Protein AF-A0A938I7B1-F1 (afdb_monomer)

pLDDT: mean 82.96, std 14.51, range [25.95, 97.56]

Secondary structure (DSSP, 8-state):
-------TTGGGTT-B-HHHHHHHHHHHHHHHHHHHHHHHHHHHHSTT--TTHHHHHHHHHHGGGGTHHHHHHHHHHHH-HHHHHHHHHHHHHHHHHHHHH---GGGHHHHHHHHHHHHHHHHHHHHHHHH-S-GGGHHHHHHHHHHHHHHHHHHHHHHHHHHHTHHHHHHIIIII-HHHHHHHHTTSS--SSPPPHHHHHHHHHHHHHHHHHHHHHHHHHSB-SSPPTT----TTHHHHHHHHHHT-HHHHHHHIIIIITTHHHHHHHHHHHHHHHHHTTSEETTEESSHHHHHHHHHHHHHHHHHHHHHHTTS---HHHHHHHHHHHHHHHHHHHH--SHHHHHHHHHHHHHHHHHHHHIIIIIHHHTS-GGGHHHHHHHHHHHHHHHHHHHHHHHHHHS-TTSTT--TTHHHHHHHHHHHHHHHHHHIIIIIS-S-STT-HHHHHHHHHTTS----PPPPPPPPEEEEEEESTTTEEEEEEETTS-EESSSSEEE--B-TTS-BEEEEEEE--TT--GGG-SEEEEEEEEEEEEEEE-TT-PPEEEEEBSS---TT--SS-SSSSS-PPB-TT--B-GGGGB--TT-EEE---SSEEEEEE-HHHHHHHHHS------EEEEESS--SS-GGG--BEEEEE-TTSSSS--EEEEEEE-S---HHHHHHT-SEE-GGGGSS-----SEEEEES---HHHHHH-SS--EE-STT--TTTGGGT-EEPEEE----GGGS-SHHHHHHHHHHHHTT-SEEEEPP----TT-SHHHHHHHHHHHHHHH-TTSEEEEEESS-HHHHHHHHTTSSSEEEEEE-SS-BTTS-GGGT----HHHHHHHHHHHHHTT-GGGEEEEEEEE--GGGBPTT----HHHHHHHHHHHHHH-TTS-EEEEEESS-HHHHHHHHHHHIIIIITTSPEEEEEESPTT-EE-TTT-SEEEEEEEEE--TT--EEEEEEEETTEEEEEESSSEEEEEGGGSPSEEEEEEEEEEETT--EEEEEEEEEE-

Solvent-accessible surface area (backbone atoms only — not comparable to full-atom values): 51446 Å² total; per-residue (Å²): 130,90,78,74,70,82,54,76,64,70,85,43,24,25,20,43,32,59,73,50,44,35,52,38,43,18,53,51,28,18,46,53,31,21,47,65,59,43,49,63,33,50,52,52,68,42,86,91,56,62,74,39,48,60,43,48,31,45,34,30,24,37,48,31,26,44,51,27,31,48,49,23,55,55,44,23,75,74,66,35,24,47,49,40,24,15,52,16,27,45,54,43,19,48,40,36,47,45,54,58,77,50,80,47,72,77,48,43,45,63,41,18,32,49,40,16,34,22,49,30,22,26,51,48,13,47,61,53,35,47,58,39,45,61,80,94,44,36,66,57,38,52,51,46,50,54,50,20,40,31,53,15,29,41,48,10,42,44,52,38,52,47,50,36,41,40,68,61,45,51,46,30,51,74,75,69,34,65,67,59,34,50,36,41,59,70,56,79,42,68,70,94,62,67,59,51,69,68,30,53,43,51,47,25,53,50,45,24,51,51,26,41,51,36,13,51,47,34,52,73,50,22,46,40,72,69,70,40,90,87,74,84,78,69,93,72,56,65,62,57,44,47,52,55,51,75,68,33,68,68,53,51,59,49,32,47,27,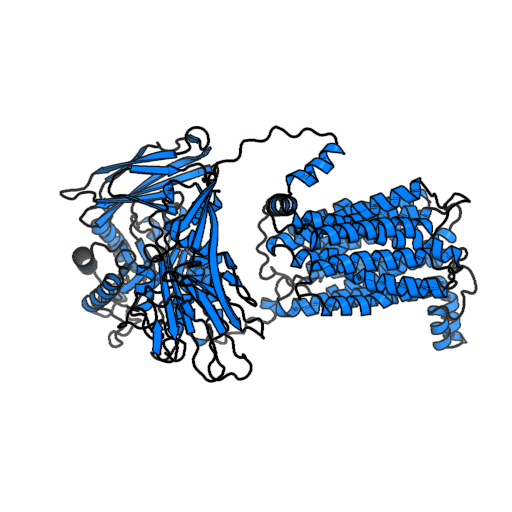61,17,28,25,33,16,20,43,56,32,31,54,70,40,39,42,63,51,45,34,38,76,59,57,20,38,55,73,36,37,61,65,47,44,63,54,54,51,41,43,41,28,55,25,38,48,62,19,46,52,53,44,61,75,46,61,93,51,90,70,56,64,66,52,57,23,50,46,35,32,52,39,14,53,26,35,29,38,50,35,66,36,89,44,62,70,50,34,51,56,28,44,36,51,26,33,23,44,45,36,49,52,58,36,41,45,40,56,56,52,38,74,76,45,62,81,90,40,32,72,62,50,29,24,53,26,46,13,36,16,21,43,22,17,32,57,49,43,50,50,49,48,75,76,49,40,64,72,44,97,81,53,61,62,34,55,53,24,44,54,20,16,52,41,10,39,50,16,15,51,52,41,43,40,39,57,72,75,53,55,84,84,56,101,74,66,68,60,64,61,52,49,61,50,38,73,74,55,82,63,93,77,83,83,87,79,84,84,70,67,69,49,77,48,76,46,51,38,58,92,38,30,53,44,26,20,22,19,73,78,70,51,60,44,62,82,44,49,51,26,45,40,32,32,40,57,73,53,53,42,31,29,30,42,39,35,71,66,60,84,90,58,64,56,91,82,40,36,35,79,72,43,28,35,41,33,40,25,30,73,42,54,41,36,89,77,64,51,42,35,35,42,18,47,30,78,51,72,64,53,91,53,36,44,37,52,14,33,57,66,78,54,70,34,50,56,51,86,80,68,52,51,26,52,75,65,29,45,36,83,69,65,46,22,75,47,65,64,67,61,58,43,84,44,76,38,63,33,32,65,49,54,43,34,42,65,43,33,67,39,80,83,43,25,39,35,38,44,56,56,76,90,66,76,70,42,84,83,73,54,60,35,38,36,28,30,30,19,33,67,24,96,65,60,32,39,34,43,37,41,33,32,27,60,50,61,25,50,44,72,49,48,60,59,38,22,60,44,48,41,55,44,55,53,20,58,67,45,53,56,77,43,53,26,34,39,34,70,80,84,52,69,74,59,53,72,67,44,85,54,63,30,33,33,52,57,72,79,73,62,78,72,44,42,68,61,17,28,39,64,17,34,58,37,87,51,73,65,65,83,83,48,79,42,55,70,45,38,34,52,50,50,38,55,51,43,75,75,35,62,17,33,30,38,46,59,70,90,75,62,97,87,61,57,56,68,62,29,47,54,50,20,43,44,48,28,40,73,75,35,58,68,32,34,39,31,33,41,32,86,58,58,62,71,61,24,44,34,29,31,73,64,52,36,63,33,36,41,26,74,26,33,62,30,58,42,63,92,54,63,81,89,73,65,72,56,39,52,70,70,62,51,51,53,34,50,50,51,22,44,76,32,61,12,33,66,33,32,28,49,27,49,20,52,34,43,46,68,86,45,25,45,91,95,48,55,83,47,72,69,58,52,50,51,52,52,54,49,45,51,70,76,47,36,61,32,38,43,35,30,34,36,48,59,78,13,62,71,60,48,53,48,50,36,54,47,49,31,62,73,46,47,69,58,16,33,50,50,42,61,72,28,68,51,74,65,35,78,43,38,31,84,85,48,36,65,43,66,38,32,47,50,72,48,52,49,88,91,50,45,69,56,38,31,41,34,28,53,58,13,27,30,68,48,77,34,74,50,60,59,49,79,45,68,40,50,18,54,64,74,40,80,40,32,44,30,39,36,44,27,28,76,70,51,27,37,18,26,22,69,37,48,29,31,40,83

Foldseek 3Di:
DDPDDPPPQVQQAFAFPLVLLLVLLLLVLLLVLLCLLQVVLLQLVDPPAFPQLLLLLLLLLLLLLLCLLVVLLVCCLVPNLLLLLLVLLLQLLVLLVQCLPPVDSVSSNVSSNSNNNSVSSNVNSSVVSLCLGPPVCSLVSVVSSLVSNLNSQLVNQLVSQCLQPVVVLCCCVPPNHPVVSVCVSQQVDWDPDFGDSVSSSVSSVVSSVSSNVSSCSSNPRRTHHHHGPPSPDDPPCLVVLVVVLVLDVVLCLLLCLLALLLLLLVLLCSNLVVVLCVLQPCDDRSIGNCSSVLSNLLSNLSVVLVVVVVVCFPPLDALLVSLVLLLQLLVLLLQCLVDPHPVSNSVSSNSNSSSVSVSVCSLARNSCSVDPVVSRSVSSSNSSSSNSNSSSVSSPPCCVVAPPSDPPHRSSVSSNVSSVSSNVSSVSSCCCRPVPPPPDPPPPPVVVVVVCVVVVDDDDDDDDFFDKDKDKFAFPVFKFKWKAKPVFDIDRQDQKHKQWDDAPDMGMKMFMFGHPVVDDLVQFQDFPFKKKKWFWPDWDDPPLWKKKKFAFQDAADRCDYQARRDVPDGADADLQRHTGSVVRGDPPQMWIDRDHDGGMDMTTSSVVVCCCNFQQAPGRGIMIHTHDDRDNDPPRHIIITMIGDSNNPPRHIMMMIMTGRAHHALVSLQSRFNAFAQLLLQPPFWAQFAAEEEPDADPVLVVLQPHHAEYADPPHDPVSSNVSHFYAYEQDDDDCVQQVDLVSLLVRLLVRLVVGQEHEYEDDDDDPNGPVLVSNLVSLLSSCVVRRRYAYEYADQQDLSVLLCLQSVSHQAYEYEAACFDFPVDDPVPPSHDHPVSVLNSCVSSVVSNNQLRYEYEHHEQEPQVRGDPPRGDDLVNLLVSLVVCLVSRVSHRFYYYYYDPNSVSSSSNSVSSCVRAPPQAWDKEWPPDDFAAEAECVPPQKGKTFMDTGGPDPWDFQKKFKDKSRRGNDIDRHRIDIDGLSNHDFAKIKIKMWTAIPSRHITMYIGIYGYD

Mean predicted aligned error: 18.94 Å

Radius of gyration: 36.15 Å; Cα contacts (8 Å, |Δi|>4): 1972; chains: 1; bounding box: 85×105×75 Å

Structure (mmCIF, N/CA/C/O backbone):
data_AF-A0A938I7B1-F1
#
_entry.id   AF-A0A938I7B1-F1
#
loop_
_atom_site.group_PDB
_atom_site.id
_atom_site.type_symbol
_atom_site.label_atom_id
_atom_site.label_alt_id
_atom_site.label_comp_id
_atom_site.label_asym_id
_atom_site.label_entity_id
_atom_site.label_seq_id
_atom_site.pdbx_PDB_ins_code
_atom_site.Cartn_x
_atom_site.Cartn_y
_atom_site.Cartn_z
_atom_site.occupancy
_atom_site.B_iso_or_equiv
_atom_site.auth_seq_id
_atom_site.auth_comp_id
_atom_site.auth_asym_id
_atom_site.auth_atom_id
_atom_site.pdbx_PDB_model_num
ATOM 1 N N . MET A 1 1 ? 22.614 -26.967 -27.459 1.00 34.53 1 MET A N 1
ATOM 2 C CA . MET A 1 1 ? 22.685 -25.624 -28.077 1.00 34.53 1 MET A CA 1
ATOM 3 C C . MET A 1 1 ? 23.082 -24.637 -26.994 1.00 34.53 1 MET A C 1
ATOM 5 O O . MET A 1 1 ? 22.537 -24.717 -25.905 1.00 34.53 1 MET A O 1
ATOM 9 N N . THR A 1 2 ? 24.084 -23.797 -27.244 1.00 25.95 2 THR A N 1
ATOM 10 C CA . THR A 1 2 ? 24.644 -22.834 -26.284 1.00 25.95 2 THR A CA 1
ATOM 11 C C . THR A 1 2 ? 23.577 -21.835 -25.831 1.00 25.95 2 THR A C 1
ATOM 13 O O . THR A 1 2 ? 23.278 -20.883 -26.550 1.00 25.95 2 THR A O 1
ATOM 16 N N . GLY A 1 3 ? 22.985 -22.072 -24.658 1.00 27.88 3 GLY A N 1
ATOM 17 C CA . GLY A 1 3 ? 22.063 -21.147 -24.009 1.00 27.88 3 GLY A CA 1
ATOM 18 C C . GLY A 1 3 ? 22.823 -19.906 -23.566 1.00 27.88 3 GLY A C 1
ATOM 19 O O . GLY A 1 3 ? 23.479 -19.902 -22.528 1.00 27.88 3 GLY A O 1
ATOM 20 N N . VAL A 1 4 ? 22.782 -18.867 -24.394 1.00 26.59 4 VAL A N 1
ATOM 21 C CA . VAL A 1 4 ? 23.234 -17.525 -24.039 1.00 26.59 4 VAL A CA 1
ATOM 22 C C . VAL A 1 4 ? 22.414 -17.094 -22.821 1.00 26.59 4 VAL A C 1
ATOM 24 O O . VAL A 1 4 ? 21.195 -16.964 -22.920 1.00 26.59 4 VAL A O 1
ATOM 27 N N . LEU A 1 5 ? 23.074 -16.923 -21.669 1.00 26.70 5 LEU A N 1
ATOM 28 C CA . LEU A 1 5 ? 22.507 -16.251 -20.495 1.00 26.70 5 LEU A CA 1
ATOM 29 C C . LEU A 1 5 ? 21.743 -15.006 -20.970 1.00 26.70 5 LEU A C 1
ATOM 31 O O . LEU A 1 5 ? 22.312 -14.254 -21.770 1.00 26.70 5 LEU A O 1
ATOM 35 N N . PRO A 1 6 ? 20.510 -14.736 -20.499 1.00 35.19 6 PRO A N 1
ATOM 36 C CA . PRO A 1 6 ? 19.874 -13.461 -20.780 1.00 35.19 6 PRO A CA 1
ATOM 37 C C . PRO A 1 6 ? 20.849 -12.382 -20.320 1.00 35.19 6 PRO A C 1
ATOM 39 O O . PRO A 1 6 ? 21.226 -12.343 -19.146 1.00 35.19 6 PRO A O 1
ATOM 42 N N . SER A 1 7 ? 21.331 -11.565 -21.259 1.00 36.75 7 SER A N 1
ATOM 43 C CA . SER A 1 7 ? 22.260 -10.477 -20.962 1.00 36.75 7 SER A CA 1
ATOM 44 C C . SER A 1 7 ? 21.732 -9.706 -19.754 1.00 36.75 7 SER A C 1
ATOM 46 O O . SER A 1 7 ? 20.527 -9.439 -19.702 1.00 36.75 7 SER A O 1
ATOM 48 N N . GLN A 1 8 ? 22.599 -9.327 -18.806 1.00 45.12 8 GLN A N 1
ATOM 49 C CA . GLN A 1 8 ? 22.230 -8.522 -17.628 1.00 45.12 8 GLN A CA 1
ATOM 50 C C . GLN A 1 8 ? 21.321 -7.322 -17.980 1.00 45.12 8 GLN A C 1
ATOM 52 O O . GLN A 1 8 ? 20.517 -6.895 -17.151 1.00 45.12 8 GLN A O 1
ATOM 57 N N . ASP A 1 9 ? 21.385 -6.836 -19.222 1.00 45.25 9 ASP A N 1
ATOM 58 C CA . ASP A 1 9 ? 20.532 -5.794 -19.791 1.00 45.25 9 ASP A CA 1
ATOM 59 C C . ASP A 1 9 ? 19.021 -6.108 -19.822 1.00 45.25 9 ASP A C 1
ATOM 61 O O . ASP A 1 9 ? 18.227 -5.191 -19.608 1.00 45.25 9 ASP A O 1
ATOM 65 N N . ALA A 1 10 ? 18.588 -7.365 -19.992 1.00 51.59 10 ALA A N 1
ATOM 66 C CA . ALA A 1 10 ? 17.161 -7.725 -20.019 1.00 51.59 10 ALA A CA 1
ATOM 67 C C . ALA A 1 10 ? 16.498 -7.575 -18.633 1.00 51.59 10 ALA A C 1
ATOM 69 O O . ALA A 1 10 ? 15.361 -7.122 -18.527 1.00 51.59 10 ALA A O 1
ATOM 70 N N . SER A 1 11 ? 17.248 -7.854 -17.557 1.00 56.38 11 SER A N 1
ATOM 71 C CA . SER A 1 11 ? 16.816 -7.685 -16.154 1.00 56.38 11 SER A CA 1
ATOM 72 C C . SER A 1 11 ? 16.684 -6.217 -15.713 1.00 56.38 11 SER A C 1
ATOM 74 O O . SER A 1 11 ? 16.142 -5.922 -14.646 1.00 56.38 11 SER A O 1
ATOM 76 N N . LEU A 1 12 ? 17.199 -5.288 -16.526 1.00 72.56 12 LEU A N 1
ATOM 77 C CA . LEU A 1 12 ? 17.246 -3.854 -16.252 1.00 72.56 12 LEU A CA 1
ATOM 78 C C . LEU A 1 12 ? 16.336 -3.050 -17.192 1.00 72.56 12 LEU A C 1
ATOM 80 O O . LEU A 1 12 ? 16.306 -1.820 -17.083 1.00 72.56 12 LEU A O 1
ATOM 84 N N . ALA A 1 13 ? 15.598 -3.699 -18.095 1.00 75.88 13 ALA A N 1
ATOM 85 C CA . ALA A 1 13 ? 14.666 -3.037 -19.001 1.00 75.88 13 ALA A CA 1
ATOM 86 C C . ALA A 1 13 ? 13.675 -2.147 -18.223 1.00 75.88 13 ALA A C 1
ATOM 88 O O . ALA A 1 13 ? 13.257 -2.476 -17.114 1.00 75.88 13 ALA A O 1
ATOM 89 N N . GLY A 1 14 ? 13.397 -0.952 -18.748 1.00 77.25 14 GLY A N 1
ATOM 90 C CA . GLY A 1 14 ? 12.526 0.039 -18.103 1.00 77.25 14 GLY A CA 1
ATOM 91 C C . GLY A 1 14 ? 13.032 0.657 -16.791 1.00 77.25 14 GLY A C 1
ATOM 92 O O . GLY A 1 14 ? 12.374 1.539 -16.253 1.00 77.25 14 GLY A O 1
ATOM 93 N N . THR A 1 15 ? 14.196 0.274 -16.256 1.00 86.88 15 THR A N 1
ATOM 94 C CA . THR A 1 15 ? 14.716 0.863 -15.004 1.00 86.88 15 THR A CA 1
ATOM 95 C C . THR A 1 15 ? 15.432 2.199 -15.229 1.00 86.88 15 THR A C 1
ATOM 97 O O . THR A 1 15 ? 15.963 2.478 -16.312 1.00 86.88 15 THR A O 1
ATOM 100 N N . ALA A 1 16 ? 15.489 3.032 -14.191 1.00 88.31 16 ALA A N 1
ATOM 101 C CA . ALA A 1 16 ? 16.197 4.304 -14.195 1.00 88.31 16 ALA A CA 1
ATOM 102 C C . ALA A 1 16 ? 17.708 4.118 -14.416 1.00 88.31 16 ALA A C 1
ATOM 104 O O . ALA A 1 16 ? 18.360 3.253 -13.816 1.00 88.31 16 ALA A O 1
ATOM 105 N N . ARG A 1 17 ? 18.303 4.974 -15.254 1.00 92.38 17 ARG A N 1
ATOM 106 C CA . ARG A 1 17 ? 19.761 5.038 -15.425 1.00 92.38 17 ARG A CA 1
ATOM 107 C C . ARG A 1 17 ? 20.351 5.918 -14.330 1.00 92.38 17 ARG A C 1
ATOM 109 O O . ARG A 1 17 ? 20.564 7.108 -14.537 1.00 92.38 17 ARG A O 1
ATOM 116 N N . LEU A 1 18 ? 20.624 5.320 -13.170 1.00 89.19 18 LEU A N 1
ATOM 117 C CA . LEU A 1 18 ? 21.085 6.042 -11.975 1.00 89.19 18 LEU A CA 1
ATOM 118 C C . LEU A 1 18 ? 22.207 7.068 -12.219 1.00 89.19 18 LEU A C 1
ATOM 120 O O . LEU A 1 18 ? 22.053 8.176 -11.720 1.00 89.19 18 LEU A O 1
ATOM 124 N N . PRO A 1 19 ? 23.270 6.802 -13.010 1.00 91.94 19 PRO A N 1
ATOM 125 C CA . PRO A 1 19 ? 24.291 7.821 -13.275 1.00 91.94 19 PRO A CA 1
ATOM 126 C C . PRO A 1 19 ? 23.730 9.086 -13.939 1.00 91.94 19 PRO A C 1
ATOM 128 O O . PRO A 1 19 ? 24.093 10.196 -13.569 1.00 91.94 19 PRO A O 1
ATOM 131 N N . VAL A 1 20 ? 22.796 8.923 -14.881 1.00 93.38 20 VAL A N 1
ATOM 132 C CA . VAL A 1 20 ? 22.131 10.037 -15.572 1.00 93.38 20 VAL A CA 1
ATOM 133 C C . VAL A 1 20 ? 21.235 10.797 -14.600 1.00 93.38 20 VAL A C 1
ATOM 135 O O . VAL A 1 20 ? 21.307 12.018 -14.514 1.00 93.38 20 VAL A O 1
ATOM 138 N N . VAL A 1 21 ? 20.422 10.064 -13.838 1.00 92.38 21 VAL A N 1
ATOM 139 C CA . VAL A 1 21 ? 19.507 10.634 -12.842 1.00 92.38 21 VAL A CA 1
ATOM 140 C C . VAL A 1 21 ? 20.261 11.440 -11.782 1.00 92.38 21 VAL A C 1
ATOM 142 O O . VAL A 1 21 ? 19.839 12.540 -11.447 1.00 92.38 21 VAL A O 1
ATOM 145 N N . VAL A 1 22 ? 21.396 10.930 -11.303 1.00 91.31 22 VAL A N 1
ATOM 146 C CA . VAL A 1 22 ? 22.277 11.598 -10.332 1.00 91.31 22 VAL A CA 1
ATOM 147 C C . VAL A 1 22 ? 22.846 12.897 -10.891 1.00 91.31 22 VAL A C 1
ATOM 149 O O . VAL A 1 22 ? 22.775 13.927 -10.226 1.00 91.31 22 VAL A O 1
ATOM 152 N N . ILE A 1 23 ? 23.361 12.876 -12.125 1.00 93.94 23 ILE A N 1
ATOM 153 C CA . ILE A 1 23 ? 23.894 14.082 -12.772 1.00 93.94 23 ILE A CA 1
ATOM 154 C C . ILE A 1 23 ? 22.794 15.137 -12.917 1.00 93.94 23 ILE A C 1
ATOM 156 O O . ILE A 1 23 ? 23.013 16.288 -12.552 1.00 93.94 23 ILE A O 1
ATOM 160 N N . VAL A 1 24 ? 21.606 14.750 -13.395 1.00 94.69 24 VAL A N 1
ATOM 161 C CA . VAL A 1 24 ? 20.485 15.687 -13.563 1.00 94.69 24 VAL A CA 1
ATOM 162 C C . VAL A 1 24 ? 19.978 16.209 -12.221 1.00 94.69 24 VAL A C 1
ATOM 164 O O . VAL A 1 24 ? 19.687 17.397 -12.106 1.00 94.69 24 VAL A O 1
ATOM 167 N N . ALA A 1 25 ? 19.898 15.370 -11.189 1.00 91.38 25 ALA A N 1
ATOM 168 C CA . ALA A 1 25 ? 19.536 15.817 -9.848 1.00 91.38 25 ALA A CA 1
ATOM 169 C C . ALA A 1 25 ? 20.537 16.857 -9.329 1.00 91.38 25 ALA A C 1
ATOM 171 O O . ALA A 1 25 ? 20.133 17.946 -8.923 1.00 91.38 25 ALA A O 1
ATOM 172 N N . LEU A 1 26 ? 21.839 16.565 -9.415 1.00 92.56 26 LEU A N 1
ATOM 173 C CA . LEU A 1 26 ? 22.903 17.473 -8.987 1.00 92.56 26 LEU A CA 1
ATOM 174 C C . LEU A 1 26 ? 22.812 18.821 -9.710 1.00 92.56 26 LEU A C 1
ATOM 176 O O . LEU A 1 26 ? 22.825 19.863 -9.054 1.00 92.56 26 LEU A O 1
ATOM 180 N N . THR A 1 27 ? 22.672 18.821 -11.039 1.00 93.06 27 THR A N 1
ATOM 181 C CA . THR A 1 27 ? 22.573 20.068 -11.813 1.00 93.06 27 THR A CA 1
ATOM 182 C C . THR A 1 27 ? 21.278 20.832 -11.539 1.00 93.06 27 THR A C 1
ATOM 184 O O . THR A 1 27 ? 21.300 22.060 -11.524 1.00 93.06 27 THR A O 1
ATOM 187 N N . SER A 1 28 ? 20.173 20.141 -11.248 1.00 92.19 28 SER A N 1
ATOM 188 C CA . SER A 1 28 ? 18.895 20.768 -10.878 1.00 92.19 28 SER A CA 1
ATOM 189 C C . SER A 1 28 ? 18.974 21.483 -9.525 1.00 92.19 28 SER A C 1
ATOM 191 O O . SER A 1 28 ? 18.482 22.603 -9.380 1.00 92.19 28 SER A O 1
ATOM 193 N N . PHE A 1 29 ? 19.622 20.876 -8.524 1.00 91.38 29 PHE A N 1
ATOM 194 C CA . PHE A 1 29 ? 19.803 21.517 -7.215 1.00 91.38 29 PHE A CA 1
ATOM 195 C C . PHE A 1 29 ? 20.852 22.626 -7.242 1.00 91.38 29 PHE A C 1
ATOM 197 O O . PHE A 1 29 ? 20.665 23.641 -6.567 1.00 91.38 29 PHE A O 1
ATOM 204 N N . LEU A 1 30 ? 21.893 22.478 -8.064 1.00 93.56 30 LEU A N 1
ATOM 205 C CA . LEU A 1 30 ? 22.830 23.555 -8.377 1.00 93.56 30 LEU A CA 1
ATOM 206 C C . LEU A 1 30 ? 22.085 24.747 -8.980 1.00 93.56 30 LEU A C 1
ATOM 208 O O . LEU A 1 30 ? 22.209 25.851 -8.457 1.00 93.56 30 LEU A O 1
ATOM 212 N N . PHE A 1 31 ? 21.256 24.516 -10.004 1.00 94.12 31 PHE A N 1
ATOM 213 C CA . PHE A 1 31 ? 20.418 25.546 -10.619 1.00 94.12 31 PHE A CA 1
ATOM 214 C C . PHE A 1 31 ? 19.571 26.283 -9.574 1.00 94.12 31 PHE A C 1
ATOM 216 O O . PHE A 1 31 ? 19.620 27.510 -9.489 1.00 94.12 31 PHE A O 1
ATOM 223 N N . ALA A 1 32 ? 18.833 25.538 -8.747 1.00 91.62 32 ALA A N 1
ATOM 224 C CA . ALA A 1 32 ? 17.907 26.123 -7.783 1.00 91.62 32 ALA A CA 1
ATOM 225 C C . ALA A 1 32 ? 18.626 26.976 -6.726 1.00 91.62 32 ALA A C 1
ATOM 227 O O . ALA A 1 32 ? 18.188 28.085 -6.437 1.00 91.62 32 ALA A O 1
ATOM 228 N N . ASN A 1 33 ? 19.747 26.491 -6.183 1.00 92.88 33 ASN A N 1
ATOM 229 C CA . ASN A 1 33 ? 20.459 27.178 -5.098 1.00 92.88 33 ASN A CA 1
ATOM 230 C C . ASN A 1 33 ? 21.349 28.317 -5.605 1.00 92.88 33 ASN A C 1
ATOM 232 O O . ASN A 1 33 ? 21.559 29.295 -4.892 1.00 92.88 33 ASN A O 1
ATOM 236 N N . MET A 1 34 ? 21.839 28.231 -6.844 1.00 94.31 34 MET A N 1
ATOM 237 C CA . MET A 1 34 ? 22.505 29.355 -7.502 1.00 94.31 34 MET A CA 1
ATOM 238 C C . MET A 1 34 ? 21.516 30.505 -7.738 1.00 94.31 34 MET A C 1
ATOM 240 O O . MET A 1 34 ? 21.846 31.660 -7.474 1.00 94.31 34 MET A O 1
ATOM 244 N N . LEU A 1 35 ? 20.285 30.187 -8.160 1.00 92.50 35 LEU A N 1
ATOM 245 C CA . LEU A 1 35 ? 19.221 31.173 -8.337 1.00 92.50 35 LEU A CA 1
ATOM 246 C C . LEU A 1 35 ? 18.755 31.761 -6.990 1.00 92.50 35 LEU A C 1
ATOM 248 O O . LEU A 1 35 ? 18.674 32.978 -6.861 1.00 92.50 35 LEU A O 1
ATOM 252 N N . GLU A 1 36 ? 18.525 30.932 -5.964 1.00 90.75 36 GLU A N 1
ATOM 253 C CA . GLU A 1 36 ? 18.133 31.378 -4.611 1.00 90.75 36 GLU A CA 1
ATOM 254 C C . GLU A 1 36 ? 19.187 32.292 -3.963 1.00 90.75 36 GLU A C 1
ATOM 256 O O . GLU A 1 36 ? 18.836 33.275 -3.310 1.00 90.75 36 GLU A O 1
ATOM 261 N N . TYR A 1 37 ? 20.479 32.014 -4.177 1.00 91.94 37 TYR A N 1
ATOM 262 C CA . TYR A 1 37 ? 21.568 32.879 -3.719 1.00 91.94 37 TYR A CA 1
ATOM 263 C C . TYR A 1 37 ? 21.550 34.248 -4.409 1.00 91.94 37 TYR A C 1
ATOM 265 O O . TYR A 1 37 ? 21.716 35.270 -3.742 1.00 91.94 37 TYR A O 1
ATOM 273 N N . ALA A 1 38 ? 21.359 34.266 -5.729 1.00 91.00 38 ALA A N 1
ATOM 274 C CA . ALA A 1 38 ? 21.581 35.457 -6.534 1.00 91.00 38 ALA A CA 1
ATOM 275 C C . ALA A 1 38 ? 20.354 36.371 -6.675 1.00 91.00 38 ALA A C 1
ATOM 277 O O . ALA A 1 38 ? 20.532 37.573 -6.850 1.00 91.00 38 ALA A O 1
ATOM 278 N N . LEU A 1 39 ? 19.127 35.849 -6.580 1.00 91.19 39 LEU A N 1
ATOM 279 C CA . LEU A 1 39 ? 17.896 36.639 -6.734 1.00 91.19 39 LEU A CA 1
ATOM 280 C C . LEU A 1 39 ? 17.786 37.841 -5.773 1.00 91.19 39 LEU A C 1
ATOM 282 O O . LEU A 1 39 ? 17.452 38.923 -6.253 1.00 91.19 39 LEU A O 1
ATOM 286 N N . PRO A 1 40 ? 18.097 37.730 -4.462 1.00 88.00 40 PRO A N 1
ATOM 287 C CA . PRO A 1 40 ? 18.077 38.889 -3.567 1.00 88.00 40 PRO A CA 1
ATOM 288 C C . PRO A 1 40 ? 19.049 39.992 -4.002 1.00 88.00 40 PRO A C 1
ATOM 290 O O . PRO A 1 40 ? 18.699 41.167 -3.985 1.00 88.00 40 PRO A O 1
ATOM 293 N N . LEU A 1 41 ? 20.257 39.608 -4.431 1.00 88.88 41 LEU A N 1
ATOM 294 C CA . LEU A 1 41 ? 21.276 40.547 -4.904 1.00 88.88 41 LEU A CA 1
ATOM 295 C C . LEU A 1 41 ? 20.862 41.178 -6.239 1.00 88.88 41 LEU A C 1
ATOM 297 O O . LEU A 1 41 ? 21.098 42.359 -6.460 1.00 88.88 41 LEU A O 1
ATOM 301 N N . TYR A 1 42 ? 20.212 40.395 -7.103 1.00 90.19 42 TYR A N 1
ATOM 302 C CA . TYR A 1 42 ? 19.720 40.836 -8.402 1.00 90.19 42 TYR A CA 1
ATOM 303 C C . TYR A 1 42 ? 18.612 41.883 -8.273 1.00 90.19 42 TYR A C 1
ATOM 305 O O . TYR A 1 42 ? 18.695 42.928 -8.908 1.00 90.19 42 TYR A O 1
ATOM 313 N N . PHE A 1 43 ? 17.609 41.646 -7.421 1.00 89.50 43 PHE A N 1
ATOM 314 C CA . PHE A 1 43 ? 16.542 42.624 -7.190 1.00 89.50 43 PHE A CA 1
ATOM 315 C C . PHE A 1 43 ? 17.059 43.902 -6.532 1.00 89.50 43 PHE A C 1
ATOM 317 O O . PHE A 1 43 ? 16.604 44.978 -6.891 1.00 89.50 43 PHE A O 1
ATOM 324 N N . ASN A 1 44 ? 18.045 43.799 -5.635 1.00 85.31 44 ASN A N 1
ATOM 325 C CA . ASN A 1 44 ? 18.684 44.973 -5.036 1.00 85.31 44 ASN A CA 1
ATOM 326 C C . ASN A 1 44 ? 19.581 45.742 -6.027 1.00 85.31 44 ASN A C 1
ATOM 328 O O . ASN A 1 44 ? 19.856 46.916 -5.800 1.00 85.31 44 ASN A O 1
ATOM 332 N N . ALA A 1 45 ? 20.053 45.095 -7.099 1.00 84.94 45 ALA A N 1
ATOM 333 C CA . ALA A 1 45 ? 20.825 45.730 -8.168 1.00 84.94 45 ALA A CA 1
ATOM 334 C C . ALA A 1 45 ? 19.942 46.389 -9.246 1.00 84.94 45 ALA A C 1
ATOM 336 O O . ALA A 1 45 ? 20.447 47.162 -10.059 1.00 84.94 45 ALA A O 1
ATOM 337 N N . LEU A 1 46 ? 18.645 46.071 -9.281 1.00 86.88 46 LEU A N 1
ATOM 338 C CA . LEU A 1 46 ? 17.676 46.652 -10.205 1.00 86.88 46 LEU A CA 1
ATOM 339 C C . LEU A 1 46 ? 16.939 47.821 -9.545 1.00 86.88 46 LEU A C 1
ATOM 341 O O . LEU A 1 46 ? 16.487 47.737 -8.406 1.00 86.88 46 LEU A O 1
ATOM 345 N N . GLU A 1 47 ? 16.767 48.913 -10.283 1.00 81.38 47 GLU A N 1
ATOM 346 C CA . GLU A 1 47 ? 16.005 50.065 -9.801 1.00 81.38 47 GLU A CA 1
ATOM 347 C C . GLU A 1 47 ? 14.488 49.796 -9.842 1.00 81.38 47 GLU A C 1
ATOM 349 O O . GLU A 1 47 ? 13.983 49.110 -10.730 1.00 81.38 47 GLU A O 1
ATOM 354 N N . GLY A 1 48 ? 13.740 50.359 -8.886 1.00 81.81 48 GLY A N 1
ATOM 355 C CA . GLY A 1 48 ? 12.268 50.357 -8.901 1.00 81.81 48 GLY A CA 1
ATOM 356 C C . GLY A 1 48 ? 11.580 49.099 -8.353 1.00 81.81 48 GLY A C 1
ATOM 357 O O . GLY A 1 48 ? 10.357 48.991 -8.448 1.00 81.81 48 GLY A O 1
ATOM 358 N N . PHE A 1 49 ? 12.323 48.159 -7.763 1.00 88.12 49 PHE A N 1
ATOM 359 C CA . PHE A 1 49 ? 11.752 46.980 -7.106 1.00 88.12 49 PHE A CA 1
ATOM 360 C C . PHE A 1 49 ? 11.323 47.273 -5.655 1.00 88.12 49 PHE A C 1
ATOM 362 O O . PHE A 1 49 ? 12.078 47.904 -4.914 1.00 88.12 49 PHE A O 1
ATOM 369 N N . PRO A 1 50 ? 10.134 46.813 -5.217 1.00 86.44 50 PRO A N 1
ATOM 370 C CA . PRO A 1 50 ? 9.670 47.012 -3.845 1.00 86.44 50 PRO A CA 1
ATOM 371 C C . PRO A 1 50 ? 10.385 46.069 -2.862 1.00 86.44 50 PRO A C 1
ATOM 373 O O . PRO A 1 50 ? 10.869 45.002 -3.247 1.00 86.44 50 PRO A O 1
ATOM 376 N N . GLN A 1 51 ? 10.433 46.424 -1.574 1.00 83.31 51 GLN A N 1
ATOM 377 C CA . GLN A 1 51 ? 11.135 45.634 -0.548 1.00 83.31 51 GLN A CA 1
ATOM 378 C C . GLN A 1 51 ? 10.453 44.281 -0.279 1.00 83.31 51 GLN A C 1
ATOM 380 O O . GLN A 1 51 ? 11.112 43.291 0.069 1.00 83.31 51 GLN A O 1
ATOM 385 N N . ASP A 1 52 ? 9.142 44.194 -0.504 1.00 88.19 52 ASP A N 1
ATOM 386 C CA . ASP A 1 52 ? 8.375 42.953 -0.400 1.00 88.19 52 ASP A CA 1
ATOM 387 C C . ASP A 1 52 ? 8.547 42.006 -1.603 1.00 88.19 52 ASP A C 1
ATOM 389 O O . ASP A 1 52 ? 8.037 40.885 -1.552 1.00 88.19 52 ASP A O 1
ATOM 393 N N . VAL A 1 53 ? 9.295 42.375 -2.659 1.00 90.50 53 VAL A N 1
ATOM 394 C CA . VAL A 1 53 ? 9.440 41.544 -3.876 1.00 90.50 53 VAL A CA 1
ATOM 395 C C . VAL A 1 53 ? 9.898 40.119 -3.565 1.00 90.50 53 VAL A C 1
ATOM 397 O O . VAL A 1 53 ? 9.405 39.161 -4.162 1.00 90.50 53 VAL A O 1
ATOM 400 N N . TRP A 1 54 ? 10.807 39.955 -2.601 1.00 90.31 54 TRP A N 1
ATOM 401 C CA . TRP A 1 54 ? 11.267 38.638 -2.169 1.00 90.31 54 TRP A CA 1
ATOM 402 C C . TRP A 1 54 ? 10.126 37.829 -1.548 1.00 90.31 54 TRP A C 1
ATOM 404 O O . TRP A 1 54 ? 9.904 36.677 -1.922 1.00 90.31 54 TRP A O 1
ATOM 414 N N . SER A 1 55 ? 9.359 38.450 -0.649 1.00 90.50 55 SER A N 1
ATOM 415 C CA . SER A 1 55 ? 8.187 37.823 -0.039 1.00 90.50 55 SER A CA 1
ATOM 416 C C . SER A 1 55 ? 7.148 37.414 -1.076 1.00 90.50 55 SER A C 1
ATOM 418 O O . SER A 1 55 ? 6.630 36.299 -1.019 1.00 90.50 55 SER A O 1
ATOM 420 N N . GLN A 1 56 ? 6.892 38.283 -2.056 1.00 90.06 56 GLN A N 1
ATOM 421 C CA . GLN A 1 56 ? 5.998 38.006 -3.176 1.00 90.06 56 GLN A CA 1
ATOM 422 C C . GLN A 1 56 ? 6.509 36.816 -3.993 1.00 90.06 56 GLN A C 1
ATOM 424 O O . GLN A 1 56 ? 5.760 35.867 -4.213 1.00 90.06 56 GLN A O 1
ATOM 429 N N . LEU A 1 57 ? 7.783 36.814 -4.400 1.00 92.25 57 LEU A N 1
ATOM 430 C CA . LEU A 1 57 ? 8.375 35.710 -5.156 1.00 92.25 57 LEU A CA 1
ATOM 431 C C . LEU A 1 57 ? 8.184 34.377 -4.428 1.00 92.25 57 LEU A C 1
ATOM 433 O O . LEU A 1 57 ? 7.680 33.423 -5.016 1.00 92.25 57 LEU A O 1
ATOM 437 N N . VAL A 1 58 ? 8.528 34.312 -3.141 1.00 92.50 58 VAL A N 1
ATOM 438 C CA . VAL A 1 58 ? 8.447 33.063 -2.372 1.00 92.50 58 VAL A CA 1
ATOM 439 C C . VAL A 1 58 ? 6.992 32.617 -2.169 1.00 92.50 58 VAL A C 1
ATOM 441 O O . VAL A 1 58 ? 6.698 31.425 -2.285 1.00 92.50 58 VAL A O 1
ATOM 444 N N . LEU A 1 59 ? 6.062 33.545 -1.918 1.00 92.44 59 LEU A N 1
ATOM 445 C CA . LEU A 1 59 ? 4.631 33.241 -1.798 1.00 92.44 59 LEU A CA 1
ATOM 446 C C . LEU A 1 59 ? 4.071 32.652 -3.101 1.00 92.44 59 LEU A C 1
ATOM 448 O O . LEU A 1 59 ? 3.470 31.574 -3.094 1.00 92.44 59 LEU A O 1
ATOM 452 N N . TRP A 1 60 ? 4.305 33.333 -4.224 1.00 92.44 60 TRP A N 1
ATOM 453 C CA . TRP A 1 60 ? 3.818 32.908 -5.536 1.00 92.44 60 TRP A CA 1
ATOM 454 C C . TRP A 1 60 ? 4.497 31.623 -6.023 1.00 92.44 60 TRP A C 1
ATOM 456 O O . TRP A 1 60 ? 3.867 30.841 -6.727 1.00 92.44 60 TRP A O 1
ATOM 466 N N . GLN A 1 61 ? 5.731 31.342 -5.596 1.00 93.12 61 GLN A N 1
ATOM 467 C CA . GLN A 1 61 ? 6.419 30.080 -5.881 1.00 93.12 61 GLN A CA 1
ATOM 468 C C . GLN A 1 61 ? 5.855 28.893 -5.086 1.00 93.12 61 GLN A C 1
ATOM 470 O O . GLN A 1 61 ? 5.863 27.762 -5.572 1.00 93.12 61 GLN A O 1
ATOM 475 N N . VAL A 1 62 ? 5.345 29.121 -3.876 1.00 92.19 62 VAL A N 1
ATOM 476 C CA . VAL A 1 62 ? 4.752 28.060 -3.047 1.00 92.19 62 VAL A CA 1
ATOM 477 C C . VAL A 1 62 ? 3.279 27.820 -3.372 1.00 92.19 62 VAL A C 1
ATOM 479 O O . VAL A 1 62 ? 2.823 26.688 -3.269 1.00 92.19 62 VAL A O 1
ATOM 482 N N . MET A 1 63 ? 2.530 28.819 -3.839 1.00 91.94 63 MET A N 1
ATOM 483 C CA . MET A 1 63 ? 1.102 28.674 -4.166 1.00 91.94 63 MET A CA 1
ATOM 484 C C . MET A 1 63 ? 0.757 27.480 -5.093 1.00 91.94 63 MET A C 1
ATOM 486 O O . MET A 1 63 ? -0.192 26.751 -4.791 1.00 91.94 63 MET A O 1
ATOM 490 N N . PRO A 1 64 ? 1.515 27.178 -6.168 1.00 93.50 64 PRO A N 1
ATOM 491 C CA . PRO A 1 64 ? 1.272 25.994 -6.991 1.00 93.50 64 PRO A CA 1
ATOM 492 C C . PRO A 1 64 ? 1.380 24.678 -6.222 1.00 93.50 64 PRO A C 1
ATOM 494 O O . PRO A 1 64 ? 0.771 23.693 -6.631 1.00 93.50 64 PRO A O 1
ATOM 497 N N . TRP A 1 65 ? 2.110 24.637 -5.103 1.00 91.44 65 TRP A N 1
ATOM 498 C CA . TRP A 1 65 ? 2.309 23.425 -4.309 1.00 91.44 65 TRP A CA 1
ATOM 499 C C . TRP A 1 65 ? 1.017 22.907 -3.676 1.00 91.44 65 TRP A C 1
ATOM 501 O O . TRP A 1 65 ? 0.970 21.742 -3.302 1.00 91.44 65 TRP A O 1
ATOM 511 N N . ILE A 1 66 ? -0.051 23.711 -3.632 1.00 91.81 66 ILE A N 1
ATOM 512 C CA . ILE A 1 66 ? -1.387 23.263 -3.216 1.00 91.81 66 ILE A CA 1
ATOM 513 C C . ILE A 1 66 ? -1.890 22.133 -4.135 1.00 91.81 66 ILE A C 1
ATOM 515 O O . ILE A 1 66 ? -2.467 21.158 -3.659 1.00 91.81 66 ILE A O 1
ATOM 519 N N . ILE A 1 67 ? -1.643 22.222 -5.448 1.00 87.38 67 ILE A N 1
ATOM 520 C CA . ILE A 1 67 ? -2.254 21.333 -6.459 1.00 87.38 67 ILE A CA 1
ATOM 521 C C . ILE A 1 67 ? -1.202 20.591 -7.300 1.00 87.38 67 ILE A C 1
ATOM 523 O O . ILE A 1 67 ? -1.399 19.437 -7.683 1.00 87.38 67 ILE A O 1
ATOM 527 N N . ALA A 1 68 ? -0.064 21.220 -7.589 1.00 87.06 68 ALA A N 1
ATOM 528 C CA . ALA A 1 68 ? 0.947 20.699 -8.502 1.00 87.06 68 ALA A CA 1
ATOM 529 C C . ALA A 1 68 ? 1.556 19.344 -8.086 1.00 87.06 68 ALA A C 1
ATOM 531 O O . ALA A 1 68 ? 1.723 18.514 -8.975 1.00 87.06 68 ALA A O 1
ATOM 532 N N . PRO A 1 69 ? 1.840 19.041 -6.801 1.00 85.06 69 PRO A N 1
ATOM 533 C CA . PRO A 1 69 ? 2.343 17.726 -6.395 1.00 85.06 69 PRO A CA 1
ATOM 534 C C . PRO A 1 69 ? 1.345 16.598 -6.685 1.00 85.06 69 PRO A C 1
ATOM 536 O O . PRO A 1 69 ? 1.728 15.530 -7.165 1.00 85.06 69 PRO A O 1
ATOM 539 N N . PHE A 1 70 ? 0.054 16.858 -6.460 1.00 81.00 70 PHE A N 1
ATOM 540 C CA . PHE A 1 70 ? -1.028 15.941 -6.810 1.00 81.00 70 PHE A CA 1
ATOM 541 C C . PHE A 1 70 ? -1.105 15.720 -8.330 1.00 81.00 70 PHE A C 1
ATOM 543 O O . PHE A 1 70 ? -1.110 14.576 -8.791 1.00 81.00 70 PHE A O 1
ATOM 550 N N . LEU A 1 71 ? -1.075 16.800 -9.121 1.00 83.69 71 LEU A N 1
ATOM 551 C CA . LEU A 1 71 ? -1.040 16.715 -10.586 1.00 83.69 71 LEU A CA 1
ATOM 552 C C . LEU A 1 71 ? 0.205 15.982 -11.095 1.00 83.69 71 LEU A C 1
ATOM 554 O O . LEU A 1 71 ? 0.098 15.177 -12.015 1.00 83.69 71 LEU A O 1
ATOM 558 N N . ALA A 1 72 ? 1.370 16.211 -10.491 1.00 81.62 72 ALA A N 1
ATOM 559 C CA . ALA A 1 72 ? 2.618 15.558 -10.867 1.00 81.62 72 ALA A CA 1
ATOM 560 C C . ALA A 1 72 ? 2.523 14.037 -10.728 1.00 81.62 72 ALA A C 1
ATOM 562 O O . ALA A 1 72 ? 2.942 13.315 -11.630 1.00 81.62 72 ALA A O 1
ATOM 563 N N . GLY A 1 73 ? 1.918 13.555 -9.636 1.00 73.69 73 GLY A N 1
ATOM 564 C CA . GLY A 1 73 ? 1.651 12.133 -9.438 1.00 73.69 73 GLY A CA 1
ATOM 565 C C . GLY A 1 73 ? 0.755 11.558 -10.537 1.00 73.69 73 GLY A C 1
ATOM 566 O O . GLY A 1 73 ? 1.060 10.507 -11.092 1.00 73.69 73 GLY A O 1
ATOM 567 N N . LEU A 1 74 ? -0.310 12.268 -10.922 1.00 77.12 74 LEU A N 1
ATOM 568 C CA . LEU A 1 74 ? -1.197 11.847 -12.016 1.00 77.12 74 LEU A CA 1
ATOM 569 C C . LEU A 1 74 ? -0.494 11.843 -13.381 1.00 77.12 74 LEU A C 1
ATOM 571 O O . LEU A 1 74 ? -0.644 10.899 -14.160 1.00 77.12 74 LEU A O 1
ATOM 575 N N . LEU A 1 75 ? 0.284 12.887 -13.673 1.00 81.50 75 LEU A N 1
ATOM 576 C CA . LEU A 1 75 ? 1.026 13.022 -14.924 1.00 81.50 75 LEU A CA 1
ATOM 577 C C . LEU A 1 75 ? 2.131 11.969 -15.038 1.00 81.50 75 LEU A C 1
ATOM 579 O O . LEU A 1 75 ? 2.335 11.440 -16.129 1.00 81.50 75 LEU A O 1
ATOM 583 N N . ALA A 1 76 ? 2.804 11.629 -13.935 1.00 78.19 76 ALA A N 1
ATOM 584 C CA . ALA A 1 76 ? 3.832 10.592 -13.910 1.00 78.19 76 ALA A CA 1
ATOM 585 C C . ALA A 1 76 ? 3.237 9.229 -14.278 1.00 78.19 76 ALA A C 1
ATOM 587 O O . ALA A 1 76 ? 3.771 8.553 -15.150 1.00 78.19 76 ALA A O 1
ATOM 588 N N . ARG A 1 77 ? 2.059 8.896 -13.731 1.00 72.56 77 ARG A N 1
ATOM 589 C CA . ARG A 1 77 ? 1.331 7.663 -14.075 1.00 72.56 77 ARG A CA 1
ATOM 590 C C . ARG A 1 77 ? 0.906 7.608 -15.543 1.00 72.56 77 ARG A C 1
ATOM 592 O O . ARG A 1 77 ? 0.907 6.540 -16.140 1.00 72.56 77 ARG A O 1
ATOM 599 N N . ARG A 1 78 ? 0.519 8.745 -16.135 1.00 75.81 78 ARG A N 1
ATOM 600 C CA . ARG A 1 78 ? 0.021 8.792 -17.523 1.00 75.81 78 ARG A CA 1
ATOM 601 C C . ARG A 1 78 ? 1.130 8.860 -18.572 1.00 75.81 78 ARG A C 1
ATOM 603 O O . ARG A 1 78 ? 0.998 8.271 -19.641 1.00 75.81 78 ARG A O 1
ATOM 610 N N . PHE A 1 79 ? 2.178 9.633 -18.313 1.00 80.25 79 PHE A N 1
ATOM 611 C CA . PHE A 1 79 ? 3.193 9.974 -19.313 1.00 80.25 79 PHE A CA 1
ATOM 612 C C . PHE A 1 79 ? 4.580 9.392 -19.005 1.00 80.25 79 PHE A C 1
ATOM 614 O O . PHE A 1 79 ? 5.444 9.421 -19.889 1.00 80.25 79 PHE A O 1
ATOM 621 N N . GLY A 1 80 ? 4.775 8.835 -17.808 1.00 81.31 80 GLY A N 1
ATOM 622 C CA . GLY A 1 80 ? 6.044 8.342 -17.277 1.00 81.31 80 GLY A CA 1
ATOM 623 C C . GLY A 1 80 ? 6.827 9.428 -16.535 1.00 81.31 80 GLY A C 1
ATOM 624 O O . GLY A 1 80 ? 6.895 10.582 -16.971 1.00 81.31 80 GLY A O 1
ATOM 625 N N . GLU A 1 81 ? 7.485 9.050 -15.439 1.00 86.31 81 GLU A N 1
ATOM 626 C CA . GLU A 1 81 ? 8.246 9.934 -14.546 1.00 86.31 81 GLU A CA 1
ATOM 627 C C . GLU A 1 81 ? 9.335 10.705 -15.300 1.00 86.31 81 GLU A C 1
ATOM 629 O O . GLU A 1 81 ? 9.511 11.910 -15.109 1.00 86.31 81 GLU A O 1
ATOM 634 N N . ARG A 1 82 ? 10.025 10.022 -16.226 1.00 91.19 82 ARG A N 1
ATOM 635 C CA . ARG A 1 82 ? 11.062 10.614 -17.084 1.00 91.19 82 ARG A CA 1
ATOM 636 C C . ARG A 1 82 ? 10.541 11.807 -17.885 1.00 91.19 82 ARG A C 1
ATOM 638 O O . ARG A 1 82 ? 11.224 12.826 -17.981 1.00 91.19 82 ARG A O 1
ATOM 645 N N . ARG A 1 83 ? 9.357 11.678 -18.494 1.00 90.94 83 ARG A N 1
ATOM 646 C CA . ARG A 1 83 ? 8.792 12.723 -19.362 1.00 90.94 83 ARG A CA 1
ATOM 647 C C . ARG A 1 83 ? 8.306 13.909 -18.545 1.00 90.94 83 ARG A C 1
ATOM 649 O O . ARG A 1 83 ? 8.540 15.042 -18.948 1.00 90.94 83 ARG A O 1
ATOM 656 N N . VAL A 1 84 ? 7.696 13.648 -17.389 1.00 90.38 84 VAL A N 1
ATOM 657 C CA . VAL A 1 84 ? 7.263 14.703 -16.464 1.00 90.38 84 VAL A CA 1
ATOM 658 C C . VAL A 1 84 ? 8.456 15.503 -15.957 1.00 90.38 84 VAL A C 1
ATOM 660 O O . VAL A 1 84 ? 8.425 16.728 -16.020 1.00 90.38 84 VAL A O 1
ATOM 663 N N . TRP A 1 85 ? 9.534 14.837 -15.533 1.00 93.56 85 TRP A N 1
ATOM 664 C CA . TRP A 1 85 ? 10.739 15.530 -15.076 1.00 93.56 85 TRP A CA 1
ATOM 665 C C . TRP A 1 85 ? 11.407 16.326 -16.209 1.00 93.56 85 TRP A C 1
ATOM 667 O O . TRP A 1 85 ? 11.759 17.489 -16.024 1.00 93.56 85 TRP A O 1
ATOM 677 N N . SER A 1 86 ? 11.515 15.746 -17.408 1.00 95.62 86 SER A N 1
ATOM 678 C CA . SER A 1 86 ? 12.055 16.439 -18.586 1.00 95.62 86 SER A CA 1
ATOM 679 C C . SER A 1 86 ? 11.249 17.697 -18.935 1.00 95.62 86 SER A C 1
ATOM 681 O O . SER A 1 86 ? 11.820 18.780 -19.058 1.00 95.62 86 SER A O 1
ATOM 683 N N . ALA A 1 87 ? 9.920 17.582 -19.018 1.00 95.00 87 ALA A N 1
ATOM 684 C CA . ALA A 1 87 ? 9.037 18.709 -19.310 1.00 95.00 87 ALA A CA 1
ATOM 685 C C . ALA A 1 87 ? 9.101 19.789 -18.220 1.00 95.00 87 ALA A C 1
ATOM 687 O O . ALA A 1 87 ? 9.114 20.978 -18.534 1.00 95.00 87 ALA A O 1
ATOM 688 N N . ALA A 1 88 ? 9.194 19.383 -16.951 1.00 94.94 88 ALA A N 1
ATOM 689 C CA . ALA A 1 88 ? 9.346 20.299 -15.830 1.00 94.94 88 ALA A CA 1
ATOM 690 C C . ALA A 1 88 ? 10.651 21.103 -15.918 1.00 94.94 88 ALA A C 1
ATOM 692 O O . ALA A 1 88 ? 10.611 22.319 -15.775 1.00 94.94 88 ALA A O 1
ATOM 693 N N . LEU A 1 89 ? 11.783 20.460 -16.229 1.00 95.62 89 LEU A N 1
ATOM 694 C CA . LEU A 1 89 ? 13.070 21.145 -16.415 1.00 95.62 89 LEU A CA 1
ATOM 695 C C . LEU A 1 89 ? 13.064 22.086 -17.622 1.00 95.62 89 LEU A C 1
ATOM 697 O O . LEU A 1 89 ? 13.600 23.192 -17.544 1.00 95.62 89 LEU A O 1
ATOM 701 N N . PHE A 1 90 ? 12.418 21.686 -18.720 1.00 95.69 90 PHE A N 1
ATOM 702 C CA . PHE A 1 90 ? 12.246 22.566 -19.873 1.00 95.69 90 PHE A CA 1
ATOM 703 C C . PHE A 1 90 ? 11.414 23.798 -19.501 1.00 95.69 90 PHE A C 1
ATOM 705 O O . PHE A 1 90 ? 11.821 24.923 -19.777 1.00 95.69 90 PHE A O 1
ATOM 712 N N . GLY A 1 91 ? 10.303 23.606 -18.787 1.00 95.12 91 GLY A N 1
ATOM 713 C CA . GLY A 1 91 ? 9.522 24.709 -18.234 1.00 95.12 91 GLY A CA 1
ATOM 714 C C . GLY A 1 91 ? 10.351 25.588 -17.295 1.00 95.12 91 GLY A C 1
ATOM 715 O O . GLY A 1 91 ? 10.305 26.810 -17.399 1.00 95.12 91 GLY A O 1
ATOM 716 N N . GLN A 1 92 ? 11.169 24.991 -16.432 1.00 94.12 92 GLN A N 1
ATOM 717 C CA . GLN A 1 92 ? 11.986 25.710 -15.458 1.00 94.12 92 GLN A CA 1
ATOM 718 C C . GLN A 1 92 ? 13.082 26.567 -16.109 1.00 94.12 92 GLN A C 1
ATOM 720 O O . GLN A 1 92 ? 13.470 27.584 -15.537 1.00 94.12 92 GLN A O 1
ATOM 725 N N . SER A 1 93 ? 13.513 26.236 -17.332 1.00 95.06 93 SER A N 1
ATOM 726 C CA . SER A 1 93 ? 14.416 27.086 -18.122 1.00 95.06 93 SER A CA 1
ATOM 727 C C . SER A 1 93 ? 13.807 28.445 -18.489 1.00 95.06 93 SER A C 1
ATOM 729 O O . SER A 1 93 ? 14.538 29.417 -18.648 1.00 95.06 93 SER A O 1
ATOM 731 N N . LEU A 1 94 ? 12.473 28.552 -18.551 1.00 94.56 94 LEU A N 1
ATOM 732 C CA . LEU A 1 94 ? 11.789 29.807 -18.874 1.00 94.56 94 LEU A CA 1
ATOM 733 C C . LEU A 1 94 ? 11.889 30.842 -17.746 1.00 94.56 94 LEU A C 1
ATOM 735 O O . LEU A 1 94 ? 11.758 32.033 -18.008 1.00 94.56 94 LEU A O 1
ATOM 739 N N . VAL A 1 95 ? 12.141 30.409 -16.507 1.00 94.44 95 VAL A N 1
ATOM 740 C CA . VAL A 1 95 ? 12.251 31.290 -15.334 1.00 94.44 95 VAL A CA 1
ATOM 741 C C . VAL A 1 95 ? 13.416 32.279 -15.485 1.00 94.44 95 VAL A C 1
ATOM 743 O O . VAL A 1 95 ? 13.165 33.485 -15.512 1.00 94.44 95 VAL A O 1
ATOM 746 N N . PRO A 1 96 ? 14.678 31.831 -15.636 1.00 93.44 96 PRO A N 1
ATOM 747 C CA . PRO A 1 96 ? 15.791 32.744 -15.870 1.00 93.44 96 PRO A CA 1
ATOM 748 C C . PRO A 1 96 ? 15.689 33.489 -17.209 1.00 93.44 96 PRO A C 1
ATOM 750 O O . PRO A 1 96 ? 16.124 34.633 -17.274 1.00 93.44 96 PRO A O 1
ATOM 753 N N . ILE A 1 97 ? 15.080 32.906 -18.253 1.00 92.88 97 ILE A N 1
ATOM 754 C CA . ILE A 1 97 ? 14.835 33.613 -19.527 1.00 92.88 97 ILE A CA 1
ATOM 755 C C . ILE A 1 97 ? 13.915 34.818 -19.310 1.00 92.88 97 ILE A C 1
ATOM 757 O O . ILE A 1 97 ? 14.215 35.911 -19.782 1.00 92.88 97 ILE A O 1
ATOM 761 N N . ALA A 1 98 ? 12.814 34.649 -18.577 1.00 92.50 98 ALA A N 1
ATOM 762 C CA . ALA A 1 98 ? 11.880 35.736 -18.305 1.00 92.50 98 ALA A CA 1
ATOM 763 C C . ALA A 1 98 ? 12.538 36.857 -17.486 1.00 92.50 98 ALA A C 1
ATOM 765 O O . ALA A 1 98 ? 12.399 38.029 -17.833 1.00 92.50 98 ALA A O 1
ATOM 766 N N . LEU A 1 99 ? 13.321 36.495 -16.462 1.00 90.25 99 LEU A N 1
ATOM 767 C CA . LEU A 1 99 ? 14.092 37.459 -15.669 1.00 90.25 99 LEU A CA 1
ATOM 768 C C . LEU A 1 99 ? 15.192 38.151 -16.485 1.00 90.25 99 LEU A C 1
ATOM 770 O O . LEU A 1 99 ? 15.524 39.294 -16.208 1.00 90.25 99 LEU A O 1
ATOM 774 N N . PHE A 1 100 ? 15.744 37.485 -17.499 1.00 89.88 100 PHE A N 1
ATOM 775 C CA . PHE A 1 100 ? 16.725 38.074 -18.407 1.00 89.88 100 PHE A CA 1
ATOM 776 C C . PHE A 1 100 ? 16.093 39.084 -19.378 1.00 89.88 100 PHE A C 1
ATOM 778 O O . PHE A 1 100 ? 16.662 40.150 -19.596 1.00 89.88 100 PHE A O 1
ATOM 785 N N . VAL A 1 101 ? 14.944 38.746 -19.976 1.00 89.38 101 VAL A N 1
ATOM 786 C CA . VAL A 1 101 ? 14.324 39.535 -21.058 1.00 89.38 101 VAL A CA 1
ATOM 787 C C . VAL A 1 101 ? 13.528 40.729 -20.532 1.00 89.38 101 VAL A C 1
ATOM 789 O O . VAL A 1 101 ? 13.536 41.783 -21.162 1.00 89.38 101 VAL A O 1
ATOM 792 N N . ALA A 1 102 ? 12.829 40.573 -19.409 1.00 85.06 102 ALA A N 1
ATOM 793 C CA . ALA A 1 102 ? 11.896 41.581 -18.914 1.00 85.06 102 ALA A CA 1
ATOM 794 C C . ALA A 1 102 ? 11.963 41.692 -17.381 1.00 85.06 102 ALA A C 1
ATOM 796 O O . ALA A 1 102 ? 11.043 41.243 -16.702 1.00 85.06 102 ALA A O 1
ATOM 797 N N . PRO A 1 103 ? 13.037 42.274 -16.813 1.00 82.88 103 PRO A N 1
ATOM 798 C CA . PRO A 1 103 ? 13.241 42.386 -15.368 1.00 82.88 103 PRO A CA 1
ATOM 799 C C . PRO A 1 103 ? 12.383 43.499 -14.743 1.00 82.88 103 PRO A C 1
ATOM 801 O O . PRO A 1 103 ? 12.896 44.415 -14.109 1.00 82.88 103 PRO A O 1
ATOM 804 N N . GLU A 1 104 ? 11.066 43.437 -14.928 1.00 88.06 104 GLU A N 1
ATOM 805 C CA . GLU A 1 104 ? 10.110 44.387 -14.355 1.00 88.06 104 GLU A CA 1
ATOM 806 C C . GLU A 1 104 ? 9.419 43.792 -13.114 1.00 88.06 104 GLU A C 1
ATOM 808 O O . GLU A 1 104 ? 9.129 42.592 -13.091 1.00 88.06 104 GLU A O 1
ATOM 813 N N . PRO A 1 105 ? 9.070 44.595 -12.089 1.00 87.06 105 PRO A N 1
ATOM 814 C CA . PRO A 1 105 ? 8.487 44.080 -10.845 1.00 87.06 105 PRO A CA 1
ATOM 815 C C . PRO A 1 105 ? 7.233 43.212 -11.032 1.00 87.06 105 PRO A C 1
ATOM 817 O O . PRO A 1 105 ? 7.041 42.229 -10.314 1.00 87.06 105 PRO A O 1
ATOM 820 N N . TRP A 1 106 ? 6.382 43.528 -12.015 1.00 87.88 106 TRP A N 1
ATOM 821 C CA . TRP A 1 106 ? 5.148 42.775 -12.252 1.00 87.88 106 TRP A CA 1
ATOM 822 C C . TRP A 1 106 ? 5.401 41.356 -12.783 1.00 87.88 106 TRP A C 1
ATOM 824 O O . TRP A 1 106 ? 4.567 40.481 -12.543 1.00 87.88 106 TRP A O 1
ATOM 834 N N . ILE A 1 107 ? 6.540 41.098 -13.449 1.00 90.25 107 ILE A N 1
ATOM 835 C CA . ILE A 1 107 ? 6.860 39.776 -14.013 1.00 90.25 107 ILE A CA 1
ATOM 836 C C . ILE A 1 107 ? 7.186 38.752 -12.926 1.00 90.25 107 ILE A C 1
ATOM 838 O O . ILE A 1 107 ? 7.045 37.546 -13.133 1.00 90.25 107 ILE A O 1
ATOM 842 N N . VAL A 1 108 ? 7.619 39.223 -11.754 1.00 89.88 108 VAL A N 1
ATOM 843 C CA . VAL A 1 108 ? 8.097 38.363 -10.671 1.00 89.88 108 VAL A CA 1
ATOM 844 C C . VAL A 1 108 ? 7.010 37.391 -10.227 1.00 89.88 108 VAL A C 1
ATOM 846 O O . VAL A 1 108 ? 7.293 36.214 -10.035 1.00 89.88 108 VAL A O 1
ATOM 849 N N . ARG A 1 109 ? 5.753 37.843 -10.126 1.00 92.50 109 ARG A N 1
ATOM 850 C CA . ARG A 1 109 ? 4.618 37.005 -9.704 1.00 92.50 109 ARG A CA 1
ATOM 851 C C . ARG A 1 109 ? 4.314 35.859 -10.685 1.00 92.50 109 ARG A C 1
ATOM 853 O O . ARG A 1 109 ? 4.326 34.709 -10.243 1.00 92.50 109 ARG A O 1
ATOM 860 N N . PRO A 1 110 ? 4.067 36.096 -11.992 1.00 94.00 110 PRO A N 1
ATOM 861 C CA . PRO A 1 110 ? 3.819 35.011 -12.940 1.00 94.00 110 PRO A CA 1
ATOM 862 C C . PRO A 1 110 ? 5.034 34.092 -13.114 1.00 94.00 110 PRO A C 1
ATOM 864 O O . PRO A 1 110 ? 4.862 32.877 -13.207 1.00 94.00 110 PRO A O 1
ATOM 867 N N . VAL A 1 111 ? 6.258 34.631 -13.091 1.00 93.88 111 VAL A N 1
ATOM 868 C CA . VAL A 1 111 ? 7.486 33.823 -13.163 1.00 93.88 111 VAL A CA 1
ATOM 869 C C . VAL A 1 111 ? 7.654 32.951 -11.922 1.00 93.88 111 VAL A C 1
ATOM 871 O O . VAL A 1 111 ? 8.010 31.780 -12.044 1.00 93.88 111 VAL A O 1
ATOM 874 N N . ALA A 1 112 ? 7.356 33.477 -10.734 1.00 93.44 112 ALA A N 1
ATOM 875 C CA . ALA A 1 112 ? 7.371 32.714 -9.493 1.00 93.44 112 ALA A CA 1
ATOM 876 C C . ALA A 1 112 ? 6.308 31.609 -9.494 1.00 93.44 112 ALA A C 1
ATOM 878 O O . ALA A 1 112 ? 6.633 30.466 -9.184 1.00 93.44 112 ALA A O 1
ATOM 879 N N . LEU A 1 113 ? 5.076 31.911 -9.922 1.00 95.25 113 LEU A N 1
ATOM 880 C CA . LEU A 1 113 ? 4.006 30.920 -10.077 1.00 95.25 113 LEU A CA 1
ATOM 881 C C . LEU A 1 113 ? 4.422 29.794 -11.035 1.00 95.25 113 LEU A C 1
ATOM 883 O O . LEU A 1 113 ? 4.243 28.613 -10.739 1.00 95.25 113 LEU A O 1
ATOM 887 N N . TRP A 1 114 ? 5.030 30.149 -12.166 1.00 95.44 114 TRP A N 1
ATOM 888 C CA . TRP A 1 114 ? 5.548 29.176 -13.121 1.00 95.44 114 TRP A CA 1
ATOM 889 C C . TRP A 1 114 ? 6.685 28.336 -12.526 1.00 95.44 114 TRP A C 1
ATOM 891 O O . TRP A 1 114 ? 6.632 27.109 -12.583 1.00 95.44 114 TRP A O 1
ATOM 901 N N . SER A 1 115 ? 7.656 28.983 -11.872 1.00 94.19 115 SER A N 1
ATOM 902 C CA . SER A 1 115 ? 8.769 28.334 -11.165 1.00 94.19 115 SER A CA 1
ATOM 903 C C . SER A 1 115 ? 8.277 27.342 -10.110 1.00 94.19 115 SER A C 1
ATOM 905 O O . SER A 1 115 ? 8.793 26.229 -10.002 1.00 94.19 115 SER A O 1
ATOM 907 N N . GLY A 1 116 ? 7.241 27.717 -9.358 1.00 93.38 116 GLY A N 1
ATOM 908 C CA . GLY A 1 116 ? 6.596 26.874 -8.361 1.00 93.38 116 GLY A CA 1
ATOM 909 C C . GLY A 1 116 ? 5.946 25.634 -8.961 1.00 93.38 116 GLY A C 1
ATOM 910 O O . GLY A 1 116 ? 6.169 24.523 -8.477 1.00 93.38 116 GLY A O 1
ATOM 911 N N . LEU A 1 117 ? 5.189 25.811 -10.049 1.00 94.62 117 LEU A N 1
ATOM 912 C CA . LEU A 1 117 ? 4.553 24.718 -10.782 1.00 94.62 117 LEU A CA 1
ATOM 913 C C . LEU A 1 117 ? 5.602 23.746 -11.332 1.00 94.62 117 LEU A C 1
ATOM 915 O O . LEU A 1 117 ? 5.539 22.547 -11.055 1.00 94.62 117 LEU A O 1
ATOM 919 N N . THR A 1 118 ? 6.591 24.251 -12.074 1.00 94.94 118 THR A N 1
ATOM 920 C CA . THR A 1 118 ? 7.641 23.415 -12.668 1.00 94.94 118 THR A CA 1
ATOM 921 C C . THR A 1 118 ? 8.505 22.754 -11.599 1.00 94.94 118 THR A C 1
ATOM 923 O O . THR A 1 118 ? 8.827 21.577 -11.723 1.00 94.94 118 THR A O 1
ATOM 926 N N . GLY A 1 119 ? 8.809 23.456 -10.504 1.00 91.50 119 GLY A N 1
ATOM 927 C CA . GLY A 1 119 ? 9.577 22.916 -9.384 1.00 91.50 119 GLY A CA 1
ATOM 928 C C . GLY A 1 119 ? 8.869 21.758 -8.675 1.00 91.50 119 GLY A C 1
ATOM 929 O O . GLY A 1 119 ? 9.498 20.739 -8.387 1.00 91.50 119 GLY A O 1
ATOM 930 N N . ALA A 1 120 ? 7.554 21.863 -8.454 1.00 90.06 120 ALA A N 1
ATOM 931 C CA . ALA A 1 120 ? 6.759 20.787 -7.863 1.00 90.06 120 ALA A CA 1
ATOM 932 C C . ALA A 1 120 ? 6.692 19.546 -8.775 1.00 90.06 120 ALA A C 1
ATOM 934 O O . ALA A 1 120 ? 6.884 18.421 -8.305 1.00 90.06 120 ALA A O 1
ATOM 935 N N . LEU A 1 121 ? 6.480 19.743 -10.085 1.00 90.50 121 LEU A N 1
ATOM 936 C CA . LEU A 1 121 ? 6.493 18.657 -11.075 1.00 90.50 121 LEU A CA 1
ATOM 937 C C . LEU A 1 121 ? 7.867 17.969 -11.145 1.00 90.50 121 LEU A C 1
ATOM 939 O O . LEU A 1 121 ? 7.944 16.739 -11.161 1.00 90.50 121 LEU A O 1
ATOM 943 N N . MET A 1 122 ? 8.946 18.761 -11.153 1.00 91.06 122 MET A N 1
ATOM 944 C CA . MET A 1 122 ? 10.330 18.283 -11.167 1.00 91.06 122 MET A CA 1
ATOM 945 C C . MET A 1 122 ? 10.619 17.403 -9.947 1.00 91.06 122 MET A C 1
ATOM 947 O O . MET A 1 122 ? 11.153 16.304 -10.096 1.00 91.06 122 MET A O 1
ATOM 951 N N . TRP A 1 123 ? 10.241 17.859 -8.749 1.00 85.06 123 TRP A N 1
ATOM 952 C CA . TRP A 1 123 ? 10.489 17.135 -7.503 1.00 85.06 123 TRP A CA 1
ATOM 953 C C . TRP A 1 123 ? 9.786 15.774 -7.475 1.00 85.06 123 TRP A C 1
ATOM 955 O O . TRP A 1 123 ? 10.427 14.747 -7.244 1.00 85.06 123 TRP A O 1
ATOM 965 N N . VAL A 1 124 ? 8.480 15.743 -7.761 1.00 82.88 124 VAL A N 1
ATOM 966 C CA . VAL A 1 124 ? 7.703 14.494 -7.742 1.00 82.88 124 VAL A CA 1
ATOM 967 C C . VAL A 1 124 ? 8.162 13.540 -8.846 1.00 82.88 124 VAL A C 1
ATOM 969 O O . VAL A 1 124 ? 8.338 12.351 -8.576 1.00 82.88 124 VAL A O 1
ATOM 972 N N . GLY A 1 125 ? 8.420 14.041 -10.060 1.00 83.75 125 GLY A N 1
ATOM 973 C CA . GLY A 1 125 ? 8.963 13.235 -11.156 1.00 83.75 125 GLY A CA 1
ATOM 974 C C . GLY A 1 125 ? 10.330 12.633 -10.817 1.00 83.75 125 GLY A C 1
ATOM 975 O O . GLY A 1 125 ? 10.558 11.447 -11.055 1.00 83.75 125 GLY A O 1
ATOM 976 N N . GLY A 1 126 ? 11.216 13.412 -10.191 1.00 84.06 126 GLY A N 1
ATOM 977 C CA . GLY A 1 126 ? 12.553 12.958 -9.813 1.00 84.06 126 GLY A CA 1
ATOM 978 C C . GLY A 1 126 ? 12.568 11.913 -8.706 1.00 84.06 126 GLY A C 1
ATOM 979 O O . GLY A 1 126 ? 13.193 10.861 -8.864 1.00 84.06 126 GLY A O 1
ATOM 980 N N . VAL A 1 127 ? 11.849 12.157 -7.607 1.00 79.00 127 VAL A N 1
ATOM 981 C CA . VAL A 1 127 ? 11.753 11.195 -6.496 1.00 79.00 127 VAL A CA 1
ATOM 982 C C . VAL A 1 127 ? 11.117 9.887 -6.962 1.00 79.00 127 VAL A C 1
ATOM 984 O O . VAL A 1 127 ? 11.584 8.818 -6.566 1.00 79.00 127 VAL A O 1
ATOM 987 N N . SER A 1 128 ? 10.106 9.966 -7.833 1.00 77.06 128 SER A N 1
ATOM 988 C CA . SER A 1 128 ? 9.425 8.791 -8.385 1.00 77.06 128 SER A CA 1
ATOM 989 C C . SER A 1 128 ? 10.340 7.991 -9.313 1.00 77.06 128 SER A C 1
ATOM 991 O O . SER A 1 128 ? 10.477 6.785 -9.122 1.00 77.06 128 SER A O 1
ATOM 993 N N . LEU A 1 129 ? 11.058 8.642 -10.240 1.00 83.00 129 LEU A N 1
ATOM 994 C CA . LEU A 1 129 ? 11.959 7.954 -11.175 1.00 83.00 129 LEU A CA 1
ATOM 995 C C . LEU A 1 129 ? 13.085 7.200 -10.450 1.00 83.00 129 LEU A C 1
ATOM 997 O O . LEU A 1 129 ? 13.442 6.092 -10.843 1.00 83.00 129 LEU A O 1
ATOM 1001 N N . VAL A 1 130 ? 13.620 7.762 -9.362 1.00 83.56 130 VAL A N 1
ATOM 1002 C CA . VAL A 1 130 ? 14.647 7.103 -8.532 1.00 83.56 130 VAL A CA 1
ATOM 1003 C C . VAL A 1 130 ? 14.134 5.818 -7.871 1.00 83.56 130 VAL A C 1
ATOM 1005 O O . VAL A 1 130 ? 14.934 4.927 -7.578 1.00 83.56 130 VAL A O 1
ATOM 1008 N N . GLN A 1 131 ? 12.816 5.664 -7.694 1.00 77.06 131 GLN A N 1
ATOM 1009 C CA . GLN A 1 131 ? 12.229 4.412 -7.205 1.00 77.06 131 GLN A CA 1
ATOM 1010 C C . GLN A 1 131 ? 12.120 3.325 -8.283 1.00 77.06 131 GLN A C 1
ATOM 1012 O O . GLN A 1 131 ? 11.932 2.157 -7.929 1.00 77.06 131 GLN A O 1
ATOM 1017 N N . VAL A 1 132 ? 12.257 3.668 -9.571 1.00 81.31 132 VAL A N 1
ATOM 1018 C CA . VAL A 1 132 ? 12.141 2.741 -10.712 1.00 81.31 132 VAL A CA 1
ATOM 1019 C C . VAL A 1 132 ? 13.463 1.989 -10.922 1.00 81.31 132 VAL A C 1
ATOM 1021 O O . VAL A 1 132 ? 14.122 2.073 -11.957 1.00 81.31 132 VAL A O 1
ATOM 1024 N N . VAL A 1 133 ? 13.897 1.260 -9.895 1.00 81.31 133 VAL A N 1
ATOM 1025 C CA . VAL A 1 133 ? 15.106 0.420 -9.882 1.00 81.31 133 VAL A CA 1
ATOM 1026 C C . VAL A 1 133 ? 14.810 -0.932 -9.214 1.00 81.31 133 VAL A C 1
ATOM 1028 O O . VAL A 1 133 ? 13.853 -1.029 -8.438 1.00 81.31 133 VAL A O 1
ATOM 1031 N N . PRO A 1 134 ? 15.622 -1.984 -9.448 1.00 74.94 134 PRO A N 1
ATOM 1032 C CA . PRO A 1 134 ? 15.450 -3.273 -8.772 1.00 74.94 134 PRO A CA 1
ATOM 1033 C C . PRO A 1 134 ? 15.430 -3.128 -7.241 1.00 74.94 134 PRO A C 1
ATOM 1035 O O . PRO A 1 134 ? 16.182 -2.320 -6.695 1.00 74.94 134 PRO A O 1
ATOM 1038 N N . GLN A 1 135 ? 14.618 -3.932 -6.537 1.00 62.31 135 GLN A N 1
ATOM 1039 C CA . GLN A 1 135 ? 14.403 -3.819 -5.077 1.00 62.31 135 GLN A CA 1
ATOM 1040 C C . GLN A 1 135 ? 15.712 -3.750 -4.264 1.00 62.31 135 GLN A C 1
ATOM 1042 O O . GLN A 1 135 ? 15.845 -2.888 -3.400 1.00 62.31 135 GLN A O 1
ATOM 1047 N N . HIS A 1 136 ? 16.724 -4.557 -4.607 1.00 64.19 136 HIS A N 1
ATOM 1048 C CA . HIS A 1 136 ? 18.030 -4.553 -3.929 1.00 64.19 136 HIS A CA 1
ATOM 1049 C C . HIS A 1 136 ? 18.844 -3.249 -4.106 1.00 64.19 136 HIS A C 1
ATOM 1051 O O . HIS A 1 136 ? 19.782 -3.014 -3.351 1.00 64.19 136 HIS A O 1
ATOM 1057 N N . ARG A 1 137 ? 18.509 -2.385 -5.082 1.00 71.56 137 ARG A N 1
ATOM 1058 C CA . ARG A 1 137 ? 19.187 -1.095 -5.346 1.00 71.56 137 ARG A CA 1
ATOM 1059 C C . ARG A 1 137 ? 18.403 0.129 -4.879 1.00 71.56 137 ARG A C 1
ATOM 1061 O O . ARG A 1 137 ? 18.932 1.235 -4.971 1.00 71.56 137 ARG A O 1
ATOM 1068 N N . LYS A 1 138 ? 17.176 -0.028 -4.368 1.00 68.12 138 LYS A N 1
ATOM 1069 C CA . LYS A 1 138 ? 16.333 1.110 -3.950 1.00 68.12 138 LYS A CA 1
ATOM 1070 C C . LYS A 1 138 ? 16.967 1.950 -2.840 1.00 68.12 138 LYS A C 1
ATOM 1072 O O . LYS A 1 138 ? 16.866 3.174 -2.876 1.00 68.12 138 LYS A O 1
ATOM 1077 N N . GLY A 1 139 ? 17.659 1.319 -1.889 1.00 61.50 139 GLY A N 1
ATOM 1078 C CA . GLY A 1 139 ? 18.401 2.034 -0.843 1.00 61.50 139 GLY A CA 1
ATOM 1079 C C . GLY A 1 139 ? 19.535 2.895 -1.414 1.00 61.50 139 GLY A C 1
ATOM 1080 O O . GLY A 1 139 ? 19.618 4.084 -1.119 1.00 61.50 139 GLY A O 1
ATOM 1081 N N . LEU A 1 140 ? 20.347 2.321 -2.311 1.00 73.38 140 LEU A N 1
ATOM 1082 C CA . LEU A 1 140 ? 21.432 3.028 -3.000 1.00 73.38 140 LEU A CA 1
ATOM 1083 C C . LEU A 1 140 ? 20.906 4.196 -3.851 1.00 73.38 140 LEU A C 1
ATOM 1085 O O . LEU A 1 140 ? 21.457 5.291 -3.800 1.00 73.38 140 LEU A O 1
ATOM 1089 N N . ALA A 1 141 ? 19.830 3.980 -4.609 1.00 78.25 141 ALA A N 1
ATOM 1090 C CA . ALA A 1 141 ? 19.224 4.992 -5.470 1.00 78.25 141 ALA A CA 1
ATOM 1091 C C . ALA A 1 141 ? 18.723 6.214 -4.675 1.00 78.25 141 ALA A C 1
ATOM 1093 O O . ALA A 1 141 ? 19.042 7.350 -5.025 1.00 78.25 141 ALA A O 1
ATOM 1094 N N . ASN A 1 142 ? 18.014 5.982 -3.565 1.00 72.12 142 ASN A N 1
ATOM 1095 C CA . ASN A 1 142 ? 17.575 7.046 -2.658 1.00 72.12 142 ASN A CA 1
ATOM 1096 C C . ASN A 1 142 ? 18.755 7.783 -2.005 1.00 72.12 142 ASN A C 1
ATOM 1098 O O . ASN A 1 142 ? 18.751 9.012 -1.944 1.00 72.12 142 ASN A O 1
ATOM 1102 N N . GLY A 1 143 ? 19.788 7.052 -1.569 1.00 67.75 143 GLY A N 1
ATOM 1103 C CA . GLY A 1 143 ? 21.002 7.650 -1.006 1.00 67.75 143 GLY A CA 1
ATOM 1104 C C . GLY A 1 143 ? 21.732 8.559 -2.000 1.00 67.75 143 GLY A C 1
ATOM 1105 O O . GLY A 1 143 ? 22.093 9.684 -1.659 1.00 67.75 143 GLY A O 1
ATOM 1106 N N . LEU A 1 144 ? 21.881 8.116 -3.252 1.00 79.75 144 LEU A N 1
ATOM 1107 C CA . LEU A 1 144 ? 22.506 8.902 -4.319 1.00 79.75 144 LEU A CA 1
ATOM 1108 C C . LEU A 1 144 ? 21.703 10.164 -4.672 1.00 79.75 144 LEU A C 1
ATOM 1110 O O . LEU A 1 144 ? 22.299 11.214 -4.909 1.00 79.75 144 LEU A O 1
ATOM 1114 N N . MET A 1 145 ? 20.368 10.094 -4.669 1.00 81.75 145 MET A N 1
ATOM 1115 C CA . MET A 1 145 ? 19.507 11.264 -4.883 1.00 81.75 145 MET A CA 1
ATOM 1116 C C . MET A 1 145 ? 19.705 12.322 -3.789 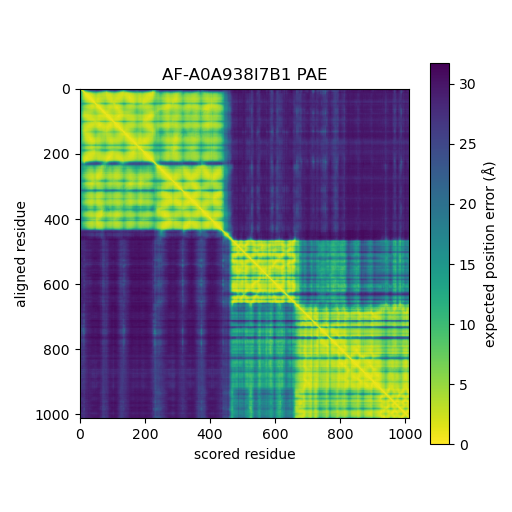1.00 81.75 145 MET A C 1
ATOM 1118 O O . MET A 1 145 ? 19.915 13.496 -4.093 1.00 81.75 145 MET A O 1
ATOM 1122 N N . MET A 1 146 ? 19.708 11.907 -2.519 1.00 75.94 146 MET A N 1
ATOM 1123 C CA . MET A 1 146 ? 19.907 12.817 -1.383 1.00 75.94 146 MET A CA 1
ATOM 1124 C C . MET A 1 146 ? 21.324 13.405 -1.349 1.00 75.94 146 MET A C 1
ATOM 1126 O O . MET A 1 146 ? 21.495 14.591 -1.072 1.00 75.94 146 MET A O 1
ATOM 1130 N N . MET A 1 147 ? 22.342 12.613 -1.700 1.00 81.06 147 MET A N 1
ATOM 1131 C CA . MET A 1 147 ? 23.708 13.117 -1.867 1.00 81.06 147 MET A CA 1
ATOM 1132 C C . MET A 1 147 ? 23.782 14.169 -2.982 1.00 81.06 147 MET A C 1
ATOM 1134 O O . MET A 1 147 ? 24.388 15.220 -2.790 1.00 81.06 147 MET A O 1
ATOM 1138 N N . SER A 1 148 ? 23.136 13.913 -4.124 1.00 85.56 148 SER A N 1
ATOM 1139 C CA . SER A 1 148 ? 23.095 14.850 -5.256 1.00 85.56 148 SER A CA 1
ATOM 1140 C C . SER A 1 148 ? 22.449 16.178 -4.868 1.00 85.56 148 SER A C 1
ATOM 1142 O O . SER A 1 148 ? 22.934 17.234 -5.269 1.00 85.56 148 SER A O 1
ATOM 1144 N N . MET A 1 149 ? 21.398 16.125 -4.042 1.00 84.25 149 MET A N 1
ATOM 1145 C CA . MET A 1 149 ? 20.757 17.302 -3.461 1.00 84.25 149 MET A CA 1
ATOM 1146 C C . MET A 1 149 ? 21.724 18.104 -2.590 1.00 84.25 149 MET A C 1
ATOM 1148 O O . MET A 1 149 ? 21.911 19.288 -2.845 1.00 84.25 149 MET A O 1
ATOM 1152 N N . GLY A 1 150 ? 22.392 17.473 -1.620 1.00 82.38 150 GLY A N 1
ATOM 1153 C CA . GLY A 1 150 ? 23.357 18.168 -0.759 1.00 82.38 150 GLY A CA 1
ATOM 1154 C C . GLY A 1 150 ? 24.514 18.793 -1.546 1.00 82.38 150 GLY A C 1
ATOM 1155 O O . GLY A 1 150 ? 24.785 19.984 -1.414 1.00 82.38 150 GLY A O 1
ATOM 1156 N N . VAL A 1 151 ? 25.155 18.012 -2.422 1.00 86.94 151 VAL A N 1
ATOM 1157 C CA . VAL A 1 151 ? 26.318 18.459 -3.205 1.00 86.94 151 VAL A CA 1
ATOM 1158 C C . VAL A 1 151 ? 25.947 19.587 -4.171 1.00 86.94 151 VAL A C 1
ATOM 1160 O O . VAL A 1 151 ? 26.619 20.618 -4.188 1.00 86.94 151 VAL A O 1
ATOM 1163 N N . GLY A 1 152 ? 24.868 19.429 -4.948 1.00 90.50 152 GLY A N 1
ATOM 1164 C CA . GLY A 1 152 ? 24.411 20.461 -5.882 1.00 90.50 152 GLY A CA 1
ATOM 1165 C C . GLY A 1 152 ? 24.056 21.765 -5.165 1.00 90.50 152 GLY A C 1
ATOM 1166 O O . GLY A 1 152 ? 24.470 22.842 -5.596 1.00 90.50 152 GLY A O 1
ATOM 1167 N N . SER A 1 153 ? 23.367 21.669 -4.027 1.00 90.31 153 SER A N 1
ATOM 1168 C CA . SER A 1 153 ? 22.966 22.827 -3.231 1.00 90.31 153 SER A CA 1
ATOM 1169 C C . SER A 1 153 ? 24.135 23.572 -2.583 1.00 90.31 153 SER A C 1
ATOM 1171 O O . SER A 1 153 ? 24.103 24.797 -2.545 1.00 90.31 153 SER A O 1
ATOM 1173 N N . THR A 1 154 ? 25.186 22.883 -2.131 1.00 90.06 154 THR A N 1
ATOM 1174 C CA . THR A 1 154 ? 26.387 23.541 -1.582 1.00 90.06 154 THR A CA 1
ATOM 1175 C C . THR A 1 154 ? 27.252 24.180 -2.674 1.00 90.06 154 THR A C 1
ATOM 1177 O O . THR A 1 154 ? 27.801 25.262 -2.472 1.00 90.06 154 THR A O 1
ATOM 1180 N N . ILE A 1 155 ? 27.358 23.551 -3.850 1.00 92.94 155 ILE A N 1
ATOM 1181 C CA . ILE A 1 155 ? 28.150 24.084 -4.972 1.00 92.94 155 ILE A CA 1
ATOM 1182 C C . ILE A 1 155 ? 27.472 25.306 -5.619 1.00 92.94 155 ILE A C 1
ATOM 1184 O O . ILE A 1 155 ? 28.166 26.227 -6.051 1.00 92.94 155 ILE A O 1
ATOM 1188 N N . GLY A 1 156 ? 26.135 25.343 -5.666 1.00 93.69 156 GLY A N 1
ATOM 1189 C CA . GLY A 1 156 ? 25.355 26.402 -6.322 1.00 93.69 156 GLY A CA 1
ATOM 1190 C C . GLY A 1 156 ? 25.763 27.834 -5.933 1.00 93.69 156 GLY A C 1
ATOM 1191 O O . GLY A 1 156 ? 26.152 28.592 -6.822 1.00 93.69 156 GLY A O 1
ATOM 1192 N N . PRO A 1 157 ? 25.744 28.219 -4.642 1.00 93.56 157 PRO A N 1
ATOM 1193 C CA . PRO A 1 157 ? 26.147 29.556 -4.198 1.00 93.56 157 PRO A CA 1
ATOM 1194 C C . PRO A 1 157 ? 27.610 29.904 -4.512 1.00 93.56 157 PRO A C 1
ATOM 1196 O O . PRO A 1 157 ? 27.899 31.038 -4.889 1.00 93.56 157 PRO A O 1
ATOM 1199 N N . LEU A 1 158 ? 28.533 28.935 -4.423 1.00 94.19 158 LEU A N 1
ATOM 1200 C CA . LEU A 1 158 ? 29.952 29.145 -4.752 1.00 94.19 158 LEU A CA 1
ATOM 1201 C C . LEU A 1 158 ? 30.136 29.470 -6.239 1.00 94.19 158 LEU A C 1
ATOM 1203 O O . LEU A 1 158 ? 30.865 30.400 -6.592 1.00 94.19 158 LEU A O 1
ATOM 1207 N N . LEU A 1 159 ? 29.452 28.736 -7.122 1.00 94.44 159 LEU A N 1
ATOM 1208 C CA . LEU A 1 159 ? 29.469 29.024 -8.556 1.00 94.44 159 LEU A CA 1
ATOM 1209 C C . LEU A 1 159 ? 28.730 30.324 -8.872 1.00 94.44 159 LEU A C 1
ATOM 1211 O O . LEU A 1 159 ? 29.223 31.112 -9.673 1.00 94.44 159 LEU A O 1
ATOM 1215 N N . GLY A 1 160 ? 27.606 30.592 -8.205 1.00 93.19 160 GLY A N 1
ATOM 1216 C CA . GLY A 1 160 ? 26.890 31.867 -8.284 1.00 93.19 160 GLY A CA 1
ATOM 1217 C C . GLY A 1 160 ? 27.817 33.046 -8.029 1.00 93.19 160 GLY A C 1
ATOM 1218 O O . GLY A 1 160 ? 27.987 33.904 -8.892 1.00 93.19 160 GLY A O 1
ATOM 1219 N N . ARG A 1 161 ? 28.511 33.032 -6.891 1.00 92.31 161 ARG A N 1
ATOM 1220 C CA . ARG A 1 161 ? 29.493 34.057 -6.529 1.00 92.31 161 ARG A CA 1
ATOM 1221 C C . ARG A 1 161 ? 30.652 34.135 -7.528 1.00 92.31 161 ARG A C 1
ATOM 1223 O O . ARG A 1 161 ? 31.051 35.230 -7.914 1.00 92.31 161 ARG A O 1
ATOM 1230 N N . THR A 1 162 ? 31.150 32.989 -7.999 1.00 94.19 162 THR A N 1
ATOM 1231 C CA . THR A 1 162 ? 32.191 32.935 -9.043 1.00 94.19 162 THR A CA 1
ATOM 1232 C C . THR A 1 162 ? 31.766 33.686 -10.304 1.00 94.19 162 THR A C 1
ATOM 1234 O O . THR A 1 162 ? 32.544 34.454 -10.860 1.00 94.19 162 THR A O 1
ATOM 1237 N N . VAL A 1 163 ? 30.528 33.474 -10.753 1.00 95.00 163 VAL A N 1
ATOM 1238 C CA . VAL A 1 163 ? 29.986 34.062 -11.981 1.00 95.00 163 VAL A CA 1
ATOM 1239 C C . VAL A 1 163 ? 29.701 35.555 -11.805 1.00 95.00 163 VAL A C 1
ATOM 1241 O O . VAL A 1 163 ? 30.064 36.348 -12.675 1.00 95.00 163 VAL A O 1
ATOM 1244 N N . LEU A 1 164 ? 29.108 35.951 -10.674 1.00 93.62 164 LEU A N 1
ATOM 1245 C CA . LEU A 1 164 ? 28.762 37.347 -10.381 1.00 93.62 164 LEU A CA 1
ATOM 1246 C C . LEU A 1 164 ? 29.993 38.264 -10.302 1.00 93.62 164 LEU A C 1
ATOM 1248 O O . LEU A 1 164 ? 29.943 39.389 -10.799 1.00 93.62 164 LEU A O 1
ATOM 1252 N N . TRP A 1 165 ? 31.114 37.769 -9.768 1.00 93.81 165 TRP A N 1
ATOM 1253 C CA . TRP A 1 165 ? 32.380 38.510 -9.655 1.00 93.81 165 TRP A CA 1
ATOM 1254 C C . TRP A 1 165 ? 33.511 37.908 -10.500 1.00 93.81 165 TRP A C 1
ATOM 1256 O O . TRP A 1 165 ? 34.681 37.972 -10.120 1.00 93.81 165 TRP A O 1
ATOM 1266 N N . ARG A 1 166 ? 33.185 37.339 -11.669 1.00 93.69 166 ARG A N 1
ATOM 1267 C CA . ARG A 1 166 ? 34.138 36.617 -12.537 1.00 93.69 166 ARG A CA 1
ATOM 1268 C C . ARG A 1 166 ? 35.436 37.373 -12.837 1.00 93.69 166 ARG A C 1
ATOM 1270 O O . ARG A 1 166 ? 36.490 36.755 -12.898 1.00 93.69 166 ARG A O 1
ATOM 1277 N N . GLU A 1 167 ? 35.369 38.691 -13.016 1.00 93.62 167 GLU A N 1
ATOM 1278 C CA . GLU A 1 167 ? 36.521 39.532 -13.360 1.00 93.62 167 GLU A CA 1
ATOM 1279 C C . GLU A 1 167 ? 37.480 39.626 -12.174 1.00 93.62 167 GLU A C 1
ATOM 1281 O O . GLU A 1 167 ? 38.682 39.436 -12.334 1.00 93.62 167 GLU A O 1
ATOM 1286 N N . HIS A 1 168 ? 36.938 39.810 -10.969 1.00 92.00 168 HIS A N 1
ATOM 1287 C CA . HIS A 1 168 ? 37.724 39.818 -9.742 1.00 92.00 168 HIS A CA 1
ATOM 1288 C C . HIS A 1 168 ? 38.295 38.431 -9.422 1.00 92.00 168 HIS A C 1
ATOM 1290 O O . HIS A 1 168 ? 39.460 38.314 -9.058 1.00 92.00 168 HIS A O 1
ATOM 1296 N N . VAL A 1 169 ? 37.516 37.361 -9.615 1.00 92.19 169 VAL A N 1
ATOM 1297 C CA . VAL A 1 169 ? 38.013 35.989 -9.426 1.00 92.19 169 VAL A CA 1
ATOM 1298 C C . VAL A 1 169 ? 39.131 35.667 -10.420 1.00 92.19 169 VAL A C 1
ATOM 1300 O O . VAL A 1 169 ? 40.153 35.115 -10.020 1.00 92.19 169 VAL A O 1
ATOM 1303 N N . ALA A 1 170 ? 38.980 36.038 -11.694 1.00 91.62 170 ALA A N 1
ATOM 1304 C CA . ALA A 1 170 ? 40.025 35.864 -12.702 1.00 91.62 170 ALA A CA 1
ATOM 1305 C C . ALA A 1 170 ? 41.301 36.641 -12.340 1.00 91.62 170 ALA A C 1
ATOM 1307 O O . ALA A 1 170 ? 42.406 36.128 -12.525 1.00 91.62 170 ALA A O 1
ATOM 1308 N N . ASP A 1 171 ? 41.161 37.841 -11.773 1.00 92.62 171 ASP A N 1
ATOM 1309 C CA . ASP A 1 171 ? 42.281 38.639 -11.273 1.00 92.62 171 ASP A CA 1
ATOM 1310 C C . ASP A 1 171 ? 43.004 37.945 -10.106 1.00 92.62 171 ASP A C 1
ATOM 1312 O O . ASP A 1 171 ? 44.214 37.734 -10.169 1.00 92.62 171 ASP A O 1
ATOM 1316 N N . LEU A 1 172 ? 42.262 37.473 -9.096 1.00 91.75 172 LEU A N 1
ATOM 1317 C CA . LEU A 1 172 ? 42.819 36.735 -7.952 1.00 91.75 172 LEU A CA 1
ATOM 1318 C C . LEU A 1 172 ? 43.531 35.440 -8.375 1.00 91.75 172 LEU A C 1
ATOM 1320 O O . LEU A 1 172 ? 44.578 35.101 -7.821 1.00 91.75 172 LEU A O 1
ATOM 1324 N N . VAL A 1 173 ? 42.980 34.711 -9.352 1.00 90.81 173 VAL A N 1
ATOM 1325 C CA . VAL A 1 173 ? 43.578 33.466 -9.863 1.00 90.81 173 VAL A CA 1
ATOM 1326 C C . VAL A 1 173 ? 44.829 33.744 -10.699 1.00 90.81 173 VAL A C 1
ATOM 1328 O O . VAL A 1 173 ? 45.800 33.000 -10.586 1.00 90.81 173 VAL A O 1
ATOM 1331 N N . SER A 1 174 ? 44.822 34.793 -11.526 1.00 89.31 174 SER A N 1
ATOM 1332 C CA . SER A 1 174 ? 45.931 35.093 -12.443 1.00 89.31 174 SER A CA 1
ATOM 1333 C C . SER A 1 174 ? 47.089 35.858 -11.800 1.00 89.31 174 SER A C 1
ATOM 1335 O O . SER A 1 174 ? 48.237 35.627 -12.177 1.00 89.31 174 SER A O 1
ATOM 1337 N N . LYS A 1 175 ? 46.812 36.755 -10.846 1.00 87.19 175 LYS A N 1
ATOM 1338 C CA . LYS A 1 175 ? 47.820 37.646 -10.245 1.00 87.19 175 LYS A CA 1
ATOM 1339 C C . LYS A 1 175 ? 48.231 37.264 -8.830 1.00 87.19 175 LYS A C 1
ATOM 1341 O O . LYS A 1 175 ? 49.298 37.685 -8.392 1.00 87.19 175 LYS A O 1
ATOM 1346 N N . GLU A 1 176 ? 47.410 36.501 -8.109 1.00 85.12 176 GLU A N 1
ATOM 1347 C CA . GLU A 1 176 ? 47.667 36.177 -6.706 1.00 85.12 176 GLU A CA 1
ATOM 1348 C C . GLU A 1 176 ? 47.816 34.668 -6.466 1.00 85.12 176 GLU A C 1
ATOM 1350 O O . GLU A 1 176 ? 48.905 34.120 -6.612 1.00 85.12 176 GLU A O 1
ATOM 1355 N N . SER A 1 177 ? 46.755 33.981 -6.031 1.00 89.44 177 SER A N 1
ATOM 1356 C CA . SER A 1 177 ? 46.798 32.549 -5.722 1.00 89.44 177 SER A CA 1
ATOM 1357 C C . SER A 1 177 ? 45.404 31.925 -5.665 1.00 89.44 177 SER A C 1
ATOM 1359 O O . SER A 1 177 ? 44.427 32.567 -5.272 1.00 89.44 177 SER A O 1
ATOM 1361 N N . LEU A 1 178 ? 45.333 30.617 -5.935 1.00 89.69 178 LEU A N 1
ATOM 1362 C CA . LEU A 1 178 ? 44.111 29.822 -5.759 1.00 89.69 178 LEU A CA 1
ATOM 1363 C C . LEU A 1 178 ? 43.575 29.866 -4.319 1.00 89.69 178 LEU A C 1
ATOM 1365 O O . LEU A 1 178 ? 42.365 29.822 -4.120 1.00 89.69 178 LEU A O 1
ATOM 1369 N N . ALA A 1 179 ? 44.450 29.996 -3.315 1.00 89.69 179 ALA A N 1
ATOM 1370 C CA . ALA A 1 179 ? 44.047 30.091 -1.913 1.00 89.69 179 ALA A CA 1
ATOM 1371 C C . ALA A 1 179 ? 43.260 31.379 -1.620 1.00 89.69 179 ALA A C 1
ATOM 1373 O O . ALA A 1 179 ? 42.256 31.337 -0.911 1.00 89.69 179 ALA A O 1
ATOM 1374 N N . ARG A 1 180 ? 43.671 32.516 -2.200 1.00 89.12 180 ARG A N 1
ATOM 1375 C CA . ARG A 1 180 ? 42.957 33.794 -2.047 1.00 89.12 180 ARG A CA 1
ATOM 1376 C C . ARG A 1 180 ? 41.658 33.836 -2.843 1.00 89.12 180 ARG A C 1
ATOM 1378 O O . ARG A 1 180 ? 40.656 34.316 -2.321 1.00 89.12 180 ARG A O 1
ATOM 1385 N N . ALA A 1 181 ? 41.643 33.261 -4.045 1.00 89.06 181 ALA A N 1
ATOM 1386 C CA . ALA A 1 181 ? 40.402 33.050 -4.786 1.00 89.06 181 ALA A CA 1
ATOM 1387 C C . ALA A 1 181 ? 39.421 32.176 -3.978 1.00 89.06 181 ALA A C 1
ATOM 1389 O O . ALA A 1 181 ? 38.263 32.545 -3.809 1.00 89.06 181 ALA A O 1
ATOM 1390 N N . GLY A 1 182 ? 39.897 31.073 -3.390 1.00 90.06 182 GLY A N 1
ATOM 1391 C CA . GLY A 1 182 ? 39.105 30.227 -2.496 1.00 90.06 182 GLY A CA 1
ATOM 1392 C C . GLY A 1 182 ? 38.563 30.989 -1.285 1.00 90.06 182 GLY A C 1
ATOM 1393 O O . GLY A 1 182 ? 37.367 30.920 -1.017 1.00 90.06 182 GLY A O 1
ATOM 1394 N N . ALA A 1 183 ? 39.407 31.776 -0.609 1.00 90.56 183 ALA A N 1
ATOM 1395 C CA . ALA A 1 183 ? 39.013 32.619 0.520 1.00 90.56 183 ALA A CA 1
ATOM 1396 C C . ALA A 1 183 ? 37.919 33.636 0.141 1.00 90.56 183 ALA A C 1
ATOM 1398 O O . ALA A 1 183 ? 36.961 33.816 0.892 1.00 90.56 183 ALA A O 1
ATOM 1399 N N . PHE A 1 184 ? 38.008 34.245 -1.043 1.00 91.81 184 PHE A N 1
ATOM 1400 C CA . PHE A 1 184 ? 36.972 35.133 -1.573 1.00 91.81 184 PHE A CA 1
ATOM 1401 C C . PHE A 1 184 ? 35.648 34.407 -1.848 1.00 91.81 184 PHE A C 1
ATOM 1403 O O . PHE A 1 184 ? 34.576 34.928 -1.526 1.00 91.81 184 PHE A O 1
ATOM 1410 N N . LEU A 1 185 ? 35.701 33.199 -2.421 1.00 90.50 185 LEU A N 1
ATOM 1411 C CA . LEU A 1 185 ? 34.506 32.413 -2.750 1.00 90.50 185 LEU A CA 1
ATOM 1412 C C . LEU A 1 185 ? 33.726 31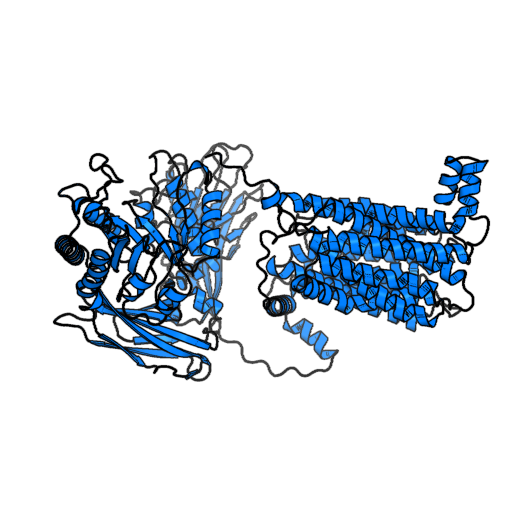.970 -1.513 1.00 90.50 185 LEU A C 1
ATOM 1414 O O . LEU A 1 185 ? 32.508 31.859 -1.581 1.00 90.50 185 LEU A O 1
ATOM 1418 N N . ILE A 1 186 ? 34.397 31.780 -0.378 1.00 90.12 186 ILE A N 1
ATOM 1419 C CA . ILE A 1 186 ? 33.742 31.546 0.916 1.00 90.12 186 ILE A CA 1
ATOM 1420 C C . ILE A 1 186 ? 33.584 32.835 1.733 1.00 90.12 186 ILE A C 1
ATOM 1422 O O . ILE A 1 186 ? 33.296 32.770 2.919 1.00 90.12 186 ILE A O 1
ATOM 1426 N N . ASN A 1 187 ? 33.763 34.011 1.123 1.00 88.94 187 ASN A N 1
ATOM 1427 C CA . ASN A 1 187 ? 33.568 35.329 1.734 1.00 88.94 187 ASN A CA 1
ATOM 1428 C C . ASN A 1 187 ? 34.392 35.571 3.020 1.00 88.94 187 ASN A C 1
ATOM 1430 O O . ASN A 1 187 ? 33.914 36.198 3.960 1.00 88.94 187 ASN A O 1
ATOM 1434 N N . LEU A 1 188 ? 35.639 35.086 3.063 1.00 88.38 188 LEU A N 1
ATOM 1435 C CA . LEU A 1 188 ? 36.656 35.559 4.019 1.00 88.38 188 LEU A CA 1
ATOM 1436 C C . LEU A 1 188 ? 37.212 36.936 3.621 1.00 88.38 188 LEU A C 1
ATOM 1438 O O . LEU A 1 188 ? 37.749 37.652 4.462 1.00 88.38 188 LEU A O 1
ATOM 1442 N N . SER A 1 189 ? 37.057 37.312 2.350 1.00 86.31 189 SER A N 1
ATOM 1443 C CA . SER A 1 189 ? 37.218 38.676 1.853 1.00 86.31 189 SER A CA 1
ATOM 1444 C C . SER A 1 189 ? 35.902 39.160 1.221 1.00 86.31 189 SER A C 1
ATOM 1446 O O . SER A 1 189 ? 35.287 38.416 0.445 1.00 86.31 189 SER A O 1
ATOM 1448 N N . PRO A 1 190 ? 35.433 40.376 1.561 1.00 80.69 190 PRO A N 1
ATOM 1449 C CA . PRO A 1 190 ? 34.190 40.911 1.020 1.00 80.69 190 PRO A CA 1
ATOM 1450 C C . PRO A 1 190 ? 34.333 41.280 -0.468 1.00 80.69 190 PRO A C 1
ATOM 1452 O O . PRO A 1 190 ? 35.449 41.519 -0.938 1.00 80.69 190 PRO A O 1
ATOM 1455 N N . PRO A 1 191 ? 33.217 41.361 -1.216 1.00 85.88 191 PRO A N 1
ATOM 1456 C CA . PRO A 1 191 ? 33.216 41.877 -2.579 1.00 85.88 191 PRO A CA 1
ATOM 1457 C C . PRO A 1 191 ? 33.776 43.303 -2.658 1.00 85.88 191 PRO A C 1
ATOM 1459 O O . PRO A 1 191 ? 33.427 44.130 -1.815 1.00 85.88 191 PRO A O 1
ATOM 1462 N N . PRO A 1 192 ? 34.608 43.617 -3.668 1.00 85.00 192 PRO A N 1
ATOM 1463 C CA . PRO A 1 192 ? 35.176 44.957 -3.821 1.00 85.00 192 PRO A CA 1
ATOM 1464 C C . PRO A 1 192 ? 34.139 45.998 -4.273 1.00 85.00 192 PRO A C 1
ATOM 1466 O O . PRO A 1 192 ? 34.320 47.186 -4.023 1.00 85.00 192 PRO A O 1
ATOM 1469 N N . ALA A 1 193 ? 33.072 45.559 -4.946 1.00 84.88 193 ALA A N 1
ATOM 1470 C CA . ALA A 1 193 ? 31.971 46.379 -5.440 1.00 84.88 193 ALA A CA 1
ATOM 1471 C C . ALA A 1 193 ? 30.728 45.508 -5.700 1.00 84.88 193 ALA A C 1
ATOM 1473 O O . ALA A 1 193 ? 30.796 44.271 -5.638 1.00 84.88 193 ALA A O 1
ATOM 1474 N N . ASP A 1 194 ? 29.612 46.159 -6.027 1.00 85.50 194 ASP A N 1
ATOM 1475 C CA . ASP A 1 194 ? 28.373 45.504 -6.449 1.00 85.50 194 ASP A CA 1
ATOM 1476 C C . ASP A 1 194 ? 28.605 44.661 -7.713 1.00 85.50 194 ASP A C 1
ATOM 1478 O O . ASP A 1 194 ? 29.440 44.986 -8.563 1.00 85.50 194 ASP A O 1
ATOM 1482 N N . ALA A 1 195 ? 27.884 43.546 -7.832 1.00 87.19 195 ALA A N 1
ATOM 1483 C CA . ALA A 1 195 ? 28.015 42.674 -8.992 1.00 87.19 195 ALA A CA 1
ATOM 1484 C C . ALA A 1 195 ? 27.458 43.368 -10.256 1.00 87.19 195 ALA A C 1
ATOM 1486 O O . ALA A 1 195 ? 26.320 43.843 -10.236 1.00 87.19 195 ALA A O 1
ATOM 1487 N N . PRO A 1 196 ? 28.207 43.402 -11.376 1.00 89.50 196 PRO A N 1
ATOM 1488 C CA . PRO A 1 196 ? 27.724 43.998 -12.617 1.00 89.50 196 PRO A CA 1
ATOM 1489 C C . PRO A 1 196 ? 26.440 43.329 -13.122 1.00 89.50 196 PRO A C 1
ATOM 1491 O O . PRO A 1 196 ? 26.355 42.099 -13.181 1.00 89.50 196 PRO A O 1
ATOM 1494 N N . LEU A 1 197 ? 25.471 44.126 -13.592 1.00 89.25 197 LEU A N 1
ATOM 1495 C CA . LEU A 1 197 ? 24.196 43.617 -14.120 1.00 89.25 197 LEU A CA 1
ATOM 1496 C C . LEU A 1 197 ? 24.389 42.597 -15.260 1.00 89.25 197 LEU A C 1
ATOM 1498 O O . LEU A 1 197 ? 23.693 41.582 -15.324 1.00 89.25 197 LEU A O 1
ATOM 1502 N N . GLY A 1 198 ? 25.395 42.812 -16.115 1.00 90.75 198 GLY A N 1
ATOM 1503 C CA . GLY A 1 198 ? 25.752 41.884 -17.194 1.00 90.75 198 GLY A CA 1
ATOM 1504 C C . GLY A 1 198 ? 26.175 40.490 -16.704 1.00 90.75 198 GLY A C 1
ATOM 1505 O O . GLY A 1 198 ? 25.950 39.497 -17.399 1.00 90.75 198 GLY A O 1
ATOM 1506 N N . ASN A 1 199 ? 26.721 40.374 -15.489 1.00 93.94 199 ASN A N 1
ATOM 1507 C CA . ASN A 1 199 ? 27.098 39.080 -14.914 1.00 93.94 199 ASN A CA 1
ATOM 1508 C C . ASN A 1 199 ? 25.872 38.312 -14.402 1.00 93.94 199 ASN A C 1
ATOM 1510 O O . ASN A 1 199 ? 25.809 37.093 -14.578 1.00 93.94 199 ASN A O 1
ATOM 1514 N N . PHE A 1 200 ? 24.863 39.006 -13.861 1.00 92.38 200 PHE A N 1
ATOM 1515 C CA . PHE A 1 200 ? 23.565 38.395 -13.553 1.00 92.38 200 PHE A CA 1
ATOM 1516 C C . PHE A 1 200 ? 22.886 37.870 -14.818 1.00 92.38 200 PHE A C 1
ATOM 1518 O O . PHE A 1 200 ? 22.418 36.735 -14.847 1.00 92.38 200 PHE A O 1
ATOM 1525 N N . GLN A 1 201 ? 22.887 38.656 -15.893 1.00 91.19 201 GLN A N 1
ATOM 1526 C CA . GLN A 1 201 ? 22.337 38.252 -17.187 1.00 91.19 201 GLN A CA 1
ATOM 1527 C C . GLN A 1 201 ? 23.039 37.011 -17.760 1.00 91.19 201 GLN A C 1
ATOM 1529 O O . GLN A 1 201 ? 22.378 36.057 -18.176 1.00 91.19 201 GLN A O 1
ATOM 1534 N N . MET A 1 202 ? 24.375 36.975 -17.720 1.00 93.38 202 MET A N 1
ATOM 1535 C CA . MET A 1 202 ? 25.148 35.799 -18.133 1.00 93.38 202 MET A CA 1
ATOM 1536 C C . MET A 1 202 ? 24.810 34.570 -17.279 1.00 93.38 202 MET A C 1
ATOM 1538 O O . MET A 1 202 ? 24.657 33.470 -17.811 1.00 93.38 202 MET A O 1
ATOM 1542 N N . MET A 1 203 ? 24.663 34.747 -15.965 1.00 95.00 203 MET A N 1
ATOM 1543 C CA . MET A 1 203 ? 24.234 33.678 -15.068 1.00 95.00 203 MET A CA 1
ATOM 1544 C C . MET A 1 203 ? 22.845 33.148 -15.445 1.00 95.00 203 MET A C 1
ATOM 1546 O O . MET A 1 203 ? 22.682 31.934 -15.549 1.00 95.00 203 MET A O 1
ATOM 1550 N N . MET A 1 204 ? 21.862 34.019 -15.701 1.00 94.50 204 MET A N 1
ATOM 1551 C CA . MET A 1 204 ? 20.517 33.601 -16.120 1.00 94.50 204 MET A CA 1
ATOM 1552 C C . MET A 1 204 ? 20.556 32.812 -17.438 1.00 94.50 204 MET A C 1
ATOM 1554 O O . MET A 1 204 ? 19.949 31.743 -17.545 1.00 94.50 204 MET A O 1
ATOM 1558 N N . ALA A 1 205 ? 21.334 33.266 -18.425 1.00 92.88 205 ALA A N 1
ATOM 1559 C CA . ALA A 1 205 ? 21.524 32.533 -19.676 1.00 92.88 205 ALA A CA 1
ATOM 1560 C C . ALA A 1 205 ? 22.154 31.144 -19.441 1.00 92.88 205 ALA A C 1
ATOM 1562 O O . ALA A 1 205 ? 21.660 30.137 -19.955 1.00 92.88 205 ALA A O 1
ATOM 1563 N N . GLY A 1 206 ? 23.196 31.066 -18.606 1.00 94.56 206 GLY A N 1
ATOM 1564 C CA . GLY A 1 206 ? 23.851 29.808 -18.240 1.00 94.56 206 GLY A CA 1
ATOM 1565 C C . GLY A 1 206 ? 22.920 28.831 -17.516 1.00 94.56 206 GLY A C 1
ATOM 1566 O O . GLY A 1 206 ? 22.879 27.649 -17.854 1.00 94.56 206 GLY A O 1
ATOM 1567 N N . LEU A 1 207 ? 22.115 29.326 -16.573 1.00 95.44 207 LEU A N 1
ATOM 1568 C CA . LEU A 1 207 ? 21.109 28.541 -15.853 1.00 95.44 207 LEU A CA 1
ATOM 1569 C C . LEU A 1 207 ? 20.015 28.008 -16.788 1.00 95.44 207 LEU A C 1
ATOM 1571 O O . LEU A 1 207 ? 19.612 26.851 -16.663 1.00 95.44 207 LEU A O 1
ATOM 1575 N N . SER A 1 208 ? 19.584 28.812 -17.764 1.00 95.50 208 SER A N 1
ATOM 1576 C CA . SER A 1 208 ? 18.637 28.386 -18.806 1.00 95.50 208 SER A CA 1
ATOM 1577 C C . SER A 1 208 ? 19.205 27.220 -19.619 1.00 95.50 208 SER A C 1
ATOM 1579 O O . SER A 1 208 ? 18.549 26.191 -19.785 1.00 95.50 208 SER A O 1
ATOM 1581 N N . GLY A 1 209 ? 20.460 27.349 -20.067 1.00 95.12 209 GLY A N 1
ATOM 1582 C CA . GLY A 1 209 ? 21.169 26.294 -20.790 1.00 95.12 209 GLY A CA 1
ATOM 1583 C C . GLY A 1 209 ? 21.341 25.020 -19.960 1.00 95.12 209 GLY A C 1
ATOM 1584 O O . GLY A 1 209 ? 21.112 23.923 -20.469 1.00 95.12 209 GLY A O 1
ATOM 1585 N N . LEU A 1 210 ? 21.667 25.152 -18.670 1.00 95.12 210 LEU A N 1
ATOM 1586 C CA . LEU A 1 210 ? 21.808 24.019 -17.753 1.00 95.12 210 LEU A CA 1
ATOM 1587 C C . LEU A 1 210 ? 20.484 23.263 -17.561 1.00 95.12 210 LEU A C 1
ATOM 1589 O O . LEU A 1 210 ? 20.476 22.031 -17.580 1.00 95.12 210 LEU A O 1
ATOM 1593 N N . ALA A 1 211 ? 19.368 23.985 -17.422 1.00 95.19 211 ALA A N 1
ATOM 1594 C CA . ALA A 1 211 ? 18.037 23.393 -17.299 1.00 95.19 211 ALA A CA 1
ATOM 1595 C C . ALA A 1 211 ? 17.613 22.660 -18.585 1.00 95.19 211 ALA A C 1
ATOM 1597 O O . ALA A 1 211 ? 17.150 21.520 -18.512 1.00 95.19 211 ALA A O 1
ATOM 1598 N N . ILE A 1 212 ? 17.842 23.255 -19.764 1.00 96.44 212 ILE A N 1
ATOM 1599 C CA . ILE A 1 212 ? 17.576 22.612 -21.065 1.00 96.44 212 ILE A CA 1
ATOM 1600 C C . ILE A 1 212 ? 18.446 21.363 -21.236 1.00 96.44 212 ILE A C 1
ATOM 1602 O O . ILE A 1 212 ? 17.944 20.307 -21.624 1.00 96.44 212 ILE A O 1
ATOM 1606 N N . PHE A 1 213 ? 19.735 21.451 -20.904 1.00 95.31 213 PHE A N 1
ATOM 1607 C CA . PHE A 1 213 ? 20.641 20.307 -20.944 1.00 95.31 213 PHE A CA 1
ATOM 1608 C C . PHE A 1 213 ? 20.151 19.174 -20.034 1.00 95.31 213 PHE A C 1
ATOM 1610 O O . PHE A 1 213 ? 20.058 18.031 -20.479 1.00 95.31 213 PHE A O 1
ATOM 1617 N N . GLY A 1 214 ? 19.760 19.486 -18.794 1.00 95.75 214 GLY A N 1
ATOM 1618 C CA . GLY A 1 214 ? 19.171 18.517 -17.869 1.00 95.75 214 GLY A CA 1
ATOM 1619 C C . GLY A 1 214 ? 17.880 17.893 -18.410 1.00 95.75 214 GLY A C 1
ATOM 1620 O O . GLY A 1 214 ? 17.719 16.673 -18.347 1.00 95.75 214 GLY A O 1
ATOM 1621 N N . ALA A 1 215 ? 16.999 18.703 -19.006 1.00 96.19 215 ALA A N 1
ATOM 1622 C CA . ALA A 1 215 ? 15.747 18.254 -19.614 1.00 96.19 215 ALA A CA 1
ATOM 1623 C C . ALA A 1 215 ? 15.983 17.262 -20.761 1.00 96.19 215 ALA A C 1
ATOM 1625 O O . ALA A 1 215 ? 15.329 16.216 -20.815 1.00 96.19 215 ALA A O 1
ATOM 1626 N N . VAL A 1 216 ? 16.932 17.561 -21.654 1.00 96.25 216 VAL A N 1
ATOM 1627 C CA . VAL A 1 216 ? 17.320 16.684 -22.769 1.00 96.25 216 VAL A CA 1
ATOM 1628 C C . VAL A 1 216 ? 17.979 15.411 -22.243 1.00 96.25 216 VAL A C 1
ATOM 1630 O O . VAL A 1 216 ? 17.616 14.311 -22.658 1.00 96.25 216 VAL A O 1
ATOM 1633 N N . LEU A 1 217 ? 18.904 15.538 -21.290 1.00 95.62 217 LEU A N 1
ATOM 1634 C CA . LEU A 1 217 ? 19.651 14.415 -20.733 1.00 95.62 217 LEU A CA 1
ATOM 1635 C C . LEU A 1 217 ? 18.722 13.414 -20.025 1.00 95.62 217 LEU A C 1
ATOM 1637 O O . LEU A 1 217 ? 18.783 12.216 -20.313 1.00 95.62 217 LEU A O 1
ATOM 1641 N N . ILE A 1 218 ? 17.811 13.885 -19.163 1.00 95.38 218 ILE A N 1
ATOM 1642 C CA . ILE A 1 218 ? 16.829 13.006 -18.514 1.00 95.38 218 ILE A CA 1
ATOM 1643 C C . ILE A 1 218 ? 15.801 12.491 -19.518 1.00 95.38 218 ILE A C 1
ATOM 1645 O O . ILE A 1 218 ? 15.485 11.303 -19.513 1.00 95.38 218 ILE A O 1
ATOM 1649 N N . GLY A 1 219 ? 15.328 13.349 -20.425 1.00 92.75 219 GLY A N 1
ATOM 1650 C CA . GLY A 1 219 ? 14.317 13.018 -21.421 1.00 92.75 219 GLY A CA 1
ATOM 1651 C C . GLY A 1 219 ? 14.772 11.917 -22.368 1.00 92.75 219 GLY A C 1
ATOM 1652 O O . GLY A 1 219 ? 14.005 10.996 -22.627 1.00 92.75 219 GLY A O 1
ATOM 1653 N N . LEU A 1 220 ? 16.024 11.943 -22.825 1.00 92.62 220 LEU A N 1
ATOM 1654 C CA . LEU A 1 220 ? 16.574 10.944 -23.744 1.00 92.62 220 LEU A CA 1
ATOM 1655 C C . LEU A 1 220 ? 17.140 9.719 -23.019 1.00 92.62 220 LEU A C 1
ATOM 1657 O O . LEU A 1 220 ? 16.926 8.596 -23.473 1.00 92.62 220 LEU A O 1
ATOM 1661 N N . PHE A 1 221 ? 17.814 9.913 -21.882 1.00 93.62 221 PHE A N 1
ATOM 1662 C CA . PHE A 1 221 ? 18.654 8.875 -21.275 1.00 93.62 221 PHE A CA 1
ATOM 1663 C C . PHE A 1 221 ? 18.291 8.515 -19.829 1.00 93.62 221 PHE A C 1
ATOM 1665 O O . PHE A 1 221 ? 18.937 7.646 -19.252 1.00 93.62 221 PHE A O 1
ATOM 1672 N N . GLY A 1 222 ? 17.270 9.127 -19.221 1.00 88.50 222 GLY A N 1
ATOM 1673 C CA . GLY A 1 222 ? 16.931 8.916 -17.806 1.00 88.50 222 GLY A CA 1
ATOM 1674 C C . GLY A 1 222 ? 16.453 7.502 -17.454 1.00 88.50 222 GLY A C 1
ATOM 1675 O O . GLY A 1 222 ? 16.582 7.072 -16.310 1.00 88.50 222 GLY A O 1
ATOM 1676 N N . GLN A 1 223 ? 15.954 6.748 -18.434 1.00 90.88 223 GLN A N 1
ATOM 1677 C CA . GLN A 1 223 ? 15.393 5.409 -18.249 1.00 90.88 223 GLN A CA 1
ATOM 1678 C C . GLN A 1 223 ? 15.830 4.495 -19.397 1.00 90.88 223 GLN A C 1
ATOM 1680 O O . GLN A 1 223 ? 15.996 4.944 -20.534 1.00 90.88 223 GLN A O 1
ATOM 1685 N N . ARG A 1 224 ? 16.064 3.214 -19.103 1.00 87.69 224 ARG A N 1
ATOM 1686 C CA . ARG A 1 224 ? 16.355 2.207 -20.132 1.00 87.69 224 ARG A CA 1
ATOM 1687 C C . ARG A 1 224 ? 15.088 1.909 -20.952 1.00 87.69 224 ARG A C 1
ATOM 1689 O O . ARG A 1 224 ? 13.999 1.965 -20.388 1.00 87.69 224 ARG A O 1
ATOM 1696 N N . PRO A 1 225 ? 15.207 1.580 -22.252 1.00 78.88 225 PRO A N 1
ATOM 1697 C CA . PRO A 1 225 ? 14.074 1.091 -23.040 1.00 78.88 225 PRO A CA 1
ATOM 1698 C C . PRO A 1 225 ? 13.424 -0.150 -22.399 1.00 78.88 225 PRO A C 1
ATOM 1700 O O . PRO A 1 225 ? 14.109 -0.924 -21.729 1.00 78.88 225 PRO A O 1
ATOM 1703 N N . GLY A 1 226 ? 12.119 -0.338 -22.610 1.00 70.25 226 GLY A N 1
ATOM 1704 C CA . GLY A 1 226 ? 11.330 -1.451 -22.058 1.00 70.25 226 GLY A CA 1
ATOM 1705 C C . GLY A 1 226 ? 10.421 -1.053 -20.888 1.00 70.25 226 GLY A C 1
ATOM 1706 O O . GLY A 1 226 ? 10.391 0.111 -20.490 1.00 70.25 226 GLY A O 1
ATOM 1707 N N . GLN A 1 227 ? 9.663 -2.016 -20.359 1.00 59.25 227 GLN A N 1
ATOM 1708 C CA . GLN A 1 227 ? 8.807 -1.842 -19.177 1.00 59.25 227 GLN A CA 1
ATOM 1709 C C . GLN A 1 227 ? 9.552 -2.263 -17.909 1.00 59.25 227 GLN A C 1
ATOM 1711 O O . GLN A 1 227 ? 10.284 -3.253 -17.918 1.00 59.25 227 GLN A O 1
ATOM 1716 N N . ALA A 1 228 ? 9.394 -1.489 -16.833 1.00 54.06 228 ALA A N 1
ATOM 1717 C CA . ALA A 1 228 ? 10.024 -1.794 -15.557 1.00 54.06 228 ALA A CA 1
ATOM 1718 C C . ALA A 1 228 ? 9.306 -2.981 -14.879 1.00 54.06 228 ALA A C 1
ATOM 1720 O O . ALA A 1 228 ? 8.077 -3.040 -14.909 1.00 54.06 228 ALA A O 1
ATOM 1721 N N . PRO A 1 229 ? 10.028 -3.909 -14.227 1.00 44.47 229 PRO A N 1
ATOM 1722 C CA . PRO A 1 229 ? 9.406 -5.016 -13.502 1.00 44.47 229 PRO A CA 1
ATOM 1723 C C . PRO A 1 229 ? 8.515 -4.519 -12.348 1.00 44.47 229 PRO A C 1
ATOM 1725 O O . PRO A 1 229 ? 9.004 -3.820 -11.457 1.00 44.47 229 PRO A O 1
ATOM 1728 N N . GLY A 1 230 ? 7.239 -4.923 -12.333 1.00 45.44 230 GLY A N 1
ATOM 1729 C CA . GLY A 1 230 ? 6.268 -4.566 -11.286 1.00 45.44 230 GLY A CA 1
ATOM 1730 C C . GLY A 1 230 ? 5.469 -3.280 -11.536 1.00 45.44 230 GLY A C 1
ATOM 1731 O O . GLY A 1 230 ? 4.904 -2.736 -10.588 1.00 45.44 230 GLY A O 1
ATOM 1732 N N . ASP A 1 231 ? 5.433 -2.783 -12.776 1.00 40.66 231 ASP A N 1
ATOM 1733 C CA . ASP A 1 231 ? 4.604 -1.640 -13.177 1.00 40.66 231 ASP A CA 1
ATOM 1734 C C . ASP A 1 231 ? 3.214 -2.098 -13.677 1.00 40.66 231 ASP A C 1
ATOM 1736 O O . ASP A 1 231 ? 2.854 -1.925 -14.838 1.00 40.66 231 ASP A O 1
ATOM 1740 N N . ASP A 1 232 ? 2.425 -2.710 -12.784 1.00 43.34 232 ASP A N 1
ATOM 1741 C CA . ASP A 1 232 ? 1.055 -3.201 -13.045 1.00 43.34 232 ASP A CA 1
ATOM 1742 C C . ASP A 1 232 ? -0.004 -2.116 -12.766 1.00 43.34 232 ASP A C 1
ATOM 1744 O O . ASP A 1 232 ? -0.956 -2.301 -12.002 1.00 43.34 232 ASP A O 1
ATOM 1748 N N . GLN A 1 233 ? 0.176 -0.913 -13.313 1.00 43.75 233 GLN A N 1
ATOM 1749 C CA . GLN A 1 233 ? -0.727 0.199 -13.009 1.00 43.75 233 GLN A CA 1
ATOM 1750 C C . GLN A 1 233 ? -1.899 0.286 -13.992 1.00 43.75 233 GLN A C 1
ATOM 1752 O O . GLN A 1 233 ? -1.812 0.925 -15.039 1.00 43.75 233 GLN A O 1
ATOM 1757 N N . LEU A 1 234 ? -3.043 -0.287 -13.607 1.00 45.25 234 LEU A N 1
ATOM 1758 C CA . LEU A 1 234 ? -4.319 -0.074 -14.296 1.00 45.25 234 LEU A CA 1
ATOM 1759 C C . LEU A 1 234 ? -4.824 1.374 -14.085 1.00 45.25 234 LEU A C 1
ATOM 1761 O O . LEU A 1 234 ? -4.969 1.822 -12.938 1.00 45.25 234 LEU A O 1
ATOM 1765 N N . PRO A 1 235 ? -5.140 2.126 -15.158 1.00 38.72 235 PRO A N 1
ATOM 1766 C CA . PRO A 1 235 ? -5.789 3.430 -15.050 1.00 38.72 235 PRO A CA 1
ATOM 1767 C C . PRO A 1 235 ? -7.190 3.266 -14.436 1.00 38.72 235 PRO A C 1
ATOM 1769 O O . PRO A 1 235 ? -8.057 2.647 -15.039 1.00 38.72 235 PRO A O 1
ATOM 1772 N N . GLY A 1 236 ? -7.425 3.807 -13.233 1.00 50.06 236 GLY A N 1
ATOM 1773 C CA . GLY A 1 236 ? -8.757 3.796 -12.597 1.00 50.06 236 GLY A CA 1
ATOM 1774 C C . GLY A 1 236 ? -8.764 3.638 -11.073 1.00 50.06 236 GLY A C 1
ATOM 1775 O O . GLY A 1 236 ? -9.655 4.158 -10.409 1.00 50.06 236 GLY A O 1
ATOM 1776 N N . GLN A 1 237 ? -7.730 3.031 -10.479 1.00 57.31 237 GLN A N 1
ATOM 1777 C CA . GLN A 1 237 ? -7.666 2.822 -9.020 1.00 57.31 237 GLN A CA 1
ATOM 1778 C C . GLN A 1 237 ? -7.336 4.094 -8.209 1.00 57.31 237 GLN A C 1
ATOM 1780 O O . GLN A 1 237 ? -7.493 4.111 -6.992 1.00 57.31 237 GLN A O 1
ATOM 1785 N N . THR A 1 238 ? -6.910 5.189 -8.853 1.00 59.59 238 THR A N 1
ATOM 1786 C CA . THR A 1 238 ? -6.488 6.428 -8.168 1.00 59.59 238 THR A CA 1
ATOM 1787 C C . THR A 1 238 ? -7.595 7.063 -7.328 1.00 59.59 238 THR A C 1
ATOM 1789 O O . THR A 1 238 ? -7.326 7.551 -6.234 1.00 59.59 238 THR A O 1
ATOM 1792 N N . VAL A 1 239 ? -8.833 7.056 -7.829 1.00 65.31 239 VAL A N 1
ATOM 1793 C CA . VAL A 1 239 ? -9.982 7.666 -7.141 1.00 65.31 239 VAL A CA 1
ATOM 1794 C C . VAL A 1 239 ? -10.406 6.815 -5.946 1.00 65.31 239 VAL A C 1
ATOM 1796 O O . VAL A 1 239 ? -10.703 7.361 -4.888 1.00 65.31 239 VAL A O 1
ATOM 1799 N N . ALA A 1 240 ? -10.351 5.487 -6.078 1.00 66.06 240 ALA A N 1
ATOM 1800 C CA . ALA A 1 240 ? -10.625 4.561 -4.983 1.00 66.06 240 ALA A CA 1
ATOM 1801 C C . ALA A 1 240 ? -9.581 4.689 -3.860 1.00 66.06 240 ALA A C 1
ATOM 1803 O O . ALA A 1 240 ? -9.957 4.879 -2.706 1.00 66.06 240 ALA A O 1
ATOM 1804 N N . SER A 1 241 ? -8.282 4.710 -4.192 1.00 64.94 241 SER A N 1
ATOM 1805 C CA . SER A 1 241 ? -7.212 4.962 -3.213 1.00 64.94 241 SER A CA 1
ATOM 1806 C C . SER A 1 241 ? -7.334 6.334 -2.549 1.00 64.94 241 SER A C 1
ATOM 1808 O O . SER A 1 241 ? -7.069 6.466 -1.359 1.00 64.94 241 SER A O 1
ATOM 1810 N N . LEU A 1 242 ? -7.729 7.369 -3.300 1.00 69.50 242 LEU A N 1
ATOM 1811 C CA . LEU A 1 242 ? -7.954 8.703 -2.743 1.00 69.50 242 LEU A CA 1
ATOM 1812 C C . LEU A 1 242 ? -9.148 8.703 -1.782 1.00 69.50 242 LEU A C 1
ATOM 1814 O O . LEU A 1 242 ? -9.047 9.258 -0.695 1.00 69.50 242 LEU A O 1
ATOM 1818 N N . ARG A 1 243 ? -10.254 8.044 -2.143 1.00 73.56 243 ARG A N 1
ATOM 1819 C CA . ARG A 1 243 ? -11.436 7.912 -1.282 1.00 73.56 243 ARG A CA 1
ATOM 1820 C C . ARG A 1 243 ? -11.110 7.153 0.007 1.00 73.56 243 ARG A C 1
ATOM 1822 O O . ARG A 1 243 ? -11.485 7.612 1.079 1.00 73.56 243 ARG A O 1
ATOM 1829 N N . GLU A 1 244 ? -10.364 6.055 -0.090 1.00 74.12 244 GLU A N 1
ATOM 1830 C CA . GLU A 1 244 ? -9.876 5.282 1.062 1.00 74.12 244 GLU A CA 1
ATOM 1831 C C . GLU A 1 244 ? -8.958 6.126 1.967 1.00 74.12 244 GLU A C 1
ATOM 1833 O O . GLU A 1 244 ? -9.118 6.157 3.189 1.00 74.12 244 GLU A O 1
ATOM 1838 N N . LEU A 1 245 ? -8.028 6.878 1.370 1.00 76.75 245 LEU A N 1
ATOM 1839 C CA . LEU A 1 245 ? -7.110 7.752 2.099 1.00 76.75 245 LEU A CA 1
ATOM 1840 C C . LEU A 1 245 ? -7.847 8.884 2.831 1.00 76.75 245 LEU A C 1
ATOM 1842 O O . LEU A 1 245 ? -7.601 9.111 4.015 1.00 76.75 245 LEU A O 1
ATOM 1846 N N . LEU A 1 246 ? -8.765 9.577 2.149 1.00 77.62 246 LEU A N 1
ATOM 1847 C CA . LEU A 1 246 ? -9.555 10.666 2.734 1.00 77.62 246 LEU A CA 1
ATOM 1848 C C . LEU A 1 246 ? -10.527 10.160 3.809 1.00 77.62 246 LEU A C 1
ATOM 1850 O O . LEU A 1 246 ? -10.865 10.919 4.714 1.00 77.62 246 LEU A O 1
ATOM 1854 N N . ALA A 1 247 ? -10.932 8.889 3.757 1.00 73.94 247 ALA A N 1
ATOM 1855 C CA . ALA A 1 247 ? -11.729 8.248 4.800 1.00 73.94 247 ALA A CA 1
ATOM 1856 C C . ALA A 1 247 ? -10.903 7.815 6.028 1.00 73.94 247 ALA A C 1
ATOM 1858 O O . ALA A 1 247 ? -11.482 7.424 7.037 1.00 73.94 247 ALA A O 1
ATOM 1859 N N . THR A 1 248 ? -9.565 7.892 5.983 1.00 74.06 248 THR A N 1
ATOM 1860 C CA . THR A 1 248 ? -8.681 7.422 7.061 1.00 74.06 248 THR A CA 1
ATOM 1861 C C . THR A 1 248 ? -8.454 8.519 8.122 1.00 74.06 248 THR A C 1
ATOM 1863 O O . THR A 1 248 ? -7.708 9.470 7.872 1.00 74.06 248 THR A O 1
ATOM 1866 N N . PRO A 1 249 ? -8.979 8.405 9.362 1.00 74.25 249 PRO A N 1
ATOM 1867 C CA . PRO A 1 249 ? -8.868 9.478 10.362 1.00 74.25 249 PRO A CA 1
ATOM 1868 C C . PRO A 1 249 ? -7.424 9.737 10.813 1.00 74.25 249 PRO A C 1
ATOM 1870 O O . PRO A 1 249 ? -7.031 10.873 11.078 1.00 74.25 249 PRO A O 1
ATOM 1873 N N . ARG A 1 250 ? -6.599 8.679 10.861 1.00 74.94 250 ARG A N 1
ATOM 1874 C CA . ARG A 1 250 ? -5.170 8.779 11.204 1.00 74.94 250 ARG A CA 1
ATOM 1875 C C . ARG A 1 250 ? -4.389 9.605 10.187 1.00 74.94 250 ARG A C 1
ATOM 1877 O O . ARG A 1 250 ? -3.488 10.339 10.582 1.00 74.94 250 ARG A O 1
ATOM 1884 N N . PHE A 1 251 ? -4.751 9.515 8.906 1.00 85.00 251 PHE A N 1
ATOM 1885 C CA . PHE A 1 251 ? -4.139 10.326 7.861 1.00 85.00 251 PHE A CA 1
ATOM 1886 C C . PHE A 1 251 ? -4.396 11.810 8.128 1.00 85.00 251 PHE A C 1
ATOM 1888 O O . PHE A 1 251 ? -3.445 12.583 8.172 1.00 85.00 251 PHE A O 1
ATOM 1895 N N . TRP A 1 252 ? -5.638 12.207 8.414 1.00 84.56 252 TRP A N 1
ATOM 1896 C CA . TRP A 1 252 ? -5.959 13.600 8.734 1.00 84.56 252 TRP A CA 1
ATOM 1897 C C . TRP A 1 252 ? -5.277 14.099 10.003 1.00 84.56 252 TRP A C 1
ATOM 1899 O O . TRP A 1 252 ? -4.693 15.178 9.982 1.00 84.56 252 TRP A O 1
ATOM 1909 N N . ALA A 1 253 ? -5.278 13.315 11.082 1.00 79.69 253 ALA A N 1
ATOM 1910 C CA . ALA A 1 253 ? -4.625 13.710 12.330 1.00 79.69 253 ALA A CA 1
ATOM 1911 C C . ALA A 1 253 ? -3.123 13.992 12.136 1.00 79.69 253 ALA A C 1
ATOM 1913 O O . ALA A 1 253 ? -2.618 15.026 12.574 1.00 79.69 253 ALA A O 1
ATOM 1914 N N . LEU A 1 254 ? -2.421 13.105 11.423 1.00 83.12 254 LEU A N 1
ATOM 1915 C CA . LEU A 1 254 ? -1.002 13.280 11.120 1.00 83.12 254 LEU A CA 1
ATOM 1916 C C . LEU A 1 254 ? -0.770 14.424 10.130 1.00 83.12 254 LEU A C 1
ATOM 1918 O O . LEU A 1 254 ? 0.119 15.242 10.340 1.00 83.12 254 LEU A O 1
ATOM 1922 N N . THR A 1 255 ? -1.569 14.518 9.069 1.00 86.94 255 THR A N 1
ATOM 1923 C CA . THR A 1 255 ? -1.327 15.476 7.983 1.00 86.94 255 THR A CA 1
ATOM 1924 C C . THR A 1 255 ? -1.704 16.903 8.376 1.00 86.94 255 THR A C 1
ATOM 1926 O O . THR A 1 255 ? -0.982 17.838 8.042 1.00 86.94 255 THR A O 1
ATOM 1929 N N . LEU A 1 256 ? -2.771 17.103 9.153 1.00 87.25 256 LEU A N 1
ATOM 1930 C CA . LEU A 1 256 ? -3.120 18.428 9.673 1.00 87.25 256 LEU A CA 1
ATOM 1931 C C . LEU A 1 256 ? -2.026 18.956 10.608 1.00 87.25 256 LEU A C 1
ATOM 1933 O O . LEU A 1 256 ? -1.606 20.103 10.488 1.00 87.25 256 LEU A O 1
ATOM 1937 N N . ALA A 1 257 ? -1.502 18.116 11.498 1.00 84.38 257 ALA A N 1
ATOM 1938 C CA . ALA A 1 257 ? -0.501 18.569 12.454 1.00 84.38 257 ALA A CA 1
ATOM 1939 C C . ALA A 1 257 ? 0.922 18.662 11.872 1.00 84.38 257 ALA A C 1
ATOM 1941 O O . ALA A 1 257 ? 1.606 19.659 12.093 1.00 84.38 257 ALA A O 1
ATOM 1942 N N . LEU A 1 258 ? 1.378 17.658 11.112 1.00 85.12 258 LEU A N 1
ATOM 1943 C CA . LEU A 1 258 ? 2.733 17.624 10.540 1.00 85.12 258 LEU A CA 1
ATOM 1944 C C . LEU A 1 258 ? 2.865 18.480 9.272 1.00 85.12 258 LEU A C 1
ATOM 1946 O O . LEU A 1 258 ? 3.930 19.046 9.017 1.00 85.12 258 LEU A O 1
ATOM 1950 N N . CYS A 1 259 ? 1.815 18.543 8.450 1.00 89.00 259 CYS A N 1
ATOM 1951 C CA . CYS A 1 259 ? 1.875 19.171 7.130 1.00 89.00 259 CYS A CA 1
ATOM 1952 C C . CYS A 1 259 ? 1.201 20.542 7.152 1.00 89.00 259 CYS A C 1
ATOM 1954 O O . CYS A 1 259 ? 1.892 21.536 6.958 1.00 89.00 259 CYS A O 1
ATOM 1956 N N . LEU A 1 260 ? -0.094 20.631 7.475 1.00 91.81 260 LEU A N 1
ATOM 1957 C CA . LEU A 1 260 ? -0.811 21.915 7.454 1.00 91.81 260 LEU A CA 1
ATOM 1958 C C . LEU A 1 260 ? -0.266 22.906 8.497 1.00 91.81 260 LEU A C 1
ATOM 1960 O O . LEU A 1 260 ? -0.005 24.054 8.157 1.00 91.81 260 LEU A O 1
ATOM 1964 N N . LEU A 1 261 ? -0.047 22.473 9.744 1.00 90.25 261 LEU A N 1
ATOM 1965 C CA . LEU A 1 261 ? 0.503 23.328 10.810 1.00 90.25 261 LEU A CA 1
ATOM 1966 C C . LEU A 1 261 ? 2.040 23.392 10.818 1.00 90.25 261 LEU A C 1
ATOM 1968 O O . LEU A 1 261 ? 2.612 24.362 11.312 1.00 90.25 261 LEU A O 1
ATOM 1972 N N . GLY A 1 262 ? 2.718 22.406 10.222 1.00 87.81 262 GLY A N 1
ATOM 1973 C CA . GLY A 1 262 ? 4.173 22.431 10.026 1.00 87.81 262 GLY A CA 1
ATOM 1974 C C . GLY A 1 262 ? 4.628 23.299 8.842 1.00 87.81 262 GLY A C 1
ATOM 1975 O O . GLY A 1 262 ? 5.705 23.894 8.890 1.00 87.81 262 GLY A O 1
ATOM 1976 N N . GLY A 1 263 ? 3.812 23.414 7.789 1.00 91.06 263 GLY A N 1
ATOM 1977 C CA . GLY A 1 263 ? 4.061 24.237 6.597 1.00 91.06 263 GLY A CA 1
ATOM 1978 C C . GLY A 1 263 ? 4.365 25.718 6.884 1.00 91.06 263 GLY A C 1
ATOM 1979 O O . GLY A 1 263 ? 5.318 26.249 6.304 1.00 91.06 263 GLY A O 1
ATOM 1980 N N . PRO A 1 264 ? 3.649 26.392 7.802 1.00 94.69 264 PRO A N 1
ATOM 1981 C CA . PRO A 1 264 ? 3.971 27.742 8.262 1.00 94.69 264 PRO A CA 1
ATOM 1982 C C . PRO A 1 264 ? 5.428 27.930 8.693 1.00 94.69 264 PRO A C 1
ATOM 1984 O O . PRO A 1 264 ? 6.061 28.914 8.324 1.00 94.69 264 PRO A O 1
ATOM 1987 N N . VAL A 1 265 ? 5.999 26.963 9.417 1.00 93.44 265 VAL A N 1
ATOM 1988 C CA . VAL A 1 265 ? 7.385 27.033 9.907 1.00 93.44 265 VAL A CA 1
ATOM 1989 C C . VAL A 1 265 ? 8.390 26.898 8.753 1.00 93.44 265 VAL A C 1
ATOM 1991 O O . VAL A 1 265 ? 9.408 27.589 8.730 1.00 93.44 265 VAL A O 1
ATOM 1994 N N . PHE A 1 266 ? 8.091 26.077 7.735 1.00 91.62 266 PHE A N 1
ATOM 1995 C CA . PHE A 1 266 ? 8.877 26.053 6.492 1.00 91.62 266 PHE A CA 1
ATOM 1996 C C . PHE A 1 266 ? 8.835 27.397 5.770 1.00 91.62 266 PHE A C 1
ATOM 1998 O O . PHE A 1 266 ? 9.873 27.878 5.305 1.00 91.62 266 PHE A O 1
ATOM 2005 N N . GLN A 1 267 ? 7.637 27.969 5.661 1.00 94.38 267 GLN A N 1
ATOM 2006 C CA . GLN A 1 267 ? 7.418 29.200 4.921 1.00 94.38 267 GLN A CA 1
ATOM 2007 C C . GLN A 1 267 ? 8.067 30.394 5.611 1.00 94.38 267 GLN A C 1
ATOM 2009 O O . GLN A 1 267 ? 8.659 31.220 4.925 1.00 94.38 267 GLN A O 1
ATOM 2014 N N . ALA A 1 268 ? 8.030 30.460 6.944 1.00 93.56 268 ALA A N 1
ATOM 2015 C CA . ALA A 1 268 ? 8.677 31.529 7.692 1.00 93.56 268 ALA A CA 1
ATOM 2016 C C . ALA A 1 268 ? 10.166 31.646 7.345 1.00 93.56 268 ALA A C 1
ATOM 2018 O O . ALA A 1 268 ? 10.641 32.728 7.006 1.00 93.56 268 ALA A O 1
ATOM 2019 N N . THR A 1 269 ? 10.881 30.520 7.314 1.00 92.19 269 THR A N 1
ATOM 2020 C CA . THR A 1 269 ? 12.295 30.507 6.925 1.00 92.19 269 THR A CA 1
ATOM 2021 C C . THR A 1 269 ? 12.502 30.802 5.443 1.00 92.19 269 THR A C 1
ATOM 2023 O O . THR A 1 269 ? 13.415 31.545 5.103 1.00 92.19 269 THR A O 1
ATOM 2026 N N . ASN A 1 270 ? 11.669 30.273 4.544 1.00 91.56 270 ASN A N 1
ATOM 2027 C CA . ASN A 1 270 ? 11.829 30.548 3.110 1.00 91.56 270 ASN A CA 1
ATOM 2028 C C . ASN A 1 270 ? 11.585 32.025 2.767 1.00 91.56 270 ASN A C 1
ATOM 2030 O O . ASN A 1 270 ? 12.307 32.610 1.966 1.00 91.56 270 ASN A O 1
ATOM 2034 N N . GLN A 1 271 ? 10.562 32.621 3.374 1.00 92.38 271 GLN A N 1
ATOM 2035 C CA . GLN A 1 271 ? 10.073 33.947 3.019 1.00 92.38 271 GLN A CA 1
ATOM 2036 C C . GLN A 1 271 ? 10.777 35.045 3.818 1.00 92.38 271 GLN A C 1
ATOM 2038 O O . GLN A 1 271 ? 11.203 36.038 3.238 1.00 92.38 271 GLN A O 1
ATOM 2043 N N . PHE A 1 272 ? 10.957 34.863 5.131 1.00 93.00 272 PHE A N 1
ATOM 2044 C CA . PHE A 1 272 ? 11.369 35.951 6.020 1.00 93.00 272 PHE A CA 1
ATOM 2045 C C . PHE A 1 272 ? 12.830 35.897 6.493 1.00 93.00 272 PHE A C 1
ATOM 2047 O O . PHE A 1 272 ? 13.326 36.878 7.049 1.00 93.00 272 PHE A O 1
ATOM 2054 N N . LEU A 1 273 ? 13.570 34.806 6.239 1.00 92.44 273 LEU A N 1
ATOM 2055 C CA . LEU A 1 273 ? 14.975 34.696 6.672 1.00 92.44 273 LEU A CA 1
ATOM 2056 C C . LEU A 1 273 ? 15.877 35.740 6.002 1.00 92.44 273 LEU A C 1
ATOM 2058 O O . LEU A 1 273 ? 16.824 36.216 6.624 1.00 92.44 273 LEU A O 1
ATOM 2062 N N . LYS A 1 274 ? 15.569 36.123 4.758 1.00 90.88 274 LYS A N 1
ATOM 2063 C CA . LYS A 1 274 ? 16.287 37.179 4.032 1.00 90.88 274 LYS A CA 1
ATOM 2064 C C . LYS A 1 274 ? 16.240 38.511 4.790 1.00 90.88 274 LYS A C 1
ATOM 2066 O O . LYS A 1 274 ? 17.287 39.111 4.994 1.00 90.88 274 LYS A O 1
ATOM 2071 N N . TYR A 1 275 ? 15.078 38.911 5.307 1.00 91.19 275 TYR A N 1
ATOM 2072 C CA . TYR A 1 275 ? 14.958 40.141 6.099 1.00 91.19 275 TYR A CA 1
ATOM 2073 C C . TYR A 1 275 ? 15.678 40.037 7.451 1.00 91.19 275 TYR A C 1
ATOM 2075 O O . TYR A 1 275 ? 16.327 40.987 7.870 1.00 91.19 275 TYR A O 1
ATOM 2083 N N . ARG A 1 276 ? 15.680 38.861 8.108 1.00 91.25 276 ARG A N 1
ATOM 2084 C CA . ARG A 1 276 ? 16.546 38.650 9.291 1.00 91.25 276 ARG A CA 1
ATOM 2085 C C . ARG A 1 276 ? 18.022 38.837 8.950 1.00 91.25 276 ARG A C 1
ATOM 2087 O O . ARG A 1 276 ? 18.756 39.391 9.760 1.00 91.25 276 ARG A O 1
ATOM 2094 N N . ALA A 1 277 ? 18.457 38.356 7.785 1.00 89.75 277 ALA A N 1
ATOM 2095 C CA . ALA A 1 277 ? 19.830 38.505 7.319 1.00 89.75 277 ALA A CA 1
ATOM 2096 C C . ALA A 1 277 ? 20.181 39.975 7.017 1.00 89.75 277 ALA A C 1
ATOM 2098 O O . ALA A 1 277 ? 21.300 40.390 7.311 1.00 89.75 277 ALA A O 1
ATOM 2099 N N . GLU A 1 278 ? 19.237 40.762 6.495 1.00 89.31 278 GLU A N 1
ATOM 2100 C CA . GLU A 1 278 ? 19.374 42.218 6.326 1.00 89.31 278 GLU A CA 1
ATOM 2101 C C . GLU A 1 278 ? 19.504 42.930 7.682 1.00 89.31 278 GLU A C 1
ATOM 2103 O O . GLU A 1 278 ? 20.459 43.677 7.884 1.00 89.31 278 GLU A O 1
ATOM 2108 N N . ASP A 1 279 ? 18.646 42.606 8.655 1.00 89.50 279 ASP A N 1
ATOM 2109 C CA . ASP A 1 279 ? 18.675 43.201 10.001 1.00 89.50 279 ASP A CA 1
ATOM 2110 C C . ASP A 1 279 ? 20.000 42.991 10.747 1.00 89.50 279 ASP A C 1
ATOM 2112 O O . ASP A 1 279 ? 20.418 43.844 11.531 1.00 89.50 279 ASP A O 1
ATOM 2116 N N . VAL A 1 280 ? 20.660 41.845 10.541 1.00 88.94 280 VAL A N 1
ATOM 2117 C CA . VAL A 1 280 ? 21.971 41.546 11.148 1.00 88.94 280 VAL A CA 1
ATOM 2118 C C . VAL A 1 280 ? 23.155 41.901 10.237 1.00 88.94 280 VAL A C 1
ATOM 2120 O O . VAL A 1 280 ? 24.293 41.544 10.547 1.00 88.94 280 VAL A O 1
ATOM 2123 N N . GLY A 1 281 ? 22.906 42.582 9.113 1.00 86.25 281 GLY A N 1
ATOM 2124 C CA . GLY A 1 281 ? 23.932 43.130 8.221 1.00 86.25 281 GLY A CA 1
ATOM 2125 C C . GLY A 1 281 ? 24.644 42.120 7.315 1.00 86.25 281 GLY A C 1
ATOM 2126 O O . GLY A 1 281 ? 25.729 42.416 6.813 1.00 86.25 281 GLY A O 1
ATOM 2127 N N . LEU A 1 282 ? 24.071 40.933 7.093 1.00 87.56 282 LEU A N 1
ATOM 2128 C CA . LEU A 1 282 ? 24.627 39.922 6.179 1.00 87.56 282 LEU A CA 1
ATOM 2129 C C . LEU A 1 282 ? 24.368 40.251 4.701 1.00 87.56 282 LEU A C 1
ATOM 2131 O O . LEU A 1 282 ? 25.127 39.814 3.832 1.00 87.56 282 LEU A O 1
ATOM 2135 N N . ILE A 1 283 ? 23.315 41.025 4.430 1.00 85.56 283 ILE A N 1
ATOM 2136 C CA . ILE A 1 283 ? 22.992 41.609 3.125 1.00 85.56 283 ILE A CA 1
ATOM 2137 C C . ILE A 1 283 ? 22.927 43.125 3.313 1.00 85.56 283 ILE A C 1
ATOM 2139 O O . ILE A 1 283 ? 22.234 43.605 4.207 1.00 85.56 283 ILE A O 1
ATOM 2143 N N . VAL A 1 284 ? 23.648 43.877 2.480 1.00 81.69 284 VAL A N 1
ATOM 2144 C CA . VAL A 1 284 ? 23.591 45.348 2.451 1.00 81.69 284 VAL A CA 1
ATOM 2145 C C . VAL A 1 284 ? 23.526 45.782 0.990 1.00 81.69 284 VAL A C 1
ATOM 2147 O O . VAL A 1 284 ? 24.513 45.660 0.267 1.00 81.69 284 VAL A O 1
ATOM 2150 N N . GLY A 1 285 ? 22.361 46.249 0.531 1.00 76.50 285 GLY A N 1
ATOM 2151 C CA . GLY A 1 285 ? 22.134 46.522 -0.894 1.00 76.50 285 GLY A CA 1
ATOM 2152 C C . GLY A 1 285 ? 22.370 45.272 -1.752 1.00 76.50 285 GLY A C 1
ATOM 2153 O O . GLY A 1 285 ? 21.947 44.176 -1.384 1.00 76.50 285 GLY A O 1
ATOM 2154 N N . ALA A 1 286 ? 23.077 45.409 -2.874 1.00 77.38 286 ALA A N 1
ATOM 2155 C CA . ALA A 1 286 ? 23.454 44.286 -3.740 1.00 77.38 286 ALA A CA 1
ATOM 2156 C C . ALA A 1 286 ? 24.728 43.537 -3.277 1.00 77.38 286 ALA A C 1
ATOM 2158 O O . ALA A 1 286 ? 25.246 42.687 -4.007 1.00 77.38 286 ALA A O 1
ATOM 2159 N N . GLN A 1 287 ? 25.253 43.831 -2.079 1.00 79.69 287 GLN A N 1
ATOM 2160 C CA . GLN A 1 287 ? 26.491 43.233 -1.568 1.00 79.69 287 GLN A CA 1
ATOM 2161 C C . GLN A 1 287 ? 26.230 42.043 -0.647 1.00 79.69 287 GLN A C 1
ATOM 2163 O O . GLN A 1 287 ? 25.469 42.113 0.320 1.00 79.69 287 GLN A O 1
ATOM 2168 N N . ASP A 1 288 ? 26.967 40.964 -0.901 1.00 84.81 288 ASP A N 1
ATOM 2169 C CA . ASP A 1 288 ? 27.054 39.806 -0.019 1.00 84.81 288 ASP A CA 1
ATOM 2170 C C . ASP A 1 288 ? 28.147 40.024 1.037 1.00 84.81 288 ASP A C 1
ATOM 2172 O O . ASP A 1 288 ? 29.338 39.917 0.736 1.00 84.81 288 ASP A O 1
ATOM 2176 N N . ARG A 1 289 ? 27.740 40.313 2.281 1.00 84.19 289 ARG A N 1
ATOM 2177 C CA . ARG A 1 289 ? 28.638 40.489 3.438 1.00 84.19 289 ARG A CA 1
ATOM 2178 C C . ARG A 1 289 ? 28.712 39.261 4.346 1.00 84.19 289 ARG A C 1
ATOM 2180 O O . ARG A 1 289 ? 29.326 39.311 5.407 1.00 84.19 289 ARG A O 1
ATOM 2187 N N . GLY A 1 290 ? 28.124 38.147 3.926 1.00 85.25 290 GLY A N 1
ATOM 2188 C CA . GLY A 1 290 ? 27.997 36.930 4.729 1.00 85.25 290 GLY A CA 1
ATOM 2189 C C . GLY A 1 290 ? 26.696 36.171 4.472 1.00 85.25 290 GLY A C 1
ATOM 2190 O O . GLY A 1 290 ? 26.435 35.159 5.121 1.00 85.25 290 GLY A O 1
ATOM 2191 N N . TRP A 1 291 ? 25.901 36.606 3.494 1.00 89.62 291 TRP A N 1
ATOM 2192 C CA . TRP A 1 291 ? 24.755 35.870 2.972 1.00 89.62 291 TRP A CA 1
ATOM 2193 C C . TRP A 1 291 ? 25.153 34.484 2.462 1.00 89.62 291 TRP A C 1
ATOM 2195 O O . TRP A 1 291 ? 24.470 33.499 2.753 1.00 89.62 291 TRP A O 1
ATOM 2205 N N . ILE A 1 292 ? 26.301 34.372 1.785 1.00 91.00 292 ILE A N 1
ATOM 2206 C CA . ILE A 1 292 ? 26.796 33.072 1.318 1.00 91.00 292 ILE A CA 1
ATOM 2207 C C . ILE A 1 292 ? 27.080 32.095 2.461 1.00 91.00 292 ILE A C 1
ATOM 2209 O O . ILE A 1 292 ? 26.818 30.907 2.309 1.00 91.00 292 ILE A O 1
ATOM 2213 N N . TRP A 1 293 ? 27.531 32.567 3.629 1.00 90.81 293 TRP A N 1
ATOM 2214 C CA . TRP A 1 293 ? 27.755 31.697 4.791 1.00 90.81 293 TRP A CA 1
ATOM 2215 C C . TRP A 1 293 ? 26.445 31.076 5.252 1.00 90.81 293 TRP A C 1
ATOM 2217 O O . TRP A 1 293 ? 26.402 29.889 5.562 1.00 90.81 293 TRP A O 1
ATOM 2227 N N . LEU A 1 294 ? 25.362 31.856 5.235 1.00 90.25 294 LEU A N 1
ATOM 2228 C CA . LEU A 1 294 ? 24.040 31.368 5.598 1.00 90.25 294 LEU A CA 1
ATOM 2229 C C . LEU A 1 294 ? 23.539 30.333 4.582 1.00 90.25 294 LEU A C 1
ATOM 2231 O O . LEU A 1 294 ? 23.023 29.294 4.982 1.00 90.25 294 LEU A O 1
ATOM 2235 N N . GLN A 1 295 ? 23.750 30.558 3.283 1.00 90.31 295 GLN A N 1
ATOM 2236 C CA . GLN A 1 295 ? 23.363 29.603 2.234 1.00 90.31 295 GLN A CA 1
ATOM 2237 C C . GLN A 1 295 ? 24.169 28.297 2.281 1.00 90.31 295 GLN A C 1
ATOM 2239 O O . GLN A 1 295 ? 23.604 27.202 2.202 1.00 90.31 295 GLN A O 1
ATOM 2244 N N . LEU A 1 296 ? 25.484 28.389 2.477 1.00 91.31 296 LEU A N 1
ATOM 2245 C CA . LEU A 1 296 ? 26.348 27.220 2.639 1.00 91.31 296 LEU A CA 1
ATOM 2246 C C . LEU A 1 296 ? 25.993 26.445 3.907 1.00 91.31 296 LEU A C 1
ATOM 2248 O O . LEU A 1 296 ? 25.885 25.225 3.860 1.00 91.31 296 LEU A O 1
ATOM 2252 N N . LEU A 1 297 ? 25.746 27.139 5.019 1.00 90.81 297 LEU A N 1
ATOM 2253 C CA . LEU A 1 297 ? 25.356 26.510 6.277 1.00 90.81 297 LEU A CA 1
ATOM 2254 C C . LEU A 1 297 ? 24.033 25.755 6.143 1.00 90.81 297 LEU A C 1
ATOM 2256 O O . LEU A 1 297 ? 23.949 24.601 6.565 1.00 90.81 297 LEU A O 1
ATOM 2260 N N . ARG A 1 298 ? 23.020 26.376 5.521 1.00 89.44 298 ARG A N 1
ATOM 2261 C CA . ARG A 1 298 ? 21.715 25.739 5.302 1.00 89.44 298 ARG A CA 1
ATOM 2262 C C . ARG A 1 298 ? 21.872 24.417 4.560 1.00 89.44 298 ARG A C 1
ATOM 2264 O O . ARG A 1 298 ? 21.394 23.388 5.025 1.00 89.44 298 ARG A O 1
ATOM 2271 N N . THR A 1 299 ? 22.587 24.443 3.442 1.00 86.94 299 THR A N 1
ATOM 2272 C CA . THR A 1 299 ? 22.753 23.276 2.567 1.00 86.94 299 THR A CA 1
ATOM 2273 C C . THR A 1 299 ? 23.686 22.223 3.169 1.00 86.94 299 THR A C 1
ATOM 2275 O O . THR A 1 299 ? 23.402 21.030 3.071 1.00 86.94 299 THR A O 1
ATOM 2278 N N . ALA A 1 300 ? 24.733 22.635 3.890 1.00 86.50 300 ALA A N 1
ATOM 2279 C CA . ALA A 1 300 ? 25.634 21.728 4.594 1.00 86.50 300 ALA A CA 1
ATOM 2280 C C . ALA A 1 300 ? 24.916 20.930 5.690 1.00 86.50 300 ALA A C 1
ATOM 2282 O O . ALA A 1 300 ? 25.179 19.738 5.839 1.00 86.50 300 ALA A O 1
ATOM 2283 N N . MET A 1 301 ? 23.979 21.543 6.425 1.00 89.69 301 MET A N 1
ATOM 2284 C CA . MET A 1 301 ? 23.213 20.862 7.480 1.00 89.69 301 MET A CA 1
ATOM 2285 C C . MET A 1 301 ? 22.216 19.823 6.953 1.00 89.69 301 MET A C 1
ATOM 2287 O O . MET A 1 301 ? 21.790 18.941 7.704 1.00 89.69 301 MET A O 1
ATOM 2291 N N . TRP A 1 302 ? 21.892 19.847 5.657 1.00 85.75 302 TRP A N 1
ATOM 2292 C CA . TRP A 1 302 ? 21.058 18.811 5.045 1.00 85.75 302 TRP A CA 1
ATOM 2293 C C . TRP A 1 302 ? 21.759 17.450 5.013 1.00 85.75 302 TRP A C 1
ATOM 2295 O O . TRP A 1 302 ? 21.087 16.427 5.114 1.00 85.75 302 TRP A O 1
ATOM 2305 N N . ILE A 1 303 ? 23.094 17.425 4.933 1.00 81.50 303 ILE A N 1
ATOM 2306 C CA . ILE A 1 303 ? 23.894 16.194 4.895 1.00 81.50 303 ILE A CA 1
ATOM 2307 C C . ILE A 1 303 ? 23.782 15.407 6.218 1.00 81.50 303 ILE A C 1
ATOM 2309 O O . ILE A 1 303 ? 23.298 14.272 6.186 1.00 81.50 303 ILE A O 1
ATOM 2313 N N . PRO A 1 304 ? 24.156 15.960 7.394 1.00 84.06 304 PRO A N 1
ATOM 2314 C CA . PRO A 1 304 ? 24.009 15.253 8.663 1.00 84.06 304 PRO A CA 1
ATOM 2315 C C . PRO A 1 304 ? 22.539 15.012 9.032 1.00 84.06 304 PRO A C 1
ATOM 2317 O O . PRO A 1 304 ? 22.230 13.958 9.584 1.00 84.06 304 PRO A O 1
ATOM 2320 N N . GLY A 1 305 ? 21.619 15.926 8.691 1.00 82.19 305 GLY A N 1
ATOM 2321 C CA . GLY A 1 305 ? 20.183 15.720 8.914 1.00 82.19 305 GLY A CA 1
ATOM 2322 C C . GLY A 1 305 ? 19.621 14.551 8.096 1.00 82.19 305 GLY A C 1
ATOM 2323 O O . GLY A 1 305 ? 18.889 13.717 8.622 1.00 82.19 305 GLY A O 1
ATOM 2324 N N . GLY A 1 306 ? 20.016 14.433 6.825 1.00 75.12 306 GLY A N 1
ATOM 2325 C CA . GLY A 1 306 ? 19.637 13.321 5.953 1.00 75.12 306 GLY A CA 1
ATOM 2326 C C . GLY A 1 306 ? 20.222 11.980 6.407 1.00 75.12 306 GLY A C 1
ATOM 2327 O O . GLY A 1 306 ? 19.514 10.974 6.402 1.00 75.12 306 GLY A O 1
ATOM 2328 N N . LEU A 1 307 ? 21.478 11.965 6.871 1.00 77.50 307 LEU A N 1
ATOM 2329 C CA . LEU A 1 307 ? 22.093 10.779 7.482 1.00 77.50 307 LEU A CA 1
ATOM 2330 C C . LEU A 1 307 ? 21.345 10.345 8.752 1.00 77.50 307 LEU A C 1
ATOM 2332 O O . LEU A 1 307 ? 21.048 9.162 8.909 1.00 77.50 307 LEU A O 1
ATOM 2336 N N . ALA A 1 308 ? 20.991 11.291 9.628 1.00 80.12 308 ALA A N 1
ATOM 2337 C CA . ALA A 1 308 ? 20.230 11.010 10.844 1.00 80.12 308 ALA A CA 1
ATOM 2338 C C . ALA A 1 308 ? 18.838 10.433 10.535 1.00 80.12 308 ALA A C 1
ATOM 2340 O O . ALA A 1 308 ? 18.432 9.447 11.150 1.00 80.12 308 ALA A O 1
ATOM 2341 N N . VAL A 1 309 ? 18.139 10.982 9.536 1.00 75.50 309 VAL A N 1
ATOM 2342 C CA . VAL A 1 309 ? 16.881 10.415 9.022 1.00 75.50 309 VAL A CA 1
ATOM 2343 C C . VAL A 1 309 ? 17.094 8.997 8.490 1.00 75.50 309 VAL A C 1
ATOM 2345 O O . VAL A 1 309 ? 16.313 8.107 8.814 1.00 75.50 309 VAL A O 1
ATOM 2348 N N . GLY A 1 310 ? 18.156 8.754 7.718 1.00 65.50 310 GLY A N 1
ATOM 2349 C CA . GLY A 1 310 ? 18.470 7.432 7.167 1.00 65.50 310 GLY A CA 1
ATOM 2350 C C . GLY A 1 310 ? 18.701 6.352 8.231 1.00 65.50 310 GLY A C 1
ATOM 2351 O O . GLY A 1 310 ? 18.350 5.198 8.008 1.00 65.50 310 GLY A O 1
ATOM 2352 N N . LEU A 1 311 ? 19.230 6.722 9.403 1.00 69.06 311 LEU A N 1
ATOM 2353 C CA . LEU A 1 311 ? 19.408 5.815 10.547 1.00 69.06 311 LEU A CA 1
ATOM 2354 C C . LEU A 1 311 ? 18.098 5.495 11.290 1.00 69.06 311 LEU A C 1
ATOM 2356 O O . LEU A 1 311 ? 18.026 4.495 12.010 1.00 69.06 311 LEU A O 1
ATOM 2360 N N . LEU A 1 312 ? 17.079 6.345 11.145 1.00 63.81 312 LEU A N 1
ATOM 2361 C CA . LEU A 1 312 ? 15.771 6.196 11.790 1.00 63.81 312 LEU A CA 1
ATOM 2362 C C . LEU A 1 312 ? 14.714 5.588 10.859 1.00 63.81 312 LEU A C 1
ATOM 2364 O O . LEU A 1 312 ? 13.818 4.894 11.338 1.00 63.81 312 LEU A O 1
ATOM 2368 N N . ALA A 1 313 ? 14.830 5.809 9.549 1.00 55.78 313 ALA A N 1
ATOM 2369 C CA . ALA A 1 313 ? 13.919 5.285 8.538 1.00 55.78 313 ALA A CA 1
ATOM 2370 C C . ALA A 1 313 ? 13.866 3.744 8.563 1.00 55.78 313 ALA A C 1
ATOM 2372 O O . ALA A 1 313 ? 14.896 3.071 8.631 1.00 55.78 313 ALA A O 1
ATOM 2373 N N . GLY A 1 314 ? 12.659 3.169 8.505 1.00 50.28 314 GLY A N 1
ATOM 2374 C CA . GLY A 1 314 ? 12.445 1.715 8.542 1.00 50.28 314 GLY A CA 1
ATOM 2375 C C . GLY A 1 314 ? 12.304 1.107 9.944 1.00 50.28 314 GLY A C 1
ATOM 2376 O O . GLY A 1 314 ? 11.937 -0.062 10.069 1.00 50.28 314 GLY A O 1
ATOM 2377 N N . ARG A 1 315 ? 12.519 1.885 11.011 1.00 56.94 315 ARG A N 1
ATOM 2378 C CA . ARG A 1 315 ? 12.119 1.525 12.379 1.00 56.94 315 ARG A CA 1
ATOM 2379 C C . ARG A 1 315 ? 10.799 2.237 12.643 1.00 56.94 315 ARG A C 1
ATOM 2381 O O . ARG A 1 315 ? 10.831 3.453 12.739 1.00 56.94 315 ARG A O 1
ATOM 2388 N N . ARG A 1 316 ? 9.666 1.517 12.743 1.00 57.16 316 ARG A N 1
ATOM 2389 C CA . ARG A 1 316 ? 8.323 2.099 12.998 1.00 57.16 316 ARG A CA 1
ATOM 2390 C C . ARG A 1 316 ? 8.391 3.127 14.136 1.00 57.16 316 ARG A C 1
ATOM 2392 O O . ARG A 1 316 ? 8.354 2.753 15.310 1.00 57.16 316 ARG A O 1
ATOM 2399 N N . ALA A 1 317 ? 8.550 4.402 13.788 1.00 63.00 317 ALA A N 1
ATOM 2400 C CA . ALA A 1 317 ? 8.855 5.436 14.759 1.00 63.00 317 ALA A CA 1
ATOM 2401 C C . ALA A 1 317 ? 7.570 5.783 15.528 1.00 63.00 317 ALA A C 1
ATOM 2403 O O . ALA A 1 317 ? 6.537 6.020 14.901 1.00 63.00 317 ALA A O 1
ATOM 2404 N N . PRO A 1 318 ? 7.592 5.795 16.872 1.00 73.06 318 PRO A N 1
ATOM 2405 C CA . PRO A 1 318 ? 6.384 5.982 17.674 1.00 73.06 318 PRO A CA 1
ATOM 2406 C C . PRO A 1 318 ? 5.750 7.362 17.434 1.00 73.06 318 PRO A C 1
ATOM 2408 O O . PRO A 1 318 ? 6.426 8.291 16.996 1.00 73.06 318 PRO A O 1
ATOM 2411 N N . GLY A 1 319 ? 4.467 7.535 17.770 1.00 72.81 319 GLY A N 1
ATOM 2412 C CA . GLY A 1 319 ? 3.750 8.812 17.606 1.00 72.81 319 GLY A CA 1
ATOM 2413 C C . GLY A 1 319 ? 4.411 9.993 18.331 1.00 72.81 319 GLY A C 1
ATOM 2414 O O . GLY A 1 319 ? 4.455 11.104 17.808 1.00 72.81 319 GLY A O 1
ATOM 2415 N N . ILE A 1 320 ? 5.066 9.744 19.470 1.00 80.56 320 ILE A N 1
ATOM 2416 C CA . ILE A 1 320 ? 5.872 10.754 20.177 1.00 80.56 320 ILE A CA 1
ATOM 2417 C C . ILE A 1 320 ? 7.035 11.308 19.334 1.00 80.56 320 ILE A C 1
ATOM 2419 O O . ILE A 1 320 ? 7.459 12.443 19.544 1.00 80.56 320 ILE A O 1
ATOM 2423 N N . ALA A 1 321 ? 7.531 10.552 18.349 1.00 81.12 321 ALA A N 1
ATOM 2424 C CA . ALA A 1 321 ? 8.531 11.053 17.415 1.00 81.12 321 ALA A CA 1
ATOM 2425 C C . ALA A 1 321 ? 7.954 12.181 16.546 1.00 81.12 321 ALA A C 1
ATOM 2427 O O . ALA A 1 321 ? 8.643 13.168 16.324 1.00 81.12 321 ALA A O 1
ATOM 2428 N N . ALA A 1 322 ? 6.683 12.104 16.125 1.00 82.94 322 ALA A N 1
ATOM 2429 C CA . ALA A 1 322 ? 6.018 13.188 15.394 1.00 82.94 322 ALA A CA 1
ATOM 2430 C C . ALA A 1 322 ? 5.907 14.472 16.225 1.00 82.94 322 ALA A C 1
ATOM 2432 O O . ALA A 1 322 ? 6.176 15.562 15.717 1.00 82.94 322 ALA A O 1
ATOM 2433 N N . VAL A 1 323 ? 5.585 14.335 17.516 1.00 87.06 323 VAL A N 1
ATOM 2434 C CA . VAL A 1 323 ? 5.557 15.455 18.471 1.00 87.06 323 VAL A CA 1
ATOM 2435 C C . VAL A 1 323 ? 6.942 16.086 18.596 1.00 87.06 323 VAL A C 1
ATOM 2437 O O . VAL A 1 323 ? 7.075 17.303 18.489 1.00 87.06 323 VAL A O 1
ATOM 2440 N N . ALA A 1 324 ? 7.981 15.266 18.779 1.00 87.38 324 ALA A N 1
ATOM 2441 C CA . ALA A 1 324 ? 9.355 15.742 18.882 1.00 87.38 324 ALA A CA 1
ATOM 2442 C C . ALA A 1 324 ? 9.829 16.418 17.587 1.00 87.38 324 ALA A C 1
ATOM 2444 O O . ALA A 1 324 ? 10.484 17.455 17.657 1.00 87.38 324 ALA A O 1
ATOM 2445 N N . MET A 1 325 ? 9.468 15.886 16.413 1.00 87.94 325 MET A N 1
ATOM 2446 C CA . MET A 1 325 ? 9.822 16.466 15.113 1.00 87.94 325 MET A CA 1
ATOM 2447 C C . MET A 1 325 ? 9.213 17.860 14.932 1.00 87.94 325 MET A C 1
ATOM 2449 O O . MET A 1 325 ? 9.954 18.815 14.719 1.00 87.94 325 MET A O 1
ATOM 2453 N N . VAL A 1 326 ? 7.893 18.011 15.077 1.00 88.81 326 VAL A N 1
ATOM 2454 C CA . VAL A 1 326 ? 7.237 19.323 14.903 1.00 88.81 326 VAL A CA 1
ATOM 2455 C C . VAL A 1 326 ? 7.610 20.286 16.026 1.00 88.81 326 VAL A C 1
ATOM 2457 O O . VAL A 1 326 ? 7.863 21.458 15.762 1.00 88.81 326 VAL A O 1
ATOM 2460 N N . GLY A 1 327 ? 7.693 19.801 17.267 1.00 92.12 327 GLY A N 1
ATOM 2461 C CA . GLY A 1 327 ? 8.064 20.616 18.421 1.00 92.12 327 GLY A CA 1
ATOM 2462 C C . GLY A 1 327 ? 9.482 21.170 18.303 1.00 92.12 327 GLY A C 1
ATOM 2463 O O . GLY A 1 327 ? 9.680 22.375 18.429 1.00 92.12 327 GLY A O 1
ATOM 2464 N N . SER A 1 328 ? 10.467 20.322 17.989 1.00 92.94 328 SER A N 1
ATOM 2465 C CA . SER A 1 328 ? 11.845 20.781 17.763 1.00 92.94 328 SER A CA 1
ATOM 2466 C C . SER A 1 328 ? 11.960 21.692 16.540 1.00 92.94 328 SER A C 1
ATOM 2468 O O . SER A 1 328 ? 12.711 22.663 16.587 1.00 92.94 328 SER A O 1
ATOM 2470 N N . PHE A 1 329 ? 11.181 21.446 15.481 1.00 93.69 329 PHE A N 1
ATOM 2471 C CA . PHE A 1 329 ? 11.156 22.304 14.297 1.00 93.69 329 PHE A CA 1
ATOM 2472 C C . PHE A 1 329 ? 10.606 23.699 14.609 1.00 93.69 329 PHE A C 1
ATOM 2474 O O . PHE A 1 329 ? 11.201 24.701 14.215 1.00 93.69 329 PHE A O 1
ATOM 2481 N N . ALA A 1 330 ? 9.519 23.770 15.378 1.00 94.50 330 ALA A N 1
ATOM 2482 C CA . ALA A 1 330 ? 8.924 25.022 15.826 1.00 94.50 330 ALA A CA 1
ATOM 2483 C C . ALA A 1 330 ? 9.852 25.794 16.777 1.00 94.50 330 ALA A C 1
ATOM 2485 O O . ALA A 1 330 ? 10.039 26.994 16.596 1.00 94.50 330 ALA A O 1
ATOM 2486 N N . LEU A 1 331 ? 10.487 25.110 17.738 1.00 94.50 331 LEU A N 1
ATOM 2487 C CA . LEU A 1 331 ? 11.440 25.722 18.674 1.00 94.50 331 LEU A CA 1
ATOM 2488 C C . LEU A 1 331 ? 12.707 26.231 17.973 1.00 94.50 331 LEU A C 1
ATOM 2490 O O . LEU A 1 331 ? 13.213 27.306 18.296 1.00 94.50 331 LEU A O 1
ATOM 2494 N N . ALA A 1 332 ? 13.219 25.487 16.990 1.00 93.88 332 ALA A N 1
ATOM 2495 C CA . ALA A 1 332 ? 14.329 25.957 16.168 1.00 93.88 332 ALA A CA 1
ATOM 2496 C C . ALA A 1 332 ? 13.915 27.184 15.334 1.00 93.88 332 ALA A C 1
ATOM 2498 O O . ALA A 1 332 ? 14.683 28.138 15.224 1.00 93.88 332 ALA A O 1
ATOM 2499 N N . GLY A 1 333 ? 12.682 27.190 14.810 1.00 93.62 333 GLY A N 1
ATOM 2500 C CA . GLY A 1 333 ? 12.097 28.322 14.089 1.00 93.62 333 GLY A CA 1
ATOM 2501 C C . GLY A 1 333 ? 11.955 29.575 14.957 1.00 93.62 333 GLY A C 1
ATOM 2502 O O . GLY A 1 333 ? 12.415 30.641 14.554 1.00 93.62 333 GLY A O 1
ATOM 2503 N N . SER A 1 334 ? 11.416 29.464 16.178 1.00 94.75 334 SER A N 1
ATOM 2504 C CA . SER A 1 334 ? 11.332 30.601 17.113 1.00 94.75 334 SER A CA 1
ATOM 2505 C C . SER A 1 334 ? 12.709 31.132 17.498 1.00 94.75 334 SER A C 1
ATOM 2507 O O . SER A 1 334 ? 12.881 32.338 17.677 1.00 94.75 334 SER A O 1
ATOM 2509 N N . GLY A 1 335 ? 13.699 30.239 17.568 1.00 94.12 335 GLY A N 1
ATOM 2510 C CA . GLY A 1 335 ? 15.098 30.580 17.773 1.00 94.12 335 GLY A CA 1
ATOM 2511 C C . GLY A 1 335 ? 15.636 31.593 16.757 1.00 94.12 335 GLY A C 1
ATOM 2512 O O . GLY A 1 335 ? 16.354 32.510 17.147 1.00 94.12 335 GLY A O 1
ATOM 2513 N N . ILE A 1 336 ? 15.226 31.505 15.486 1.00 94.69 336 ILE A N 1
ATOM 2514 C CA . ILE A 1 336 ? 15.598 32.477 14.441 1.00 94.69 336 ILE A CA 1
ATOM 2515 C C . ILE A 1 336 ? 15.045 33.878 14.761 1.00 94.69 336 ILE A C 1
ATOM 2517 O O . ILE A 1 336 ? 15.742 34.876 14.568 1.00 94.69 336 ILE A O 1
ATOM 2521 N N . GLY A 1 337 ? 13.825 33.964 15.299 1.00 93.12 337 GLY A N 1
ATOM 2522 C CA . GLY A 1 337 ? 13.234 35.228 15.753 1.00 93.12 337 GLY A CA 1
ATOM 2523 C C . GLY A 1 337 ? 13.925 35.812 16.994 1.00 93.12 337 GLY A C 1
ATOM 2524 O O . GLY A 1 337 ? 14.034 37.028 17.124 1.00 93.12 337 GLY A O 1
ATOM 2525 N N . TRP A 1 338 ? 14.437 34.962 17.893 1.00 93.56 338 TRP A N 1
ATOM 2526 C CA . TRP A 1 338 ? 15.181 35.389 19.091 1.00 93.56 338 TRP A CA 1
ATOM 2527 C C . TRP A 1 338 ? 16.657 35.709 18.845 1.00 93.56 338 TRP A C 1
ATOM 2529 O O . TRP A 1 338 ? 17.292 36.319 19.704 1.00 93.56 338 TRP A O 1
ATOM 2539 N N . ALA A 1 339 ? 17.221 35.315 17.704 1.00 93.69 339 ALA A N 1
ATOM 2540 C CA . ALA A 1 339 ? 18.608 35.605 17.375 1.00 93.69 339 ALA A CA 1
ATOM 2541 C C . ALA A 1 339 ? 18.833 37.119 17.251 1.00 93.69 339 ALA A C 1
ATOM 2543 O O . ALA A 1 339 ? 18.283 37.768 16.360 1.00 93.69 339 ALA A O 1
ATOM 2544 N N . THR A 1 340 ? 19.665 37.683 18.126 1.00 90.19 340 THR A N 1
ATOM 2545 C CA . THR A 1 340 ? 19.992 39.121 18.161 1.00 90.19 340 THR A CA 1
ATOM 2546 C C . THR A 1 340 ? 21.340 39.452 17.522 1.00 90.19 340 THR A C 1
ATOM 2548 O O . THR A 1 340 ? 21.662 40.622 17.346 1.00 90.19 340 THR A O 1
ATOM 2551 N N . SER A 1 341 ? 22.132 38.439 17.166 1.00 91.56 341 SER A N 1
ATOM 2552 C CA . SER A 1 341 ? 23.469 38.590 16.586 1.00 91.56 341 SER A CA 1
ATOM 2553 C C . SER A 1 341 ? 23.677 37.645 15.407 1.00 91.56 341 SER A C 1
ATOM 2555 O O . SER A 1 341 ? 23.049 36.590 15.330 1.00 91.56 341 SER A O 1
ATOM 2557 N N . THR A 1 342 ? 24.622 37.964 14.524 1.00 90.44 342 THR A N 1
ATOM 2558 C CA . THR A 1 342 ? 25.002 37.106 13.391 1.00 90.44 342 THR A CA 1
ATOM 2559 C C . THR A 1 342 ? 25.398 35.692 13.834 1.00 90.44 342 THR A C 1
ATOM 2561 O O . THR A 1 342 ? 24.950 34.707 13.251 1.00 90.44 342 THR A O 1
ATOM 2564 N N . GLY A 1 343 ? 26.191 35.573 14.906 1.00 90.06 343 GLY A N 1
ATOM 2565 C CA . GLY A 1 343 ? 26.627 34.276 15.435 1.00 90.06 343 GLY A CA 1
ATOM 2566 C C . GLY A 1 343 ? 25.478 33.443 16.005 1.00 90.06 343 GLY A C 1
ATOM 2567 O O . GLY A 1 343 ? 25.395 32.246 15.732 1.00 90.06 343 GLY A O 1
ATOM 2568 N N . SER A 1 344 ? 24.556 34.077 16.744 1.00 92.25 344 SER A N 1
ATOM 2569 C CA . SER A 1 344 ? 23.355 33.381 17.220 1.00 92.25 344 SER A CA 1
ATOM 2570 C C . SER A 1 344 ? 22.477 32.948 16.047 1.00 92.25 344 SER A C 1
ATOM 2572 O O . SER A 1 344 ? 22.092 31.785 16.015 1.00 92.25 344 SER A O 1
ATOM 2574 N N . LEU A 1 345 ? 22.269 33.804 15.038 1.00 93.69 345 LEU A N 1
ATOM 2575 C CA . LEU A 1 345 ? 21.486 33.479 13.841 1.00 93.69 345 LEU A CA 1
ATOM 2576 C C . LEU A 1 345 ? 22.040 32.249 13.109 1.00 93.69 345 LEU A C 1
ATOM 2578 O O . LEU A 1 345 ? 21.271 31.345 12.787 1.00 93.69 345 LEU A O 1
ATOM 2582 N N . PHE A 1 346 ? 23.359 32.165 12.907 1.00 94.12 346 PHE A N 1
ATOM 2583 C CA . PHE A 1 346 ? 23.980 30.979 12.311 1.00 94.12 346 PHE A CA 1
ATOM 2584 C C . PHE A 1 346 ? 23.717 29.713 13.129 1.00 94.12 346 PHE A C 1
ATOM 2586 O O . PHE A 1 346 ? 23.308 28.702 12.563 1.00 94.12 346 PHE A O 1
ATOM 2593 N N . ALA A 1 347 ? 23.897 29.758 14.451 1.00 93.50 347 ALA A N 1
ATOM 2594 C CA . ALA A 1 347 ? 23.690 28.588 15.301 1.00 93.50 347 ALA A CA 1
ATOM 2595 C C . ALA A 1 347 ? 22.248 28.056 15.216 1.00 93.50 347 ALA A C 1
ATOM 2597 O O . ALA A 1 347 ? 22.045 26.859 15.001 1.00 93.50 347 ALA A O 1
ATOM 2598 N N . VAL A 1 348 ? 21.239 28.929 15.320 1.00 94.69 348 VAL A N 1
ATOM 2599 C CA . VAL A 1 348 ? 19.832 28.493 15.242 1.00 94.69 348 VAL A CA 1
ATOM 2600 C C . VAL A 1 348 ? 19.414 28.088 13.836 1.00 94.69 348 VAL A C 1
ATOM 2602 O O . VAL A 1 348 ? 18.673 27.119 13.706 1.00 94.69 348 VAL A O 1
ATOM 2605 N N . VAL A 1 349 ? 19.919 28.735 12.781 1.00 94.50 349 VAL A N 1
ATOM 2606 C CA . VAL A 1 349 ? 19.658 28.298 11.399 1.00 94.50 349 VAL A CA 1
ATOM 2607 C C . VAL A 1 349 ? 20.294 26.936 11.119 1.00 94.50 349 VAL A C 1
ATOM 2609 O O . VAL A 1 349 ? 19.677 26.108 10.450 1.00 94.50 349 VAL A O 1
ATOM 2612 N N . ALA A 1 350 ? 21.475 26.653 11.676 1.00 93.88 350 ALA A N 1
ATOM 2613 C CA . ALA A 1 350 ? 22.096 25.338 11.549 1.00 93.88 350 ALA A CA 1
ATOM 2614 C C . ALA A 1 350 ? 21.222 24.240 12.174 1.00 93.88 350 ALA A C 1
ATOM 2616 O O . ALA A 1 350 ? 20.911 23.236 11.528 1.00 93.88 350 ALA A O 1
ATOM 2617 N N . VAL A 1 351 ? 20.770 24.463 13.414 1.00 94.38 351 VAL A N 1
ATOM 2618 C CA . VAL A 1 351 ? 19.850 23.553 14.113 1.00 94.38 351 VAL A CA 1
ATOM 2619 C C . VAL A 1 351 ? 18.536 23.419 13.343 1.00 94.38 351 VAL A C 1
ATOM 2621 O O . VAL A 1 351 ? 18.053 22.306 13.147 1.00 94.38 351 VAL A O 1
ATOM 2624 N N . PHE A 1 352 ? 17.982 24.531 12.857 1.00 94.88 352 PHE A N 1
ATOM 2625 C CA . PHE A 1 352 ? 16.748 24.540 12.082 1.00 94.88 352 PHE A CA 1
ATOM 2626 C C . PHE A 1 352 ? 16.858 23.672 10.832 1.00 94.88 352 PHE A C 1
ATOM 2628 O O . PHE A 1 352 ? 16.009 22.816 10.620 1.00 94.88 352 PHE A O 1
ATOM 2635 N N . GLU A 1 353 ? 17.899 23.843 10.018 1.00 92.44 353 GLU A N 1
ATOM 2636 C CA . GLU A 1 353 ? 18.055 23.118 8.750 1.00 92.44 353 GLU A CA 1
ATOM 2637 C C . GLU A 1 353 ? 18.407 21.638 8.938 1.00 92.44 353 GLU A C 1
ATOM 2639 O O . GLU A 1 353 ? 18.020 20.802 8.112 1.00 92.44 353 GLU A O 1
ATOM 2644 N N . PHE A 1 354 ? 19.062 21.298 10.052 1.00 91.19 354 PHE A N 1
ATOM 2645 C CA . PHE A 1 354 ? 19.224 19.916 10.495 1.00 91.19 354 PHE A CA 1
ATOM 2646 C C . PHE A 1 354 ? 17.864 19.286 10.838 1.00 91.19 354 PHE A C 1
ATOM 2648 O O . PHE A 1 354 ? 17.485 18.266 10.256 1.00 91.19 354 PHE A O 1
ATOM 2655 N N . VAL A 1 355 ? 17.083 19.925 11.720 1.00 91.94 355 VAL A N 1
ATOM 2656 C CA . VAL A 1 355 ? 15.750 19.444 12.136 1.00 91.94 355 VAL A CA 1
ATOM 2657 C C . VAL A 1 355 ? 14.762 19.433 10.961 1.00 91.94 355 VAL A C 1
ATOM 2659 O O . VAL A 1 355 ? 13.924 18.538 10.846 1.00 91.94 355 VAL A O 1
ATOM 2662 N N . ARG A 1 356 ? 14.902 20.367 10.018 1.00 90.19 356 ARG A N 1
ATOM 2663 C CA . ARG A 1 356 ? 14.094 20.465 8.796 1.00 90.19 356 ARG A CA 1
ATOM 2664 C C . ARG A 1 356 ? 14.104 19.179 7.974 1.00 90.19 356 ARG A C 1
ATOM 2666 O O . ARG A 1 356 ? 13.103 18.878 7.324 1.00 90.19 356 ARG A O 1
ATOM 2673 N N . GLN A 1 357 ? 15.186 18.395 8.013 1.00 87.31 357 GLN A N 1
ATOM 2674 C CA . GLN A 1 357 ? 15.237 17.116 7.295 1.00 87.31 357 GLN A CA 1
ATOM 2675 C C . GLN A 1 357 ? 14.263 16.087 7.876 1.00 87.31 357 GLN A C 1
ATOM 2677 O O . GLN A 1 357 ? 13.622 15.365 7.115 1.00 87.31 357 GLN A O 1
ATOM 2682 N N . PHE A 1 358 ? 14.065 16.077 9.196 1.00 85.50 358 PHE A N 1
ATOM 2683 C CA . PHE A 1 358 ? 13.066 15.226 9.844 1.00 85.50 358 PHE A CA 1
ATOM 2684 C C . PHE A 1 358 ? 11.651 15.611 9.422 1.00 85.50 358 PHE A C 1
ATOM 2686 O O . PHE A 1 358 ? 10.817 14.743 9.188 1.00 85.50 358 PHE A O 1
ATOM 2693 N N . MET A 1 359 ? 11.393 16.906 9.242 1.00 87.25 359 MET A N 1
ATOM 2694 C CA . MET A 1 359 ? 10.105 17.383 8.742 1.00 87.25 359 MET A CA 1
ATOM 2695 C C . MET A 1 359 ? 9.880 17.072 7.259 1.00 87.25 359 MET A C 1
ATOM 2697 O O . MET A 1 359 ? 8.778 16.697 6.878 1.00 87.25 359 MET A O 1
ATOM 2701 N N . ARG A 1 360 ? 10.914 17.138 6.412 1.00 83.62 360 ARG A N 1
ATOM 2702 C CA . ARG A 1 360 ? 10.814 16.659 5.018 1.00 83.62 360 ARG A CA 1
ATOM 2703 C C . ARG A 1 360 ? 10.546 15.155 4.962 1.00 83.62 360 ARG A C 1
ATOM 2705 O O . ARG A 1 360 ? 9.751 14.691 4.149 1.00 83.62 360 ARG A O 1
ATOM 2712 N N . TRP A 1 361 ? 11.189 14.394 5.845 1.00 82.50 361 TRP A N 1
ATOM 2713 C CA . TRP A 1 361 ? 10.918 12.970 6.000 1.00 82.50 361 TRP A CA 1
ATOM 2714 C C . TRP A 1 361 ? 9.513 12.705 6.539 1.00 82.50 361 TRP A C 1
ATOM 2716 O O . TRP A 1 361 ? 8.888 11.733 6.119 1.00 82.50 361 TRP A O 1
ATOM 2726 N N . SER A 1 362 ? 8.979 13.570 7.407 1.00 82.31 362 SER A N 1
ATOM 2727 C CA . SER A 1 362 ? 7.659 13.363 7.995 1.00 82.31 362 SER A CA 1
ATOM 2728 C C . SER A 1 362 ? 6.539 13.408 6.951 1.00 82.31 362 SER A C 1
ATOM 2730 O O . SER A 1 362 ? 5.633 12.576 6.989 1.00 82.31 362 SER A O 1
ATOM 2732 N N . HIS A 1 363 ? 6.662 14.303 5.963 1.00 80.56 363 HIS A N 1
ATOM 2733 C CA . HIS A 1 363 ? 5.720 14.458 4.843 1.00 80.56 363 HIS A CA 1
ATOM 2734 C C . HIS A 1 363 ? 5.724 13.272 3.872 1.00 80.56 363 HIS A C 1
ATOM 2736 O O . HIS A 1 363 ? 4.748 13.072 3.151 1.00 80.56 363 HIS A O 1
ATOM 2742 N N . ALA A 1 364 ? 6.803 12.484 3.851 1.00 73.25 364 ALA A N 1
ATOM 2743 C CA . ALA A 1 364 ? 6.954 11.353 2.943 1.00 73.25 364 ALA A CA 1
ATOM 2744 C C . ALA A 1 364 ? 7.098 10.012 3.679 1.00 73.25 364 ALA A C 1
ATOM 2746 O O . ALA A 1 364 ? 6.169 9.206 3.717 1.00 73.25 364 ALA A O 1
ATOM 2747 N N . GLY A 1 365 ? 8.270 9.770 4.266 1.00 69.50 365 GLY A N 1
ATOM 2748 C CA . GLY A 1 365 ? 8.645 8.499 4.876 1.00 69.50 365 GLY A CA 1
ATOM 2749 C C . GLY A 1 365 ? 7.820 8.158 6.114 1.00 69.50 365 GLY A C 1
ATOM 2750 O O . GLY A 1 365 ? 7.171 7.116 6.126 1.00 69.50 365 GLY A O 1
ATOM 2751 N N . TYR A 1 366 ? 7.761 9.045 7.109 1.00 75.50 366 TYR A N 1
ATOM 2752 C CA . TYR A 1 366 ? 7.032 8.775 8.358 1.00 75.50 366 TYR A CA 1
ATOM 2753 C C . TYR A 1 366 ? 5.540 8.511 8.116 1.00 75.50 366 TYR A C 1
ATOM 2755 O O . TYR A 1 366 ? 4.979 7.548 8.638 1.00 75.50 366 TYR A O 1
ATOM 2763 N N . LEU A 1 367 ? 4.895 9.337 7.285 1.00 75.12 367 LEU A N 1
ATOM 2764 C CA . LEU A 1 367 ? 3.485 9.177 6.940 1.00 75.12 367 LEU A CA 1
ATOM 2765 C C . LEU A 1 367 ? 3.239 7.863 6.180 1.00 75.12 367 LEU A C 1
ATOM 2767 O O . LEU A 1 367 ? 2.273 7.157 6.460 1.00 75.12 367 LEU A O 1
ATOM 2771 N N . SER A 1 368 ? 4.150 7.486 5.277 1.00 67.31 368 SER A N 1
ATOM 2772 C CA . SER A 1 368 ? 4.064 6.216 4.550 1.00 67.31 368 SER A CA 1
ATOM 2773 C C . SER A 1 368 ? 4.245 4.970 5.419 1.00 67.31 368 SER A C 1
ATOM 2775 O O . SER A 1 368 ? 3.719 3.917 5.071 1.00 67.31 368 SER A O 1
ATOM 2777 N N . GLU A 1 369 ? 4.968 5.072 6.536 1.00 69.00 369 GLU A N 1
ATOM 2778 C CA . GLU A 1 369 ? 5.151 3.972 7.493 1.00 69.00 369 GLU A CA 1
ATOM 2779 C C . GLU A 1 369 ? 3.885 3.705 8.326 1.00 69.00 369 GLU A C 1
ATOM 2781 O O . GLU A 1 369 ? 3.717 2.608 8.861 1.00 69.00 369 GLU A O 1
ATOM 2786 N N . HIS A 1 370 ? 2.980 4.687 8.407 1.00 71.69 370 HIS A N 1
ATOM 2787 C CA . HIS A 1 370 ? 1.733 4.625 9.176 1.00 71.69 370 HIS A CA 1
ATOM 2788 C C . HIS A 1 370 ? 0.491 4.339 8.315 1.00 71.69 370 HIS A C 1
ATOM 2790 O O . HIS A 1 370 ? -0.626 4.335 8.837 1.00 71.69 370 HIS A O 1
ATOM 2796 N N . LEU A 1 371 ? 0.669 4.087 7.014 1.00 71.81 371 LEU A N 1
ATOM 2797 C CA . LEU A 1 371 ? -0.409 3.842 6.054 1.00 71.81 371 LEU A CA 1
ATOM 2798 C C . LEU A 1 371 ? -0.173 2.546 5.255 1.00 71.81 371 LEU A C 1
ATOM 2800 O O . LEU A 1 371 ? 0.974 2.135 5.070 1.00 71.81 371 LEU A O 1
ATOM 2804 N N . PRO A 1 372 ? -1.235 1.897 4.739 1.00 61.69 372 PRO A N 1
ATOM 2805 C CA . PRO A 1 372 ? -1.107 0.745 3.849 1.00 61.69 372 PRO A CA 1
ATOM 2806 C C . PRO A 1 372 ? -0.233 1.045 2.624 1.00 61.69 372 PRO A C 1
ATOM 2808 O O . PRO A 1 372 ? -0.351 2.101 2.000 1.00 61.69 372 PRO A O 1
ATOM 2811 N N . ASN A 1 373 ? 0.599 0.080 2.217 1.00 53.50 373 ASN A N 1
ATOM 2812 C CA . ASN A 1 373 ? 1.563 0.251 1.119 1.00 53.50 373 ASN A CA 1
ATOM 2813 C C . ASN A 1 373 ? 0.921 0.707 -0.206 1.00 53.50 373 ASN A C 1
ATOM 2815 O O . ASN A 1 373 ? 1.548 1.462 -0.947 1.00 53.50 373 ASN A O 1
ATOM 2819 N N . ARG A 1 374 ? -0.332 0.313 -0.479 1.00 61.09 374 ARG A N 1
ATOM 2820 C CA . ARG A 1 374 ? -1.084 0.710 -1.685 1.00 61.09 374 ARG A CA 1
ATOM 2821 C C . ARG A 1 374 ? -1.468 2.196 -1.732 1.00 61.09 374 ARG A C 1
ATOM 2823 O O . ARG A 1 374 ? -1.677 2.730 -2.813 1.00 61.09 374 ARG A O 1
ATOM 2830 N N . LEU A 1 375 ? -1.536 2.875 -0.583 1.00 65.50 375 LEU A N 1
ATOM 2831 C CA . LEU A 1 375 ? -1.933 4.288 -0.482 1.00 65.50 375 LEU A CA 1
ATOM 2832 C C . LEU A 1 375 ? -0.739 5.249 -0.471 1.00 65.50 375 LEU A C 1
ATOM 2834 O O . LEU A 1 375 ? -0.924 6.464 -0.486 1.00 65.50 375 LEU A O 1
ATOM 2838 N N . ARG A 1 376 ? 0.489 4.718 -0.456 1.00 67.19 376 ARG A N 1
ATOM 2839 C CA . ARG A 1 376 ? 1.723 5.464 -0.189 1.00 67.19 376 ARG A CA 1
ATOM 2840 C C . ARG A 1 376 ? 1.917 6.674 -1.107 1.00 67.19 376 ARG A C 1
ATOM 2842 O O . ARG A 1 376 ? 2.060 7.784 -0.609 1.00 67.19 376 ARG A O 1
ATOM 2849 N N . SER A 1 377 ? 1.909 6.488 -2.425 1.00 65.25 377 SER A N 1
ATOM 2850 C CA . SER A 1 377 ? 2.196 7.577 -3.374 1.00 65.25 377 SER A CA 1
ATOM 2851 C C . SER A 1 377 ? 1.127 8.676 -3.350 1.00 65.25 377 SER A C 1
ATOM 2853 O O . SER A 1 377 ? 1.458 9.860 -3.385 1.00 65.25 377 SER A O 1
ATOM 2855 N N . THR A 1 378 ? -0.148 8.296 -3.221 1.00 72.00 378 THR A N 1
ATOM 2856 C CA . THR A 1 378 ? -1.268 9.243 -3.092 1.00 72.00 378 THR A CA 1
ATOM 2857 C C . THR A 1 378 ? -1.193 10.008 -1.770 1.00 72.00 378 THR A C 1
ATOM 2859 O O . THR A 1 378 ? -1.375 11.222 -1.755 1.00 72.00 378 THR A O 1
ATOM 2862 N N . ALA A 1 379 ? -0.843 9.329 -0.673 1.00 75.81 379 ALA A N 1
ATOM 2863 C CA . ALA A 1 379 ? -0.687 9.946 0.639 1.00 75.81 379 ALA A CA 1
ATOM 2864 C C . ALA A 1 379 ? 0.441 10.983 0.677 1.00 75.81 379 ALA A C 1
ATOM 2866 O O . ALA A 1 379 ? 0.241 12.067 1.217 1.00 75.81 379 ALA A O 1
ATOM 2867 N N . ILE A 1 380 ? 1.584 10.692 0.044 1.00 76.94 380 ILE A N 1
ATOM 2868 C CA . ILE A 1 380 ? 2.705 11.639 -0.080 1.00 76.94 380 ILE A CA 1
ATOM 2869 C C . ILE A 1 380 ? 2.272 12.881 -0.871 1.00 76.94 380 ILE A C 1
ATOM 2871 O O . ILE A 1 380 ? 2.510 14.004 -0.431 1.00 76.94 380 ILE A O 1
ATOM 2875 N N . GLY A 1 381 ? 1.596 12.694 -2.012 1.00 76.88 381 GLY A N 1
ATOM 2876 C CA . GLY A 1 381 ? 1.085 13.804 -2.821 1.00 76.88 381 GLY A CA 1
ATOM 2877 C C . GLY A 1 381 ? 0.118 14.702 -2.044 1.00 76.88 381 GLY A C 1
ATOM 2878 O O . GLY A 1 381 ? 0.306 15.915 -2.002 1.00 76.88 381 GLY A O 1
ATOM 2879 N N . CYS A 1 382 ? -0.869 14.110 -1.363 1.00 81.62 382 CYS A N 1
ATOM 2880 C CA . CYS A 1 382 ? -1.831 14.852 -0.544 1.00 81.62 382 CYS A CA 1
ATOM 2881 C C . CYS A 1 382 ? -1.180 15.542 0.667 1.00 81.62 382 CYS A C 1
ATOM 2883 O O . CYS A 1 382 ? -1.549 16.669 0.995 1.00 81.62 382 CYS A O 1
ATOM 2885 N N . ALA A 1 383 ? -0.201 14.905 1.314 1.00 85.25 383 ALA A N 1
ATOM 2886 C CA . ALA A 1 383 ? 0.513 15.482 2.449 1.00 85.25 383 ALA A CA 1
ATOM 2887 C C . ALA A 1 383 ? 1.335 16.716 2.053 1.00 85.25 383 ALA A C 1
ATOM 2889 O O . ALA A 1 383 ? 1.223 17.759 2.698 1.00 85.25 383 ALA A O 1
ATOM 2890 N N . ILE A 1 384 ? 2.093 16.635 0.953 1.00 86.31 384 ILE A N 1
ATOM 2891 C CA . ILE A 1 384 ? 2.856 17.777 0.426 1.00 86.31 384 ILE A CA 1
ATOM 2892 C C . ILE A 1 384 ? 1.908 18.900 -0.018 1.00 86.31 384 ILE A C 1
ATOM 2894 O O . ILE A 1 384 ? 2.181 20.063 0.265 1.00 86.31 384 ILE A O 1
ATOM 2898 N N . SER A 1 385 ? 0.768 18.571 -0.635 1.00 89.50 385 SER A N 1
ATOM 2899 C CA . SER A 1 385 ? -0.267 19.555 -0.979 1.00 89.50 385 SER A CA 1
ATOM 2900 C C . SER A 1 385 ? -0.829 20.287 0.245 1.00 89.50 385 SER A C 1
ATOM 2902 O O . SER A 1 385 ? -0.990 21.507 0.212 1.00 89.50 385 SER A O 1
ATOM 2904 N N . LEU A 1 386 ? -1.080 19.577 1.350 1.00 89.94 386 LEU A N 1
ATOM 2905 C CA . LEU A 1 386 ? -1.545 20.184 2.604 1.00 89.94 386 LEU A CA 1
ATOM 2906 C C . LEU A 1 386 ? -0.459 21.023 3.291 1.00 89.94 386 LEU A C 1
ATOM 2908 O O . LEU A 1 386 ? -0.774 22.071 3.854 1.00 89.94 386 LEU A O 1
ATOM 2912 N N . ALA A 1 387 ? 0.811 20.616 3.204 1.00 90.31 387 ALA A N 1
ATOM 2913 C CA . ALA A 1 387 ? 1.927 21.464 3.621 1.00 90.31 387 ALA A CA 1
ATOM 2914 C C . ALA A 1 387 ? 2.005 22.744 2.778 1.00 90.31 387 ALA A C 1
ATOM 2916 O O . ALA A 1 387 ? 2.126 23.828 3.342 1.00 90.31 387 ALA A O 1
ATOM 2917 N N . GLY A 1 388 ? 1.854 22.625 1.454 1.00 91.38 388 GLY A N 1
ATOM 2918 C CA . GLY A 1 388 ? 1.776 23.752 0.527 1.00 91.38 388 GLY A CA 1
ATOM 2919 C C . GLY A 1 388 ? 0.646 24.714 0.885 1.00 91.38 388 GLY A C 1
ATOM 2920 O O . GLY A 1 388 ? 0.886 25.910 0.988 1.00 91.38 388 GLY A O 1
ATOM 2921 N N . LEU A 1 389 ? -0.552 24.200 1.184 1.00 93.62 389 LEU A N 1
ATOM 2922 C CA . LEU A 1 389 ? -1.684 25.009 1.646 1.00 93.62 389 LEU A CA 1
ATOM 2923 C C . LEU A 1 389 ? -1.358 25.776 2.933 1.00 93.62 389 LEU A C 1
ATOM 2925 O O . LEU A 1 389 ? -1.574 26.984 2.994 1.00 93.62 389 LEU A O 1
ATOM 2929 N N . GLY A 1 390 ? -0.802 25.097 3.939 1.00 92.25 390 GLY A N 1
ATOM 2930 C CA . GLY A 1 390 ? -0.396 25.730 5.196 1.00 92.25 390 GLY A CA 1
ATOM 2931 C C . GLY A 1 390 ? 0.654 26.819 4.981 1.00 92.25 390 GLY A C 1
ATOM 2932 O O . GLY A 1 390 ? 0.526 27.921 5.512 1.00 92.25 390 GLY A O 1
ATOM 2933 N N . SER A 1 391 ? 1.657 26.539 4.147 1.00 94.31 391 SER A N 1
ATOM 2934 C CA . SER A 1 391 ? 2.687 27.501 3.756 1.00 94.31 391 SER A CA 1
ATOM 2935 C C . SER A 1 391 ? 2.118 28.685 2.971 1.00 94.31 391 SER A C 1
ATOM 2937 O O . SER A 1 391 ? 2.506 29.809 3.247 1.00 94.31 391 SER A O 1
ATOM 2939 N N . THR A 1 392 ? 1.184 28.493 2.036 1.00 93.75 392 THR A N 1
ATOM 2940 C CA . THR A 1 392 ? 0.575 29.600 1.277 1.00 93.75 392 THR A CA 1
ATOM 2941 C C . THR A 1 392 ? -0.298 30.482 2.162 1.00 93.75 392 THR A C 1
ATOM 2943 O O . THR A 1 392 ? -0.152 31.702 2.125 1.00 93.75 392 THR A O 1
ATOM 2946 N N . LEU A 1 393 ? -1.166 29.886 2.988 1.00 92.25 393 LEU A N 1
ATOM 2947 C CA . LEU A 1 393 ? -2.013 30.633 3.925 1.00 92.25 393 LEU A CA 1
ATOM 2948 C C . LEU A 1 393 ? -1.158 31.454 4.892 1.00 92.25 393 LEU A C 1
ATOM 2950 O O . LEU A 1 393 ? -1.399 32.645 5.088 1.00 92.25 393 LEU A O 1
ATOM 2954 N N . TYR A 1 394 ? -0.114 30.830 5.441 1.00 93.75 394 TYR A N 1
ATOM 2955 C CA . TYR A 1 394 ? 0.841 31.515 6.296 1.00 93.75 394 TYR A CA 1
ATOM 2956 C C . TYR A 1 394 ? 1.741 32.492 5.538 1.00 93.75 394 TYR A C 1
ATOM 2958 O O . TYR A 1 394 ? 2.232 33.421 6.142 1.00 93.75 394 TYR A O 1
ATOM 2966 N N . GLY A 1 395 ? 2.021 32.328 4.251 1.00 90.31 395 GLY A N 1
ATOM 2967 C CA . GLY A 1 395 ? 2.821 33.308 3.513 1.00 90.31 395 GLY A CA 1
ATOM 2968 C C . GLY A 1 395 ? 2.028 34.578 3.205 1.00 90.31 395 GLY A C 1
ATOM 2969 O O . GLY A 1 395 ? 2.577 35.678 3.250 1.00 90.31 395 GLY A O 1
ATOM 2970 N N . ALA A 1 396 ? 0.729 34.422 2.930 1.00 91.12 396 ALA A N 1
ATOM 2971 C CA . ALA A 1 396 ? -0.179 35.514 2.598 1.00 91.12 396 ALA A CA 1
ATOM 2972 C C . ALA A 1 396 ? -0.603 36.331 3.828 1.00 91.12 396 ALA A C 1
ATOM 2974 O O . ALA A 1 396 ? -0.652 37.556 3.757 1.00 91.12 396 ALA A O 1
ATOM 2975 N N . LEU A 1 397 ? -0.895 35.676 4.958 1.00 87.56 397 LEU A N 1
ATOM 2976 C CA . LEU A 1 397 ? -1.466 36.344 6.132 1.00 87.56 397 LEU A CA 1
ATOM 2977 C C . LEU A 1 397 ? -0.507 37.360 6.801 1.00 87.56 397 LEU A C 1
ATOM 2979 O O . LEU A 1 397 ? -0.903 38.510 6.951 1.00 87.56 397 LEU A O 1
ATOM 2983 N N . PRO A 1 398 ? 0.747 37.025 7.162 1.00 82.88 398 PRO A N 1
ATOM 2984 C CA . PRO A 1 398 ? 1.732 37.976 7.658 1.00 82.88 398 PRO A CA 1
ATOM 2985 C C . PRO A 1 398 ? 2.080 39.026 6.615 1.00 82.88 398 PRO A C 1
ATOM 2987 O O . PRO A 1 398 ? 2.255 40.165 6.993 1.00 82.88 398 PRO A O 1
ATOM 2990 N N . LEU A 1 399 ? 2.125 38.699 5.319 1.00 82.62 399 LEU A N 1
ATOM 2991 C CA . LEU A 1 399 ? 2.381 39.715 4.295 1.00 82.62 399 LEU A CA 1
ATOM 2992 C C . LEU A 1 399 ? 1.259 40.767 4.237 1.00 82.62 399 LEU A C 1
ATOM 2994 O O . LEU A 1 399 ? 1.533 41.937 4.016 1.00 82.62 399 LEU A O 1
ATOM 2998 N N . ALA A 1 400 ? 0.008 40.361 4.476 1.00 84.12 400 ALA A N 1
ATOM 2999 C CA . ALA A 1 400 ? -1.133 41.272 4.548 1.00 84.12 400 ALA A CA 1
ATOM 3000 C C . ALA A 1 400 ? -1.213 42.067 5.866 1.00 84.12 400 ALA A C 1
ATOM 3002 O O . ALA A 1 400 ? -1.857 43.111 5.903 1.00 84.12 400 ALA A O 1
ATOM 3003 N N . LEU A 1 401 ? -0.615 41.561 6.950 1.00 84.50 401 LEU A N 1
ATOM 3004 C CA . LEU A 1 401 ? -0.661 42.175 8.285 1.00 84.50 401 LEU A CA 1
ATOM 3005 C C . LEU A 1 401 ? 0.629 42.921 8.667 1.00 84.50 401 LEU A C 1
ATOM 3007 O O . LEU A 1 401 ? 0.622 43.699 9.615 1.00 84.50 401 LEU A O 1
ATOM 3011 N N . MET A 1 402 ? 1.739 42.609 8.003 1.00 82.31 402 MET A N 1
ATOM 3012 C CA . MET A 1 402 ? 3.112 43.022 8.303 1.00 82.31 402 MET A CA 1
ATOM 3013 C C . MET A 1 402 ? 3.859 43.162 6.974 1.00 82.31 402 MET A C 1
ATOM 3015 O O . MET A 1 402 ? 4.703 42.329 6.629 1.00 82.31 402 MET A O 1
ATOM 3019 N N . ASP A 1 403 ? 3.498 44.184 6.199 1.00 84.50 403 ASP A N 1
ATOM 3020 C CA . ASP A 1 403 ? 4.115 44.450 4.901 1.00 84.50 403 ASP A CA 1
ATOM 3021 C C . ASP A 1 403 ? 5.588 44.868 5.100 1.00 84.50 403 ASP A C 1
ATOM 3023 O O . ASP A 1 403 ? 5.849 45.860 5.785 1.00 84.50 403 ASP A O 1
ATOM 3027 N N . PRO A 1 404 ? 6.567 44.155 4.506 1.00 86.31 404 PRO A N 1
ATOM 3028 C CA . PRO A 1 404 ? 7.973 44.551 4.536 1.00 86.31 404 PRO A CA 1
ATOM 3029 C C . PRO A 1 404 ? 8.259 45.952 3.980 1.00 86.31 404 PRO A C 1
ATOM 3031 O O . PRO A 1 404 ? 9.336 46.477 4.235 1.00 86.31 404 PRO A O 1
ATOM 3034 N N . ASN A 1 405 ? 7.340 46.551 3.215 1.00 84.88 405 ASN A N 1
ATOM 3035 C CA . ASN A 1 405 ? 7.464 47.928 2.735 1.00 84.88 405 ASN A CA 1
ATOM 3036 C C . ASN A 1 405 ? 7.126 48.986 3.807 1.00 84.88 405 ASN A C 1
ATOM 3038 O O . ASN A 1 405 ? 7.420 50.167 3.609 1.00 84.88 405 ASN A O 1
ATOM 3042 N N . GLU A 1 406 ? 6.493 48.607 4.921 1.00 86.12 406 GLU A N 1
ATOM 3043 C CA . GLU A 1 406 ? 6.143 49.532 6.000 1.00 86.12 406 GLU A CA 1
ATOM 3044 C C . GLU A 1 406 ? 7.314 49.744 6.971 1.00 86.12 406 GLU A C 1
ATOM 3046 O O . GLU A 1 406 ? 8.009 48.812 7.374 1.00 86.12 406 GLU A O 1
ATOM 3051 N N . SER A 1 407 ? 7.502 50.982 7.439 1.00 77.69 407 SER A N 1
ATOM 3052 C CA . SER A 1 407 ? 8.606 51.353 8.343 1.00 77.69 407 SER A CA 1
ATOM 3053 C C . SER A 1 407 ? 8.552 50.692 9.730 1.00 77.69 407 SER A C 1
ATOM 3055 O O . SER A 1 407 ? 9.532 50.753 10.471 1.00 77.69 407 SER A O 1
ATOM 3057 N N . GLY A 1 408 ? 7.421 50.078 10.089 1.00 80.69 408 GLY A N 1
ATOM 3058 C CA . GLY A 1 408 ? 7.210 49.347 11.341 1.00 80.69 408 GLY A CA 1
ATOM 3059 C C . GLY A 1 408 ? 7.404 47.830 11.242 1.00 80.69 408 GLY A C 1
ATOM 3060 O O . GLY A 1 408 ? 7.093 47.132 12.207 1.00 80.69 408 GLY A O 1
ATOM 3061 N N . PHE A 1 409 ? 7.870 47.305 10.103 1.00 89.31 409 PHE A N 1
ATOM 3062 C CA . PHE A 1 409 ? 8.036 45.868 9.894 1.00 89.31 409 PHE A CA 1
ATOM 3063 C C . PHE A 1 409 ? 9.048 45.244 10.874 1.00 89.31 409 PHE A C 1
ATOM 3065 O O . PHE A 1 409 ? 10.222 45.612 10.903 1.00 89.31 409 PHE A O 1
ATOM 3072 N N . ASP A 1 410 ? 8.602 44.251 11.651 1.00 90.19 410 ASP A N 1
ATOM 3073 C CA . ASP A 1 410 ? 9.465 43.433 12.511 1.00 90.19 410 ASP A CA 1
ATOM 3074 C C . ASP A 1 410 ? 9.669 42.044 11.895 1.00 90.19 410 ASP A C 1
ATOM 3076 O O . ASP A 1 410 ? 8.799 41.169 11.939 1.00 90.19 410 ASP A O 1
ATOM 3080 N N . SER A 1 411 ? 10.871 41.816 11.373 1.00 91.25 411 SER A N 1
ATOM 3081 C CA . SER A 1 411 ? 11.273 40.559 10.738 1.00 91.25 411 SER A CA 1
ATOM 3082 C C . SER A 1 411 ? 11.290 39.346 11.688 1.00 91.25 411 SER A C 1
ATOM 3084 O O . SER A 1 411 ? 11.383 38.207 11.224 1.00 91.25 411 SER A O 1
ATOM 3086 N N . ARG A 1 412 ? 11.214 39.546 13.013 1.00 93.38 412 ARG A N 1
ATOM 3087 C CA . ARG A 1 412 ? 11.212 38.476 14.033 1.00 93.38 412 ARG A CA 1
ATOM 3088 C C . ARG A 1 412 ? 9.834 37.859 14.215 1.00 93.38 412 ARG A C 1
ATOM 3090 O O . ARG A 1 412 ? 9.717 36.652 14.436 1.00 93.38 412 ARG A O 1
ATOM 3097 N N . LEU A 1 413 ? 8.798 38.683 14.114 1.00 92.00 413 LEU A N 1
ATOM 3098 C CA . LEU A 1 413 ? 7.428 38.327 14.455 1.00 92.00 413 LEU A CA 1
ATOM 3099 C C . LEU A 1 413 ? 6.869 37.159 13.615 1.00 92.00 413 LEU A C 1
ATOM 3101 O O . LEU A 1 413 ? 6.277 36.251 14.209 1.00 92.00 413 LEU A O 1
ATOM 3105 N N . PRO A 1 414 ? 7.140 37.057 12.295 1.00 93.50 414 PRO A N 1
ATOM 3106 C CA . PRO A 1 414 ? 6.776 35.875 11.514 1.00 93.50 414 PRO A CA 1
ATOM 3107 C C . PRO A 1 414 ? 7.334 34.558 12.100 1.00 93.50 414 PRO A C 1
ATOM 3109 O O . PRO A 1 414 ? 6.649 33.535 12.190 1.00 93.50 414 PRO A O 1
ATOM 3112 N N . PHE A 1 415 ? 8.573 34.548 12.586 1.00 94.69 415 PHE A N 1
ATOM 3113 C CA . PHE A 1 415 ? 9.158 33.329 13.156 1.00 94.69 415 PHE A CA 1
ATOM 3114 C C . PHE A 1 415 ? 8.444 32.881 14.433 1.00 94.69 415 PHE A C 1
ATOM 3116 O O . PHE A 1 415 ? 8.242 31.686 14.638 1.00 94.69 415 PHE A O 1
ATOM 3123 N N . TRP A 1 416 ? 7.994 33.817 15.267 1.00 94.44 416 TRP A N 1
ATOM 3124 C CA . TRP A 1 416 ? 7.239 33.483 16.475 1.00 94.44 416 TRP A CA 1
ATOM 3125 C C . TRP A 1 416 ? 5.809 33.036 16.175 1.00 94.44 416 TRP A C 1
ATOM 3127 O O . TRP A 1 416 ? 5.342 32.075 16.785 1.00 94.44 416 TRP A O 1
ATOM 3137 N N . ILE A 1 417 ? 5.131 33.666 15.209 1.00 92.81 417 ILE A N 1
ATOM 3138 C CA . ILE A 1 417 ? 3.777 33.262 14.799 1.00 92.81 417 ILE A CA 1
ATOM 3139 C C . ILE A 1 417 ? 3.805 31.847 14.214 1.00 92.81 417 ILE A C 1
ATOM 3141 O O . ILE A 1 417 ? 3.034 30.983 14.636 1.00 92.81 417 ILE A O 1
ATOM 3145 N N . SER A 1 418 ? 4.720 31.581 13.278 1.00 94.44 418 SER A N 1
ATOM 3146 C CA . SER A 1 418 ? 4.868 30.242 12.697 1.00 94.44 418 SER A CA 1
ATOM 3147 C C . SER A 1 418 ? 5.257 29.195 13.743 1.00 94.44 418 SER A C 1
ATOM 3149 O O . SER A 1 418 ? 4.687 28.105 13.742 1.00 94.44 418 SER A O 1
ATOM 3151 N N . ALA A 1 419 ? 6.156 29.520 14.678 1.00 94.25 419 ALA A N 1
ATOM 3152 C CA . ALA A 1 419 ? 6.496 28.630 15.783 1.00 94.25 419 ALA A CA 1
ATOM 3153 C C . ALA A 1 419 ? 5.296 28.353 16.699 1.00 94.25 419 ALA A C 1
ATOM 3155 O O . ALA A 1 419 ? 5.107 27.213 17.111 1.00 94.25 419 ALA A O 1
ATOM 3156 N N . GLY A 1 420 ? 4.447 29.348 16.971 1.00 93.56 420 GLY A N 1
ATOM 3157 C CA . GLY A 1 420 ? 3.195 29.159 17.705 1.00 93.56 420 GLY A CA 1
ATOM 3158 C C . GLY A 1 420 ? 2.262 28.159 17.017 1.00 93.56 420 GLY A C 1
ATOM 3159 O O . GLY A 1 420 ? 1.758 27.243 17.666 1.00 93.56 420 GLY A O 1
ATOM 3160 N N . LEU A 1 421 ? 2.101 28.268 15.693 1.00 92.62 421 LEU A N 1
ATOM 3161 C CA . LEU A 1 421 ? 1.328 27.308 14.891 1.00 92.62 421 LEU A CA 1
ATOM 3162 C C . LEU A 1 421 ? 1.950 25.904 14.916 1.00 92.62 421 LEU A C 1
ATOM 3164 O O . LEU A 1 421 ? 1.240 24.915 15.105 1.00 92.62 421 LEU A O 1
ATOM 3168 N N . GLY A 1 422 ? 3.276 25.809 14.795 1.00 92.31 422 GLY A N 1
ATOM 3169 C CA . GLY A 1 422 ? 3.999 24.543 14.897 1.00 92.31 422 GLY A CA 1
ATOM 3170 C C . GLY A 1 422 ? 3.852 23.895 16.279 1.00 92.31 422 GLY A C 1
ATOM 3171 O O . GLY A 1 422 ? 3.528 22.714 16.377 1.00 92.31 422 GLY A O 1
ATOM 3172 N N . LEU A 1 423 ? 4.002 24.662 17.362 1.00 93.75 423 LEU A N 1
ATOM 3173 C CA . LEU A 1 423 ? 3.805 24.184 18.734 1.00 93.75 423 LEU A CA 1
ATOM 3174 C C . LEU A 1 423 ? 2.355 23.761 18.991 1.00 93.75 423 LEU A C 1
ATOM 3176 O O . LEU A 1 423 ? 2.137 22.755 19.664 1.00 93.75 423 LEU A O 1
ATOM 3180 N N . ALA A 1 424 ? 1.372 24.458 18.416 1.00 91.06 424 ALA A N 1
ATOM 3181 C CA . ALA A 1 424 ? -0.023 24.029 18.450 1.00 91.06 424 ALA A CA 1
ATOM 3182 C C . ALA A 1 424 ? -0.214 22.679 17.736 1.00 91.06 424 ALA A C 1
ATOM 3184 O O . ALA A 1 424 ? -0.892 21.796 18.263 1.00 91.06 424 ALA A O 1
ATOM 3185 N N . GLY A 1 425 ? 0.445 22.469 16.590 1.00 89.94 425 GLY A N 1
ATOM 3186 C CA . GLY A 1 425 ? 0.487 21.173 15.908 1.00 89.94 425 GLY A CA 1
ATOM 3187 C C . GLY A 1 425 ? 1.133 20.072 16.756 1.00 89.94 425 GLY A C 1
ATOM 3188 O O . GLY A 1 425 ? 0.583 18.976 16.870 1.00 89.94 425 GLY A O 1
ATOM 3189 N N . ALA A 1 426 ? 2.253 20.370 17.420 1.00 90.81 426 ALA A N 1
ATOM 3190 C CA . ALA A 1 426 ? 2.925 19.441 18.329 1.00 90.81 426 ALA A CA 1
ATOM 3191 C C . ALA A 1 426 ? 2.052 19.089 19.547 1.00 90.81 426 ALA A C 1
ATOM 3193 O O . ALA A 1 426 ? 1.953 17.918 19.914 1.00 90.81 426 ALA A O 1
ATOM 3194 N N . ALA A 1 427 ? 1.370 20.072 20.139 1.00 88.44 427 ALA A N 1
ATOM 3195 C CA . ALA A 1 427 ? 0.427 19.863 21.235 1.00 88.44 427 ALA A CA 1
ATOM 3196 C C . ALA A 1 427 ? -0.784 19.027 20.790 1.00 88.44 427 ALA A C 1
ATOM 3198 O O . ALA A 1 427 ? -1.177 18.096 21.494 1.00 88.44 427 ALA A O 1
ATOM 3199 N N . GLY A 1 428 ? -1.328 19.294 19.598 1.00 84.75 428 GLY A N 1
ATOM 3200 C CA . GLY A 1 428 ? -2.393 18.493 18.992 1.00 84.75 428 GLY A CA 1
ATOM 3201 C C . GLY A 1 428 ? -1.981 17.032 18.794 1.00 84.75 428 GLY A C 1
ATOM 3202 O O . GLY A 1 428 ? -2.730 16.127 19.163 1.00 84.75 428 GLY A O 1
ATOM 3203 N N . LEU A 1 429 ? -0.759 16.790 18.305 1.00 85.00 429 LEU A N 1
ATOM 3204 C CA . LEU A 1 429 ? -0.193 15.441 18.188 1.00 85.00 429 LEU A CA 1
ATOM 3205 C C . LEU A 1 429 ? 0.044 14.785 19.544 1.00 85.00 429 LEU A C 1
ATOM 3207 O O . LEU A 1 429 ? -0.199 13.593 19.682 1.00 85.00 429 LEU A O 1
ATOM 3211 N N . PHE A 1 430 ? 0.487 15.538 20.550 1.00 85.69 430 PHE A N 1
ATOM 3212 C CA . PHE A 1 430 ? 0.684 15.011 21.897 1.00 85.69 430 PHE A CA 1
ATOM 3213 C C . PHE A 1 430 ? -0.645 14.574 22.524 1.00 85.69 430 PHE A C 1
ATOM 3215 O O . PHE A 1 430 ? -0.735 13.491 23.101 1.00 85.69 430 PHE A O 1
ATOM 3222 N N . VAL A 1 431 ? -1.702 15.374 22.354 1.00 80.94 431 VAL A N 1
ATOM 3223 C CA . VAL A 1 431 ? -3.062 15.032 22.796 1.00 80.94 431 VAL A CA 1
ATOM 3224 C C . VAL A 1 431 ? -3.580 13.800 22.044 1.00 80.94 431 VAL A C 1
ATOM 3226 O O . VAL A 1 431 ? -4.113 12.888 22.679 1.00 80.94 431 VAL A O 1
ATOM 3229 N N . PHE A 1 432 ? -3.376 13.736 20.724 1.00 75.50 432 PHE A N 1
ATOM 3230 C CA . PHE A 1 432 ? -3.723 12.582 19.887 1.00 75.50 432 PHE A CA 1
ATOM 3231 C C . PHE A 1 432 ? -2.963 11.307 20.287 1.00 75.50 432 PHE A C 1
ATOM 3233 O O . PHE A 1 432 ? -3.562 10.240 20.346 1.00 75.50 432 PHE A O 1
ATOM 3240 N N . ASP A 1 433 ? -1.663 11.395 20.580 1.00 73.25 433 ASP A N 1
ATOM 3241 C CA . ASP A 1 433 ? -0.819 10.240 20.915 1.00 73.25 433 ASP A CA 1
ATOM 3242 C C . ASP A 1 433 ? -1.066 9.734 22.346 1.00 73.25 433 ASP A C 1
ATOM 3244 O O . ASP A 1 433 ? -1.119 8.525 22.572 1.00 73.25 433 ASP A O 1
ATOM 3248 N N . ARG A 1 434 ? -1.230 10.640 23.325 1.00 71.94 434 ARG A N 1
ATOM 3249 C CA . ARG A 1 434 ? -1.214 10.295 24.761 1.00 71.94 434 ARG A CA 1
ATOM 3250 C C . ARG A 1 434 ? -2.546 10.395 25.489 1.00 71.94 434 ARG A C 1
ATOM 3252 O O . ARG A 1 434 ? -2.761 9.615 26.411 1.00 71.94 434 ARG A O 1
ATOM 3259 N N . LEU A 1 435 ? -3.413 11.339 25.126 1.00 58.53 435 LEU A N 1
ATOM 3260 C CA . LEU A 1 435 ? -4.621 11.648 25.908 1.00 58.53 435 LEU A CA 1
ATOM 3261 C C . LEU A 1 435 ? -5.902 11.090 25.278 1.00 58.53 435 LEU A C 1
ATOM 3263 O O . LEU A 1 435 ? -6.816 10.697 25.998 1.00 58.53 435 LEU A O 1
ATOM 3267 N N . LYS A 1 436 ? -5.969 11.020 23.944 1.00 53.88 436 LYS A N 1
ATOM 3268 C CA . LYS A 1 436 ? -7.052 10.373 23.189 1.00 53.88 436 LYS A CA 1
ATOM 3269 C C . LYS A 1 436 ? -6.480 9.593 21.997 1.00 53.88 436 LYS A C 1
ATOM 3271 O O . LYS A 1 436 ? -6.670 10.022 20.857 1.00 53.88 436 LYS A O 1
ATOM 3276 N N . PRO A 1 437 ? -5.790 8.457 22.230 1.00 52.72 437 PRO A N 1
ATOM 3277 C CA . PRO A 1 437 ? -5.310 7.620 21.140 1.00 52.72 437 PRO A CA 1
ATOM 3278 C C . PRO A 1 437 ? -6.487 7.220 20.252 1.00 52.72 437 PRO A C 1
ATOM 3280 O O . PRO A 1 437 ? -7.416 6.552 20.708 1.00 52.72 437 PRO A O 1
ATOM 3283 N N . ILE A 1 438 ? -6.440 7.594 18.968 1.00 43.19 438 ILE A N 1
ATOM 3284 C CA . ILE A 1 438 ? -7.370 7.115 17.929 1.00 43.19 438 ILE A CA 1
ATOM 3285 C C . ILE A 1 438 ? -7.033 5.641 17.610 1.00 43.19 438 ILE A C 1
ATOM 3287 O O . ILE A 1 438 ? -6.566 5.257 16.533 1.00 43.19 438 ILE A O 1
ATOM 3291 N N . ARG A 1 439 ? -7.200 4.799 18.632 1.00 39.91 439 ARG A N 1
ATOM 3292 C CA . ARG A 1 439 ? -7.358 3.344 18.565 1.00 39.91 439 ARG A CA 1
ATOM 3293 C C . ARG A 1 439 ? -8.832 2.948 18.723 1.00 39.91 439 ARG A C 1
ATOM 3295 O O . ARG A 1 439 ? -9.121 1.772 18.867 1.00 39.91 439 ARG A O 1
ATOM 3302 N N . GLN A 1 440 ? -9.745 3.920 18.720 1.00 33.91 440 GLN A N 1
ATOM 3303 C CA . GLN A 1 440 ? -11.185 3.707 18.800 1.00 33.91 440 GLN A CA 1
ATOM 3304 C C . GLN A 1 440 ? -11.849 4.284 17.547 1.00 33.91 440 GLN A C 1
ATOM 3306 O O . GLN A 1 440 ? -11.712 5.477 17.267 1.00 33.91 440 GLN A O 1
ATOM 3311 N N . ASP A 1 441 ? -12.582 3.443 16.821 1.00 35.78 441 ASP A N 1
ATOM 3312 C CA . ASP A 1 441 ? -13.201 3.713 15.511 1.00 35.78 441 ASP A CA 1
ATOM 3313 C C . ASP A 1 441 ? -14.361 4.732 15.532 1.00 35.78 441 ASP A C 1
ATOM 3315 O O . ASP A 1 441 ? -15.200 4.753 14.638 1.00 35.78 441 ASP A O 1
ATOM 3319 N N . ARG A 1 442 ? -14.455 5.599 16.550 1.00 32.91 442 ARG A N 1
ATOM 3320 C CA . ARG A 1 442 ? -15.640 6.445 16.790 1.00 32.91 442 ARG A CA 1
ATOM 3321 C C . ARG A 1 442 ? -15.436 7.960 16.737 1.00 32.91 442 ARG A C 1
ATOM 3323 O O . ARG A 1 442 ? -16.370 8.689 17.046 1.00 32.91 442 ARG A O 1
ATOM 3330 N N . ILE A 1 443 ? -14.282 8.475 16.307 1.00 36.38 443 ILE A N 1
ATOM 3331 C CA . ILE A 1 443 ? -14.035 9.940 16.271 1.00 36.38 443 ILE A CA 1
ATOM 3332 C C . ILE A 1 443 ? -14.018 10.504 14.837 1.00 36.38 443 ILE A C 1
ATOM 3334 O O . ILE A 1 443 ? -13.340 11.485 14.553 1.00 36.38 443 ILE A O 1
ATOM 3338 N N . ALA A 1 444 ? -14.758 9.896 13.906 1.00 39.94 444 ALA A N 1
ATOM 3339 C CA . ALA A 1 444 ? -14.933 10.474 12.569 1.00 39.94 444 ALA A CA 1
ATOM 3340 C C . ALA A 1 444 ? -15.918 11.660 12.583 1.00 39.94 444 ALA A C 1
ATOM 3342 O O . ALA A 1 444 ? -15.701 12.653 11.894 1.00 39.94 444 ALA A O 1
ATOM 3343 N N . TYR A 1 445 ? -16.954 11.616 13.428 1.00 36.84 445 TYR A N 1
ATOM 3344 C CA . TYR A 1 445 ? -18.034 12.604 13.370 1.00 36.84 445 TYR A CA 1
ATOM 3345 C C . TYR A 1 445 ? -17.747 13.881 14.168 1.00 36.84 445 TYR A C 1
ATOM 3347 O O . TYR A 1 445 ? -18.079 14.967 13.708 1.00 36.84 445 TYR A O 1
ATOM 3355 N N . SER A 1 446 ? -17.058 13.822 15.310 1.00 36.00 446 SER A N 1
ATOM 3356 C CA . SER A 1 446 ? -16.905 15.003 16.181 1.00 36.00 446 SER A CA 1
ATOM 3357 C C . SER A 1 446 ? -15.910 16.052 15.661 1.00 36.00 446 SER A C 1
ATOM 3359 O O . SER A 1 446 ? -16.108 17.242 15.889 1.00 36.00 446 SER A O 1
ATOM 3361 N N . VAL A 1 447 ? -14.858 15.640 14.941 1.00 42.00 447 VAL A N 1
ATOM 3362 C CA . VAL A 1 447 ? -13.874 16.574 14.352 1.00 42.00 447 VAL A CA 1
ATOM 3363 C C . VAL A 1 447 ? -14.398 17.168 13.041 1.00 42.00 447 VAL A C 1
ATOM 3365 O O . VAL A 1 447 ? -14.197 18.354 12.788 1.00 42.00 447 VAL A O 1
ATOM 3368 N N . LEU A 1 448 ? -15.154 16.387 12.259 1.00 36.34 448 LEU A N 1
ATOM 3369 C CA . LEU A 1 448 ? -15.862 16.885 11.078 1.00 36.34 448 LEU A CA 1
ATOM 3370 C C . LEU A 1 448 ? -16.994 17.850 11.473 1.00 36.34 448 LEU A C 1
ATOM 3372 O O . LEU A 1 448 ? -17.150 18.886 10.841 1.00 36.34 448 LEU A O 1
ATOM 3376 N N . THR A 1 449 ? -17.710 17.585 12.574 1.00 34.62 449 THR A N 1
ATOM 3377 C CA . THR A 1 449 ? -18.748 18.489 13.114 1.00 34.62 449 THR A CA 1
ATOM 3378 C C . THR A 1 449 ? -18.150 19.815 13.594 1.00 34.62 449 THR A C 1
ATOM 3380 O O . THR A 1 449 ? -18.729 20.865 13.341 1.00 34.62 449 THR A O 1
ATOM 3383 N N . LEU A 1 450 ? -16.955 19.811 14.203 1.00 34.62 450 LEU A N 1
ATOM 3384 C CA . LEU A 1 450 ? -16.273 21.054 14.592 1.00 34.62 450 LEU A CA 1
ATOM 3385 C C . LEU A 1 450 ? -15.850 21.899 13.370 1.00 34.62 450 LEU A C 1
ATOM 3387 O O . LEU A 1 450 ? -15.855 23.123 13.443 1.00 34.62 450 LEU A O 1
ATOM 3391 N N . LEU A 1 451 ? -15.527 21.258 12.240 1.00 37.97 451 LEU A N 1
ATOM 3392 C CA . LEU A 1 451 ? -15.172 21.927 10.981 1.00 37.97 451 LEU A CA 1
ATOM 3393 C C . LEU A 1 451 ? -16.404 22.386 10.179 1.00 37.97 451 LEU A C 1
ATOM 3395 O O . LEU A 1 451 ? -16.376 23.480 9.621 1.00 37.97 451 LEU A O 1
ATOM 3399 N N . VAL A 1 452 ? -17.503 21.625 10.174 1.00 37.38 452 VAL A N 1
ATOM 3400 C CA . VAL A 1 452 ? -18.771 21.994 9.508 1.00 37.38 452 VAL A CA 1
ATOM 3401 C C . VAL A 1 452 ? -19.489 23.133 10.243 1.00 37.38 452 VAL A C 1
ATOM 3403 O O . VAL A 1 452 ? -20.082 23.995 9.602 1.00 37.38 452 VAL A O 1
ATOM 3406 N N . VAL A 1 453 ? -19.348 23.227 11.571 1.00 36.19 453 VAL A N 1
ATOM 3407 C CA . VAL A 1 453 ? -19.841 24.379 12.354 1.00 36.19 453 VAL A CA 1
ATOM 3408 C C . VAL A 1 453 ? -19.076 25.673 12.021 1.00 36.19 453 VAL A C 1
ATOM 3410 O O . VAL A 1 453 ? -19.640 26.758 12.136 1.00 36.19 453 VAL A O 1
ATOM 3413 N N . ILE A 1 454 ? -17.830 25.580 11.541 1.00 38.94 454 ILE A N 1
ATOM 3414 C CA . ILE A 1 454 ? -17.030 26.736 11.091 1.00 38.94 454 ILE A CA 1
ATOM 3415 C C . ILE A 1 454 ? -17.239 27.033 9.590 1.00 38.94 454 ILE A C 1
ATOM 3417 O O . ILE A 1 454 ? -17.019 28.158 9.150 1.00 38.94 454 ILE A O 1
ATOM 3421 N N . SER A 1 455 ? -17.710 26.067 8.795 1.00 34.34 455 SER A N 1
ATOM 3422 C CA . SER A 1 455 ? -17.839 26.175 7.331 1.00 34.34 455 SER A CA 1
ATOM 3423 C C . SER A 1 455 ? -19.256 25.881 6.831 1.00 34.34 455 SER A C 1
ATOM 3425 O O . SER A 1 455 ? -19.440 25.055 5.943 1.00 34.34 455 SER A O 1
ATOM 3427 N N . GLY A 1 456 ? -20.239 26.583 7.414 1.00 32.22 456 GLY A N 1
ATOM 3428 C CA . GLY A 1 456 ? -21.679 26.506 7.130 1.00 32.22 456 GLY A CA 1
ATOM 3429 C C . GLY A 1 456 ? -22.048 25.832 5.805 1.00 32.22 456 GLY A C 1
ATOM 3430 O O . GLY A 1 456 ? -22.043 26.461 4.749 1.00 32.22 456 GLY A O 1
ATOM 3431 N N . GLY A 1 457 ? -22.373 24.543 5.878 1.00 28.61 457 GLY A N 1
ATOM 3432 C CA . GLY A 1 457 ? -22.680 23.717 4.719 1.00 28.61 457 GLY A CA 1
ATOM 3433 C C . GLY A 1 457 ? -23.399 22.442 5.141 1.00 28.61 457 GLY A C 1
ATOM 3434 O O . GLY A 1 457 ? -22.867 21.641 5.901 1.00 28.61 457 GLY A O 1
ATOM 3435 N N . LEU A 1 458 ? -24.634 22.312 4.663 1.00 33.47 458 LEU A N 1
ATOM 3436 C CA . LEU A 1 458 ? -25.597 21.234 4.887 1.00 33.47 458 LEU A CA 1
ATOM 3437 C C . LEU A 1 458 ? -24.980 19.824 4.800 1.00 33.47 458 LEU A C 1
ATOM 3439 O O . LEU A 1 458 ? -24.375 19.481 3.787 1.00 33.47 458 LEU A O 1
ATOM 3443 N N . CYS A 1 459 ? -25.247 18.980 5.800 1.00 26.11 459 CYS A N 1
ATOM 3444 C CA . CYS A 1 459 ? -25.192 17.524 5.653 1.00 26.11 459 CYS A CA 1
ATOM 3445 C C . CYS A 1 459 ? -26.561 16.926 6.030 1.00 26.11 459 CYS A C 1
ATOM 3447 O O . CYS A 1 459 ? -27.193 17.430 6.964 1.00 26.11 459 CYS A O 1
ATOM 3449 N N . PRO A 1 460 ? -27.048 15.906 5.299 1.00 31.19 460 PRO A N 1
ATOM 3450 C CA . PRO A 1 460 ? -28.360 15.316 5.516 1.00 31.19 460 PRO A CA 1
ATOM 3451 C C . PRO A 1 460 ? -28.357 14.357 6.715 1.00 31.19 460 PRO A C 1
ATOM 3453 O O . PRO A 1 460 ? -27.308 13.917 7.180 1.00 31.19 460 PRO A O 1
ATOM 3456 N N . ALA A 1 461 ? -29.563 14.099 7.219 1.00 28.33 461 ALA A N 1
ATOM 3457 C CA . ALA A 1 461 ? -29.866 13.364 8.441 1.00 28.33 461 ALA A CA 1
ATOM 3458 C C . ALA A 1 461 ? -29.195 11.978 8.540 1.00 28.33 461 ALA A C 1
ATOM 3460 O O . ALA A 1 461 ? -29.111 11.247 7.556 1.00 28.33 461 ALA A O 1
ATOM 3461 N N . GLU A 1 462 ? -28.762 11.633 9.758 1.00 30.09 462 GLU A N 1
ATOM 3462 C CA . GLU A 1 462 ? -28.272 10.306 10.149 1.00 30.09 462 GLU A CA 1
ATOM 3463 C C . GLU A 1 462 ? -29.345 9.226 9.930 1.00 30.09 462 GLU A C 1
ATOM 3465 O O . GLU A 1 462 ? -30.480 9.362 10.392 1.00 30.09 462 GLU A O 1
ATOM 3470 N N . GLU A 1 463 ? -28.968 8.125 9.274 1.00 29.38 463 GLU A N 1
ATOM 3471 C CA . GLU A 1 463 ? -29.734 6.874 9.293 1.00 29.38 463 GLU A CA 1
ATOM 3472 C C . GLU A 1 463 ? -29.443 6.061 10.574 1.00 29.38 463 GLU A C 1
ATOM 3474 O O . GLU A 1 463 ? -28.348 6.158 11.138 1.00 29.38 463 GLU A O 1
ATOM 3479 N N . PRO A 1 464 ? -30.391 5.234 11.059 1.00 33.12 464 PRO A N 1
ATOM 3480 C CA . PRO A 1 464 ? -30.265 4.527 12.332 1.00 33.12 464 PRO A CA 1
ATOM 3481 C C . PRO A 1 464 ? -29.270 3.355 12.253 1.00 33.12 464 PRO A C 1
ATOM 3483 O O . PRO A 1 464 ? -29.325 2.534 11.340 1.00 33.12 464 PRO A O 1
ATOM 3486 N N . LEU A 1 465 ? -28.401 3.229 13.263 1.00 38.31 465 LEU A N 1
ATOM 3487 C CA . LEU A 1 465 ? -27.482 2.096 13.445 1.00 38.31 465 LEU A CA 1
ATOM 3488 C C . LEU A 1 465 ? -28.237 0.755 13.524 1.00 38.31 465 LEU A C 1
ATOM 3490 O O . LEU A 1 465 ? -29.139 0.585 14.345 1.00 38.31 465 LEU A O 1
ATOM 3494 N N . SER A 1 466 ? -27.814 -0.213 12.708 1.00 47.03 466 SER A N 1
ATOM 3495 C CA . SER A 1 466 ? -28.294 -1.601 12.748 1.00 47.03 466 SER A CA 1
ATOM 3496 C C . SER A 1 466 ? -27.867 -2.315 14.050 1.00 47.03 466 SER A C 1
ATOM 3498 O O . SER A 1 466 ? -26.809 -2.003 14.603 1.00 47.03 466 SER A O 1
ATOM 3500 N N . PRO A 1 467 ? -28.650 -3.282 14.569 1.00 58.25 467 PRO A N 1
ATOM 3501 C CA . PRO A 1 467 ? -28.336 -3.980 15.816 1.00 58.25 467 PRO A CA 1
ATOM 3502 C C . PRO A 1 467 ? -27.125 -4.922 15.662 1.00 58.25 467 PRO A C 1
ATOM 3504 O O . PRO A 1 467 ? -27.083 -5.762 14.764 1.00 58.25 467 PRO A O 1
ATOM 3507 N N . VAL A 1 468 ? -26.147 -4.791 16.563 1.00 71.38 468 VAL A N 1
ATOM 3508 C CA . VAL A 1 468 ? -24.997 -5.705 16.715 1.00 71.38 468 VAL A CA 1
ATOM 3509 C C . VAL A 1 468 ? -25.392 -6.819 17.691 1.00 71.38 468 VAL A C 1
ATOM 3511 O O . VAL A 1 468 ? -25.800 -6.516 18.814 1.00 71.38 468 VAL A O 1
ATOM 3514 N N . SER A 1 469 ? -25.266 -8.090 17.300 1.00 82.06 469 SER A N 1
ATOM 3515 C CA . SER A 1 469 ? -25.420 -9.240 18.202 1.00 82.06 469 SER A CA 1
ATOM 3516 C C . SER A 1 469 ? -24.061 -9.676 18.751 1.00 82.06 469 SER A C 1
ATOM 3518 O O . SER A 1 469 ? -23.039 -9.613 18.070 1.00 82.06 469 SER A O 1
ATOM 3520 N N . ARG A 1 470 ? -24.030 -10.098 20.017 1.00 89.88 470 ARG A N 1
ATOM 3521 C CA . ARG A 1 470 ? -22.802 -10.485 20.720 1.00 89.88 470 ARG A CA 1
ATOM 3522 C C . ARG A 1 470 ? -22.980 -11.856 21.356 1.00 89.88 470 ARG A C 1
ATOM 3524 O O . ARG A 1 470 ? -23.863 -12.030 22.192 1.00 89.88 470 ARG A O 1
ATOM 3531 N N . HIS A 1 471 ? -22.113 -12.790 20.990 1.00 90.50 471 HIS A N 1
ATOM 3532 C CA . HIS A 1 471 ? -22.053 -14.145 21.526 1.00 90.50 471 HIS A CA 1
ATOM 3533 C C . HIS A 1 471 ? -20.783 -14.293 22.366 1.00 90.50 471 HIS A C 1
ATOM 3535 O O . HIS A 1 471 ? -19.718 -13.820 21.972 1.00 90.50 471 HIS A O 1
ATOM 3541 N N . VAL A 1 472 ? -20.894 -14.919 23.535 1.00 93.06 472 VAL A N 1
ATOM 3542 C CA . VAL A 1 472 ? -19.757 -15.213 24.417 1.00 93.06 472 VAL A CA 1
ATOM 3543 C C . VAL A 1 472 ? -19.780 -16.706 24.702 1.00 93.06 472 VAL A C 1
ATOM 3545 O O . VAL A 1 472 ? -20.745 -17.191 25.286 1.00 93.06 472 VAL A O 1
ATOM 3548 N N . ILE A 1 473 ? -18.744 -17.414 24.264 1.00 94.19 473 ILE A N 1
ATOM 3549 C CA . ILE A 1 473 ? -18.613 -18.871 24.376 1.00 94.19 473 ILE A CA 1
ATOM 3550 C C . ILE A 1 473 ? -17.558 -19.156 25.439 1.00 94.19 473 ILE A C 1
ATOM 3552 O O . ILE A 1 473 ? -16.437 -18.650 25.329 1.00 94.19 473 ILE A O 1
ATOM 3556 N N . ARG A 1 474 ? -17.927 -19.897 26.490 1.00 93.06 474 ARG A N 1
ATOM 3557 C CA . ARG A 1 474 ? -17.062 -20.151 27.654 1.00 93.06 474 ARG A CA 1
ATOM 3558 C C . ARG A 1 474 ? -17.546 -21.340 28.487 1.00 93.06 474 ARG A C 1
ATOM 3560 O O . ARG A 1 474 ? -18.722 -21.686 28.442 1.00 93.06 474 ARG A O 1
ATOM 3567 N N . GLY A 1 475 ? -16.655 -21.865 29.327 1.00 87.56 475 GLY A N 1
ATOM 3568 C CA . GLY A 1 475 ? -16.932 -22.965 30.259 1.00 87.56 475 GLY A CA 1
ATOM 3569 C C . GLY A 1 475 ? -16.723 -24.351 29.644 1.00 87.56 475 GLY A C 1
ATOM 3570 O O . GLY A 1 475 ? -16.776 -24.501 28.424 1.00 87.56 475 GLY A O 1
ATOM 3571 N N . ALA A 1 476 ? -16.497 -25.351 30.500 1.00 86.12 476 ALA A N 1
ATOM 3572 C CA . ALA A 1 476 ? -16.112 -26.717 30.120 1.00 86.12 476 ALA A CA 1
ATOM 3573 C C . ALA A 1 476 ? -17.106 -27.435 29.181 1.00 86.12 476 ALA A C 1
ATOM 3575 O O . ALA A 1 476 ? -16.729 -28.329 28.433 1.00 86.12 476 ALA A O 1
ATOM 3576 N N . GLU A 1 477 ? -18.379 -27.024 29.152 1.00 87.94 477 GLU A N 1
ATOM 3577 C CA . GLU A 1 477 ? -19.369 -27.589 28.218 1.00 87.94 477 GLU A CA 1
ATOM 3578 C C . GLU A 1 477 ? -19.199 -27.090 26.772 1.00 87.94 477 GLU A C 1
ATOM 3580 O O . GLU A 1 477 ? -19.651 -27.745 25.835 1.00 87.94 477 GLU A O 1
ATOM 3585 N N . GLN A 1 478 ? -18.584 -25.917 26.576 1.00 91.06 478 GLN A N 1
ATOM 3586 C CA . GLN A 1 478 ? -18.471 -25.252 25.270 1.00 91.06 478 GLN A CA 1
ATOM 3587 C C . GLN A 1 478 ? -17.026 -25.085 24.792 1.00 91.06 478 GLN A C 1
ATOM 3589 O O . GLN A 1 478 ? -16.800 -24.656 23.655 1.00 91.06 478 GLN A O 1
ATOM 3594 N N . VAL A 1 479 ? -16.050 -25.376 25.653 1.00 93.50 479 VAL A N 1
ATOM 3595 C CA . VAL A 1 479 ? -14.625 -25.201 25.383 1.00 93.50 479 VAL A CA 1
ATOM 3596 C C . VAL A 1 479 ? -13.891 -26.473 25.766 1.00 93.50 479 VAL A C 1
ATOM 3598 O O . VAL A 1 479 ? -13.988 -26.921 26.899 1.00 93.50 479 VAL A O 1
ATOM 3601 N N . VAL A 1 480 ? -13.135 -27.020 24.818 1.00 94.44 480 VAL A N 1
ATOM 3602 C CA . VAL A 1 480 ? -12.155 -28.078 25.076 1.00 94.44 480 VAL A CA 1
ATOM 3603 C C . VAL A 1 480 ? -10.783 -27.434 25.040 1.00 94.44 480 VAL A C 1
ATOM 3605 O O . VAL A 1 480 ? -10.402 -26.896 23.999 1.00 94.44 480 VAL A O 1
ATOM 3608 N N . ASP A 1 481 ? -10.045 -27.454 26.143 1.00 94.56 481 ASP A N 1
ATOM 3609 C CA . ASP A 1 481 ? -8.735 -26.822 26.230 1.00 94.56 481 ASP A CA 1
ATOM 3610 C C . ASP A 1 481 ? -7.747 -27.584 27.116 1.00 94.56 481 ASP A C 1
ATOM 3612 O O . ASP A 1 481 ? -8.121 -28.359 27.986 1.00 94.56 481 ASP A O 1
ATOM 3616 N N . GLY A 1 482 ? -6.457 -27.393 26.860 1.00 93.94 482 GLY A N 1
ATOM 3617 C CA . GLY A 1 482 ? -5.397 -28.091 27.575 1.00 93.94 482 GLY A CA 1
ATOM 3618 C C . GLY A 1 482 ? -4.017 -27.698 27.082 1.00 93.94 482 GLY A C 1
ATOM 3619 O O . GLY A 1 482 ? -3.864 -26.802 26.251 1.00 93.94 482 GLY A O 1
ATOM 3620 N N . TRP A 1 483 ? -2.990 -28.358 27.602 1.00 94.94 483 TRP A N 1
ATOM 3621 C CA . TRP A 1 483 ? -1.610 -28.130 27.186 1.00 94.94 483 TRP A CA 1
ATOM 3622 C C . TRP A 1 483 ? -0.839 -29.434 27.027 1.00 94.94 483 TRP A C 1
ATOM 3624 O O . TRP A 1 483 ? -1.149 -30.434 27.671 1.00 94.94 483 TRP A O 1
ATOM 3634 N N . VAL A 1 484 ? 0.187 -29.402 26.177 1.00 93.44 484 VAL A N 1
ATOM 3635 C CA . VAL A 1 484 ? 1.107 -30.516 25.917 1.00 93.44 484 VAL A CA 1
ATOM 3636 C C . VAL A 1 484 ? 2.559 -30.041 26.010 1.00 93.44 484 VAL A C 1
ATOM 3638 O O . VAL A 1 484 ? 2.861 -28.905 25.646 1.00 93.44 484 VAL A O 1
ATOM 3641 N N . SER A 1 485 ? 3.464 -30.898 26.478 1.00 90.06 485 SER A N 1
ATOM 3642 C CA . SER A 1 485 ? 4.897 -30.625 26.665 1.00 90.06 485 SER A CA 1
ATOM 3643 C C . SER A 1 485 ? 5.763 -31.536 25.803 1.00 90.06 485 SER A C 1
ATOM 3645 O O . SER A 1 485 ? 5.469 -32.723 25.637 1.00 90.06 485 SER A O 1
ATOM 3647 N N . THR A 1 486 ? 6.896 -31.009 25.333 1.00 86.81 486 THR A N 1
ATOM 3648 C CA . THR A 1 486 ? 7.950 -31.801 24.679 1.00 86.81 486 THR A CA 1
ATOM 3649 C C . THR A 1 486 ? 8.486 -32.948 25.540 1.00 86.81 486 THR A C 1
ATOM 3651 O O . THR A 1 486 ? 9.008 -33.914 24.990 1.00 86.81 486 THR A O 1
ATOM 3654 N N . GLY A 1 487 ? 8.349 -32.873 26.868 1.00 82.56 487 GLY A N 1
ATOM 3655 C CA . GLY A 1 487 ? 8.709 -33.946 27.802 1.00 82.56 487 GLY A CA 1
ATOM 3656 C C . GLY A 1 487 ? 7.681 -35.072 27.931 1.00 82.56 487 GLY A C 1
ATOM 3657 O O . GLY A 1 487 ? 7.885 -35.999 28.709 1.00 82.56 487 GLY A O 1
ATOM 3658 N N . GLY A 1 488 ? 6.559 -34.995 27.208 1.00 83.25 488 GLY A N 1
ATOM 3659 C CA . GLY A 1 488 ? 5.479 -35.988 27.244 1.00 83.25 488 GLY A CA 1
ATOM 3660 C C . GLY A 1 488 ? 4.373 -35.705 28.269 1.00 83.25 488 GLY A C 1
ATOM 3661 O O . GLY A 1 488 ? 3.345 -36.381 28.257 1.00 83.25 488 GLY A O 1
ATOM 3662 N N . GLY A 1 489 ? 4.535 -34.690 29.123 1.00 86.75 489 GLY A N 1
ATOM 3663 C CA . GLY A 1 489 ? 3.461 -34.207 29.994 1.00 86.75 489 GLY A CA 1
ATOM 3664 C C . GLY A 1 489 ? 2.336 -33.539 29.198 1.00 86.75 489 GLY A C 1
ATOM 3665 O O . GLY A 1 489 ? 2.596 -32.857 28.210 1.00 86.75 489 GLY A O 1
ATOM 3666 N N . HIS A 1 490 ? 1.090 -33.723 29.621 1.00 91.75 490 HIS A N 1
ATOM 3667 C CA . HIS A 1 490 ? -0.069 -33.016 29.078 1.00 91.75 490 HIS A CA 1
ATOM 3668 C C . HIS A 1 490 ? -1.185 -32.954 30.123 1.00 91.75 490 HIS A C 1
ATOM 3670 O O . HIS A 1 490 ? -1.193 -33.735 31.078 1.00 91.75 490 HIS A O 1
ATOM 3676 N N . SER A 1 491 ? -2.129 -32.030 29.955 1.00 93.25 491 SER A N 1
ATOM 3677 C CA . SER A 1 491 ? -3.347 -31.998 30.765 1.00 93.25 491 SER A CA 1
ATOM 3678 C C . SER A 1 491 ? -4.477 -31.260 30.053 1.00 93.25 491 SER A C 1
ATOM 3680 O O . SER A 1 491 ? -4.280 -30.133 29.598 1.00 93.25 491 SER A O 1
ATOM 3682 N N . PHE A 1 492 ? -5.654 -31.889 30.020 1.00 91.56 492 PHE A N 1
ATOM 3683 C CA . PHE A 1 492 ? -6.926 -31.307 29.566 1.00 91.56 492 PHE A CA 1
ATOM 3684 C C . PHE A 1 492 ? -7.954 -31.158 30.703 1.00 91.56 492 PHE A C 1
ATOM 3686 O O . PHE A 1 492 ? -9.008 -30.579 30.490 1.00 91.56 492 PHE A O 1
ATOM 3693 N N . ASP A 1 493 ? -7.618 -31.623 31.914 1.00 89.19 493 ASP A N 1
ATOM 3694 C CA . ASP A 1 493 ? -8.492 -31.581 33.102 1.00 89.19 493 ASP A CA 1
ATOM 3695 C C . ASP A 1 493 ? -7.926 -30.671 34.216 1.00 89.19 493 ASP A C 1
ATOM 3697 O O . ASP A 1 493 ? -8.432 -30.613 35.338 1.00 89.19 493 ASP A O 1
ATOM 3701 N N . SER A 1 494 ? -6.808 -29.989 33.951 1.00 88.31 494 SER A N 1
ATOM 3702 C CA . SER A 1 494 ? -6.202 -29.030 34.880 1.00 88.31 494 SER A CA 1
ATOM 3703 C C . SER A 1 494 ? -6.991 -27.728 34.878 1.00 88.31 494 SER A C 1
ATOM 3705 O O . SER A 1 494 ? -7.405 -27.274 33.817 1.00 88.31 494 SER A O 1
ATOM 3707 N N . SER A 1 495 ? -7.086 -27.047 36.026 1.00 89.62 495 SER A N 1
ATOM 3708 C CA . SER A 1 495 ? -7.633 -25.681 36.134 1.00 89.62 495 SER A CA 1
ATOM 3709 C C . SER A 1 495 ? -6.748 -24.599 35.491 1.00 89.62 495 SER A C 1
ATOM 3711 O O . SER A 1 495 ? -7.076 -23.411 35.539 1.00 89.62 495 SER A O 1
ATOM 3713 N N . SER A 1 496 ? -5.600 -24.980 34.928 1.00 91.19 496 SER A N 1
ATOM 3714 C CA . SER A 1 496 ? -4.694 -24.079 34.222 1.00 91.19 496 SER A CA 1
ATOM 3715 C C . SER A 1 496 ? -3.984 -24.724 33.030 1.00 91.19 496 SER A C 1
ATOM 3717 O O . SER A 1 496 ? -3.658 -25.915 33.033 1.00 91.19 496 SER A O 1
ATOM 3719 N N . GLN A 1 497 ? -3.724 -23.894 32.018 1.00 91.94 497 GLN A N 1
ATOM 3720 C CA . GLN A 1 497 ? -2.940 -24.187 30.826 1.00 91.94 497 GLN A CA 1
ATOM 3721 C C . GLN A 1 497 ? -1.536 -23.602 30.931 1.00 91.94 497 GLN A C 1
ATOM 3723 O O . GLN A 1 497 ? -1.381 -22.396 31.140 1.00 91.94 497 GLN A O 1
ATOM 3728 N N . GLN A 1 498 ? -0.520 -24.438 30.725 1.00 92.50 498 GLN A N 1
ATOM 3729 C CA . GLN A 1 498 ? 0.880 -24.038 30.831 1.00 92.50 498 GLN A CA 1
ATOM 3730 C C . GLN A 1 498 ? 1.508 -23.799 29.451 1.00 92.50 498 GLN A C 1
ATOM 3732 O O . GLN A 1 498 ? 1.289 -24.551 28.503 1.00 92.50 498 GLN A O 1
ATOM 3737 N N . LEU A 1 499 ? 2.273 -22.713 29.342 1.00 92.31 499 LEU A N 1
ATOM 3738 C CA . LEU A 1 499 ? 3.005 -22.271 28.148 1.00 92.31 499 LEU A CA 1
ATOM 3739 C C . LEU A 1 499 ? 4.456 -21.920 28.509 1.00 92.31 499 LEU A C 1
ATOM 3741 O O . LEU A 1 499 ? 5.031 -20.950 28.005 1.00 92.31 499 LEU A O 1
ATOM 3745 N N . ASN A 1 500 ? 5.052 -22.669 29.431 1.00 89.38 500 ASN A N 1
ATOM 3746 C CA . ASN A 1 500 ? 6.409 -22.441 29.893 1.00 89.38 500 ASN A CA 1
ATOM 3747 C C . ASN A 1 500 ? 7.425 -22.880 28.836 1.00 89.38 500 ASN A C 1
ATOM 3749 O O . ASN A 1 500 ? 7.193 -23.768 28.016 1.00 89.38 500 ASN A O 1
ATOM 3753 N N . GLY A 1 501 ? 8.590 -22.241 28.863 1.00 85.75 501 GLY A N 1
ATOM 3754 C CA . GLY A 1 501 ? 9.720 -22.604 28.026 1.00 85.75 501 GLY A CA 1
ATOM 3755 C C . GLY A 1 501 ? 11.022 -22.343 28.755 1.00 85.75 501 GLY A C 1
ATOM 3756 O O . GLY A 1 501 ? 11.304 -21.224 29.192 1.00 85.75 501 GLY A O 1
ATOM 3757 N N . ARG A 1 502 ? 11.842 -23.384 28.887 1.00 79.81 502 ARG A N 1
ATOM 3758 C CA . ARG A 1 502 ? 13.168 -23.291 29.501 1.00 79.81 502 ARG A CA 1
ATOM 3759 C C . ARG A 1 502 ? 14.241 -23.611 28.458 1.00 79.81 502 ARG A C 1
ATOM 3761 O O . ARG A 1 502 ? 14.167 -24.656 27.815 1.00 79.81 502 ARG A O 1
ATOM 3768 N N . PRO A 1 503 ? 15.261 -22.749 28.277 1.00 71.75 503 PRO A N 1
ATOM 3769 C CA . PRO A 1 503 ? 16.386 -23.066 27.412 1.00 71.75 503 PRO A CA 1
ATOM 3770 C C . PRO A 1 503 ? 17.026 -24.391 27.814 1.00 71.75 503 PRO A C 1
ATOM 3772 O O . PRO A 1 503 ? 17.273 -24.607 28.998 1.00 71.75 503 PRO A O 1
ATOM 3775 N N . TRP A 1 504 ? 17.320 -25.234 26.822 1.00 65.81 504 TRP A N 1
ATOM 3776 C CA . TRP A 1 504 ? 17.936 -26.557 27.009 1.00 65.81 504 TRP A CA 1
ATOM 3777 C C . TRP A 1 504 ? 17.071 -27.592 27.748 1.00 65.81 504 TRP A C 1
ATOM 3779 O O . TRP A 1 504 ? 17.599 -28.617 28.169 1.00 65.81 504 TRP A O 1
ATOM 3789 N N . ALA A 1 505 ? 15.769 -27.339 27.903 1.00 72.25 505 ALA A N 1
ATOM 3790 C CA . ALA A 1 505 ? 14.830 -28.219 28.595 1.00 72.25 505 ALA A CA 1
ATOM 3791 C C . ALA A 1 505 ? 13.473 -28.273 27.860 1.00 72.25 505 ALA A C 1
ATOM 3793 O O . ALA A 1 505 ? 13.393 -27.988 26.664 1.00 72.25 505 ALA A O 1
ATOM 3794 N N . GLU A 1 506 ? 12.422 -28.679 28.572 1.00 78.38 506 GLU A N 1
ATOM 3795 C CA . GLU A 1 506 ? 11.065 -28.832 28.049 1.00 78.38 506 GLU A CA 1
ATOM 3796 C C . GLU A 1 506 ? 10.371 -27.485 27.788 1.00 78.38 506 GLU A C 1
ATOM 3798 O O . GLU A 1 506 ? 10.682 -26.459 28.411 1.00 78.38 506 GLU A O 1
ATOM 3803 N N . TYR A 1 507 ? 9.423 -27.495 26.851 1.00 86.75 507 TYR A N 1
ATOM 3804 C CA . TYR A 1 507 ? 8.506 -26.386 26.621 1.00 86.75 507 TYR A CA 1
ATOM 3805 C C . TYR A 1 507 ? 7.102 -26.890 26.296 1.00 86.75 507 TYR A C 1
ATOM 3807 O O . TYR A 1 507 ? 6.931 -27.986 25.760 1.00 86.75 507 TYR A O 1
ATOM 3815 N N . GLU A 1 508 ? 6.109 -26.053 26.581 1.00 91.44 508 GLU A N 1
ATOM 3816 C CA . GLU A 1 508 ? 4.696 -26.407 26.476 1.00 91.44 508 GLU A CA 1
ATOM 3817 C C . GLU A 1 508 ? 3.961 -25.598 25.398 1.00 91.44 508 GLU A C 1
ATOM 3819 O O . GLU A 1 508 ? 4.404 -24.521 24.965 1.00 91.44 508 GLU A O 1
ATOM 3824 N N . ARG A 1 509 ? 2.830 -26.143 24.947 1.00 92.62 509 ARG A N 1
ATOM 3825 C CA . ARG A 1 509 ? 1.901 -25.557 23.975 1.00 92.62 509 ARG A CA 1
ATOM 3826 C C . ARG A 1 509 ? 0.470 -25.717 24.449 1.00 92.62 509 ARG A C 1
ATOM 3828 O O . ARG A 1 509 ? 0.121 -26.777 24.954 1.00 92.62 509 ARG A O 1
ATOM 3835 N N . GLY A 1 510 ? -0.342 -24.683 24.244 1.00 94.50 510 GLY A N 1
ATOM 3836 C CA . GLY A 1 510 ? -1.768 -24.710 24.568 1.00 94.50 510 GLY A CA 1
ATOM 3837 C C . GLY A 1 510 ? -2.612 -25.098 23.357 1.00 94.50 510 GLY A C 1
ATOM 3838 O O . GLY A 1 510 ? -2.354 -24.631 22.249 1.00 94.50 510 GLY A O 1
ATOM 3839 N N . LEU A 1 511 ? -3.634 -25.916 23.573 1.00 95.44 511 LEU A N 1
ATOM 3840 C CA . LEU A 1 511 ? -4.643 -26.304 22.591 1.00 95.44 511 LEU A CA 1
ATOM 3841 C C . LEU A 1 511 ? -6.014 -25.885 23.113 1.00 95.44 511 LEU A C 1
ATOM 3843 O O . LEU A 1 511 ? -6.301 -26.049 24.295 1.00 95.44 511 LEU A O 1
ATOM 3847 N N . MET A 1 512 ? -6.858 -25.321 22.251 1.00 95.06 512 MET A N 1
ATOM 3848 C CA . MET A 1 512 ? -8.173 -24.825 22.662 1.00 95.06 512 MET A CA 1
ATOM 3849 C C . MET A 1 512 ? -9.170 -24.820 21.510 1.00 95.06 512 MET A C 1
ATOM 3851 O O . MET A 1 512 ? -8.899 -24.236 20.470 1.00 95.06 512 MET A O 1
ATOM 3855 N N . ARG A 1 513 ? -10.361 -25.388 21.681 1.00 95.50 513 ARG A N 1
ATOM 3856 C CA . ARG A 1 513 ? -11.424 -25.390 20.668 1.00 95.50 513 ARG A CA 1
ATOM 3857 C C . ARG A 1 513 ? -12.754 -24.975 21.287 1.00 95.50 513 ARG A C 1
ATOM 3859 O O . ARG A 1 513 ? -13.174 -25.547 22.285 1.00 95.50 513 ARG A O 1
ATOM 3866 N N . PHE A 1 514 ? -13.422 -24.011 20.655 1.00 96.06 514 PHE A N 1
ATOM 3867 C CA . PHE A 1 514 ? -14.743 -23.515 21.054 1.00 96.06 514 PHE A CA 1
ATOM 3868 C C . PHE A 1 514 ? -15.841 -24.128 20.182 1.00 96.06 514 PHE A C 1
ATOM 3870 O O . PHE A 1 514 ? -15.662 -24.248 18.965 1.00 96.06 514 PHE A O 1
ATOM 3877 N N . ASP A 1 515 ? -16.985 -24.460 20.781 1.00 93.31 515 ASP A N 1
ATOM 3878 C CA . ASP A 1 515 ? -18.181 -24.882 20.048 1.00 93.31 515 ASP A CA 1
ATOM 3879 C C . ASP A 1 515 ? -18.921 -23.675 19.449 1.00 93.31 515 ASP A C 1
ATOM 3881 O O . ASP A 1 515 ? -19.540 -22.880 20.157 1.00 93.31 515 ASP A O 1
ATOM 3885 N N . LEU A 1 516 ? -18.870 -23.548 18.120 1.00 90.06 516 LEU A N 1
ATOM 3886 C CA . LEU A 1 516 ? -19.486 -22.447 17.374 1.00 90.06 516 LEU A CA 1
ATOM 3887 C C . LEU A 1 516 ? -20.928 -22.735 16.921 1.00 90.06 516 LEU A C 1
ATOM 3889 O O . LEU A 1 516 ? -21.537 -21.862 16.311 1.00 90.06 516 LEU A O 1
ATOM 3893 N N . LYS A 1 517 ? -21.507 -23.911 17.218 1.00 83.31 517 LYS A N 1
ATOM 3894 C CA . LYS A 1 517 ? -22.844 -24.316 16.719 1.00 83.31 517 LYS A CA 1
ATOM 3895 C C . LYS A 1 517 ? -23.980 -23.365 17.105 1.00 83.31 517 LYS A C 1
ATOM 3897 O O . LYS A 1 517 ? -25.010 -23.339 16.439 1.00 83.31 517 LYS A O 1
ATOM 3902 N N . ALA A 1 518 ? -23.815 -22.602 18.185 1.00 78.56 518 ALA A N 1
ATOM 3903 C CA . ALA A 1 518 ? -24.799 -21.620 18.641 1.00 78.56 518 ALA A CA 1
ATOM 3904 C C . ALA A 1 518 ? -24.846 -20.343 17.775 1.00 78.56 518 ALA A C 1
ATOM 3906 O O . ALA A 1 518 ? -25.743 -19.517 17.953 1.00 78.56 518 ALA A O 1
ATOM 3907 N N . ILE A 1 519 ? -23.881 -20.158 16.871 1.00 81.31 519 ILE A N 1
ATOM 3908 C CA . ILE A 1 519 ? -23.830 -19.041 15.933 1.00 81.31 519 ILE A CA 1
ATOM 3909 C C . ILE A 1 519 ? -24.380 -19.534 14.597 1.00 81.31 519 ILE A C 1
ATOM 3911 O O . ILE A 1 519 ? -23.828 -20.462 14.021 1.00 81.31 519 ILE A O 1
ATOM 3915 N N . ASP A 1 520 ? -25.451 -18.905 14.110 1.00 69.44 520 ASP A N 1
ATOM 3916 C CA . ASP A 1 520 ? -26.015 -19.144 12.777 1.00 69.44 520 ASP A CA 1
ATOM 3917 C C . ASP A 1 520 ? -25.485 -18.065 11.813 1.00 69.44 520 ASP A C 1
ATOM 3919 O O . ASP A 1 520 ? -26.006 -16.941 11.816 1.00 69.44 520 ASP A O 1
ATOM 3923 N N . PRO A 1 521 ? -24.446 -18.350 11.001 1.00 64.75 521 PRO A N 1
ATOM 3924 C CA . PRO A 1 521 ? -23.835 -17.352 10.128 1.00 64.75 521 PRO A CA 1
ATOM 3925 C C . PRO A 1 521 ? -24.826 -16.789 9.102 1.00 64.75 521 PRO A C 1
ATOM 3927 O O . PRO A 1 521 ? -24.701 -15.631 8.715 1.00 64.75 521 PRO A O 1
ATOM 3930 N N . ALA A 1 522 ? -25.847 -17.561 8.707 1.00 57.91 522 ALA A N 1
ATOM 3931 C CA . ALA A 1 522 ? -26.827 -17.151 7.703 1.00 57.91 522 ALA A CA 1
ATOM 3932 C C . ALA A 1 522 ? -27.770 -16.039 8.199 1.00 57.91 522 ALA A C 1
ATOM 3934 O O . ALA A 1 522 ? -28.329 -15.296 7.394 1.00 57.91 522 ALA A O 1
ATOM 3935 N N . ARG A 1 523 ? -27.943 -15.884 9.520 1.00 61.09 523 ARG A N 1
ATOM 3936 C CA . ARG A 1 523 ? -28.772 -14.815 10.115 1.00 61.09 523 ARG A CA 1
ATOM 3937 C C . ARG A 1 523 ? -28.041 -13.488 10.285 1.00 61.09 523 ARG A C 1
ATOM 3939 O O . ARG A 1 523 ? -28.682 -12.485 10.603 1.00 61.09 523 ARG A O 1
ATOM 3946 N N . HIS A 1 524 ? -26.722 -13.470 10.106 1.00 63.91 524 HIS A N 1
ATOM 3947 C CA . HIS A 1 524 ? -25.884 -12.320 10.419 1.00 63.91 524 HIS A CA 1
ATOM 3948 C C . HIS A 1 524 ? -25.090 -11.843 9.198 1.00 63.91 524 HIS A C 1
ATOM 3950 O O . HIS A 1 524 ? -24.386 -12.597 8.530 1.00 63.91 524 HIS A O 1
ATOM 3956 N N . GLY A 1 525 ? -25.193 -10.546 8.909 1.00 55.81 525 GLY A N 1
ATOM 3957 C CA . GLY A 1 525 ? -24.663 -9.946 7.687 1.00 55.81 525 GLY A CA 1
ATOM 3958 C C . GLY A 1 525 ? -23.139 -9.870 7.640 1.00 55.81 525 GLY A C 1
ATOM 3959 O O . GLY A 1 525 ? -22.584 -10.007 6.556 1.00 55.81 525 GLY A O 1
ATOM 3960 N N . GLN A 1 526 ? -22.450 -9.766 8.783 1.00 68.62 526 GLN A N 1
ATOM 3961 C CA . GLN A 1 526 ? -20.981 -9.757 8.861 1.00 68.62 526 GLN A CA 1
ATOM 3962 C C . GLN A 1 526 ? -20.433 -10.120 10.247 1.00 68.62 526 GLN A C 1
ATOM 3964 O O . GLN A 1 526 ? -21.073 -9.838 11.264 1.00 68.62 526 GLN A O 1
ATOM 3969 N N . LEU A 1 527 ? -19.219 -10.692 10.292 1.00 79.12 527 LEU A N 1
ATOM 3970 C CA . LEU A 1 527 ? -18.405 -10.694 11.508 1.00 79.12 527 LEU A CA 1
ATOM 3971 C C . LEU A 1 527 ? -17.816 -9.304 11.689 1.00 79.12 527 LEU A C 1
ATOM 3973 O O . LEU A 1 527 ? -17.024 -8.845 10.874 1.00 79.12 527 LEU A O 1
ATOM 3977 N N . LYS A 1 528 ? -18.202 -8.633 12.768 1.00 82.88 528 LYS A N 1
ATOM 3978 C CA . LYS A 1 528 ? -17.632 -7.338 13.121 1.00 82.88 528 LYS A CA 1
ATOM 3979 C C . LYS A 1 528 ? -16.287 -7.508 13.810 1.00 82.88 528 LYS A C 1
ATOM 3981 O O . LYS A 1 528 ? -15.358 -6.750 13.548 1.00 82.88 528 LYS A O 1
ATOM 3986 N N . ARG A 1 529 ? -16.216 -8.465 14.738 1.00 89.56 529 ARG A N 1
ATOM 3987 C CA . ARG A 1 529 ? -15.031 -8.718 15.557 1.00 89.56 529 ARG A CA 1
ATOM 3988 C C . ARG A 1 529 ? -15.129 -10.074 16.245 1.00 89.56 529 ARG A C 1
ATOM 3990 O O . ARG A 1 529 ? -16.195 -10.425 16.741 1.00 89.56 529 ARG A O 1
ATOM 3997 N N . ALA A 1 530 ? -14.015 -10.786 16.367 1.00 93.56 530 ALA A N 1
ATOM 3998 C CA . ALA A 1 530 ? -13.882 -11.893 17.306 1.00 93.56 530 ALA A CA 1
ATOM 3999 C C . ALA A 1 530 ? -12.648 -11.712 18.196 1.00 93.56 530 ALA A C 1
ATOM 4001 O O . ALA A 1 530 ? -11.557 -11.392 17.725 1.00 93.56 530 ALA A O 1
ATOM 4002 N N . VAL A 1 531 ? -12.820 -11.909 19.502 1.00 96.62 531 VAL A N 1
ATOM 4003 C CA . VAL A 1 531 ? -11.761 -11.754 20.504 1.00 96.62 531 VAL A CA 1
ATOM 4004 C C . VAL A 1 531 ? -11.659 -13.019 21.333 1.00 96.62 531 VAL A C 1
ATOM 4006 O O . VAL A 1 531 ? -12.628 -13.407 21.983 1.00 96.62 531 VAL A O 1
ATOM 4009 N N . LEU A 1 532 ? -10.469 -13.616 21.354 1.00 97.00 532 LEU A N 1
ATOM 4010 C CA . LEU A 1 532 ? -10.111 -14.641 22.320 1.00 97.00 532 LEU A CA 1
ATOM 4011 C C . LEU A 1 532 ? -9.578 -13.952 23.572 1.00 97.00 532 LEU A C 1
ATOM 4013 O O . LEU A 1 532 ? -8.537 -13.295 23.545 1.00 97.00 532 LEU A O 1
ATOM 4017 N N . ARG A 1 533 ? -10.297 -14.098 24.675 1.00 96.44 533 ARG A N 1
ATOM 4018 C CA . ARG A 1 533 ? -9.953 -13.521 25.964 1.00 96.44 533 AR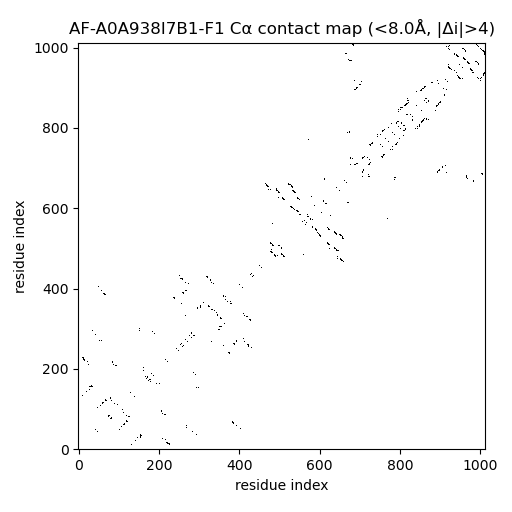G A CA 1
ATOM 4019 C C . ARG A 1 533 ? -9.474 -14.619 26.900 1.00 96.44 533 ARG A C 1
ATOM 4021 O O . ARG A 1 533 ? -10.197 -15.574 27.164 1.00 96.44 533 ARG A O 1
ATOM 4028 N N . LEU A 1 534 ? -8.266 -14.444 27.421 1.00 95.94 534 LEU A N 1
ATOM 4029 C CA . LEU A 1 534 ? -7.605 -15.368 28.337 1.00 95.94 534 LEU A CA 1
ATOM 4030 C C . LEU A 1 534 ? -7.232 -14.639 29.628 1.00 95.94 534 LEU A C 1
ATOM 4032 O O . LEU A 1 534 ? -6.963 -13.435 29.614 1.00 95.94 534 LEU A O 1
ATOM 4036 N N . HIS A 1 535 ? -7.167 -15.362 30.741 1.00 95.81 535 HIS A N 1
ATOM 4037 C CA . HIS A 1 535 ? -6.710 -14.816 32.016 1.00 95.81 535 HIS A CA 1
ATOM 4038 C C . HIS A 1 535 ? -5.359 -15.415 32.404 1.00 95.81 535 HIS A C 1
ATOM 4040 O O . HIS A 1 535 ? -5.276 -16.593 32.746 1.00 95.81 535 HIS A O 1
ATOM 4046 N N . ALA A 1 536 ? -4.297 -14.608 32.356 1.00 94.75 536 ALA A N 1
ATOM 4047 C CA . ALA A 1 536 ? -2.961 -15.022 32.768 1.00 94.75 536 ALA A CA 1
ATOM 4048 C C . ALA A 1 536 ? -2.867 -15.024 34.300 1.00 94.75 536 ALA A C 1
ATOM 4050 O O . ALA A 1 536 ? -2.859 -13.960 34.921 1.00 94.75 536 ALA A O 1
ATOM 4051 N N . ALA A 1 537 ? -2.793 -16.204 34.912 1.00 91.12 537 ALA A N 1
ATOM 4052 C CA . ALA A 1 537 ? -2.603 -16.367 36.351 1.00 91.12 537 ALA A CA 1
ATOM 4053 C C . ALA A 1 537 ? -1.163 -16.020 36.764 1.00 91.12 537 ALA A C 1
ATOM 4055 O O . ALA A 1 537 ? -0.941 -15.279 37.724 1.00 91.12 537 ALA A O 1
ATOM 4056 N N . THR A 1 538 ? -0.192 -16.486 35.979 1.00 92.12 538 THR A N 1
ATOM 4057 C CA . THR A 1 538 ? 1.235 -16.426 36.318 1.00 92.12 538 THR A CA 1
ATOM 4058 C C . THR A 1 538 ? 2.022 -16.009 35.079 1.00 92.12 538 THR A C 1
ATOM 4060 O O . THR A 1 538 ? 1.804 -16.553 33.998 1.00 92.12 538 THR A O 1
ATOM 4063 N N . VAL A 1 539 ? 2.904 -15.004 35.202 1.00 92.06 539 VAL A N 1
ATOM 4064 C CA . VAL A 1 539 ? 3.671 -14.459 34.065 1.00 92.06 539 VAL A CA 1
ATOM 4065 C C . VAL A 1 539 ? 5.125 -14.198 34.441 1.00 92.06 539 VAL A C 1
ATOM 4067 O O . VAL A 1 539 ? 5.437 -13.298 35.218 1.00 92.06 539 VAL A O 1
ATOM 4070 N N . GLU A 1 540 ? 6.022 -14.921 33.786 1.00 90.50 540 GLU A N 1
ATOM 4071 C CA . GLU A 1 540 ? 7.467 -14.747 33.815 1.00 90.50 540 GLU A CA 1
ATOM 4072 C C . GLU A 1 540 ? 7.978 -14.563 32.380 1.00 90.50 540 GLU A C 1
ATOM 4074 O O . GLU A 1 540 ? 8.349 -15.514 31.712 1.00 90.50 540 GLU A O 1
ATOM 4079 N N . ASN A 1 541 ? 8.009 -13.332 31.864 1.00 88.50 541 ASN A N 1
ATOM 4080 C CA . ASN A 1 541 ? 8.408 -13.070 30.473 1.00 88.50 541 ASN A CA 1
ATOM 4081 C C . ASN A 1 541 ? 9.390 -11.896 30.362 1.00 88.50 541 ASN A C 1
ATOM 4083 O O . ASN A 1 541 ? 9.076 -10.824 29.844 1.00 88.50 541 ASN A O 1
ATOM 4087 N N . LYS A 1 542 ? 10.612 -12.079 30.873 1.00 82.75 542 LYS A N 1
ATOM 4088 C CA . LYS A 1 542 ? 11.608 -10.993 30.982 1.00 82.75 542 LYS A CA 1
ATOM 4089 C C . LYS A 1 542 ? 12.137 -10.491 29.633 1.00 82.75 542 LYS A C 1
ATOM 4091 O O . LYS A 1 542 ? 12.653 -9.380 29.564 1.00 82.75 542 LYS A O 1
ATOM 4096 N N . LYS A 1 543 ? 12.032 -11.299 28.573 1.00 81.69 543 LYS A N 1
ATOM 4097 C CA . LYS A 1 543 ? 12.536 -10.972 27.228 1.00 81.69 543 LYS A CA 1
ATOM 4098 C C . LYS A 1 543 ? 11.452 -10.485 26.264 1.00 81.69 543 LYS A C 1
ATOM 4100 O O . LYS A 1 543 ? 11.741 -10.319 25.084 1.00 81.69 543 LYS A O 1
ATOM 4105 N N . ASN A 1 544 ? 10.239 -10.215 26.757 1.00 87.50 544 ASN A N 1
ATOM 4106 C CA . ASN A 1 544 ? 9.111 -9.764 25.938 1.00 87.50 544 ASN A CA 1
ATOM 4107 C C . ASN A 1 544 ? 8.833 -10.707 24.752 1.00 87.50 544 ASN A C 1
ATOM 4109 O O . ASN A 1 544 ? 8.557 -10.261 23.637 1.00 87.50 544 ASN A O 1
ATOM 4113 N N . VAL A 1 545 ? 8.923 -12.016 24.996 1.00 86.44 545 VAL A N 1
ATOM 4114 C CA . VAL A 1 545 ? 8.636 -13.050 24.003 1.00 86.44 545 VAL A CA 1
ATOM 4115 C C . VAL A 1 545 ? 7.134 -13.012 23.687 1.00 86.44 545 VAL A C 1
ATOM 4117 O O . VAL A 1 545 ? 6.328 -13.010 24.620 1.00 86.44 545 VAL A O 1
ATOM 4120 N N . PRO A 1 546 ? 6.722 -12.927 22.412 1.00 89.50 546 PRO A N 1
ATOM 4121 C CA . PRO A 1 546 ? 5.310 -12.866 22.064 1.00 89.50 546 PRO A CA 1
ATOM 4122 C C . PRO A 1 546 ? 4.633 -14.229 22.245 1.00 89.50 546 PRO A C 1
ATOM 4124 O O . PRO A 1 546 ? 5.178 -15.260 21.847 1.00 89.50 546 PRO A O 1
ATOM 4127 N N . THR A 1 547 ? 3.419 -14.198 22.785 1.00 91.56 547 THR A N 1
ATOM 4128 C CA . THR A 1 547 ? 2.439 -15.279 22.688 1.00 91.56 547 THR A CA 1
ATOM 4129 C C . THR A 1 547 ? 1.713 -15.141 21.353 1.00 91.56 547 THR A C 1
ATOM 4131 O O . THR A 1 547 ? 1.299 -14.041 20.968 1.00 91.56 547 THR A O 1
ATOM 4134 N N . VAL A 1 548 ? 1.588 -16.246 20.631 1.00 92.31 548 VAL A N 1
ATOM 4135 C CA . VAL A 1 548 ? 0.955 -16.335 19.318 1.00 92.31 548 VAL A CA 1
ATOM 4136 C C . VAL A 1 548 ? -0.235 -17.279 19.427 1.00 92.31 548 VAL A C 1
ATOM 4138 O O . VAL A 1 548 ? -0.097 -18.397 19.910 1.00 92.31 548 VAL A O 1
ATOM 4141 N N . VAL A 1 549 ? -1.393 -16.831 18.954 1.00 94.25 549 VAL A N 1
ATOM 4142 C CA . VAL A 1 549 ? -2.601 -17.642 18.793 1.00 94.25 549 VAL A CA 1
ATOM 4143 C C . VAL A 1 549 ? -2.784 -17.881 17.301 1.00 94.25 549 VAL A C 1
ATOM 4145 O O . VAL A 1 549 ? -2.921 -16.925 16.537 1.00 94.25 549 VAL A O 1
ATOM 4148 N N . SER A 1 550 ? -2.755 -19.142 16.884 1.00 92.44 550 SER A N 1
ATOM 4149 C CA . SER A 1 550 ? -2.905 -19.548 15.481 1.00 92.44 550 SER A CA 1
ATOM 4150 C C . SER A 1 550 ? -4.041 -20.555 15.340 1.00 92.44 550 SER A C 1
ATOM 4152 O O . SER A 1 550 ? -4.351 -21.255 16.300 1.00 92.44 550 SER A O 1
ATOM 4154 N N . ALA A 1 551 ? -4.647 -20.660 14.159 1.00 90.12 551 ALA A N 1
ATOM 4155 C CA . ALA A 1 551 ? -5.544 -21.775 13.862 1.00 90.12 551 ALA A CA 1
ATOM 4156 C C . ALA A 1 551 ? -4.740 -23.082 13.738 1.00 90.12 551 ALA A C 1
ATOM 4158 O O . ALA A 1 551 ? -3.634 -23.075 13.187 1.00 90.12 551 ALA A O 1
ATOM 4159 N N . SER A 1 552 ? -5.285 -24.192 14.237 1.00 89.31 552 SER A N 1
ATOM 4160 C CA . SER A 1 552 ? -4.738 -25.525 13.970 1.00 89.31 552 SER A CA 1
ATOM 4161 C C . SER A 1 552 ? -5.155 -25.997 12.578 1.00 89.31 552 SER A C 1
ATOM 4163 O O . SER A 1 552 ? -6.324 -25.906 12.209 1.00 89.31 552 SER A O 1
ATOM 4165 N N . SER A 1 553 ? -4.212 -26.552 11.821 1.00 78.88 553 SER A N 1
ATOM 4166 C CA . SER A 1 553 ? -4.465 -27.199 10.521 1.00 78.88 553 SER A CA 1
ATOM 4167 C C . SER A 1 553 ? -4.792 -28.698 10.627 1.00 78.88 553 SER A C 1
ATOM 4169 O O . SER A 1 553 ? -5.034 -29.364 9.615 1.00 78.88 553 SER A O 1
ATOM 4171 N N . VAL A 1 554 ? -4.777 -29.248 11.846 1.00 83.75 554 VAL A N 1
ATOM 4172 C CA . VAL A 1 554 ? -4.990 -30.672 12.133 1.00 83.75 554 VAL A CA 1
ATOM 4173 C C . VAL A 1 554 ? -6.010 -30.817 13.261 1.00 83.75 554 VAL A C 1
ATOM 4175 O O . VAL A 1 554 ? -5.942 -30.103 14.265 1.00 83.75 554 VAL A O 1
ATOM 4178 N N . ALA A 1 555 ? -6.973 -31.722 13.082 1.00 87.00 555 ALA A N 1
ATOM 4179 C CA . ALA A 1 555 ? -7.946 -32.075 14.110 1.00 87.00 555 ALA A CA 1
ATOM 4180 C C . ALA A 1 555 ? -7.266 -32.814 15.272 1.00 87.00 555 ALA A C 1
ATOM 4182 O O . ALA A 1 555 ? -6.377 -33.624 15.039 1.00 87.00 555 ALA A O 1
ATOM 4183 N N . TRP A 1 556 ? -7.705 -32.559 16.503 1.00 93.38 556 TRP A N 1
ATOM 4184 C CA . TRP A 1 556 ? -7.153 -33.169 17.717 1.00 93.38 556 TRP A CA 1
ATOM 4185 C C . TRP A 1 556 ? -8.247 -33.438 18.763 1.00 93.38 556 TRP A C 1
ATOM 4187 O O . TRP A 1 556 ? -9.381 -32.948 18.635 1.00 93.38 556 TRP A O 1
ATOM 4197 N N . ASN A 1 557 ? -7.915 -34.241 19.779 1.00 92.00 557 ASN A N 1
ATOM 4198 C CA . ASN A 1 557 ? -8.805 -34.626 20.882 1.00 92.00 557 ASN A CA 1
ATOM 4199 C C . ASN A 1 557 ? -8.086 -34.569 22.259 1.00 92.00 557 ASN A C 1
ATOM 4201 O O . ASN A 1 557 ? -6.969 -34.069 22.356 1.00 92.00 557 ASN A O 1
ATOM 4205 N N . HIS A 1 558 ? -8.726 -35.062 23.328 1.00 91.81 558 HIS A N 1
ATOM 4206 C CA . HIS A 1 558 ? -8.175 -35.049 24.698 1.00 91.81 558 HIS A CA 1
ATOM 4207 C C . HIS A 1 558 ? -6.949 -35.960 24.905 1.00 91.81 558 HIS A C 1
ATOM 4209 O O . HIS A 1 558 ? -6.268 -35.841 25.918 1.00 91.81 558 HIS A O 1
ATOM 4215 N N . GLU A 1 559 ? -6.654 -36.856 23.963 1.00 92.31 559 GLU A N 1
ATOM 4216 C CA . GLU A 1 559 ? -5.477 -37.734 23.980 1.00 92.31 559 GLU A CA 1
ATOM 4217 C C . GLU A 1 559 ? -4.275 -37.097 23.257 1.00 92.31 559 GLU A C 1
ATOM 4219 O O . GLU A 1 559 ? -3.234 -37.732 23.075 1.00 92.31 559 GLU A O 1
ATOM 4224 N N . ALA A 1 560 ? -4.400 -35.832 22.834 1.00 92.94 560 ALA A N 1
ATOM 4225 C CA . ALA A 1 560 ? -3.328 -35.113 22.169 1.00 92.94 560 ALA A CA 1
ATOM 4226 C C . ALA A 1 560 ? -2.082 -34.995 23.063 1.00 92.94 560 ALA A C 1
ATOM 4228 O O . ALA A 1 560 ? -2.127 -34.589 24.223 1.00 92.94 560 ALA A O 1
ATOM 4229 N N . THR A 1 561 ? -0.932 -35.287 22.469 1.00 92.06 561 THR A N 1
ATOM 4230 C CA . THR A 1 561 ? 0.405 -35.126 23.037 1.00 92.06 561 THR A CA 1
ATOM 4231 C C . THR A 1 561 ? 1.236 -34.212 22.137 1.00 92.06 561 THR A C 1
ATOM 4233 O O . THR A 1 561 ? 0.793 -33.762 21.079 1.00 92.06 561 THR A O 1
ATOM 4236 N N . PHE A 1 562 ? 2.488 -33.955 22.512 1.00 88.50 562 PHE A N 1
ATOM 4237 C CA . PHE A 1 562 ? 3.387 -33.162 21.674 1.00 88.50 562 PHE A CA 1
ATOM 4238 C C . PHE A 1 562 ? 3.713 -33.816 20.316 1.00 88.50 562 PHE A C 1
ATOM 4240 O O . PHE A 1 562 ? 4.035 -33.111 19.361 1.00 88.50 562 PHE A O 1
ATOM 4247 N N . LEU A 1 563 ? 3.610 -35.149 20.220 1.00 86.38 563 LEU A N 1
ATOM 4248 C CA . LEU A 1 563 ? 3.942 -35.928 19.017 1.00 86.38 563 LEU A CA 1
ATOM 4249 C C . LEU A 1 563 ? 2.709 -36.457 18.266 1.00 86.38 563 LEU A C 1
ATOM 4251 O O . LEU A 1 563 ? 2.802 -36.757 17.079 1.00 86.38 563 LEU A O 1
ATOM 4255 N N . SER A 1 564 ? 1.545 -36.508 18.916 1.00 89.25 564 SER A N 1
ATOM 4256 C CA . SER A 1 564 ? 0.318 -37.047 18.324 1.00 89.25 564 SER A CA 1
ATOM 4257 C C . SER A 1 564 ? -0.908 -36.172 18.610 1.00 89.25 564 SER A C 1
ATOM 4259 O O . SER A 1 564 ? -1.085 -35.788 19.763 1.00 89.25 564 SER A O 1
ATOM 4261 N N . PRO A 1 565 ? -1.782 -35.876 17.629 1.00 91.56 565 PRO A N 1
ATOM 4262 C CA . PRO A 1 565 ? -3.015 -35.118 17.853 1.00 91.56 565 PRO A CA 1
ATOM 4263 C C . PRO A 1 565 ? -4.155 -35.912 18.499 1.00 91.56 565 PRO A C 1
ATOM 4265 O O . PRO A 1 565 ? -5.109 -35.307 18.988 1.00 91.56 565 PRO A O 1
ATOM 4268 N N . ASP A 1 566 ? -4.088 -37.242 18.484 1.00 90.38 566 ASP A N 1
ATOM 4269 C CA . ASP A 1 566 ? -5.161 -38.120 18.967 1.00 90.38 566 ASP A CA 1
ATOM 4270 C C . ASP A 1 566 ? -4.653 -39.371 19.709 1.00 90.38 566 ASP A C 1
ATOM 4272 O O . ASP A 1 566 ? -5.399 -40.328 19.878 1.00 90.38 566 ASP A O 1
ATOM 4276 N N . GLY A 1 567 ? -3.370 -39.398 20.080 1.00 86.25 567 GLY A N 1
ATOM 4277 C CA . GLY A 1 567 ? -2.695 -40.545 20.691 1.00 86.25 567 GLY A CA 1
ATOM 4278 C C . GLY A 1 567 ? -2.202 -41.618 19.706 1.00 86.25 567 GLY A C 1
ATOM 4279 O O . GLY A 1 567 ? -1.365 -42.442 20.078 1.00 86.25 567 GLY A O 1
ATOM 4280 N N . THR A 1 568 ? -2.664 -41.612 18.451 1.00 81.56 568 THR A N 1
ATOM 4281 C CA . THR A 1 568 ? -2.398 -42.675 17.463 1.00 81.56 568 THR A CA 1
ATOM 4282 C C . THR A 1 568 ? -1.787 -42.179 16.152 1.00 81.56 568 THR A C 1
ATOM 4284 O O . THR A 1 568 ? -0.900 -42.829 15.594 1.00 81.56 568 THR A O 1
ATOM 4287 N N . SER A 1 569 ? -2.238 -41.032 15.653 1.00 79.94 569 SER A N 1
ATOM 4288 C CA . SER A 1 569 ? -1.762 -40.387 14.436 1.00 79.94 569 SER A CA 1
ATOM 4289 C C . SER A 1 569 ? -0.606 -39.436 14.746 1.00 79.94 569 SER A C 1
ATOM 4291 O O . SER A 1 569 ? -0.232 -39.239 15.900 1.00 79.94 569 SER A O 1
ATOM 4293 N N . ARG A 1 570 ? 0.034 -38.888 13.716 1.00 80.62 570 ARG A N 1
ATOM 4294 C CA . ARG A 1 570 ? 1.255 -38.082 13.849 1.00 80.62 570 ARG A CA 1
ATOM 4295 C C . ARG A 1 570 ? 0.962 -36.638 13.465 1.00 80.62 570 ARG A C 1
ATOM 4297 O O . ARG A 1 570 ? 0.221 -36.399 12.510 1.00 80.62 570 ARG A O 1
ATOM 4304 N N . TRP A 1 571 ? 1.532 -35.678 14.196 1.00 84.94 571 TRP A N 1
ATOM 4305 C CA . TRP A 1 571 ? 1.508 -34.274 13.764 1.00 84.94 571 TRP A CA 1
ATOM 4306 C C . TRP A 1 571 ? 2.292 -34.093 12.451 1.00 84.94 571 TRP A C 1
ATOM 4308 O O . TRP A 1 571 ? 3.111 -34.948 12.103 1.00 84.94 571 TRP A O 1
ATOM 4318 N N . PRO A 1 572 ? 2.097 -32.980 11.718 1.00 77.81 572 PRO A N 1
ATOM 4319 C CA . PRO A 1 572 ? 2.939 -32.653 10.573 1.00 77.81 572 PRO A CA 1
ATOM 4320 C C . PRO A 1 572 ? 4.423 -32.608 10.973 1.00 77.81 572 PRO A C 1
ATOM 4322 O O . PRO A 1 572 ? 4.766 -32.185 12.080 1.00 77.81 572 PRO A O 1
ATOM 4325 N N . ALA A 1 573 ? 5.296 -33.066 10.079 1.00 68.56 573 ALA A N 1
ATOM 4326 C CA . ALA A 1 573 ? 6.730 -33.161 10.330 1.00 68.56 573 ALA A CA 1
ATOM 4327 C C . ALA A 1 573 ? 7.513 -32.029 9.656 1.00 68.56 573 ALA A C 1
ATOM 4329 O O . ALA A 1 573 ? 7.033 -31.396 8.717 1.00 68.56 573 ALA A O 1
ATOM 4330 N N . ASP A 1 574 ? 8.729 -31.790 10.141 1.00 62.53 574 ASP A N 1
ATOM 4331 C CA . ASP A 1 574 ? 9.667 -30.828 9.571 1.00 62.53 574 ASP A CA 1
ATOM 4332 C C . ASP A 1 574 ? 10.508 -31.409 8.430 1.00 62.53 574 ASP A C 1
ATOM 4334 O O . ASP A 1 574 ? 10.322 -32.542 7.977 1.00 62.53 574 ASP A O 1
ATOM 4338 N N . ARG A 1 575 ? 11.510 -30.617 8.028 1.00 49.91 575 ARG A N 1
ATOM 4339 C CA . ARG A 1 575 ? 12.468 -30.957 6.988 1.00 49.91 575 ARG A CA 1
ATOM 4340 C C . ARG A 1 575 ? 13.365 -32.176 7.264 1.00 49.91 575 ARG A C 1
ATOM 4342 O O . ARG A 1 575 ? 14.037 -32.669 6.363 1.00 49.91 575 ARG A O 1
ATOM 4349 N N . ASN A 1 576 ? 13.428 -32.607 8.517 1.00 58.66 576 ASN A N 1
ATOM 4350 C CA . ASN A 1 576 ? 14.202 -33.743 9.004 1.00 58.66 576 ASN A CA 1
ATOM 4351 C C . ASN A 1 576 ? 13.276 -34.863 9.508 1.00 58.66 576 ASN A C 1
ATOM 4353 O O . ASN A 1 576 ? 13.718 -35.719 10.272 1.00 58.66 576 ASN A O 1
ATOM 4357 N N . GLN A 1 577 ? 11.997 -34.836 9.108 1.00 63.81 577 GLN A N 1
ATOM 4358 C CA . GLN A 1 577 ? 10.944 -35.755 9.546 1.00 63.81 577 GLN A CA 1
ATOM 4359 C C . GLN A 1 577 ? 10.685 -35.743 11.063 1.00 63.81 577 GLN A C 1
ATOM 4361 O O . GLN A 1 577 ? 10.108 -36.685 11.606 1.00 63.81 577 GLN A O 1
ATOM 4366 N N . ALA A 1 578 ? 11.074 -34.676 11.764 1.00 65.62 578 ALA A N 1
ATOM 4367 C CA . ALA A 1 578 ? 10.736 -34.511 13.167 1.00 65.62 578 ALA A CA 1
ATOM 4368 C C . ALA A 1 578 ? 9.279 -34.044 13.289 1.00 65.62 578 ALA A C 1
ATOM 4370 O O . ALA A 1 578 ? 8.938 -32.913 12.937 1.00 65.62 578 ALA A O 1
ATOM 4371 N N . GLU A 1 579 ? 8.420 -34.931 13.783 1.00 71.25 579 GLU A N 1
ATOM 4372 C CA . GLU A 1 579 ? 7.016 -34.650 14.094 1.00 71.25 579 GLU A CA 1
ATOM 4373 C C . GLU A 1 579 ? 6.917 -33.645 15.238 1.00 71.25 579 GLU A C 1
ATOM 4375 O O . GLU A 1 579 ? 7.547 -33.810 16.287 1.00 71.25 579 GLU A O 1
ATOM 4380 N N . ASN A 1 580 ? 6.132 -32.585 15.045 1.00 78.12 580 ASN A N 1
ATOM 4381 C CA . ASN A 1 580 ? 5.933 -31.586 16.086 1.00 78.12 580 ASN A CA 1
ATOM 4382 C C . ASN A 1 580 ? 4.615 -30.840 15.869 1.00 78.12 580 ASN A C 1
ATOM 4384 O O . ASN A 1 580 ? 4.333 -30.343 14.777 1.00 78.12 580 ASN A O 1
ATOM 4388 N N . LEU A 1 581 ? 3.849 -30.701 16.949 1.00 87.19 581 LEU A N 1
ATOM 4389 C CA . LEU A 1 581 ? 2.647 -29.876 17.014 1.00 87.19 581 LEU A CA 1
ATOM 4390 C C . LEU A 1 581 ? 2.837 -28.457 16.437 1.00 87.19 581 LEU A C 1
ATOM 4392 O O . LEU A 1 581 ? 1.913 -27.916 15.836 1.00 87.19 581 LEU A O 1
ATOM 4396 N N . ASP A 1 582 ? 4.016 -27.845 16.576 1.00 84.94 582 ASP A N 1
ATOM 4397 C CA . ASP A 1 582 ? 4.302 -26.496 16.068 1.00 84.94 582 ASP A CA 1
ATOM 4398 C C . ASP A 1 582 ? 4.084 -26.364 14.551 1.00 84.94 582 ASP A C 1
ATOM 4400 O O . ASP A 1 582 ? 3.723 -25.285 14.077 1.00 84.94 582 ASP A O 1
ATOM 4404 N N . TYR A 1 583 ? 4.235 -27.450 13.786 1.00 79.12 583 TYR A N 1
ATOM 4405 C CA . TYR A 1 583 ? 3.970 -27.459 12.343 1.00 79.12 583 TYR A CA 1
ATOM 4406 C C . TYR A 1 583 ? 2.478 -27.525 12.000 1.00 79.12 583 TYR A C 1
ATOM 4408 O O . TYR A 1 583 ? 2.101 -27.274 10.856 1.00 79.12 583 TYR A O 1
ATOM 4416 N N . ALA A 1 584 ? 1.612 -27.801 12.979 1.00 82.56 584 ALA A N 1
ATOM 4417 C CA . ALA A 1 584 ? 0.169 -27.681 12.813 1.00 82.56 584 ALA A CA 1
ATOM 4418 C C . ALA A 1 584 ? -0.311 -26.218 12.882 1.00 82.56 584 ALA A C 1
ATOM 4420 O O . ALA A 1 584 ? -1.442 -25.942 12.468 1.00 82.56 584 ALA A O 1
ATOM 4421 N N . ALA A 1 585 ? 0.523 -25.280 13.357 1.00 84.25 585 ALA A N 1
ATOM 4422 C CA . ALA A 1 585 ? 0.182 -23.863 13.459 1.00 84.25 585 ALA A CA 1
ATOM 4423 C C . ALA A 1 585 ? 0.084 -23.200 12.078 1.00 84.25 585 ALA A C 1
ATOM 4425 O O . ALA A 1 585 ? 1.076 -23.058 11.360 1.00 84.25 585 ALA A O 1
ATOM 4426 N N . MET A 1 586 ? -1.095 -22.686 11.730 1.00 77.19 586 MET A N 1
ATOM 4427 C CA . MET A 1 586 ? -1.234 -21.848 10.543 1.00 77.19 586 MET A CA 1
ATOM 4428 C C . MET A 1 586 ? -0.627 -20.465 10.802 1.00 77.19 586 MET A C 1
ATOM 4430 O O . MET A 1 586 ? -1.134 -19.677 11.596 1.00 77.19 586 MET A O 1
ATOM 4434 N N . ALA A 1 587 ? 0.471 -20.148 10.111 1.00 62.31 587 ALA A N 1
ATOM 4435 C CA . ALA A 1 587 ? 1.154 -18.858 10.256 1.00 62.31 587 ALA A CA 1
ATOM 4436 C C . ALA A 1 587 ? 0.333 -17.660 9.725 1.00 62.31 587 ALA A C 1
ATOM 4438 O O . ALA A 1 587 ? 0.628 -16.508 10.060 1.00 62.31 587 ALA A O 1
ATOM 4439 N N . LEU A 1 588 ? -0.672 -17.922 8.884 1.00 56.16 588 LEU A N 1
ATOM 4440 C CA . LEU A 1 588 ? -1.580 -16.936 8.298 1.00 56.16 588 LEU A CA 1
ATOM 4441 C C . LEU A 1 588 ? -2.746 -16.667 9.264 1.00 56.16 588 LEU A C 1
ATOM 4443 O O . LEU A 1 588 ? -3.293 -17.597 9.844 1.00 56.16 588 LEU A O 1
ATOM 4447 N N . GLY A 1 589 ? -3.097 -15.394 9.476 1.00 60.28 589 GLY A N 1
ATOM 4448 C CA . GLY A 1 589 ? -4.184 -15.003 10.387 1.00 60.28 589 GLY A CA 1
ATOM 4449 C C . GLY A 1 589 ? -3.865 -15.105 11.889 1.00 60.28 589 GLY A C 1
ATOM 4450 O O . GLY A 1 589 ? -4.765 -14.962 12.709 1.00 60.28 589 GLY A O 1
ATOM 4451 N N . SER A 1 590 ? -2.605 -15.336 12.288 1.00 80.00 590 SER A N 1
ATOM 4452 C CA . SER A 1 590 ? -2.235 -15.482 13.707 1.00 80.00 590 SER A CA 1
ATOM 4453 C C . SER A 1 590 ? -2.336 -14.164 14.491 1.00 80.00 590 SER A C 1
ATOM 4455 O O . SER A 1 590 ? -1.757 -13.153 14.076 1.00 80.00 590 SER A O 1
ATOM 4457 N N . ALA A 1 591 ? -2.943 -14.193 15.676 1.00 86.94 591 ALA A N 1
ATOM 4458 C CA . ALA A 1 591 ? -2.941 -13.079 16.619 1.00 86.94 591 ALA A CA 1
ATOM 4459 C C . ALA A 1 591 ? -1.681 -13.125 17.494 1.00 86.94 591 ALA A C 1
ATOM 4461 O O . ALA A 1 591 ? -1.260 -14.194 17.933 1.00 86.94 591 ALA A O 1
ATOM 4462 N N . ARG A 1 592 ? -1.048 -11.976 17.762 1.00 90.12 592 ARG A N 1
ATOM 4463 C CA . ARG A 1 592 ? 0.206 -11.920 18.535 1.00 90.12 592 ARG A CA 1
ATOM 4464 C C . ARG A 1 592 ? 0.167 -10.832 19.588 1.00 90.12 592 ARG A C 1
ATOM 4466 O O . ARG A 1 592 ? -0.114 -9.677 19.273 1.00 90.12 592 ARG A O 1
ATOM 4473 N N . GLN A 1 593 ? 0.545 -11.179 20.812 1.00 90.12 593 GLN A N 1
ATOM 4474 C CA . GLN A 1 593 ? 0.656 -10.227 21.910 1.00 90.12 593 GLN A CA 1
ATOM 4475 C C . GLN A 1 593 ? 1.777 -10.623 22.868 1.00 90.12 593 GLN A C 1
ATOM 4477 O O . GLN A 1 593 ? 1.997 -11.796 23.143 1.00 90.12 593 GLN A O 1
ATOM 4482 N N . VAL A 1 594 ? 2.492 -9.633 23.402 1.00 91.00 594 VAL A N 1
ATOM 4483 C CA . VAL A 1 594 ? 3.464 -9.865 24.476 1.00 91.00 594 VAL A CA 1
ATOM 4484 C C . VAL A 1 594 ? 2.746 -9.760 25.819 1.00 91.00 594 VAL A C 1
ATOM 4486 O O . VAL A 1 594 ? 2.307 -8.674 26.205 1.00 91.00 594 VAL A O 1
ATOM 4489 N N . VAL A 1 595 ? 2.658 -10.874 26.543 1.00 90.75 595 VAL A N 1
ATOM 4490 C CA . VAL A 1 595 ? 2.105 -10.919 27.903 1.00 90.75 595 VAL A CA 1
ATOM 4491 C C . VAL A 1 595 ? 3.240 -10.722 28.903 1.00 90.75 595 VAL A C 1
ATOM 4493 O O . VAL A 1 595 ? 4.193 -11.496 28.924 1.00 90.75 595 VAL A O 1
ATOM 4496 N N . THR A 1 596 ? 3.171 -9.653 29.701 1.00 89.31 596 THR A N 1
ATOM 4497 C CA . THR A 1 596 ? 4.241 -9.271 30.649 1.00 89.31 596 THR A CA 1
ATOM 4498 C C . THR A 1 596 ? 3.788 -9.203 32.105 1.00 89.31 596 THR A C 1
ATOM 4500 O O . THR A 1 596 ? 4.628 -9.063 32.991 1.00 89.31 596 THR A O 1
ATOM 4503 N N . LYS A 1 597 ? 2.477 -9.280 32.368 1.00 91.75 597 LYS A N 1
ATOM 4504 C CA . LYS A 1 597 ? 1.884 -9.204 33.708 1.00 91.75 597 LYS A CA 1
ATOM 4505 C C . LYS A 1 597 ? 0.642 -10.101 33.796 1.00 91.75 597 LYS A C 1
ATOM 4507 O O . LYS A 1 597 ? -0.029 -10.234 32.772 1.00 91.75 597 LYS A O 1
ATOM 4512 N N . PRO A 1 598 ? 0.328 -10.661 34.980 1.00 94.38 598 PRO A N 1
ATOM 4513 C CA . PRO A 1 598 ? -0.927 -11.371 35.215 1.00 94.38 598 PRO A CA 1
ATOM 4514 C C . PRO A 1 598 ? -2.164 -10.506 34.945 1.00 94.38 598 PRO A C 1
ATOM 4516 O O . PRO A 1 598 ? -2.106 -9.276 35.051 1.00 94.38 598 PRO A O 1
ATOM 4519 N N . GLY A 1 599 ? -3.283 -11.161 34.643 1.00 9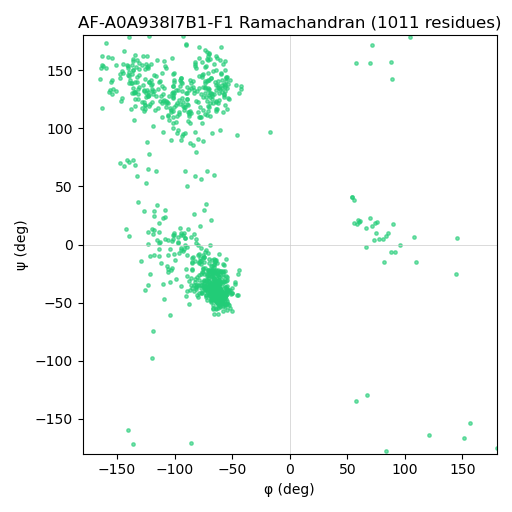3.38 599 GLY A N 1
ATOM 4520 C CA . GLY A 1 599 ? -4.582 -10.548 34.384 1.00 93.38 599 GLY A CA 1
ATOM 4521 C C . GLY A 1 599 ? -5.144 -10.867 32.999 1.00 93.38 599 GLY A C 1
ATOM 4522 O O . GLY A 1 599 ? -4.716 -11.800 32.321 1.00 93.38 599 GLY A O 1
ATOM 4523 N N . LEU A 1 600 ? -6.138 -10.080 32.588 1.00 93.75 600 LEU A N 1
ATOM 4524 C CA . LEU A 1 600 ? -6.862 -10.282 31.337 1.00 93.75 600 LEU A CA 1
ATOM 4525 C C . LEU A 1 600 ? -6.002 -9.945 30.107 1.00 93.75 600 LEU A C 1
ATOM 4527 O O . LEU A 1 600 ? -5.411 -8.865 30.029 1.00 93.75 600 LEU A O 1
ATOM 4531 N N . VAL A 1 601 ? -6.001 -10.836 29.119 1.00 94.50 601 VAL A N 1
ATOM 4532 C CA . VAL A 1 601 ? -5.329 -10.680 27.824 1.00 94.50 601 VAL A CA 1
ATOM 4533 C C . VAL A 1 601 ? -6.340 -10.949 26.710 1.00 94.50 601 VAL A C 1
ATOM 4535 O O . VAL A 1 601 ? -7.129 -11.885 26.803 1.00 94.50 601 VAL A O 1
ATOM 4538 N N . GLU A 1 602 ? -6.330 -10.131 25.659 1.00 95.81 602 GLU A N 1
ATOM 4539 C CA . GLU A 1 602 ? -7.268 -10.234 24.538 1.00 95.81 602 GLU A CA 1
ATOM 4540 C C . GLU A 1 602 ? -6.516 -10.337 23.211 1.00 95.81 602 GLU A C 1
ATOM 4542 O O . GLU A 1 602 ? -5.802 -9.416 22.817 1.00 95.81 602 GLU A O 1
ATOM 4547 N N . PHE A 1 603 ? -6.732 -11.434 22.495 1.00 95.56 603 PHE A N 1
ATOM 4548 C CA . PHE A 1 603 ? -6.208 -11.675 21.161 1.00 95.56 603 PHE A CA 1
ATOM 4549 C C . PHE A 1 603 ? -7.308 -11.421 20.131 1.00 95.56 603 PHE A C 1
ATOM 4551 O O . PHE A 1 603 ? -8.395 -11.993 20.217 1.00 95.56 603 PHE A O 1
ATOM 4558 N N . ASP A 1 604 ? -7.032 -10.563 19.150 1.00 93.50 604 ASP A N 1
ATOM 4559 C CA . ASP A 1 604 ? -7.929 -10.359 18.012 1.00 93.50 604 ASP A CA 1
ATOM 4560 C C . ASP A 1 604 ? -7.800 -11.543 17.051 1.00 93.50 604 ASP A C 1
ATOM 4562 O O . ASP A 1 604 ? -6.803 -11.672 16.342 1.00 93.50 604 ASP A O 1
ATOM 4566 N N . VAL A 1 605 ? -8.800 -12.419 17.075 1.00 93.56 605 VAL A N 1
ATOM 4567 C CA . VAL A 1 605 ? -8.871 -13.644 16.267 1.00 93.56 605 VAL A CA 1
ATOM 4568 C C . VAL A 1 605 ? -9.946 -13.523 15.187 1.00 93.56 605 VAL A C 1
ATOM 4570 O O . VAL A 1 605 ? -10.458 -14.532 14.708 1.00 93.56 605 VAL A O 1
ATOM 4573 N N . THR A 1 606 ? -10.299 -12.288 14.805 1.00 88.06 606 THR A N 1
ATOM 4574 C CA . THR A 1 606 ? -11.374 -12.002 13.846 1.00 88.06 606 THR A CA 1
ATOM 4575 C C . THR A 1 606 ? -11.176 -12.757 12.536 1.00 88.06 606 THR A C 1
ATOM 4577 O O . THR A 1 606 ? -12.094 -13.451 12.125 1.00 88.06 606 THR A O 1
ATOM 4580 N N . GLU A 1 607 ? -9.984 -12.719 11.930 1.00 78.06 607 GLU A N 1
ATOM 4581 C CA . GLU A 1 607 ? -9.720 -13.415 10.656 1.00 78.06 607 GLU A CA 1
ATOM 4582 C C . GLU A 1 607 ? -9.877 -14.943 10.767 1.00 78.06 607 GLU A C 1
ATOM 4584 O O . GLU A 1 607 ? -10.408 -15.570 9.855 1.00 78.06 607 GLU A O 1
ATOM 4589 N N . ILE A 1 608 ? -9.464 -15.539 11.894 1.00 85.50 608 ILE A N 1
ATOM 4590 C CA . ILE A 1 608 ? -9.564 -16.990 12.124 1.00 85.50 608 ILE A CA 1
ATOM 4591 C C . ILE A 1 608 ? -11.034 -17.406 12.261 1.00 85.50 608 ILE A C 1
ATOM 4593 O O . ILE A 1 608 ? -11.490 -18.344 11.614 1.00 85.50 608 ILE A O 1
ATOM 4597 N N . VAL A 1 609 ? -11.791 -16.687 13.092 1.00 87.75 609 VAL A N 1
ATOM 4598 C CA . VAL A 1 609 ? -13.209 -16.988 13.332 1.00 87.75 609 VAL A CA 1
ATOM 4599 C C . VAL A 1 609 ? -14.062 -16.659 12.105 1.00 87.75 609 VAL A C 1
ATOM 4601 O O . VAL A 1 609 ? -15.037 -17.357 11.838 1.00 87.75 609 VAL A O 1
ATOM 4604 N N . GLU A 1 610 ? -13.693 -15.637 11.329 1.00 79.50 610 GLU A N 1
ATOM 4605 C CA . GLU A 1 610 ? -14.322 -15.334 10.042 1.00 79.50 610 GLU A CA 1
ATOM 4606 C C . GLU A 1 610 ? -14.158 -16.503 9.072 1.00 79.50 610 GLU A C 1
ATOM 4608 O O . GLU A 1 610 ? -15.143 -16.933 8.476 1.00 79.50 610 GLU A O 1
ATOM 4613 N N . ALA A 1 611 ? -12.947 -17.056 8.957 1.00 69.56 611 ALA A N 1
ATOM 4614 C CA . ALA A 1 611 ? -12.690 -18.191 8.081 1.00 69.56 611 ALA A CA 1
ATOM 4615 C C . ALA A 1 611 ? -13.532 -19.422 8.464 1.00 69.56 611 ALA A C 1
ATOM 4617 O O . ALA A 1 611 ? -14.134 -20.054 7.593 1.00 69.56 611 ALA A O 1
ATOM 4618 N N . TRP A 1 612 ? -13.670 -19.700 9.766 1.00 79.00 612 TRP A N 1
ATOM 4619 C CA . TRP A 1 612 ? -14.498 -20.802 10.270 1.00 79.00 612 TRP A CA 1
ATOM 4620 C C . TRP A 1 612 ? -16.001 -20.609 10.055 1.00 79.00 612 TRP A C 1
ATOM 4622 O O . TRP A 1 612 ? -16.698 -21.553 9.694 1.00 79.00 612 TRP A O 1
ATOM 4632 N N . LEU A 1 613 ? -16.525 -19.407 10.309 1.00 74.56 613 LEU A N 1
ATOM 4633 C CA . LEU A 1 613 ? -17.967 -19.151 10.232 1.00 74.56 613 LEU A CA 1
ATOM 4634 C C . LEU A 1 613 ? -18.451 -18.877 8.805 1.00 74.56 613 LEU A C 1
ATOM 4636 O O . LEU A 1 613 ? -19.616 -19.125 8.504 1.00 74.56 613 LEU A O 1
ATOM 4640 N N . PHE A 1 614 ? -17.592 -18.318 7.950 1.00 65.94 614 PHE A N 1
ATOM 4641 C CA . PHE A 1 614 ? -18.019 -17.693 6.699 1.00 65.94 614 PHE A CA 1
ATOM 4642 C C . PHE A 1 614 ? -17.268 -18.163 5.450 1.00 65.94 614 PHE A C 1
ATOM 4644 O O . PHE A 1 614 ? -17.756 -17.880 4.365 1.00 65.94 614 PHE A O 1
ATOM 4651 N N . GLN A 1 615 ? -16.127 -18.855 5.560 1.00 58.81 615 GLN A N 1
ATOM 4652 C CA . GLN A 1 615 ? -15.284 -19.226 4.403 1.00 58.81 615 GLN A CA 1
ATOM 4653 C C . GLN A 1 615 ? -15.119 -20.747 4.246 1.00 58.81 615 GLN A C 1
ATOM 4655 O O . GLN A 1 615 ? -14.239 -21.211 3.532 1.00 58.81 615 GLN A O 1
ATOM 4660 N N . GLY A 1 616 ? -15.938 -21.540 4.945 1.00 57.22 616 GLY A N 1
ATOM 4661 C CA . GLY A 1 616 ? -15.940 -23.002 4.830 1.00 57.22 616 GLY A CA 1
ATOM 4662 C C . GLY A 1 616 ? -14.747 -23.715 5.479 1.00 57.22 616 GLY A C 1
ATOM 4663 O O . GLY A 1 616 ? -14.665 -24.938 5.393 1.00 57.22 616 GLY A O 1
ATOM 4664 N N . GLN A 1 617 ? -13.844 -22.998 6.159 1.00 65.44 617 GLN A N 1
ATOM 4665 C CA . GLN A 1 617 ? -12.703 -23.619 6.829 1.00 65.44 617 GLN A CA 1
ATOM 4666 C C . GLN A 1 617 ? -13.156 -24.419 8.060 1.00 65.44 617 GLN A C 1
ATOM 4668 O O . GLN A 1 617 ? -13.909 -23.927 8.902 1.00 65.44 617 GLN A O 1
ATOM 4673 N N . ALA A 1 618 ? -12.642 -25.640 8.225 1.00 73.00 618 ALA A N 1
ATOM 4674 C CA . ALA A 1 618 ? -12.936 -26.454 9.400 1.00 73.00 618 ALA A CA 1
ATOM 4675 C C . ALA A 1 618 ? -12.395 -25.821 10.701 1.00 73.00 618 ALA A C 1
ATOM 4677 O O . ALA A 1 618 ? -11.229 -25.429 10.797 1.00 73.00 618 ALA A O 1
ATOM 4678 N N . ASN A 1 619 ? -13.232 -25.772 11.743 1.00 86.75 619 ASN A N 1
ATOM 4679 C CA . ASN A 1 619 ? -12.828 -25.344 13.084 1.00 86.75 619 ASN A CA 1
ATOM 4680 C C . ASN A 1 619 ? -12.113 -26.486 13.831 1.00 86.75 619 ASN A C 1
ATOM 4682 O O . ASN A 1 619 ? -12.736 -27.283 14.538 1.00 86.75 619 ASN A O 1
ATOM 4686 N N . HIS A 1 620 ? -10.788 -26.549 13.706 1.00 89.69 620 HIS A N 1
ATOM 4687 C CA . HIS A 1 620 ? -9.937 -27.430 14.515 1.00 89.69 620 HIS A CA 1
ATOM 4688 C C . HIS A 1 620 ? -9.422 -26.766 15.803 1.00 89.69 620 HIS A C 1
ATOM 4690 O O . HIS A 1 620 ? -8.650 -27.374 16.538 1.00 89.69 620 HIS A O 1
ATOM 4696 N N . GLY A 1 621 ? -9.863 -25.547 16.117 1.00 92.50 621 GLY A N 1
ATOM 4697 C CA . GLY A 1 621 ? -9.431 -24.804 17.297 1.00 92.50 621 GLY A CA 1
ATOM 4698 C C . GLY A 1 621 ? -8.113 -24.043 17.125 1.00 92.50 621 GLY A C 1
ATOM 4699 O O . GLY A 1 621 ? -7.512 -23.983 16.051 1.00 92.50 621 GLY A O 1
ATOM 4700 N N . PHE A 1 622 ? -7.695 -23.417 18.216 1.00 95.38 622 PHE A N 1
ATOM 4701 C CA . PHE A 1 622 ? -6.501 -22.610 18.372 1.00 95.38 622 PHE A CA 1
ATOM 4702 C C . PHE A 1 622 ? -5.323 -23.423 18.921 1.00 95.38 622 PHE A C 1
ATOM 4704 O O . PHE A 1 622 ? -5.480 -24.250 19.820 1.00 95.38 622 PHE A O 1
ATOM 4711 N N . LEU A 1 623 ? -4.133 -23.094 18.425 1.00 94.06 623 LEU A N 1
ATOM 4712 C CA . LEU A 1 623 ? -2.838 -23.476 18.973 1.00 94.06 623 LEU A CA 1
ATOM 4713 C C . LEU A 1 623 ? -2.152 -22.224 19.529 1.00 94.06 623 LEU A C 1
ATOM 4715 O O . LEU A 1 623 ? -1.928 -21.241 18.812 1.00 94.06 623 LEU A O 1
ATOM 4719 N N . LEU A 1 624 ? -1.836 -22.264 20.820 1.00 93.94 624 LEU A N 1
ATOM 4720 C CA . LEU A 1 624 ? -1.143 -21.213 21.546 1.00 93.94 624 LEU A CA 1
ATOM 4721 C C . LEU A 1 624 ? 0.338 -21.575 21.637 1.00 93.94 624 LEU A C 1
ATOM 4723 O O . LEU A 1 624 ? 0.712 -22.606 22.201 1.00 93.94 624 LEU A O 1
ATOM 4727 N N . THR A 1 625 ? 1.189 -20.699 21.114 1.00 90.06 625 THR A N 1
ATOM 4728 C CA . THR A 1 625 ? 2.645 -20.837 21.186 1.00 90.06 625 THR A CA 1
ATOM 4729 C C . THR A 1 625 ? 3.255 -19.603 21.841 1.00 90.06 625 THR A C 1
ATOM 4731 O O . THR A 1 625 ? 2.691 -18.508 21.813 1.00 90.06 625 THR A O 1
ATOM 4734 N N . MET A 1 626 ? 4.422 -19.757 22.460 1.00 86.00 626 MET A N 1
ATOM 4735 C CA . MET A 1 626 ? 5.181 -18.638 23.005 1.00 86.00 626 MET A CA 1
ATOM 4736 C C . MET A 1 626 ? 6.639 -18.803 22.601 1.00 86.00 626 MET A C 1
ATOM 4738 O O . MET A 1 626 ? 7.265 -19.798 22.946 1.00 86.00 626 MET A O 1
ATOM 4742 N N . GLY A 1 627 ? 7.163 -17.834 21.848 1.00 72.81 627 GLY A N 1
ATOM 4743 C CA . GLY A 1 627 ? 8.535 -17.870 21.333 1.00 72.81 627 GLY A CA 1
ATOM 4744 C C . GLY A 1 627 ? 8.783 -18.894 20.216 1.00 72.81 627 GLY A C 1
ATOM 4745 O O . GLY A 1 627 ? 7.903 -19.676 19.867 1.00 72.81 627 GLY A O 1
ATOM 4746 N N . PRO A 1 628 ? 9.976 -18.861 19.593 1.00 67.69 628 PRO A N 1
ATOM 4747 C CA . PRO A 1 628 ? 10.373 -19.885 18.632 1.00 67.69 628 PRO A CA 1
ATOM 4748 C C . PRO A 1 628 ? 10.619 -21.229 19.342 1.00 67.69 628 PRO A C 1
ATOM 4750 O O . PRO A 1 628 ? 10.937 -21.230 20.536 1.00 67.69 628 PRO A O 1
ATOM 4753 N N . PRO A 1 629 ? 10.575 -22.363 18.618 1.00 64.56 629 PRO A N 1
ATOM 4754 C CA . PRO A 1 629 ? 10.988 -23.655 19.160 1.00 64.56 629 PRO A CA 1
ATOM 4755 C C . PRO A 1 629 ? 12.399 -23.564 19.760 1.00 64.56 629 PRO A C 1
ATOM 4757 O O . PRO A 1 629 ? 13.344 -23.126 19.090 1.00 64.56 629 PRO A O 1
ATOM 4760 N N . ILE A 1 630 ? 12.560 -23.947 21.031 1.00 62.91 630 ILE A N 1
ATOM 4761 C CA . ILE A 1 630 ? 13.865 -23.911 21.696 1.00 62.91 630 ILE A CA 1
ATOM 4762 C C . ILE A 1 630 ? 14.541 -25.273 21.553 1.00 62.91 630 ILE A C 1
ATOM 4764 O O . ILE A 1 630 ? 14.368 -26.155 22.384 1.00 62.91 630 ILE A O 1
ATOM 4768 N N . PHE A 1 631 ? 15.367 -25.426 20.521 1.00 57.12 631 PHE A N 1
ATOM 4769 C CA . PHE A 1 631 ? 16.287 -26.559 20.393 1.00 57.12 631 PHE A CA 1
ATOM 4770 C C . PHE A 1 631 ? 17.695 -26.098 20.743 1.00 57.12 631 PHE A C 1
ATOM 4772 O O . PHE A 1 631 ? 18.420 -25.585 19.894 1.00 57.12 631 PHE A O 1
ATOM 4779 N N . GLY A 1 632 ? 18.052 -26.194 22.021 1.00 54.28 632 GLY A N 1
ATOM 4780 C CA . GLY A 1 632 ? 19.407 -25.908 22.485 1.00 54.28 632 GLY A CA 1
ATOM 4781 C C . GLY A 1 632 ? 19.967 -24.531 22.098 1.00 54.28 632 GLY A C 1
ATOM 4782 O O . GLY A 1 632 ? 21.120 -24.411 21.695 1.00 54.28 632 GLY A O 1
ATOM 4783 N N . ARG A 1 633 ? 19.150 -23.471 22.173 1.00 54.41 633 ARG A N 1
ATOM 4784 C CA . ARG A 1 633 ? 19.609 -22.089 21.950 1.00 54.41 633 ARG A CA 1
ATOM 4785 C C . ARG A 1 633 ? 19.687 -21.345 23.290 1.00 54.41 633 ARG A C 1
ATOM 4787 O O . ARG A 1 633 ? 18.634 -21.037 23.854 1.00 54.41 633 ARG A O 1
ATOM 4794 N N . PRO A 1 634 ? 20.890 -21.009 23.797 1.00 52.19 634 PRO A N 1
ATOM 4795 C CA . PRO A 1 634 ? 21.060 -20.354 25.101 1.00 52.19 634 PRO A CA 1
ATOM 4796 C C . PRO A 1 634 ? 20.474 -18.934 25.131 1.00 52.19 634 PRO A C 1
ATOM 4798 O O . PRO A 1 634 ? 20.134 -18.405 26.192 1.00 52.19 634 PRO A O 1
ATOM 4801 N N . ASP A 1 635 ? 20.273 -18.336 23.958 1.00 55.88 635 ASP A N 1
ATOM 4802 C CA . ASP A 1 635 ? 19.983 -16.911 23.822 1.00 55.88 635 ASP A CA 1
ATOM 4803 C C . ASP A 1 635 ? 18.480 -16.584 23.891 1.00 55.88 635 ASP A C 1
ATOM 4805 O O . ASP A 1 635 ? 18.114 -15.413 24.029 1.00 55.88 635 ASP A O 1
ATOM 4809 N N . ALA A 1 636 ? 17.591 -17.590 23.879 1.00 61.69 636 ALA A N 1
ATOM 4810 C CA . ALA A 1 636 ? 16.133 -17.398 23.875 1.00 61.69 636 ALA A CA 1
ATOM 4811 C C . ALA A 1 636 ? 15.561 -16.953 25.238 1.00 61.69 636 ALA A C 1
ATOM 4813 O O . ALA A 1 636 ? 14.577 -16.223 25.275 1.00 61.69 636 ALA A O 1
ATOM 4814 N N . GLY A 1 637 ? 16.244 -17.275 26.351 1.00 70.19 637 GLY A N 1
ATOM 4815 C CA . GLY A 1 637 ? 15.796 -16.991 27.729 1.00 70.19 637 GLY A CA 1
ATOM 4816 C C . GLY A 1 637 ? 14.593 -17.830 28.172 1.00 70.19 637 GLY A C 1
ATOM 4817 O O . GLY A 1 637 ? 13.854 -18.330 27.338 1.00 70.19 637 GLY A O 1
ATOM 4818 N N . ALA A 1 638 ? 14.424 -18.010 29.483 1.00 80.25 638 ALA A N 1
ATOM 4819 C CA . ALA A 1 638 ? 13.267 -18.719 30.026 1.00 80.25 638 ALA A CA 1
ATOM 4820 C C . ALA A 1 638 ? 12.027 -17.822 30.048 1.00 80.25 638 ALA A C 1
ATOM 4822 O O . ALA A 1 638 ? 12.134 -16.617 30.315 1.00 80.25 638 ALA A O 1
ATOM 4823 N N . TRP A 1 639 ? 10.874 -18.433 29.805 1.00 88.06 639 TRP A N 1
ATOM 4824 C CA . TRP A 1 639 ? 9.577 -17.832 30.048 1.00 88.06 639 TRP A CA 1
ATOM 4825 C C . TRP A 1 639 ? 8.642 -18.802 30.765 1.00 88.06 639 TRP A C 1
ATOM 4827 O O . TRP A 1 639 ? 8.765 -20.019 30.638 1.00 88.06 639 TRP A O 1
ATOM 4837 N N . GLY A 1 640 ? 7.705 -18.241 31.513 1.00 88.56 640 GLY A N 1
ATOM 4838 C CA . GLY A 1 640 ? 6.617 -18.962 32.145 1.00 88.56 640 GLY A CA 1
ATOM 4839 C C . GLY A 1 640 ? 5.320 -18.206 31.935 1.00 88.56 640 GLY A C 1
ATOM 4840 O O . GLY A 1 640 ? 5.267 -16.991 32.141 1.00 88.56 640 GLY A O 1
ATOM 4841 N N . LEU A 1 641 ? 4.291 -18.900 31.477 1.00 91.44 641 LEU A N 1
ATOM 4842 C CA . LEU A 1 641 ? 2.974 -18.316 31.282 1.00 91.44 641 LEU A CA 1
ATOM 4843 C C . LEU A 1 641 ? 1.930 -19.373 31.594 1.00 91.44 641 LEU A C 1
ATOM 4845 O O . LEU A 1 641 ? 1.959 -20.464 31.035 1.00 91.44 641 LEU A O 1
ATOM 4849 N N . GLU A 1 642 ? 1.016 -19.025 32.485 1.00 94.38 642 GLU A N 1
ATOM 4850 C CA . GLU A 1 642 ? -0.065 -19.903 32.901 1.00 94.38 642 GLU A CA 1
ATOM 4851 C C . GLU A 1 642 ? -1.391 -19.176 32.705 1.00 94.38 642 GLU A C 1
ATOM 4853 O O . GLU A 1 642 ? -1.608 -18.102 33.275 1.00 94.38 642 GLU A O 1
ATOM 4858 N N . PHE A 1 643 ? -2.265 -19.741 31.876 1.00 95.19 643 PHE A N 1
ATOM 4859 C CA . PHE A 1 643 ? -3.625 -19.252 31.676 1.00 95.19 643 PHE A CA 1
ATOM 4860 C C . PHE A 1 643 ? -4.614 -20.100 32.472 1.00 95.19 643 PHE A C 1
ATOM 4862 O O . PHE A 1 643 ? -4.415 -21.298 32.631 1.00 95.19 643 PHE A O 1
ATOM 4869 N N . ALA A 1 644 ? -5.698 -19.501 32.956 1.00 94.62 644 ALA A N 1
ATOM 4870 C CA . ALA A 1 644 ? -6.832 -20.273 33.459 1.00 94.62 644 ALA A CA 1
ATOM 4871 C C . ALA A 1 644 ? -7.468 -21.085 32.314 1.00 94.62 644 ALA A C 1
ATOM 4873 O O . ALA A 1 644 ? -7.624 -20.562 31.207 1.00 94.62 644 ALA A O 1
ATOM 4874 N N . SER A 1 645 ? -7.812 -22.345 32.581 1.00 93.44 645 SER A N 1
ATOM 4875 C CA . SER A 1 645 ? -8.486 -23.231 31.623 1.00 93.44 645 SER A CA 1
ATOM 4876 C C . SER A 1 645 ? -10.011 -23.181 31.769 1.00 93.44 645 SER A C 1
ATOM 4878 O O . SER A 1 645 ? -10.539 -22.478 32.637 1.00 93.44 645 SER A O 1
ATOM 4880 N N . SER A 1 646 ? -10.738 -23.933 30.942 1.00 91.88 646 SER A N 1
ATOM 4881 C CA . SER A 1 646 ? -12.195 -24.079 31.057 1.00 91.88 646 SER A CA 1
ATOM 4882 C C . SER A 1 646 ? -12.653 -24.768 32.353 1.00 91.88 646 SER A C 1
ATOM 4884 O O . SER A 1 646 ? -13.769 -24.505 32.804 1.00 91.88 646 SER A O 1
ATOM 4886 N N . GLU A 1 647 ? -11.771 -25.540 32.997 1.00 90.69 647 GLU A N 1
ATOM 4887 C CA . GLU A 1 647 ? -11.978 -26.189 34.303 1.00 90.69 647 GLU A CA 1
ATOM 4888 C C . GLU A 1 647 ? -11.786 -25.231 35.499 1.00 90.69 647 GLU A C 1
ATOM 4890 O O . GLU A 1 647 ? -12.077 -25.563 36.654 1.00 90.69 647 GLU A O 1
ATOM 4895 N N . ALA A 1 648 ? -11.291 -24.011 35.267 1.00 87.56 648 ALA A N 1
ATOM 4896 C CA . ALA A 1 648 ? -11.185 -23.006 36.317 1.00 87.56 648 ALA A CA 1
ATOM 4897 C C . ALA A 1 648 ? -12.578 -22.516 36.755 1.00 87.56 648 ALA A C 1
ATOM 4899 O O . ALA A 1 648 ? -13.389 -22.078 35.941 1.00 87.56 648 ALA A O 1
ATOM 4900 N N . LYS A 1 649 ? -12.836 -22.495 38.074 1.00 78.75 649 LYS A N 1
ATOM 4901 C CA . LYS A 1 649 ? -14.117 -22.014 38.642 1.00 78.75 649 LYS A CA 1
ATOM 4902 C C . LYS A 1 649 ? -14.455 -20.572 38.250 1.00 78.75 649 LYS A C 1
ATOM 4904 O O . LYS A 1 649 ? -15.627 -20.222 38.154 1.00 78.75 649 LYS A O 1
ATOM 4909 N N . GLU A 1 650 ? -13.433 -19.741 38.056 1.00 80.25 650 GLU A N 1
ATOM 4910 C CA . GLU A 1 650 ? -13.547 -18.352 37.622 1.00 80.25 650 GLU A CA 1
ATOM 4911 C C . GLU A 1 650 ? -12.429 -18.041 36.616 1.00 80.25 650 GLU A C 1
ATOM 4913 O O . GLU A 1 650 ? -11.319 -18.556 36.739 1.00 80.25 650 GLU A O 1
ATOM 4918 N N . ASN A 1 651 ? -12.700 -17.139 35.668 1.00 86.31 651 ASN A N 1
ATOM 4919 C CA . ASN A 1 651 ? -11.730 -16.607 34.697 1.00 86.31 651 ASN A CA 1
ATOM 4920 C C . ASN A 1 651 ? -11.224 -17.578 33.611 1.00 86.31 651 ASN A C 1
ATOM 4922 O O . ASN A 1 651 ? -10.170 -17.319 33.032 1.00 86.31 651 ASN A O 1
ATOM 4926 N N . GLY A 1 652 ? -11.963 -18.647 33.298 1.00 90.25 652 GLY A N 1
ATOM 4927 C CA . GLY A 1 652 ? -11.666 -19.505 32.144 1.00 90.25 652 GLY A CA 1
ATOM 4928 C C . GLY A 1 652 ? -11.698 -18.761 30.792 1.00 90.25 652 GLY A C 1
ATOM 4929 O O . GLY A 1 652 ? -12.119 -17.600 30.723 1.00 90.25 652 GLY A O 1
ATOM 4930 N N . PRO A 1 653 ? -11.248 -19.405 29.703 1.00 95.31 653 PRO A N 1
ATOM 4931 C CA . PRO A 1 653 ? -11.154 -18.787 28.386 1.00 95.31 653 PRO A CA 1
ATOM 4932 C C . PRO A 1 653 ? -12.531 -18.406 27.824 1.00 95.31 653 PRO A C 1
ATOM 4934 O O . PRO A 1 653 ? -13.499 -19.162 27.928 1.00 95.31 653 PRO A O 1
ATOM 4937 N N . GLU A 1 654 ? -12.606 -17.238 27.183 1.00 95.81 654 GLU A N 1
ATOM 4938 C CA . GLU A 1 654 ? -13.820 -16.745 26.526 1.00 95.81 654 GLU A CA 1
ATOM 4939 C C . GLU A 1 654 ? -13.537 -16.417 25.056 1.00 95.81 654 GLU A C 1
ATOM 4941 O O . GLU A 1 654 ? -12.622 -15.649 24.750 1.00 95.81 654 GLU A O 1
ATOM 4946 N N . LEU A 1 655 ? -14.368 -16.921 24.142 1.00 96.75 655 LEU A N 1
ATOM 4947 C CA . LEU A 1 655 ? -14.420 -16.433 22.766 1.00 96.75 655 LEU A CA 1
ATOM 4948 C C . LEU A 1 655 ? -15.624 -15.507 22.612 1.00 96.75 655 LEU A C 1
ATOM 4950 O O . LEU A 1 655 ? -16.775 -15.924 22.746 1.00 96.75 655 LEU A O 1
ATOM 4954 N N . ILE A 1 656 ? -15.352 -14.235 22.342 1.00 95.81 656 ILE A N 1
ATOM 4955 C CA . ILE A 1 656 ? -16.367 -13.198 22.167 1.00 95.81 656 ILE A CA 1
ATOM 4956 C C . ILE A 1 656 ? -16.500 -12.922 20.677 1.00 95.81 656 ILE A C 1
ATOM 4958 O O . ILE A 1 656 ? -15.559 -12.426 20.064 1.00 95.81 656 ILE A O 1
ATOM 4962 N N . VAL A 1 657 ? -17.668 -13.207 20.112 1.00 93.06 657 VAL A N 1
ATOM 4963 C CA . VAL A 1 657 ? -17.976 -13.015 18.693 1.00 93.06 657 VAL A CA 1
ATOM 4964 C C . VAL A 1 657 ? -19.046 -11.936 18.561 1.00 93.06 657 VAL A C 1
ATOM 4966 O O . VAL A 1 657 ? -20.161 -12.080 19.063 1.00 93.06 657 VAL A O 1
ATOM 4969 N N . GLU A 1 658 ? -18.701 -10.832 17.909 1.00 90.69 658 GLU A N 1
ATOM 4970 C CA . GLU A 1 658 ? -19.596 -9.716 17.608 1.00 90.69 658 GLU A CA 1
ATOM 4971 C C . GLU A 1 658 ? -19.967 -9.748 16.127 1.00 90.69 658 GLU A C 1
ATOM 4973 O O . GLU A 1 658 ? -19.107 -9.679 15.248 1.00 90.69 658 GLU A O 1
ATOM 4978 N N . LEU A 1 659 ? -21.263 -9.835 15.857 1.00 82.38 659 LEU A N 1
ATOM 4979 C CA . LEU A 1 659 ? -21.843 -9.932 14.525 1.00 82.38 659 LEU A CA 1
ATOM 4980 C C . LEU A 1 659 ? -22.708 -8.694 14.269 1.00 82.38 659 LEU A C 1
ATOM 4982 O O . LEU A 1 659 ? -23.353 -8.172 15.178 1.00 82.38 659 LEU A O 1
ATOM 4986 N N . GLU A 1 660 ? -22.736 -8.207 13.035 1.00 74.38 660 GLU A N 1
ATOM 4987 C CA . GLU A 1 660 ? -23.535 -7.040 12.652 1.00 74.38 660 GLU A CA 1
ATOM 4988 C C . GLU A 1 660 ? -24.547 -7.406 11.564 1.00 74.38 660 GLU A C 1
ATOM 4990 O O . GLU A 1 660 ? -24.275 -8.218 10.679 1.00 74.38 660 GLU A O 1
ATOM 4995 N N . GLY A 1 661 ? -25.746 -6.824 11.663 1.00 59.03 661 GLY A N 1
ATOM 4996 C CA . GLY A 1 661 ? -26.832 -7.009 10.697 1.00 59.03 661 GLY A CA 1
ATOM 4997 C C . GLY A 1 661 ? -26.722 -6.143 9.439 1.00 59.03 661 GLY A C 1
ATOM 4998 O O . GLY A 1 661 ? -27.647 -6.145 8.626 1.00 59.03 661 GLY A O 1
ATOM 4999 N N . THR A 1 662 ? -25.638 -5.385 9.280 1.00 58.00 662 THR A N 1
ATOM 5000 C CA . THR A 1 662 ? -25.352 -4.652 8.047 1.00 58.00 662 THR A CA 1
ATOM 5001 C C . THR A 1 662 ? -25.168 -5.633 6.890 1.00 58.00 662 THR A C 1
ATOM 5003 O O . THR A 1 662 ? -24.568 -6.693 7.083 1.00 58.00 662 THR A O 1
ATOM 5006 N N . PRO A 1 663 ? -25.681 -5.301 5.694 1.00 57.50 663 PRO A N 1
ATOM 5007 C CA . PRO A 1 663 ? -25.369 -6.026 4.473 1.00 57.50 663 PRO A CA 1
ATOM 5008 C C . PRO A 1 663 ? -23.883 -6.377 4.371 1.00 57.50 663 PRO A C 1
ATOM 5010 O O . PRO A 1 663 ? -23.061 -5.492 4.639 1.00 57.50 663 PRO A O 1
ATOM 5013 N N . PRO A 1 664 ? -23.512 -7.606 3.969 1.00 61.12 664 PRO A N 1
ATOM 5014 C CA . PRO A 1 664 ? -22.128 -7.861 3.602 1.00 61.12 664 PRO A CA 1
ATOM 5015 C C . PRO A 1 664 ? -21.719 -6.874 2.506 1.00 61.12 664 PRO A C 1
ATOM 5017 O O . PRO A 1 664 ? -22.538 -6.522 1.669 1.00 61.12 664 PRO A O 1
ATOM 5020 N N . THR A 1 665 ? -20.481 -6.385 2.488 1.00 64.00 665 THR A N 1
ATOM 5021 C CA . THR A 1 665 ? -20.009 -5.657 1.299 1.00 64.00 665 THR A CA 1
ATOM 5022 C C . THR A 1 665 ? -19.815 -6.644 0.143 1.00 64.00 665 THR A C 1
ATOM 5024 O O . THR A 1 665 ? -19.667 -7.842 0.402 1.00 64.00 665 THR A O 1
ATOM 5027 N N . PRO A 1 666 ? -19.747 -6.190 -1.119 1.00 65.25 666 PRO A N 1
ATOM 5028 C CA . PRO A 1 666 ? -19.403 -7.066 -2.237 1.00 65.25 666 PRO A CA 1
ATOM 5029 C C . PRO A 1 666 ? -18.122 -7.869 -2.041 1.00 65.25 666 PRO A C 1
ATOM 5031 O O . PRO A 1 666 ? -18.077 -9.065 -2.314 1.00 65.25 666 PRO A O 1
ATOM 5034 N N . GLU A 1 667 ? -17.101 -7.255 -1.452 1.00 63.78 667 GLU A N 1
ATOM 5035 C CA . GLU A 1 667 ? -15.859 -7.943 -1.115 1.00 63.78 667 GLU A CA 1
ATOM 5036 C C . GLU A 1 667 ? -16.068 -9.029 -0.048 1.00 63.78 667 GLU A C 1
ATOM 5038 O O . GLU A 1 667 ? -15.399 -10.063 -0.084 1.00 63.78 667 GLU A O 1
ATOM 5043 N N . LEU A 1 668 ? -16.992 -8.812 0.894 1.00 60.53 668 LEU A N 1
ATOM 5044 C CA . LEU A 1 668 ? -17.317 -9.771 1.947 1.00 60.53 668 LEU A CA 1
ATOM 5045 C C . LEU A 1 668 ? -18.188 -10.924 1.432 1.00 60.53 668 LEU A C 1
ATOM 5047 O O . LEU A 1 668 ? -17.926 -12.075 1.771 1.00 60.53 668 LEU A O 1
ATOM 5051 N N . ALA A 1 669 ? -19.188 -10.645 0.593 1.00 64.81 669 ALA A N 1
ATOM 5052 C CA . ALA A 1 669 ? -19.982 -11.677 -0.076 1.00 64.81 669 ALA A CA 1
ATOM 5053 C C . ALA A 1 669 ? -19.115 -12.548 -0.994 1.00 64.81 669 ALA A C 1
ATOM 5055 O O . ALA A 1 669 ? -19.381 -13.735 -1.180 1.00 64.81 669 ALA A O 1
ATOM 5056 N N . GLU A 1 670 ? -18.051 -11.973 -1.546 1.00 63.78 670 GLU A N 1
ATOM 5057 C CA . GLU A 1 670 ? -17.102 -12.692 -2.379 1.00 63.78 670 GLU A CA 1
ATOM 5058 C C . GLU A 1 670 ? -16.105 -13.538 -1.583 1.00 63.78 670 GLU A C 1
ATOM 5060 O O . GLU A 1 670 ? -15.776 -14.646 -1.996 1.00 63.78 670 GLU A O 1
ATOM 5065 N N . ARG A 1 671 ? -15.687 -13.070 -0.403 1.00 58.12 671 ARG A N 1
ATOM 5066 C CA . ARG A 1 671 ? -14.915 -13.876 0.560 1.00 58.12 671 ARG A CA 1
ATOM 5067 C C . ARG A 1 671 ? -15.701 -15.051 1.142 1.00 58.12 671 ARG A C 1
ATOM 5069 O O . ARG A 1 671 ? -15.088 -16.000 1.603 1.00 58.12 671 ARG A O 1
ATOM 5076 N N . ARG A 1 672 ? -17.031 -14.973 1.138 1.00 62.56 672 ARG A N 1
ATOM 5077 C CA . ARG A 1 672 ? -17.950 -15.960 1.728 1.00 62.56 672 ARG A CA 1
ATOM 5078 C C . ARG A 1 672 ? -18.247 -17.184 0.869 1.00 62.56 672 ARG A C 1
ATOM 5080 O O . ARG A 1 672 ? -19.066 -18.014 1.254 1.00 62.56 672 ARG A O 1
ATOM 5087 N N . ALA A 1 673 ? -17.649 -17.275 -0.312 1.00 68.56 673 ALA A N 1
ATOM 5088 C CA . ALA A 1 673 ? -17.806 -18.452 -1.145 1.00 68.56 673 ALA A CA 1
ATOM 5089 C C . ALA A 1 673 ? -17.262 -19.687 -0.408 1.00 68.56 673 ALA A C 1
ATOM 5091 O O . ALA A 1 673 ? -16.167 -19.641 0.142 1.00 68.56 673 ALA A O 1
ATOM 5092 N N . LEU A 1 674 ? -18.010 -20.791 -0.429 1.00 64.81 674 LEU A N 1
ATOM 5093 C CA . LEU A 1 674 ? -17.542 -22.089 0.064 1.00 64.81 674 LEU A CA 1
ATOM 5094 C C . LEU A 1 674 ? -16.355 -22.595 -0.765 1.00 64.81 674 LEU A C 1
ATOM 5096 O O . LEU A 1 674 ? -15.505 -23.325 -0.270 1.00 64.81 674 LEU A O 1
ATOM 5100 N N . THR A 1 675 ? -16.334 -22.246 -2.051 1.00 67.62 675 THR A N 1
ATOM 5101 C CA . THR A 1 675 ? -15.278 -22.548 -3.026 1.00 67.62 675 THR A CA 1
ATOM 5102 C C . THR A 1 675 ? -15.466 -21.609 -4.219 1.00 67.62 675 THR A C 1
ATOM 5104 O O . THR A 1 675 ? -16.591 -21.170 -4.484 1.00 67.62 675 THR A O 1
ATOM 5107 N N . ILE A 1 676 ? -14.416 -21.307 -4.978 1.00 70.31 676 ILE A N 1
ATOM 5108 C CA . ILE A 1 676 ? -14.561 -20.609 -6.258 1.00 70.31 676 ILE A CA 1
ATOM 5109 C C . ILE A 1 676 ? -14.483 -21.615 -7.403 1.00 70.31 676 ILE A C 1
ATOM 5111 O O . ILE A 1 676 ? -13.579 -22.431 -7.502 1.00 70.31 676 ILE A O 1
ATOM 5115 N N . TYR A 1 677 ? -15.451 -21.536 -8.306 1.00 77.75 677 TYR A N 1
ATOM 5116 C CA . TYR A 1 677 ? -15.590 -22.392 -9.472 1.00 77.75 677 TYR A CA 1
ATOM 5117 C C . TYR A 1 677 ? -15.605 -21.523 -10.738 1.00 77.75 677 TYR A C 1
ATOM 5119 O O . TYR A 1 677 ? -16.677 -21.229 -11.273 1.00 77.75 677 TYR A O 1
ATOM 5127 N N . PRO A 1 678 ? -14.444 -21.029 -11.219 1.00 73.38 678 PRO A N 1
ATOM 5128 C CA . PRO A 1 678 ? -14.362 -20.011 -12.270 1.00 73.38 678 PRO A CA 1
ATOM 5129 C C . PRO A 1 678 ? -15.093 -20.350 -13.566 1.00 73.38 678 PRO A C 1
ATOM 5131 O O . PRO A 1 678 ? -15.543 -19.437 -14.254 1.00 73.38 678 PRO A O 1
ATOM 5134 N N . SER A 1 679 ? -15.260 -21.631 -13.898 1.00 74.12 679 SER A N 1
ATOM 5135 C CA . SER A 1 679 ? -16.060 -22.061 -15.051 1.00 74.12 679 SER A CA 1
ATOM 5136 C C . SER A 1 679 ? -17.543 -21.682 -14.928 1.00 74.12 679 SER A C 1
ATOM 5138 O O . SER A 1 679 ? -18.177 -21.429 -15.947 1.00 74.12 679 SER A O 1
ATOM 5140 N N . ALA A 1 680 ? -18.092 -21.513 -13.718 1.00 81.31 680 ALA A N 1
ATOM 5141 C CA . ALA A 1 680 ? -19.444 -20.976 -13.520 1.00 81.31 680 ALA A CA 1
ATOM 5142 C C . ALA A 1 680 ? -19.569 -19.470 -13.828 1.00 81.31 680 ALA A C 1
ATOM 5144 O O . ALA A 1 680 ? -20.687 -18.966 -13.886 1.00 81.31 680 ALA A O 1
ATOM 5145 N N . ALA A 1 681 ? -18.469 -18.757 -14.099 1.00 76.25 681 ALA A N 1
ATOM 5146 C CA . ALA A 1 681 ? -18.498 -17.409 -14.682 1.00 76.25 681 ALA A CA 1
ATOM 5147 C C . ALA A 1 681 ? -18.390 -17.398 -16.216 1.00 76.25 681 ALA A C 1
ATOM 5149 O O . ALA A 1 681 ? -18.445 -16.327 -16.821 1.00 76.25 681 ALA A O 1
ATOM 5150 N N . LEU A 1 682 ? -18.168 -18.550 -16.860 1.00 80.06 682 LEU A N 1
ATOM 5151 C CA . LEU A 1 682 ? -17.966 -18.641 -18.304 1.00 80.06 682 LEU A CA 1
ATOM 5152 C C . LEU A 1 682 ? -19.260 -19.129 -18.977 1.00 80.06 682 LEU A C 1
ATOM 5154 O O . LEU A 1 682 ? -19.545 -20.328 -18.959 1.00 80.06 682 LEU A O 1
ATOM 5158 N N . PRO A 1 683 ? -20.070 -18.238 -19.574 1.00 75.81 683 PRO A N 1
ATOM 5159 C CA . PRO A 1 683 ? -21.273 -18.660 -20.271 1.00 75.81 683 PRO A CA 1
ATOM 5160 C C . PRO A 1 683 ? -20.958 -19.270 -21.648 1.00 75.81 683 PRO A C 1
ATOM 5162 O O . PRO A 1 683 ? -20.100 -18.748 -22.365 1.00 75.81 683 PRO A O 1
ATOM 5165 N N . PRO A 1 684 ? -21.705 -20.303 -22.084 1.00 79.88 684 PRO A N 1
ATOM 5166 C CA . PRO A 1 684 ? -22.699 -21.066 -21.320 1.00 79.88 684 PRO A CA 1
ATOM 5167 C C . PRO A 1 684 ? -22.081 -22.272 -20.581 1.00 79.88 684 PRO A C 1
ATOM 5169 O O . PRO A 1 684 ? -21.452 -23.119 -21.214 1.00 79.88 684 PRO A O 1
ATOM 5172 N N . LEU A 1 685 ? -22.360 -22.437 -19.280 1.00 83.81 685 LEU A N 1
ATOM 5173 C CA . LEU A 1 685 ? -22.028 -23.668 -18.546 1.00 83.81 685 LEU A CA 1
ATOM 5174 C C . LEU A 1 685 ? -23.214 -24.647 -18.575 1.00 83.81 685 LEU A C 1
ATOM 5176 O O . LEU A 1 685 ? -24.128 -24.546 -17.762 1.00 83.81 685 LEU A O 1
ATOM 5180 N N . LYS A 1 686 ? -23.214 -25.586 -19.529 1.00 76.56 686 LYS A N 1
ATOM 5181 C CA . LYS A 1 686 ? -24.251 -26.642 -19.630 1.00 76.56 686 LYS A CA 1
ATOM 5182 C C . LYS A 1 686 ? -23.853 -27.945 -18.935 1.00 76.56 686 LYS A C 1
ATOM 5184 O O . LYS A 1 686 ? -24.692 -28.625 -18.348 1.00 76.56 686 LYS A O 1
ATOM 5189 N N . SER A 1 687 ? -22.566 -28.273 -18.995 1.00 84.38 687 SER A N 1
ATOM 5190 C CA . SER A 1 687 ? -22.002 -29.520 -18.480 1.00 84.38 687 SER A CA 1
ATOM 5191 C C . SER A 1 687 ? -20.978 -29.186 -17.396 1.00 84.38 687 SER A C 1
ATOM 5193 O O . SER A 1 687 ? -19.865 -28.785 -17.734 1.00 84.38 687 SER A O 1
ATOM 5195 N N . PRO A 1 688 ? -21.314 -29.329 -16.103 1.00 86.06 688 PRO A N 1
ATOM 5196 C CA . PRO A 1 688 ? -20.428 -28.968 -14.997 1.00 86.06 688 PRO A CA 1
ATOM 5197 C C . PRO A 1 688 ? -19.408 -30.072 -14.670 1.00 86.06 688 PRO A C 1
ATOM 5199 O O . PRO A 1 688 ? -18.969 -30.211 -13.530 1.00 86.06 688 PRO A O 1
ATOM 5202 N N . TYR A 1 689 ? -19.068 -30.897 -15.661 1.00 91.19 689 TYR A N 1
ATOM 5203 C CA . TYR A 1 689 ? -18.015 -31.898 -15.550 1.00 91.19 689 TYR A CA 1
ATOM 5204 C C . TYR A 1 689 ? -16.667 -31.276 -15.889 1.00 91.19 689 TYR A C 1
ATOM 5206 O O . TYR A 1 689 ? -16.601 -30.517 -16.838 1.00 91.19 689 TYR A O 1
ATOM 5214 N N . ALA A 1 690 ? -15.595 -31.629 -15.193 1.00 91.69 690 ALA A N 1
ATOM 5215 C CA . ALA A 1 690 ? -14.228 -31.326 -15.590 1.00 91.69 690 ALA A CA 1
ATOM 5216 C C . ALA A 1 690 ? -13.810 -32.253 -16.745 1.00 91.69 690 ALA A C 1
ATOM 5218 O O . ALA A 1 690 ? -13.311 -33.355 -16.515 1.00 91.69 690 ALA A O 1
ATOM 5219 N N . ILE A 1 691 ? -14.068 -31.829 -17.988 1.00 93.38 691 ILE A N 1
ATOM 5220 C CA . ILE A 1 691 ? -13.622 -32.534 -19.197 1.00 93.38 691 ILE A CA 1
ATOM 5221 C C . ILE A 1 691 ? -12.339 -31.864 -19.692 1.00 93.38 691 ILE A C 1
ATOM 5223 O O . ILE A 1 691 ? -12.386 -30.824 -20.361 1.00 93.38 691 ILE A O 1
ATOM 5227 N N . VAL A 1 692 ? -11.204 -32.437 -19.289 1.00 92.94 692 VAL A N 1
ATOM 5228 C CA . VAL A 1 692 ? -9.879 -31.804 -19.353 1.00 92.94 692 VAL A CA 1
ATOM 5229 C C . VAL A 1 692 ? -9.092 -32.269 -20.575 1.00 92.94 692 VAL A C 1
ATOM 5231 O O . VAL A 1 692 ? -8.965 -33.465 -20.824 1.00 92.94 692 VAL A O 1
ATOM 5234 N N . TRP A 1 693 ? -8.494 -31.331 -21.305 1.00 92.44 693 TRP A N 1
ATOM 5235 C CA . TRP A 1 693 ? -7.553 -31.645 -22.379 1.00 92.44 693 TRP A CA 1
ATOM 5236 C C . TRP A 1 693 ? -6.176 -31.049 -22.135 1.00 92.44 693 TRP A C 1
ATOM 5238 O O . TRP A 1 693 ? -6.033 -29.858 -21.859 1.00 92.44 693 TRP A O 1
ATOM 5248 N N . TYR A 1 694 ? -5.160 -31.876 -22.348 1.00 89.50 694 TYR A N 1
ATOM 5249 C CA . TYR A 1 694 ? -3.771 -31.450 -22.429 1.00 89.50 694 TYR A CA 1
ATOM 5250 C C . TYR A 1 694 ? -3.321 -31.359 -23.895 1.00 89.50 694 TYR A C 1
ATOM 5252 O O . TYR A 1 694 ? -3.671 -32.222 -24.698 1.00 89.50 694 TYR A O 1
ATOM 5260 N N . GLY A 1 695 ? -2.540 -30.332 -24.252 1.00 84.00 695 GLY A N 1
ATOM 5261 C CA . GLY A 1 695 ? -1.806 -30.258 -25.529 1.00 84.00 695 GLY A CA 1
ATOM 5262 C C . GLY A 1 695 ? -2.612 -29.893 -26.789 1.00 84.00 695 GLY A C 1
ATOM 5263 O O . GLY A 1 695 ? -2.065 -29.882 -27.894 1.00 84.00 695 GLY A O 1
ATOM 5264 N N . VAL A 1 696 ? -3.907 -29.571 -26.685 1.00 86.81 696 VAL A N 1
ATOM 5265 C CA . VAL A 1 696 ? -4.734 -29.239 -27.863 1.00 86.81 696 VAL A CA 1
ATOM 5266 C C . VAL A 1 696 ? -4.551 -27.775 -28.278 1.00 86.81 696 VAL A C 1
ATOM 5268 O O . VAL A 1 696 ? -5.242 -26.882 -27.793 1.00 86.81 696 VAL A O 1
ATOM 5271 N N . HIS A 1 697 ? -3.677 -27.523 -29.253 1.00 81.75 697 HIS A N 1
ATOM 5272 C CA . HIS A 1 697 ? -3.439 -26.171 -29.790 1.00 81.75 697 HIS A CA 1
ATOM 5273 C C . HIS A 1 697 ? -4.273 -25.825 -31.042 1.00 81.75 697 HIS A C 1
ATOM 5275 O O . HIS A 1 697 ? -4.203 -24.707 -31.554 1.00 81.75 697 HIS A O 1
ATOM 5281 N N . ASP A 1 698 ? -5.069 -26.766 -31.559 1.00 84.06 698 ASP A N 1
ATOM 5282 C CA . ASP A 1 698 ? -5.797 -26.604 -32.820 1.00 84.06 698 ASP A CA 1
ATOM 5283 C C . ASP A 1 698 ? -7.210 -26.027 -32.634 1.00 84.06 698 ASP A C 1
ATOM 5285 O O . ASP A 1 698 ? -8.104 -26.662 -32.071 1.00 84.06 698 ASP A O 1
ATOM 5289 N N . LYS A 1 699 ? -7.434 -24.825 -33.174 1.00 84.75 699 LYS A N 1
ATOM 5290 C CA . LYS A 1 699 ? -8.715 -24.113 -33.071 1.00 84.75 699 LYS A CA 1
ATOM 5291 C C . LYS A 1 699 ? -9.878 -24.822 -33.776 1.00 84.75 699 LYS A C 1
ATOM 5293 O O . LYS A 1 699 ? -10.999 -24.771 -33.277 1.00 84.75 699 LYS A O 1
ATOM 5298 N N . GLU A 1 700 ? -9.650 -25.453 -34.926 1.00 87.75 700 GLU A N 1
ATOM 5299 C CA . GLU A 1 700 ? -10.710 -26.146 -35.672 1.00 87.75 700 GLU A CA 1
ATOM 5300 C C . GLU A 1 700 ? -11.092 -27.472 -35.012 1.00 87.75 700 GLU A C 1
ATOM 5302 O O . GLU A 1 700 ? -12.252 -27.873 -35.070 1.00 87.75 700 GLU A O 1
ATOM 5307 N N . LEU A 1 701 ? -10.144 -28.136 -34.347 1.00 89.25 701 LEU A N 1
ATOM 5308 C CA . LEU A 1 701 ? -10.428 -29.312 -33.530 1.00 89.25 701 LEU A CA 1
ATOM 5309 C C . LEU A 1 701 ? -11.276 -28.937 -32.314 1.00 89.25 701 LEU A C 1
ATOM 5311 O O . LEU A 1 701 ? -12.319 -29.543 -32.090 1.00 89.25 701 LEU A O 1
ATOM 5315 N N . TRP A 1 702 ? -10.905 -27.873 -31.596 1.00 88.06 702 TRP A N 1
ATOM 5316 C CA . TRP A 1 702 ? -11.702 -27.381 -30.472 1.00 88.06 702 TRP A CA 1
ATOM 5317 C C . TRP A 1 702 ? -13.151 -27.091 -30.869 1.00 88.06 702 TRP A C 1
ATOM 5319 O O . TRP A 1 702 ? -14.049 -27.432 -30.106 1.00 88.06 702 TRP A O 1
ATOM 5329 N N . LYS A 1 703 ? -13.419 -26.518 -32.054 1.00 87.31 703 LYS A N 1
ATOM 5330 C CA . LYS A 1 703 ? -14.800 -26.288 -32.536 1.00 87.31 703 LYS A CA 1
ATOM 5331 C C . LYS A 1 703 ? -15.637 -27.566 -32.640 1.00 87.31 703 LYS A C 1
ATOM 5333 O O . LYS A 1 703 ? -16.859 -27.473 -32.580 1.00 87.31 703 LYS A O 1
ATOM 5338 N N . GLN A 1 704 ? -15.001 -28.722 -32.812 1.00 91.81 704 GLN A N 1
ATOM 5339 C CA . GLN A 1 704 ? -15.676 -30.016 -32.890 1.00 91.81 704 GLN A CA 1
ATOM 5340 C C . GLN A 1 704 ? -15.933 -30.628 -31.510 1.00 91.81 704 GLN A C 1
ATOM 5342 O O . GLN A 1 704 ? -16.853 -31.429 -31.373 1.00 91.81 704 GLN A O 1
ATOM 5347 N N . PHE A 1 705 ? -15.185 -30.222 -30.481 1.00 90.44 705 PHE A N 1
ATOM 5348 C CA . PHE A 1 705 ? -15.451 -30.643 -29.107 1.00 90.44 705 PHE A CA 1
ATOM 5349 C C . PHE A 1 705 ? -16.719 -29.975 -28.594 1.00 90.44 705 PHE A C 1
ATOM 5351 O O . PHE A 1 705 ? -16.800 -28.752 -28.523 1.00 90.44 705 PHE A O 1
ATOM 5358 N N . SER A 1 706 ? -17.719 -30.769 -28.237 1.00 85.25 706 SER A N 1
ATOM 5359 C CA . SER A 1 706 ? -19.024 -30.295 -27.779 1.00 85.25 706 SER A CA 1
ATOM 5360 C C . SER A 1 706 ? -19.184 -30.322 -26.260 1.00 85.25 706 SER A C 1
ATOM 5362 O O . SER A 1 706 ? -20.129 -29.715 -25.755 1.00 85.25 706 SER A O 1
ATOM 5364 N N . THR A 1 707 ? -18.286 -31.009 -25.542 1.00 88.19 707 THR A N 1
ATOM 5365 C CA . THR A 1 707 ? -18.394 -31.204 -24.083 1.00 88.19 707 THR A CA 1
ATOM 5366 C C . THR A 1 707 ? -17.224 -30.673 -23.277 1.00 88.19 707 THR A C 1
ATOM 5368 O O . THR A 1 707 ? -17.391 -30.329 -22.111 1.00 88.19 707 THR A O 1
ATOM 5371 N N . SER A 1 708 ? -16.059 -30.585 -23.908 1.00 87.00 708 SER A N 1
ATOM 5372 C CA . SER A 1 708 ? -14.811 -30.167 -23.281 1.00 87.00 708 SER A CA 1
ATOM 5373 C C . SER A 1 708 ? -14.876 -28.738 -22.741 1.00 87.00 708 SER A C 1
ATOM 5375 O O . SER A 1 708 ? -15.272 -27.821 -23.462 1.00 87.00 708 SER A O 1
ATOM 5377 N N . ASN A 1 709 ? -14.463 -28.545 -21.487 1.00 86.81 709 ASN A N 1
ATOM 5378 C CA . ASN A 1 709 ? -14.576 -27.262 -20.786 1.00 86.81 709 ASN A CA 1
ATOM 5379 C C . ASN A 1 709 ? -13.353 -26.893 -19.932 1.00 86.81 709 ASN A C 1
ATOM 5381 O O . ASN A 1 709 ? -13.397 -25.882 -19.233 1.00 86.81 709 ASN A O 1
ATOM 5385 N N . MET A 1 710 ? -12.259 -27.655 -20.010 1.00 89.56 710 MET A N 1
ATOM 5386 C CA . MET A 1 710 ? -11.012 -27.352 -19.308 1.00 89.56 710 MET A CA 1
ATOM 5387 C C . MET A 1 710 ? -9.775 -27.657 -20.168 1.00 89.56 710 MET A C 1
ATOM 5389 O O . MET A 1 710 ? -9.768 -28.614 -20.944 1.00 89.56 710 MET A O 1
ATOM 5393 N N . SER A 1 711 ? -8.721 -26.852 -20.013 1.00 88.88 711 SER A N 1
ATOM 5394 C CA . SER A 1 711 ? -7.418 -26.995 -20.688 1.00 88.88 711 SER A CA 1
ATOM 5395 C C . SER A 1 711 ? -6.268 -26.747 -19.708 1.00 88.88 711 SER A C 1
ATOM 5397 O O . SER A 1 711 ? -6.421 -25.925 -18.808 1.00 88.88 711 SER A O 1
ATOM 5399 N N . THR A 1 712 ? -5.129 -27.432 -19.870 1.00 83.44 712 THR A N 1
ATOM 5400 C CA . THR A 1 712 ? -3.964 -27.343 -18.962 1.00 83.44 712 THR A CA 1
ATOM 5401 C C . THR A 1 712 ? -2.687 -26.726 -19.565 1.00 83.44 712 THR A C 1
ATOM 5403 O O . THR A 1 712 ? -1.653 -26.776 -18.914 1.00 83.44 712 THR A O 1
ATOM 5406 N N . TYR A 1 713 ? -2.693 -26.098 -20.754 1.00 71.19 713 TYR A N 1
ATOM 5407 C CA . TYR A 1 713 ? -1.480 -25.463 -21.326 1.00 71.19 713 TYR A CA 1
ATOM 5408 C C . TYR A 1 713 ? -1.693 -23.998 -21.754 1.00 71.19 713 TYR A C 1
ATOM 5410 O O . TYR A 1 713 ? -2.441 -23.701 -22.680 1.00 71.19 713 TYR A O 1
ATOM 5418 N N . ALA A 1 714 ? -0.947 -23.094 -21.103 1.00 53.38 714 ALA A N 1
ATOM 5419 C CA . ALA A 1 714 ? -1.174 -21.644 -20.969 1.00 53.38 714 ALA A CA 1
ATOM 5420 C C . ALA A 1 714 ? -0.929 -20.756 -22.209 1.00 53.38 714 ALA A C 1
ATOM 5422 O O . ALA A 1 714 ? -0.451 -19.625 -22.087 1.00 53.38 714 ALA A O 1
ATOM 5423 N N . SER A 1 715 ? -1.205 -21.233 -23.416 1.00 54.97 715 SER A N 1
ATOM 5424 C CA . SER A 1 715 ? -1.050 -20.425 -24.636 1.00 54.97 715 SER A CA 1
ATOM 5425 C C . SER A 1 715 ? -2.330 -20.306 -25.454 1.00 54.97 715 SER A C 1
ATOM 5427 O O . SER A 1 715 ? -2.283 -19.813 -26.587 1.00 54.97 715 SER A O 1
ATOM 5429 N N . ILE A 1 716 ? -3.478 -20.727 -24.908 1.00 58.16 716 ILE A N 1
ATOM 5430 C CA . ILE A 1 716 ? -4.711 -20.767 -25.686 1.00 58.16 716 ILE A CA 1
ATOM 5431 C C . ILE A 1 716 ? -5.480 -19.431 -25.570 1.00 58.16 716 ILE A C 1
ATOM 5433 O O . ILE A 1 716 ? -5.650 -18.898 -24.476 1.00 58.16 716 ILE A O 1
ATOM 5437 N N . PRO A 1 717 ? -5.920 -18.821 -26.689 1.00 58.62 717 PRO A N 1
ATOM 5438 C CA . PRO A 1 717 ? -6.403 -17.437 -26.686 1.00 58.62 717 PRO A CA 1
ATOM 5439 C C . PRO A 1 717 ? -7.792 -17.230 -26.051 1.00 58.62 717 PRO A C 1
ATOM 5441 O O . PRO A 1 717 ? -8.582 -18.164 -25.928 1.00 58.62 717 PRO A O 1
ATOM 5444 N N . GLU A 1 718 ? -8.145 -15.958 -25.802 1.00 65.81 718 GLU A N 1
ATOM 5445 C CA . GLU A 1 718 ? -9.444 -15.460 -25.284 1.00 65.81 718 GLU A CA 1
ATOM 5446 C C . GLU A 1 718 ? -10.707 -16.091 -25.916 1.00 65.81 718 GLU A C 1
ATOM 5448 O O . GLU A 1 718 ? -11.781 -16.068 -25.314 1.00 65.81 718 GLU A O 1
ATOM 5453 N N . TRP A 1 719 ? -10.615 -16.671 -27.119 1.00 76.19 719 TRP A N 1
ATOM 5454 C CA . TRP A 1 719 ? -11.754 -17.289 -27.804 1.00 76.19 719 TRP A CA 1
ATOM 5455 C C . TRP A 1 719 ? -12.264 -18.578 -27.140 1.00 76.19 719 TRP A C 1
ATOM 5457 O O . TRP A 1 719 ? -13.422 -18.928 -27.361 1.00 76.19 719 TRP A O 1
ATOM 5467 N N . LEU A 1 720 ? -11.458 -19.283 -26.334 1.00 79.12 720 LEU A N 1
ATOM 5468 C CA . LEU A 1 720 ? -11.943 -20.443 -25.568 1.00 79.12 720 LEU A CA 1
ATOM 5469 C C . LEU A 1 720 ? -12.871 -20.029 -24.419 1.00 79.12 720 LEU A C 1
ATOM 5471 O O . LEU A 1 720 ? -13.890 -20.682 -24.187 1.00 79.12 720 LEU A O 1
ATOM 5475 N N . ALA A 1 721 ? -12.587 -18.899 -23.765 1.00 76.31 721 ALA A N 1
ATOM 5476 C CA . ALA A 1 721 ? -13.417 -18.384 -22.676 1.00 76.31 721 ALA A CA 1
ATOM 5477 C C . ALA A 1 721 ? -14.855 -18.081 -23.139 1.00 76.31 721 ALA A C 1
ATOM 5479 O O . ALA A 1 721 ? -15.803 -18.318 -22.396 1.00 76.31 721 ALA A O 1
ATOM 5480 N N . GLN A 1 722 ? -15.034 -17.644 -24.394 1.00 77.50 722 GLN A N 1
ATOM 5481 C CA . GLN A 1 722 ? -16.352 -17.410 -25.012 1.00 77.50 722 GLN A CA 1
ATOM 5482 C C . GLN A 1 722 ? -17.194 -18.686 -25.175 1.00 77.50 722 GLN A C 1
ATOM 5484 O O . GLN A 1 722 ? -18.384 -18.606 -25.471 1.00 77.50 722 GLN A O 1
ATOM 5489 N N . ARG A 1 723 ? -16.578 -19.864 -25.036 1.00 81.81 723 ARG A N 1
ATOM 5490 C CA . ARG A 1 723 ? -17.238 -21.167 -25.148 1.00 81.81 723 ARG A CA 1
ATOM 5491 C C . ARG A 1 723 ? -17.524 -21.827 -23.802 1.00 81.81 723 ARG A C 1
ATOM 5493 O O . ARG A 1 723 ? -17.991 -22.961 -23.803 1.00 81.81 723 ARG A O 1
ATOM 5500 N N . GLY A 1 724 ? -17.224 -21.169 -22.683 1.00 81.00 724 GLY A N 1
ATOM 5501 C CA . GLY A 1 724 ? -17.335 -21.802 -21.369 1.00 81.00 724 GLY A CA 1
ATOM 5502 C C . GLY A 1 724 ? -16.097 -22.605 -20.947 1.00 81.00 724 GLY A C 1
ATOM 5503 O O . GLY A 1 724 ? -16.177 -23.344 -19.972 1.00 81.00 724 GLY A O 1
ATOM 5504 N N . VAL A 1 725 ? -14.972 -22.513 -21.675 1.00 85.94 725 VAL A N 1
ATOM 5505 C CA . VAL A 1 725 ? -13.772 -23.332 -21.417 1.00 85.94 725 VAL A CA 1
ATOM 5506 C C . VAL A 1 725 ? -12.799 -22.599 -20.489 1.00 85.94 725 VAL A C 1
ATOM 5508 O O . VAL A 1 725 ? -12.351 -21.495 -20.805 1.00 85.94 725 VAL A O 1
ATOM 5511 N N . LEU A 1 726 ? -12.460 -23.221 -19.357 1.00 86.94 726 LEU A N 1
ATOM 5512 C CA . LEU A 1 726 ? -11.485 -22.728 -18.385 1.00 86.94 726 LEU A CA 1
ATOM 5513 C C . LEU A 1 726 ? -10.064 -23.149 -18.784 1.00 86.94 726 LEU A C 1
ATOM 5515 O O . LEU A 1 726 ? -9.729 -24.332 -18.746 1.00 86.94 726 LEU A O 1
ATOM 5519 N N . ASP A 1 727 ? -9.223 -22.182 -19.145 1.00 86.62 727 ASP A N 1
ATOM 5520 C CA . ASP A 1 727 ? -7.800 -22.422 -19.408 1.00 86.62 727 ASP A CA 1
ATOM 5521 C C . ASP A 1 727 ? -6.989 -22.271 -18.113 1.00 86.62 727 ASP A C 1
ATOM 5523 O O . ASP A 1 727 ? -7.033 -21.224 -17.459 1.00 86.62 727 ASP A O 1
ATOM 5527 N N . MET A 1 728 ? -6.287 -23.333 -17.721 1.00 88.06 728 MET A N 1
ATOM 5528 C CA . MET A 1 728 ? -5.453 -23.378 -16.526 1.00 88.06 728 MET A CA 1
ATOM 5529 C C . MET A 1 728 ? -4.009 -23.070 -16.896 1.00 88.06 728 MET A C 1
ATOM 5531 O O . MET A 1 728 ? -3.376 -23.788 -17.672 1.00 88.06 728 MET A O 1
ATOM 5535 N N . THR A 1 729 ? -3.460 -22.016 -16.294 1.00 87.19 729 THR A N 1
ATOM 5536 C CA . THR A 1 729 ? -2.054 -21.672 -16.477 1.00 87.19 729 THR A CA 1
ATOM 5537 C C . THR A 1 729 ? -1.171 -22.782 -15.923 1.00 87.19 729 THR A C 1
ATOM 5539 O O . THR A 1 729 ? -1.232 -23.101 -14.737 1.00 87.19 729 THR A O 1
ATOM 5542 N N . TRP A 1 730 ? -0.306 -23.325 -16.769 1.00 86.00 730 TRP A N 1
ATOM 5543 C CA . TRP A 1 730 ? 0.678 -24.317 -16.369 1.00 86.00 730 TRP A CA 1
ATOM 5544 C C . TRP A 1 730 ? 1.689 -23.734 -15.376 1.00 86.00 730 TRP A C 1
ATOM 5546 O O . TRP A 1 730 ? 2.351 -22.726 -15.656 1.00 86.00 730 TRP A O 1
ATOM 5556 N N . GLY A 1 731 ? 1.787 -24.356 -14.206 1.00 84.88 731 GLY A N 1
ATOM 5557 C CA . GLY A 1 731 ? 2.826 -24.113 -13.220 1.00 84.88 731 GLY A CA 1
ATOM 5558 C C . GLY A 1 731 ? 3.863 -25.216 -13.304 1.00 84.88 731 GLY A C 1
ATOM 5559 O O . GLY A 1 731 ? 3.615 -26.321 -12.832 1.00 84.88 731 GLY A O 1
ATOM 5560 N N . GLU A 1 732 ? 5.015 -24.900 -13.892 1.00 77.19 732 GLU A N 1
ATOM 5561 C CA . GLU A 1 732 ? 6.139 -25.829 -14.012 1.00 77.19 732 GLU A CA 1
ATOM 5562 C C . GLU A 1 732 ? 6.562 -26.322 -12.627 1.00 77.19 732 GLU A C 1
ATOM 5564 O O . GLU A 1 732 ? 6.836 -25.527 -11.725 1.00 77.19 732 GLU A O 1
ATOM 5569 N N . GLY A 1 733 ? 6.632 -27.640 -12.468 1.00 63.59 733 GLY A N 1
ATOM 5570 C CA . GLY A 1 733 ? 7.026 -28.284 -11.214 1.00 63.59 733 GLY A CA 1
ATOM 5571 C C . GLY A 1 733 ? 8.402 -28.937 -11.254 1.00 63.59 733 GLY A C 1
ATOM 5572 O O . GLY A 1 733 ? 8.778 -29.581 -10.282 1.00 63.59 733 GLY A O 1
ATOM 5573 N N . GLY A 1 734 ? 9.173 -28.802 -12.337 1.00 51.94 734 GLY A N 1
ATOM 5574 C CA . GLY A 1 734 ? 10.471 -29.478 -12.461 1.00 51.94 734 GLY A CA 1
ATOM 5575 C C . GLY A 1 734 ? 11.576 -28.555 -12.941 1.00 51.94 734 GLY A C 1
ATOM 5576 O O . GLY A 1 734 ? 11.257 -27.562 -13.588 1.00 51.94 734 GLY A O 1
ATOM 5577 N N . PRO A 1 735 ? 12.877 -28.835 -12.717 1.00 53.16 735 PRO A N 1
ATOM 5578 C CA . PRO A 1 735 ? 13.530 -29.668 -11.688 1.00 53.16 735 PRO A CA 1
ATOM 5579 C C . PRO A 1 735 ? 13.726 -28.929 -10.342 1.00 53.16 735 PRO A C 1
ATOM 5581 O O . PRO A 1 735 ? 13.878 -27.713 -10.328 1.00 53.16 735 PRO A O 1
ATOM 5584 N N . ILE A 1 736 ? 13.793 -29.652 -9.216 1.00 58.94 736 ILE A N 1
ATOM 5585 C CA . ILE A 1 736 ? 13.877 -29.102 -7.836 1.00 58.94 736 ILE A CA 1
ATOM 5586 C C . ILE A 1 736 ? 14.937 -27.984 -7.684 1.00 58.94 736 ILE A C 1
ATOM 5588 O O . ILE A 1 736 ? 14.731 -27.021 -6.944 1.00 58.94 736 ILE A O 1
ATOM 5592 N N . ASP A 1 737 ? 16.034 -28.051 -8.444 1.00 64.81 737 ASP A N 1
ATOM 5593 C CA . ASP A 1 737 ? 17.173 -27.127 -8.373 1.00 64.81 737 ASP A CA 1
ATOM 5594 C C . ASP A 1 737 ? 16.832 -25.628 -8.530 1.00 64.81 737 ASP A C 1
ATOM 5596 O O . ASP A 1 737 ? 17.554 -24.785 -7.992 1.00 64.81 737 ASP A O 1
ATOM 5600 N N . TRP A 1 738 ? 15.761 -25.252 -9.248 1.00 73.06 738 TRP A N 1
ATOM 5601 C CA . TRP A 1 738 ? 15.381 -23.832 -9.412 1.00 73.06 738 TRP A CA 1
ATOM 5602 C C . TRP A 1 738 ? 14.310 -23.345 -8.423 1.00 73.06 738 TRP A C 1
ATOM 5604 O O . TRP A 1 738 ? 14.090 -22.132 -8.327 1.00 73.06 738 TRP A O 1
ATOM 5614 N N . LEU A 1 739 ? 13.726 -24.247 -7.623 1.00 77.75 739 LEU A N 1
ATOM 5615 C CA . LEU A 1 739 ? 12.902 -23.941 -6.446 1.00 77.75 739 LEU A CA 1
ATOM 5616 C C . LEU A 1 739 ? 13.576 -24.476 -5.163 1.00 77.75 739 LEU A C 1
ATOM 5618 O O . LEU A 1 739 ? 13.027 -25.333 -4.472 1.00 77.75 739 LEU A O 1
ATOM 5622 N N . PRO A 1 740 ? 14.769 -23.968 -4.793 1.00 77.38 740 PRO A N 1
ATOM 5623 C CA . PRO A 1 740 ? 15.614 -24.598 -3.774 1.00 77.38 740 PRO A CA 1
ATOM 5624 C C . PRO A 1 740 ? 15.131 -24.394 -2.329 1.00 77.38 740 PRO A C 1
ATOM 5626 O O . PRO A 1 740 ? 15.716 -24.949 -1.399 1.00 77.38 740 PRO A O 1
ATOM 5629 N N . THR A 1 741 ? 14.125 -23.545 -2.100 1.00 81.69 741 THR A N 1
ATOM 5630 C CA . THR A 1 741 ? 13.605 -23.250 -0.759 1.00 81.69 741 THR A CA 1
ATOM 5631 C C . THR A 1 741 ? 12.091 -23.127 -0.766 1.00 81.69 741 THR A C 1
ATOM 5633 O O . THR A 1 741 ? 11.499 -22.690 -1.747 1.00 81.69 741 THR A O 1
ATOM 5636 N N . GLU A 1 742 ? 11.466 -23.433 0.365 1.00 79.06 742 GLU A N 1
ATOM 5637 C CA . GLU A 1 742 ? 10.042 -23.206 0.640 1.00 79.06 742 GLU A CA 1
ATOM 5638 C C . GLU A 1 742 ? 9.537 -21.817 0.222 1.00 79.06 742 GLU A C 1
ATOM 5640 O O . GLU A 1 742 ? 8.508 -21.712 -0.436 1.00 79.06 742 GLU A O 1
ATOM 5645 N N . GLU A 1 743 ? 10.282 -20.741 0.498 1.00 80.44 743 GLU A N 1
ATOM 5646 C CA . GLU A 1 743 ? 9.896 -19.391 0.068 1.00 80.44 743 GLU A CA 1
ATOM 5647 C C . GLU A 1 743 ? 9.917 -19.223 -1.460 1.00 80.44 743 GLU A C 1
ATOM 5649 O O . GLU A 1 743 ? 9.183 -18.394 -2.004 1.00 80.44 743 GLU A O 1
ATOM 5654 N N . ALA A 1 744 ? 10.763 -19.977 -2.172 1.00 83.25 744 ALA A N 1
ATOM 5655 C CA . ALA A 1 744 ? 10.776 -19.990 -3.632 1.00 83.25 744 ALA A CA 1
ATOM 5656 C C . ALA A 1 744 ? 9.513 -20.667 -4.182 1.00 83.25 744 ALA A C 1
ATOM 5658 O O . ALA A 1 744 ? 8.887 -20.103 -5.082 1.00 83.25 744 ALA A O 1
ATOM 5659 N N . TRP A 1 745 ? 9.109 -21.803 -3.597 1.00 84.75 745 TRP A N 1
ATOM 5660 C CA . TRP A 1 745 ? 7.847 -22.490 -3.903 1.00 84.75 745 TRP A CA 1
ATOM 5661 C C . TRP A 1 745 ? 6.645 -21.568 -3.675 1.00 84.75 745 TRP A C 1
ATOM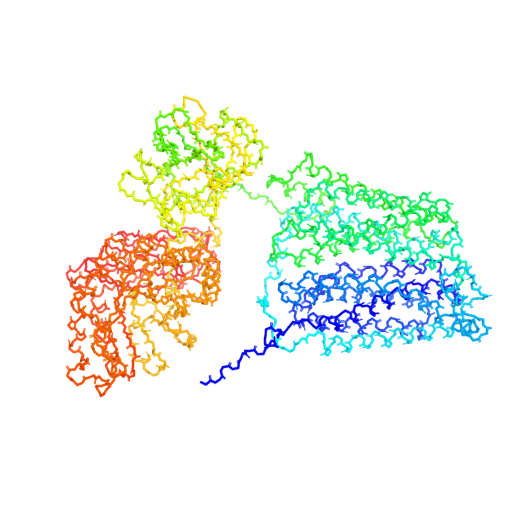 5663 O O . TRP A 1 745 ? 5.867 -21.326 -4.599 1.00 84.75 745 TRP A O 1
ATOM 5673 N N . GLU A 1 746 ? 6.549 -20.971 -2.482 1.00 86.50 746 GLU A N 1
ATOM 5674 C CA . GLU A 1 746 ? 5.499 -20.010 -2.129 1.00 86.50 746 GLU A CA 1
ATOM 5675 C C . GLU A 1 746 ? 5.429 -18.859 -3.143 1.00 86.50 746 GLU A C 1
ATOM 5677 O O . GLU A 1 746 ? 4.371 -18.560 -3.697 1.00 86.50 746 GLU A O 1
ATOM 5682 N N . LYS A 1 747 ? 6.566 -18.215 -3.430 1.00 86.50 747 LYS A N 1
ATOM 5683 C CA . LYS A 1 747 ? 6.624 -17.062 -4.334 1.00 86.50 747 LYS A CA 1
ATOM 5684 C C . LYS A 1 747 ? 6.268 -17.422 -5.778 1.00 86.50 747 LYS A C 1
ATOM 5686 O O . LYS A 1 747 ? 5.660 -16.598 -6.463 1.00 86.50 747 LYS A O 1
ATOM 5691 N N . TYR A 1 748 ? 6.676 -18.596 -6.253 1.00 88.25 748 TYR A N 1
ATOM 5692 C CA . TYR A 1 748 ? 6.426 -19.037 -7.622 1.00 88.25 748 TYR A CA 1
ATOM 5693 C C . TYR A 1 748 ? 4.935 -19.264 -7.870 1.00 88.25 748 TYR A C 1
ATOM 5695 O O . TYR A 1 748 ? 4.357 -18.616 -8.748 1.00 88.25 748 TYR A O 1
ATOM 5703 N N . TYR A 1 749 ? 4.300 -20.103 -7.049 1.00 87.88 749 TYR A N 1
ATOM 5704 C CA . TYR A 1 749 ? 2.883 -20.420 -7.210 1.00 87.88 749 TYR A CA 1
ATOM 5705 C C . TYR A 1 749 ? 1.982 -19.226 -6.882 1.00 87.88 749 TYR A C 1
ATOM 5707 O O . TYR A 1 749 ? 1.030 -18.982 -7.620 1.00 87.88 749 TYR A O 1
ATOM 5715 N N . LEU A 1 750 ? 2.337 -18.381 -5.901 1.00 88.06 750 LEU A N 1
ATOM 5716 C CA . LEU A 1 750 ? 1.660 -17.090 -5.704 1.00 88.06 750 LEU A CA 1
ATOM 5717 C C . LEU A 1 750 ? 1.746 -16.193 -6.940 1.00 88.06 750 LEU A C 1
ATOM 5719 O O . LEU A 1 750 ? 0.764 -15.557 -7.312 1.00 88.06 750 LEU A O 1
ATOM 5723 N N . GLY A 1 751 ? 2.906 -16.144 -7.597 1.00 87.38 751 GLY A N 1
ATOM 5724 C CA . GLY A 1 751 ? 3.086 -15.373 -8.823 1.00 87.38 751 GLY A CA 1
ATOM 5725 C C . GLY A 1 751 ? 2.223 -15.877 -9.983 1.00 87.38 751 GLY A C 1
ATOM 5726 O O . GLY A 1 751 ? 1.728 -15.064 -10.764 1.00 87.38 751 GLY A O 1
ATOM 5727 N N . ILE A 1 752 ? 2.023 -17.195 -10.096 1.00 87.12 752 ILE A N 1
ATOM 5728 C CA . ILE A 1 752 ? 1.138 -17.796 -11.105 1.00 87.12 752 ILE A CA 1
ATOM 5729 C C . ILE A 1 752 ? -0.331 -17.531 -10.776 1.00 87.12 752 ILE A C 1
ATOM 5731 O O . ILE A 1 752 ? -1.077 -17.090 -11.656 1.00 87.12 752 ILE A O 1
ATOM 5735 N N . ALA A 1 753 ? -0.734 -17.762 -9.527 1.00 85.88 753 ALA A N 1
ATOM 5736 C CA . ALA A 1 753 ? -2.103 -17.548 -9.077 1.00 85.88 753 ALA A CA 1
ATOM 5737 C C . ALA A 1 753 ? -2.520 -16.073 -9.226 1.00 85.88 753 ALA A C 1
ATOM 5739 O O . ALA A 1 753 ? -3.614 -15.777 -9.696 1.00 85.88 753 ALA A O 1
ATOM 5740 N N . ALA A 1 754 ? -1.615 -15.127 -8.944 1.00 81.12 754 ALA A N 1
ATOM 5741 C CA . ALA A 1 754 ? -1.881 -13.691 -9.058 1.00 81.12 754 ALA A CA 1
ATOM 5742 C C . ALA A 1 754 ? -2.206 -13.207 -10.485 1.00 81.12 754 ALA A C 1
ATOM 5744 O O . ALA A 1 754 ? -2.800 -12.140 -10.641 1.00 81.12 754 ALA A O 1
ATOM 5745 N N . ARG A 1 755 ? -1.808 -13.956 -11.522 1.00 81.00 755 ARG A N 1
ATOM 5746 C CA . ARG A 1 755 ? -1.956 -13.569 -12.939 1.00 81.00 755 ARG A CA 1
ATOM 5747 C C . ARG A 1 755 ? -2.929 -14.443 -13.734 1.00 81.00 755 ARG A C 1
ATOM 5749 O O . ARG A 1 755 ? -3.078 -14.221 -14.932 1.00 81.00 755 ARG A O 1
ATOM 5756 N N . SER A 1 756 ? -3.560 -15.433 -13.101 1.00 80.50 756 SER A N 1
ATOM 5757 C CA . SER A 1 756 ? -4.350 -16.467 -13.786 1.00 80.50 756 SER A CA 1
ATOM 5758 C C . SER A 1 756 ? -5.727 -16.633 -13.139 1.00 80.50 756 SER A C 1
ATOM 5760 O O . SER A 1 756 ? -5.878 -16.416 -11.942 1.00 80.50 756 SER A O 1
ATOM 5762 N N . ARG A 1 757 ? -6.744 -17.035 -13.914 1.00 79.94 757 ARG A N 1
ATOM 5763 C CA . ARG A 1 757 ? -8.066 -17.421 -13.363 1.00 79.94 757 ARG A CA 1
ATOM 5764 C C . ARG A 1 757 ? -8.065 -18.832 -12.783 1.00 79.94 757 ARG A C 1
ATOM 5766 O O . ARG A 1 757 ? -8.869 -19.142 -11.912 1.00 79.94 757 ARG A O 1
ATOM 5773 N N . ALA A 1 758 ? -7.176 -19.664 -13.301 1.00 86.75 758 ALA A N 1
ATOM 5774 C CA . ALA A 1 758 ? -6.916 -21.001 -12.830 1.00 86.75 758 ALA A CA 1
ATOM 5775 C C . ALA A 1 758 ? -5.457 -21.347 -13.122 1.00 86.75 758 ALA A C 1
ATOM 5777 O O . ALA A 1 758 ? -4.865 -20.797 -14.058 1.00 86.75 758 ALA A O 1
ATOM 5778 N N . TYR A 1 759 ? -4.881 -22.250 -12.347 1.00 89.31 759 TYR A N 1
ATOM 5779 C CA . TYR A 1 759 ? -3.553 -22.780 -12.600 1.00 89.31 759 TYR A CA 1
ATOM 5780 C C . TYR A 1 759 ? -3.507 -24.267 -12.294 1.00 89.31 759 TYR A C 1
ATOM 5782 O O . TYR A 1 759 ? -4.273 -24.775 -11.479 1.00 89.31 759 TYR A O 1
ATOM 5790 N N . CYS A 1 760 ? -2.594 -24.955 -12.965 1.00 90.00 760 CYS A N 1
ATOM 5791 C CA . CYS A 1 760 ? -2.355 -26.363 -12.736 1.00 90.00 760 CYS A CA 1
ATOM 5792 C C . CYS A 1 760 ? -0.894 -26.576 -12.355 1.00 90.00 760 CYS A C 1
ATOM 5794 O O . CYS A 1 760 ? 0.009 -26.210 -13.104 1.00 90.00 760 CYS A O 1
ATOM 5796 N N . MET A 1 761 ? -0.674 -27.112 -11.163 1.00 88.81 761 MET A N 1
ATOM 5797 C CA . MET A 1 761 ? 0.630 -27.512 -10.659 1.00 88.81 761 MET A CA 1
ATOM 5798 C C . MET A 1 761 ? 1.037 -28.822 -11.340 1.00 88.81 761 MET A C 1
ATOM 5800 O O . MET A 1 761 ? 0.274 -29.786 -11.319 1.00 88.81 761 MET A O 1
ATOM 5804 N N . HIS A 1 762 ? 2.228 -28.846 -11.932 1.00 83.75 762 HIS A N 1
ATOM 5805 C CA . HIS A 1 762 ? 2.817 -30.035 -12.557 1.00 83.75 762 HIS A CA 1
ATOM 5806 C C . HIS A 1 762 ? 3.017 -31.173 -11.537 1.00 83.75 762 HIS A C 1
ATOM 5808 O O . HIS A 1 762 ? 3.127 -30.917 -10.339 1.00 83.75 762 HIS A O 1
ATOM 5814 N N . GLU A 1 763 ? 3.125 -32.413 -12.007 1.00 75.31 763 GLU A N 1
ATOM 5815 C CA . GLU A 1 763 ? 3.493 -33.603 -11.237 1.00 75.31 763 GLU A CA 1
ATOM 5816 C C . GLU A 1 763 ? 4.974 -33.601 -10.851 1.00 75.31 763 GLU A C 1
ATOM 5818 O O . GLU A 1 763 ? 5.829 -33.195 -11.637 1.00 75.31 763 GLU A O 1
ATOM 5823 N N . TRP A 1 764 ? 5.327 -34.042 -9.644 1.00 70.62 764 TRP A N 1
ATOM 5824 C CA . TRP A 1 764 ? 6.731 -34.065 -9.215 1.00 70.62 764 TRP A CA 1
ATOM 5825 C C . TRP A 1 764 ? 7.166 -35.496 -8.928 1.00 70.62 764 TRP A C 1
ATOM 5827 O O . TRP A 1 764 ? 6.501 -36.227 -8.190 1.00 70.62 764 TRP A O 1
ATOM 5837 N N . HIS A 1 765 ? 8.317 -35.886 -9.471 1.00 58.16 765 HIS A N 1
ATOM 5838 C CA . HIS A 1 765 ? 8.980 -37.141 -9.128 1.00 58.16 765 HIS A CA 1
ATOM 5839 C C . HIS A 1 765 ? 9.864 -36.914 -7.900 1.00 58.16 765 HIS A C 1
ATOM 5841 O O . HIS A 1 765 ? 11.033 -36.549 -8.016 1.00 58.16 765 HIS A O 1
ATOM 5847 N N . MET A 1 766 ? 9.288 -37.068 -6.711 1.00 56.19 766 MET A N 1
ATOM 5848 C CA . MET A 1 766 ? 10.018 -36.854 -5.464 1.00 56.19 766 MET A CA 1
ATOM 5849 C C . MET A 1 766 ? 10.996 -37.995 -5.174 1.00 56.19 766 MET A C 1
ATOM 5851 O O . MET A 1 766 ? 10.632 -39.170 -5.232 1.00 56.19 766 MET A O 1
ATOM 5855 N N . SER A 1 767 ? 12.225 -37.654 -4.784 1.00 50.47 767 SER A N 1
ATOM 5856 C CA . SER A 1 767 ? 13.045 -38.561 -3.978 1.00 50.47 767 SER A CA 1
ATOM 5857 C C . SER A 1 767 ? 12.452 -38.636 -2.570 1.00 50.47 767 SER A C 1
ATOM 5859 O O . SER A 1 767 ? 12.055 -37.605 -2.035 1.00 50.47 767 SER A O 1
ATOM 5861 N N . SER A 1 768 ? 12.448 -39.811 -1.940 1.00 43.88 768 SER A N 1
ATOM 5862 C CA . SER A 1 768 ? 11.947 -40.027 -0.568 1.00 43.88 768 SER A CA 1
ATOM 5863 C C . SER A 1 768 ? 12.579 -39.135 0.513 1.00 43.88 768 SER A C 1
ATOM 5865 O O . SER A 1 768 ? 12.067 -39.074 1.628 1.00 43.88 768 SER A O 1
ATOM 5867 N N . ASP A 1 769 ? 13.677 -38.453 0.186 1.00 50.00 769 ASP A N 1
ATOM 5868 C CA . ASP A 1 769 ? 14.530 -37.730 1.127 1.00 50.00 769 ASP A CA 1
ATOM 5869 C C . ASP A 1 769 ? 14.362 -36.193 1.050 1.00 50.00 769 ASP A C 1
ATOM 5871 O O . ASP A 1 769 ? 15.093 -35.469 1.728 1.00 50.00 769 ASP A O 1
ATOM 5875 N N . SER A 1 770 ? 13.434 -35.664 0.233 1.00 61.12 770 SER A N 1
ATOM 5876 C CA . SER A 1 770 ? 13.241 -34.215 0.045 1.00 61.12 770 SER A CA 1
ATOM 5877 C C . SER A 1 770 ? 11.963 -33.669 0.697 1.00 61.12 770 SER A C 1
ATOM 5879 O O . SER A 1 770 ? 10.949 -34.347 0.837 1.00 61.12 770 SER A O 1
ATOM 5881 N N . ASN A 1 771 ? 12.000 -32.391 1.084 1.00 70.50 771 ASN A N 1
ATOM 5882 C CA . ASN A 1 771 ? 10.906 -31.706 1.792 1.00 70.50 771 ASN A CA 1
ATOM 5883 C C . ASN A 1 771 ? 9.873 -31.072 0.867 1.00 70.50 771 ASN A C 1
ATOM 5885 O O . ASN A 1 771 ? 9.050 -30.258 1.292 1.00 70.50 771 ASN A O 1
ATOM 5889 N N . ASP A 1 772 ? 9.929 -31.436 -0.406 1.00 72.69 772 ASP A N 1
ATOM 5890 C CA . ASP A 1 772 ? 9.257 -30.702 -1.463 1.00 72.69 772 ASP A CA 1
ATOM 5891 C C . ASP A 1 772 ? 7.737 -30.849 -1.345 1.00 72.69 772 ASP A C 1
ATOM 5893 O O . ASP A 1 772 ? 7.034 -29.857 -1.484 1.00 72.69 772 ASP A O 1
ATOM 5897 N N . ALA A 1 773 ? 7.219 -32.023 -0.956 1.00 74.62 773 ALA A N 1
ATOM 5898 C CA . ALA A 1 773 ? 5.787 -32.247 -0.703 1.00 74.62 773 ALA A CA 1
ATOM 5899 C C . ALA A 1 773 ? 5.223 -31.260 0.323 1.00 74.62 773 ALA A C 1
ATOM 5901 O O . ALA A 1 773 ? 4.149 -30.692 0.131 1.00 74.62 773 ALA A O 1
ATOM 5902 N N . GLN A 1 774 ? 5.956 -31.016 1.411 1.00 75.31 774 GLN A N 1
ATOM 5903 C CA . GLN A 1 774 ? 5.521 -30.079 2.446 1.00 75.31 774 GLN A CA 1
ATOM 5904 C C . GLN A 1 774 ? 5.505 -28.646 1.909 1.00 75.31 774 GLN A C 1
ATOM 5906 O O . GLN A 1 774 ? 4.577 -27.885 2.191 1.00 75.31 774 GLN A O 1
ATOM 5911 N N . TRP A 1 775 ? 6.500 -28.279 1.097 1.00 80.19 775 TRP A N 1
ATOM 5912 C CA . TRP A 1 775 ? 6.548 -26.968 0.452 1.00 80.19 775 TRP A CA 1
ATOM 5913 C C . TRP A 1 775 ? 5.451 -26.815 -0.607 1.00 80.19 775 TRP A C 1
ATOM 5915 O O . TRP A 1 775 ? 4.889 -25.729 -0.718 1.00 80.19 775 TRP A O 1
ATOM 5925 N N . ALA A 1 776 ? 5.082 -27.892 -1.309 1.00 79.62 776 ALA A N 1
ATOM 5926 C CA . ALA A 1 776 ? 3.941 -27.966 -2.222 1.00 79.62 776 ALA A CA 1
ATOM 5927 C C . ALA A 1 776 ? 2.637 -27.639 -1.523 1.00 79.62 776 ALA A C 1
ATOM 5929 O O . ALA A 1 776 ? 1.937 -26.705 -1.902 1.00 79.62 776 ALA A O 1
ATOM 5930 N N . VAL A 1 777 ? 2.353 -28.405 -0.469 1.00 81.12 777 VAL A N 1
ATOM 5931 C CA . VAL A 1 777 ? 1.151 -28.292 0.348 1.00 81.12 777 VAL A CA 1
ATOM 5932 C C . VAL A 1 777 ? 1.060 -26.884 0.912 1.00 81.12 777 VAL A C 1
ATOM 5934 O O . VAL A 1 777 ? 0.012 -26.244 0.849 1.00 81.12 777 VAL A O 1
ATOM 5937 N N . ARG A 1 778 ? 2.174 -26.355 1.420 1.00 80.06 778 ARG A N 1
ATOM 5938 C CA . ARG A 1 778 ? 2.221 -25.000 1.956 1.00 80.06 778 ARG A CA 1
ATOM 5939 C C . ARG A 1 778 ? 2.023 -23.935 0.877 1.00 80.06 778 ARG A C 1
ATOM 5941 O O . ARG A 1 778 ? 1.276 -22.990 1.118 1.00 80.06 778 ARG A O 1
ATOM 5948 N N . ALA A 1 779 ? 2.645 -24.081 -0.291 1.00 83.25 779 ALA A N 1
ATOM 5949 C CA . ALA A 1 779 ? 2.468 -23.161 -1.409 1.00 83.25 779 ALA A CA 1
ATOM 5950 C C . ALA A 1 779 ? 1.017 -23.166 -1.910 1.00 83.25 779 ALA A C 1
ATOM 5952 O O . ALA A 1 779 ? 0.457 -22.086 -2.061 1.00 83.25 779 ALA A O 1
ATOM 5953 N N . ALA A 1 780 ? 0.402 -24.344 -2.068 1.00 83.94 780 ALA A N 1
ATOM 5954 C CA . ALA A 1 780 ? -0.993 -24.517 -2.475 1.00 83.94 780 ALA A CA 1
ATOM 5955 C C . ALA A 1 780 ? -1.977 -23.899 -1.463 1.00 83.94 780 ALA A C 1
ATOM 5957 O O . ALA A 1 780 ? -2.849 -23.115 -1.830 1.00 83.94 780 ALA A O 1
ATOM 5958 N N . ARG A 1 781 ? -1.775 -24.136 -0.160 1.00 81.62 781 ARG A N 1
ATOM 5959 C CA . ARG A 1 781 ? -2.555 -23.470 0.901 1.00 81.62 781 ARG A CA 1
ATOM 5960 C C . ARG A 1 781 ? -2.400 -21.960 0.879 1.00 81.62 781 ARG A C 1
ATOM 5962 O O . ARG A 1 781 ? -3.354 -21.220 1.098 1.00 81.62 781 ARG A O 1
ATOM 5969 N N . LEU A 1 782 ? -1.175 -21.485 0.670 1.00 78.25 782 LEU A N 1
ATOM 5970 C CA . LEU A 1 782 ? -0.885 -20.060 0.648 1.00 78.25 782 LEU A CA 1
ATOM 5971 C C . LEU A 1 782 ? -1.506 -19.386 -0.580 1.00 78.25 782 LEU A C 1
ATOM 5973 O O . LEU A 1 782 ? -2.007 -18.268 -0.452 1.00 78.25 782 LEU A O 1
ATOM 5977 N N . THR A 1 783 ? -1.488 -20.037 -1.745 1.00 80.75 783 THR A N 1
ATOM 5978 C CA . THR A 1 783 ? -2.190 -19.558 -2.939 1.00 80.75 783 THR A CA 1
ATOM 5979 C C . THR A 1 783 ? -3.688 -19.535 -2.725 1.00 80.75 783 THR A C 1
ATOM 5981 O O . THR A 1 783 ? -4.278 -18.498 -3.005 1.00 80.75 783 THR A O 1
ATOM 5984 N N . GLU A 1 784 ? -4.269 -20.584 -2.145 1.00 77.50 784 GLU A N 1
ATOM 5985 C CA . GLU A 1 784 ? -5.700 -20.639 -1.834 1.00 77.50 784 GLU A CA 1
ATOM 5986 C C . GLU A 1 784 ? -6.093 -19.512 -0.867 1.00 77.50 784 GLU A C 1
ATOM 5988 O O . GLU A 1 784 ? -6.997 -18.723 -1.125 1.00 77.50 784 GLU A O 1
ATOM 5993 N N . TRP A 1 785 ? -5.306 -19.302 0.191 1.00 71.88 785 TRP A N 1
ATOM 5994 C CA . TRP A 1 785 ? -5.527 -18.212 1.143 1.00 71.88 785 TRP A CA 1
ATOM 5995 C C . TRP A 1 785 ? -5.407 -16.811 0.512 1.00 71.88 785 TRP A C 1
ATOM 5997 O O . TRP A 1 785 ? -6.136 -15.882 0.870 1.00 71.88 785 TRP A O 1
ATOM 6007 N N . LYS A 1 786 ? -4.417 -16.589 -0.365 1.00 73.81 786 LYS A N 1
ATOM 6008 C CA . LYS A 1 786 ? -4.109 -15.256 -0.929 1.00 73.81 786 LYS A CA 1
ATOM 6009 C C . LYS A 1 786 ? -4.915 -14.926 -2.179 1.00 73.81 786 LYS A C 1
ATOM 6011 O O . LYS A 1 786 ? -5.192 -13.750 -2.423 1.00 73.81 786 LYS A O 1
ATOM 6016 N N . HIS A 1 787 ? -5.256 -15.943 -2.953 1.00 76.31 787 HIS A N 1
ATOM 6017 C CA . HIS A 1 787 ? -5.955 -15.864 -4.224 1.00 76.31 787 HIS A CA 1
ATOM 6018 C C . HIS A 1 787 ? -7.100 -16.886 -4.260 1.00 76.31 787 HIS A C 1
ATOM 6020 O O . HIS A 1 787 ? -7.154 -17.668 -5.204 1.00 76.31 787 HIS A O 1
ATOM 6026 N N . PRO A 1 788 ? -8.070 -16.825 -3.324 1.00 70.00 788 PRO A N 1
ATOM 6027 C CA . PRO A 1 788 ? -9.159 -17.809 -3.229 1.00 70.00 788 PRO A CA 1
ATOM 6028 C C . PRO A 1 788 ? -10.058 -17.854 -4.474 1.00 70.00 788 PRO A C 1
ATOM 6030 O O . PRO A 1 788 ? -10.925 -18.702 -4.585 1.00 70.00 788 PRO A O 1
ATOM 6033 N N . ARG A 1 789 ? -9.889 -16.915 -5.422 1.00 70.62 789 ARG A N 1
ATOM 6034 C CA . ARG A 1 789 ? -10.597 -16.883 -6.715 1.00 70.62 789 ARG A CA 1
ATOM 6035 C C . ARG A 1 789 ? -9.872 -17.585 -7.856 1.00 70.62 789 ARG A C 1
ATOM 6037 O O . ARG A 1 789 ? -10.384 -17.585 -8.975 1.00 70.62 789 ARG A O 1
ATOM 6044 N N . CYS A 1 790 ? -8.668 -18.083 -7.611 1.00 81.00 790 CYS A N 1
ATOM 6045 C CA . CYS A 1 790 ? -7.867 -18.764 -8.609 1.00 81.00 790 CYS A CA 1
ATOM 6046 C C . CYS A 1 790 ? -8.082 -20.269 -8.461 1.00 81.00 790 CYS A C 1
ATOM 6048 O O . CYS A 1 790 ? -7.670 -20.832 -7.459 1.00 81.00 790 CYS A O 1
ATOM 6050 N N . TYR A 1 791 ? -8.696 -20.909 -9.456 1.00 85.50 791 TYR A N 1
ATOM 6051 C CA . TYR A 1 791 ? -8.937 -22.353 -9.400 1.00 85.50 791 TYR A CA 1
ATOM 6052 C C . TYR A 1 791 ? -7.630 -23.131 -9.474 1.00 85.50 791 TYR A C 1
ATOM 6054 O O . TYR A 1 791 ? -6.841 -22.944 -10.406 1.00 85.50 791 TYR A O 1
ATOM 6062 N N . SER A 1 792 ? -7.411 -23.993 -8.496 1.00 88.94 792 SER A N 1
ATOM 6063 C CA . SER A 1 792 ? -6.161 -24.704 -8.288 1.00 88.94 792 SER A CA 1
ATOM 6064 C C . SER A 1 792 ? -6.299 -26.176 -8.672 1.00 88.94 792 SER A C 1
ATOM 6066 O O . SER A 1 792 ? -7.128 -26.919 -8.150 1.00 88.94 792 SER A O 1
ATOM 6068 N N . ALA A 1 793 ? -5.463 -26.625 -9.602 1.00 91.56 793 ALA A N 1
ATOM 6069 C CA . ALA A 1 793 ? -5.377 -28.027 -9.980 1.00 91.56 793 ALA A CA 1
ATOM 6070 C C . ALA A 1 793 ? -3.966 -28.581 -9.751 1.00 91.56 793 ALA A C 1
ATOM 6072 O O . ALA A 1 793 ? -2.990 -27.832 -9.781 1.00 91.56 793 ALA A O 1
ATOM 6073 N N . PHE A 1 794 ? -3.847 -29.892 -9.561 1.00 91.56 794 PHE A N 1
ATOM 6074 C CA . PHE A 1 794 ? -2.566 -30.589 -9.416 1.00 91.56 794 PHE A CA 1
ATOM 6075 C C . PHE A 1 794 ? -2.538 -31.861 -10.267 1.00 91.56 794 PHE A C 1
ATOM 6077 O O . PHE A 1 794 ? -3.468 -32.670 -10.199 1.00 91.56 794 PHE A O 1
ATOM 6084 N N . TYR A 1 795 ? -1.465 -32.057 -11.037 1.00 90.31 795 TYR A N 1
ATOM 6085 C CA . TYR A 1 795 ? -1.208 -33.311 -11.746 1.00 90.31 795 TYR A CA 1
ATOM 6086 C C . TYR A 1 795 ? -0.811 -34.409 -10.760 1.00 90.31 795 TYR A C 1
ATOM 6088 O O . TYR A 1 795 ? 0.239 -34.380 -10.122 1.00 90.31 795 TYR A O 1
ATOM 6096 N N . TYR A 1 796 ? -1.699 -35.384 -10.617 1.00 90.06 796 TYR A N 1
ATOM 6097 C CA . TYR A 1 796 ? -1.740 -36.330 -9.516 1.00 90.06 796 TYR A CA 1
ATOM 6098 C C . TYR A 1 796 ? -1.221 -37.711 -9.935 1.00 90.06 796 TYR A C 1
ATOM 6100 O O . TYR A 1 796 ? -1.692 -38.323 -10.893 1.00 90.06 796 TYR A O 1
ATOM 6108 N N . GLN A 1 797 ? -0.267 -38.250 -9.177 1.00 86.56 797 GLN A N 1
ATOM 6109 C CA . GLN A 1 797 ? 0.287 -39.595 -9.383 1.00 86.56 797 GLN A CA 1
ATOM 6110 C C . GLN A 1 797 ? 0.042 -40.530 -8.186 1.00 86.56 797 GLN A 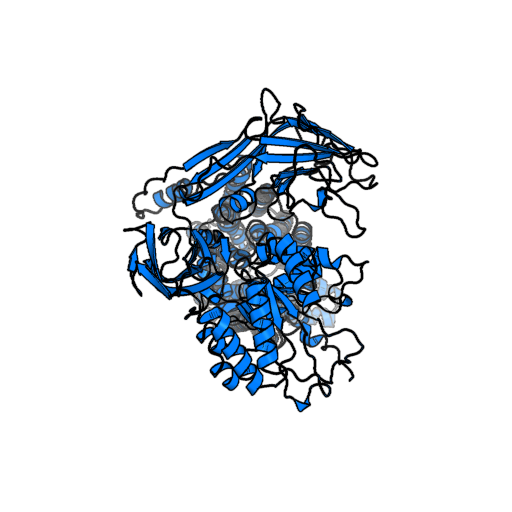C 1
ATOM 6112 O O . GLN A 1 797 ? 0.631 -41.608 -8.124 1.00 86.56 797 GLN A O 1
ATOM 6117 N N . GLY A 1 798 ? -0.830 -40.151 -7.244 1.00 86.94 798 GLY A N 1
ATOM 6118 C CA . GLY A 1 798 ? -1.117 -40.942 -6.039 1.00 86.94 798 GLY A CA 1
ATOM 6119 C C . GLY A 1 798 ? -0.560 -40.366 -4.732 1.00 86.94 798 GLY A C 1
ATOM 6120 O O . GLY A 1 798 ? -0.651 -41.029 -3.704 1.00 86.94 798 GLY A O 1
ATOM 6121 N N . GLN A 1 799 ? 0.009 -39.155 -4.737 1.00 86.56 799 GLN A N 1
ATOM 6122 C CA . GLN A 1 799 ? 0.587 -38.520 -3.544 1.00 86.56 799 GLN A CA 1
ATOM 6123 C C . GLN A 1 799 ? -0.486 -38.239 -2.478 1.00 86.56 799 GLN A C 1
ATOM 6125 O O . GLN A 1 799 ? -1.403 -37.442 -2.693 1.00 86.56 799 GLN A O 1
ATOM 6130 N N . ARG A 1 800 ? -0.382 -38.877 -1.309 1.00 84.88 800 ARG A N 1
ATOM 6131 C CA . ARG A 1 800 ? -1.409 -38.792 -0.259 1.00 84.88 800 ARG A CA 1
ATOM 6132 C C . ARG A 1 800 ? -1.593 -37.369 0.269 1.00 84.88 800 ARG A C 1
ATOM 6134 O O . ARG A 1 800 ? -2.713 -36.968 0.541 1.00 84.88 800 ARG A O 1
ATOM 6141 N N . GLU A 1 801 ? -0.524 -36.592 0.343 1.00 84.25 801 GLU A N 1
ATOM 6142 C CA . GLU A 1 801 ? -0.517 -35.225 0.859 1.00 84.25 801 GLU A CA 1
ATOM 6143 C C . GLU A 1 801 ? -1.405 -34.294 0.026 1.00 84.25 801 GLU A C 1
ATOM 6145 O O . GLU A 1 801 ? -2.163 -33.495 0.574 1.00 84.25 801 GLU A O 1
ATOM 6150 N N . MET A 1 802 ? -1.349 -34.428 -1.303 1.00 87.12 802 MET A N 1
ATOM 6151 C CA . MET A 1 802 ? -2.185 -33.645 -2.217 1.00 87.12 802 MET A CA 1
ATOM 6152 C C . MET A 1 802 ? -3.628 -34.158 -2.238 1.00 87.12 802 MET A C 1
ATOM 6154 O O . MET A 1 802 ? -4.557 -33.361 -2.367 1.00 87.12 802 MET A O 1
ATOM 6158 N N . ALA A 1 803 ? -3.827 -35.468 -2.053 1.00 89.81 803 ALA A N 1
ATOM 6159 C CA . ALA A 1 803 ? -5.156 -36.042 -1.865 1.00 89.81 803 ALA A CA 1
ATOM 6160 C C . ALA A 1 803 ? -5.827 -35.504 -0.591 1.00 89.81 803 ALA A C 1
ATOM 6162 O O . ALA A 1 803 ? -6.956 -35.027 -0.654 1.00 89.81 803 ALA A O 1
ATOM 6163 N N . ASP A 1 804 ? -5.115 -35.486 0.537 1.00 84.44 804 ASP A N 1
ATOM 6164 C CA . ASP A 1 804 ? -5.608 -34.943 1.807 1.00 84.44 804 ASP A CA 1
ATOM 6165 C C . ASP A 1 804 ? -5.906 -33.436 1.698 1.00 84.44 804 ASP A C 1
ATOM 6167 O O . ASP A 1 804 ? -6.873 -32.946 2.286 1.00 84.44 804 ASP A O 1
ATOM 6171 N N . LEU A 1 805 ? -5.103 -32.693 0.927 1.00 85.19 805 LEU A N 1
ATOM 6172 C CA . LEU A 1 805 ? -5.328 -31.272 0.656 1.00 85.19 805 LEU A CA 1
ATOM 6173 C C . LEU A 1 805 ? -6.638 -31.036 -0.113 1.00 85.19 805 LEU A C 1
ATOM 6175 O O . LEU A 1 805 ? -7.464 -30.219 0.297 1.00 85.19 805 LEU A O 1
ATOM 6179 N N . ALA A 1 806 ? -6.861 -31.795 -1.189 1.00 86.94 806 ALA A N 1
ATOM 6180 C CA . ALA A 1 806 ? -8.099 -31.740 -1.965 1.00 86.94 806 ALA A CA 1
ATOM 6181 C C . ALA A 1 806 ? -9.322 -32.197 -1.151 1.00 86.94 806 ALA A C 1
ATOM 6183 O O . ALA A 1 806 ? -10.403 -31.616 -1.267 1.00 86.94 806 ALA A O 1
ATOM 6184 N N . GLY A 1 807 ? -9.158 -33.199 -0.285 1.00 82.88 807 GLY A N 1
ATOM 6185 C CA . GLY A 1 807 ? -10.191 -33.656 0.646 1.00 82.88 807 GLY A CA 1
ATOM 6186 C C . GLY A 1 807 ? -10.685 -32.551 1.570 1.00 82.88 807 GLY A C 1
ATOM 6187 O O . GLY A 1 807 ? -11.886 -32.330 1.713 1.00 82.88 807 GLY A O 1
ATOM 6188 N N . LYS A 1 808 ? -9.742 -31.768 2.106 1.00 78.38 808 LYS A N 1
ATOM 6189 C CA . LYS A 1 808 ? -10.009 -30.598 2.957 1.00 78.38 808 LYS A CA 1
ATOM 6190 C C . LYS A 1 808 ? -10.558 -29.384 2.202 1.00 78.38 808 LYS A C 1
ATOM 6192 O O . LYS A 1 808 ? -10.903 -28.395 2.838 1.00 78.38 808 LYS A O 1
ATOM 6197 N N . GLY A 1 809 ? -10.648 -29.448 0.871 1.00 75.06 809 GLY A N 1
ATOM 6198 C CA . GLY A 1 809 ? -11.066 -28.323 0.032 1.00 75.06 809 GLY A CA 1
ATOM 6199 C C . GLY A 1 809 ? -10.007 -27.229 -0.110 1.00 75.06 809 GLY A C 1
ATOM 6200 O O . GLY A 1 809 ? -10.342 -26.118 -0.489 1.00 75.06 809 GLY A O 1
ATOM 6201 N N . GLU A 1 810 ? -8.742 -27.535 0.185 1.00 80.44 810 GLU A N 1
ATOM 6202 C CA . GLU A 1 810 ? -7.605 -26.610 0.064 1.00 80.44 810 GLU A CA 1
ATOM 6203 C C . GLU A 1 810 ? -6.880 -26.756 -1.301 1.00 80.44 810 GLU A C 1
ATOM 6205 O O . GLU A 1 810 ? -5.782 -26.231 -1.489 1.00 80.44 810 GLU A O 1
ATOM 6210 N N . LEU A 1 811 ? -7.478 -27.522 -2.227 1.00 86.56 811 LEU A N 1
ATOM 6211 C CA . LEU A 1 811 ? -7.118 -27.693 -3.639 1.00 86.56 811 LEU A CA 1
ATOM 6212 C C . LEU A 1 811 ? -8.384 -28.085 -4.425 1.00 86.56 811 LEU A C 1
ATOM 6214 O O . LEU A 1 811 ? -9.113 -28.984 -3.991 1.00 86.56 811 LEU A O 1
ATOM 6218 N N . ASP A 1 812 ? -8.640 -27.469 -5.582 1.00 87.56 812 ASP A N 1
ATOM 6219 C CA . ASP A 1 812 ? -9.920 -27.641 -6.289 1.00 87.56 812 ASP A CA 1
ATOM 6220 C C . ASP A 1 812 ? -10.017 -28.902 -7.160 1.00 87.56 812 ASP A C 1
ATOM 6222 O O . ASP A 1 812 ? -11.117 -29.441 -7.330 1.00 87.56 812 ASP A O 1
ATOM 6226 N N . LEU A 1 813 ? -8.902 -29.365 -7.742 1.00 92.19 813 LEU A N 1
ATOM 6227 C CA . LEU A 1 813 ? -8.895 -30.518 -8.649 1.00 92.19 813 LEU A CA 1
ATOM 6228 C C . LEU A 1 813 ? -7.580 -31.308 -8.647 1.00 92.19 813 LEU A C 1
ATOM 6230 O O . LEU A 1 813 ? -6.494 -30.773 -8.852 1.00 92.19 813 LEU A O 1
ATOM 6234 N N . LEU A 1 814 ? -7.693 -32.624 -8.540 1.00 94.56 814 LEU A N 1
ATOM 6235 C CA . LEU A 1 814 ? -6.650 -33.594 -8.843 1.00 94.56 814 LEU A CA 1
ATOM 6236 C C . LEU A 1 814 ? -6.859 -34.115 -10.265 1.00 94.56 814 LEU A C 1
ATOM 6238 O O . LEU A 1 814 ? -7.925 -34.641 -10.593 1.00 94.56 814 LEU A O 1
ATOM 6242 N N . ILE A 1 815 ? -5.833 -33.994 -11.101 1.00 94.44 815 ILE A N 1
ATOM 6243 C CA . ILE A 1 815 ? -5.824 -34.495 -12.476 1.00 94.44 815 ILE A CA 1
ATOM 6244 C C . ILE A 1 815 ? -4.866 -35.675 -12.521 1.00 94.44 815 ILE A C 1
ATOM 6246 O O . ILE A 1 815 ? -3.655 -35.501 -12.598 1.00 94.44 815 ILE A O 1
ATOM 6250 N N . GLN A 1 816 ? -5.396 -36.887 -12.419 1.00 93.44 816 GLN A N 1
ATOM 6251 C CA . GLN A 1 816 ? -4.577 -38.083 -12.381 1.00 93.44 816 GLN A CA 1
ATOM 6252 C C . GLN A 1 816 ? -3.987 -38.419 -13.736 1.00 93.44 816 GLN A C 1
ATOM 6254 O O . GLN A 1 816 ? -4.706 -38.602 -14.718 1.00 93.44 816 GLN A O 1
ATOM 6259 N N . GLU A 1 817 ? -2.685 -38.655 -13.744 1.00 86.25 817 GLU A N 1
ATOM 6260 C CA . GLU A 1 817 ? -2.004 -39.175 -14.916 1.00 86.25 817 GLU A CA 1
ATOM 6261 C C . GLU A 1 817 ? -2.372 -40.641 -15.154 1.00 86.25 817 GLU A C 1
ATOM 6263 O O . GLU A 1 817 ? -2.066 -41.530 -14.349 1.00 86.25 817 GLU A O 1
ATOM 6268 N N . GLY A 1 818 ? -3.044 -40.898 -16.271 1.00 84.75 818 GLY A N 1
ATOM 6269 C CA . GLY A 1 818 ? -3.461 -42.220 -16.711 1.00 84.75 818 GLY A CA 1
ATOM 6270 C C . GLY A 1 818 ? -2.912 -42.527 -18.096 1.00 84.75 818 GLY A C 1
ATOM 6271 O O . GLY A 1 818 ? -3.689 -42.696 -19.032 1.00 84.75 818 GLY A O 1
ATOM 6272 N N . TYR A 1 819 ? -1.585 -42.622 -18.239 1.00 85.19 819 TYR A N 1
ATOM 6273 C CA . TYR A 1 819 ? -0.893 -43.007 -19.478 1.00 85.19 819 TYR A CA 1
ATOM 6274 C C . TYR A 1 819 ? -1.188 -44.465 -19.888 1.00 85.19 819 TYR A C 1
ATOM 6276 O O . TYR A 1 819 ? -0.292 -45.297 -19.974 1.00 85.19 819 TYR A O 1
ATOM 6284 N N . THR A 1 820 ? -2.449 -44.831 -20.125 1.00 88.69 820 THR A N 1
ATOM 6285 C CA . THR A 1 820 ? -2.838 -46.211 -20.456 1.00 88.69 820 THR A CA 1
ATOM 6286 C C . THR A 1 820 ? -2.173 -46.688 -21.748 1.00 88.69 820 THR A C 1
ATOM 6288 O O . THR A 1 820 ? -1.887 -47.874 -21.886 1.00 88.69 820 THR A O 1
ATOM 6291 N N . HIS A 1 821 ? -1.910 -45.760 -22.677 1.00 90.38 821 HIS A N 1
ATOM 6292 C CA . HIS A 1 821 ? -1.237 -45.977 -23.958 1.00 90.38 821 HIS A CA 1
ATOM 6293 C C . HIS A 1 821 ? -0.281 -44.810 -24.237 1.00 90.38 821 HIS A C 1
ATOM 6295 O O . HIS A 1 821 ? -0.644 -43.656 -24.001 1.00 90.38 821 HIS A O 1
ATOM 6301 N N . VAL A 1 822 ? 0.914 -45.098 -24.763 1.00 89.25 822 VAL A N 1
ATOM 6302 C CA . VAL A 1 822 ? 1.969 -44.109 -25.062 1.00 89.25 822 VAL A CA 1
ATOM 6303 C C . VAL A 1 822 ? 2.515 -44.278 -26.485 1.00 89.25 822 VAL A C 1
ATOM 6305 O O . VAL A 1 822 ? 2.429 -45.355 -27.078 1.00 89.25 822 VAL A O 1
ATOM 6308 N N . THR A 1 823 ? 3.085 -43.211 -27.047 1.00 89.56 823 THR A N 1
ATOM 6309 C CA . THR A 1 823 ? 3.689 -43.200 -28.392 1.00 89.56 823 THR A CA 1
ATOM 6310 C C . THR A 1 823 ? 5.091 -43.832 -28.399 1.00 89.56 823 THR A C 1
ATOM 6312 O O . THR A 1 823 ? 5.690 -44.072 -27.351 1.00 89.56 823 THR A O 1
ATOM 6315 N N . LYS A 1 824 ? 5.658 -44.069 -29.593 1.00 89.25 824 LYS A N 1
ATOM 6316 C CA . LYS A 1 824 ? 7.032 -44.583 -29.804 1.00 89.25 824 LYS A CA 1
ATOM 6317 C C . LYS A 1 824 ? 8.133 -43.720 -29.178 1.00 89.25 824 LYS A C 1
ATOM 6319 O O . LYS A 1 824 ? 9.254 -44.196 -29.032 1.00 89.25 824 LYS A O 1
ATOM 6324 N N . GLU A 1 825 ? 7.821 -42.473 -28.834 1.00 84.50 825 GLU A N 1
ATOM 6325 C CA . GLU A 1 825 ? 8.735 -41.550 -28.153 1.00 84.50 825 GLU A CA 1
ATOM 6326 C C . GLU A 1 825 ? 9.028 -41.994 -26.712 1.00 84.50 825 GLU A C 1
ATOM 6328 O O . GLU A 1 825 ? 10.092 -41.684 -26.179 1.00 84.50 825 GLU A O 1
ATOM 6333 N N . PHE A 1 826 ? 8.138 -42.799 -26.119 1.00 82.88 826 PHE A N 1
ATOM 6334 C CA . PHE A 1 826 ? 8.286 -43.353 -24.779 1.00 82.88 826 PHE A CA 1
ATOM 6335 C C . PHE A 1 826 ? 8.535 -44.870 -24.840 1.00 82.88 826 PHE A C 1
ATOM 6337 O O . PHE A 1 826 ? 7.791 -45.596 -25.507 1.00 82.88 826 PHE A O 1
ATOM 6344 N N . PRO A 1 827 ? 9.566 -45.396 -24.157 1.00 78.00 827 PRO A N 1
ATOM 6345 C CA . PRO A 1 827 ? 9.860 -46.825 -24.172 1.00 78.00 827 PRO A CA 1
ATOM 6346 C C . PRO A 1 827 ? 8.842 -47.627 -23.344 1.00 78.00 827 PRO A C 1
ATOM 6348 O O . PRO A 1 827 ? 8.685 -47.381 -22.150 1.00 78.00 827 PRO A O 1
ATOM 6351 N N . LEU A 1 828 ? 8.224 -48.656 -23.945 1.00 75.25 828 LEU A N 1
ATOM 6352 C CA . LEU A 1 828 ? 7.273 -49.555 -23.259 1.00 75.25 828 LEU A CA 1
ATOM 6353 C C . LEU A 1 828 ? 7.872 -50.218 -22.007 1.00 75.25 828 LEU A C 1
ATOM 6355 O O . LEU A 1 828 ? 7.190 -50.401 -21.005 1.00 75.25 828 LEU A O 1
ATOM 6359 N N . ALA A 1 829 ? 9.163 -50.561 -22.052 1.00 64.19 829 ALA A N 1
ATOM 6360 C CA . ALA A 1 829 ? 9.853 -51.259 -20.968 1.00 64.19 829 ALA A CA 1
ATOM 6361 C C . ALA A 1 829 ? 10.161 -50.375 -19.743 1.00 64.19 829 ALA A C 1
ATOM 6363 O O . ALA A 1 829 ? 10.566 -50.902 -18.712 1.00 64.19 829 ALA A O 1
ATOM 6364 N N . ALA A 1 830 ? 9.996 -49.051 -19.839 1.00 61.84 830 ALA A N 1
ATOM 6365 C CA . ALA A 1 830 ? 10.372 -48.120 -18.773 1.00 61.84 830 ALA A CA 1
ATOM 6366 C C . ALA A 1 830 ? 9.232 -47.798 -17.788 1.00 61.84 830 ALA A C 1
ATOM 6368 O O . ALA A 1 830 ? 9.380 -46.905 -16.963 1.00 61.84 830 ALA A O 1
ATOM 6369 N N . GLY A 1 831 ? 8.104 -48.517 -17.854 1.00 65.94 831 GLY A N 1
ATOM 6370 C CA . GLY A 1 831 ? 7.031 -48.402 -16.858 1.00 65.94 831 GLY A CA 1
ATOM 6371 C C . GLY A 1 831 ? 6.223 -47.101 -16.917 1.00 65.94 831 GLY A C 1
ATOM 6372 O O . GLY A 1 831 ? 5.508 -46.801 -15.969 1.00 65.94 831 GLY A O 1
ATOM 6373 N N . PHE A 1 832 ? 6.305 -46.340 -18.016 1.00 71.62 832 PHE A N 1
ATOM 6374 C CA . PHE A 1 832 ? 5.537 -45.099 -18.201 1.00 71.62 832 PHE A CA 1
ATOM 6375 C C . PHE A 1 832 ? 4.027 -45.327 -18.322 1.00 71.62 832 PHE A C 1
ATOM 6377 O O . PHE A 1 832 ? 3.249 -44.413 -18.069 1.00 71.62 832 PHE A O 1
ATOM 6384 N N . THR A 1 833 ? 3.595 -46.529 -18.712 1.00 79.94 833 THR A N 1
ATOM 6385 C CA . THR A 1 833 ? 2.171 -46.836 -18.840 1.00 79.94 833 THR A CA 1
ATOM 6386 C C . THR A 1 833 ? 1.550 -47.219 -17.504 1.00 79.94 833 THR A C 1
ATOM 6388 O O . THR A 1 833 ? 2.037 -48.139 -16.844 1.00 79.94 833 THR A O 1
ATOM 6391 N N . VAL A 1 834 ? 0.422 -46.602 -17.152 1.00 84.25 834 VAL A N 1
ATOM 6392 C CA . VAL A 1 834 ? -0.356 -46.960 -15.955 1.00 84.25 834 VAL A CA 1
ATOM 6393 C C . VAL A 1 834 ? -1.576 -47.770 -16.381 1.00 84.25 834 VAL A C 1
ATOM 6395 O O . VAL A 1 834 ? -2.460 -47.267 -17.073 1.00 84.25 834 VAL A O 1
ATOM 6398 N N . GLY A 1 835 ? -1.617 -49.044 -15.987 1.00 86.69 835 GLY A N 1
ATOM 6399 C CA . GLY A 1 835 ? -2.778 -49.904 -16.218 1.00 86.69 835 GLY A CA 1
ATOM 6400 C C . GLY A 1 835 ? -3.970 -49.530 -15.331 1.00 86.69 835 GLY A C 1
ATOM 6401 O O . GLY A 1 835 ? -3.813 -48.845 -14.321 1.00 86.69 835 GLY A O 1
ATOM 6402 N N . MET A 1 836 ? -5.157 -50.045 -15.666 1.00 91.88 836 MET A N 1
ATOM 6403 C CA . MET A 1 836 ? -6.383 -49.788 -14.894 1.00 91.88 836 MET A CA 1
ATOM 6404 C C . MET A 1 836 ? -6.263 -50.090 -13.387 1.00 91.88 836 MET A C 1
ATOM 6406 O O . MET A 1 836 ? -6.709 -49.246 -12.620 1.00 91.88 836 MET A O 1
ATOM 6410 N N . PRO A 1 837 ? -5.600 -51.173 -12.926 1.00 92.69 837 PRO A N 1
ATOM 6411 C CA . PRO A 1 837 ? -5.422 -51.406 -11.488 1.00 92.69 837 PRO A CA 1
ATOM 6412 C C . PRO A 1 837 ? -4.637 -50.295 -10.775 1.00 92.69 837 PRO A C 1
ATOM 6414 O O . PRO A 1 837 ? -4.991 -49.891 -9.674 1.00 92.69 837 PRO A O 1
ATOM 6417 N N . GLY A 1 838 ? -3.598 -49.750 -11.419 1.00 90.75 838 GLY A N 1
ATOM 6418 C CA . GLY A 1 838 ? -2.854 -48.610 -10.872 1.00 90.75 838 GLY A CA 1
ATOM 6419 C C . GLY A 1 838 ? -3.676 -47.319 -10.897 1.00 90.75 838 GLY A C 1
ATOM 6420 O O . GLY A 1 838 ? -3.508 -46.457 -10.037 1.00 90.75 838 GLY A O 1
ATOM 6421 N N . ILE A 1 839 ? -4.598 -47.193 -11.859 1.00 94.44 839 ILE A N 1
ATOM 6422 C CA . ILE A 1 839 ? -5.556 -46.089 -11.879 1.00 94.44 839 ILE A CA 1
ATOM 6423 C C . ILE A 1 839 ? -6.538 -46.196 -10.706 1.00 94.44 839 ILE A C 1
ATOM 6425 O O . ILE A 1 839 ? -6.751 -45.206 -10.012 1.00 94.44 839 ILE A O 1
ATOM 6429 N N . GLU A 1 840 ? -7.096 -47.382 -10.464 1.00 96.06 840 GLU A N 1
ATOM 6430 C CA . GLU A 1 840 ? -8.015 -47.669 -9.354 1.00 96.06 840 GLU A CA 1
ATOM 6431 C C . GLU A 1 840 ? -7.371 -47.449 -7.987 1.00 96.06 840 GLU A C 1
ATOM 6433 O O . GLU A 1 840 ? -7.988 -46.852 -7.108 1.00 96.06 840 GLU A O 1
ATOM 6438 N N . GLU A 1 841 ? -6.116 -47.862 -7.816 1.00 94.56 841 GLU A N 1
ATOM 6439 C CA . GLU A 1 841 ? -5.379 -47.655 -6.570 1.00 94.56 841 GLU A CA 1
ATOM 6440 C C . GLU A 1 841 ? -5.291 -46.163 -6.212 1.00 94.56 841 GLU A C 1
ATOM 6442 O O . GLU A 1 841 ? -5.575 -45.771 -5.079 1.00 94.56 841 GLU A O 1
ATOM 6447 N N . ARG A 1 842 ? -4.970 -45.308 -7.189 1.00 94.44 842 ARG A N 1
ATOM 6448 C CA . ARG A 1 842 ? -4.909 -43.848 -7.002 1.00 94.44 842 ARG A CA 1
ATOM 6449 C C . ARG A 1 842 ? -6.289 -43.240 -6.746 1.00 94.44 842 ARG A C 1
ATOM 6451 O O . ARG A 1 842 ? -6.417 -42.365 -5.890 1.00 94.44 842 ARG A O 1
ATOM 6458 N N . ILE A 1 843 ? -7.327 -43.745 -7.417 1.00 96.56 843 ILE A N 1
ATOM 6459 C CA . ILE A 1 843 ? -8.726 -43.401 -7.123 1.00 96.56 843 ILE A CA 1
ATOM 6460 C C . ILE A 1 843 ? -9.062 -43.714 -5.660 1.00 96.56 843 ILE A C 1
ATOM 6462 O O . ILE A 1 843 ? -9.671 -42.888 -4.982 1.00 96.56 843 ILE A O 1
ATOM 6466 N N . ASP A 1 844 ? -8.651 -44.872 -5.147 1.00 96.19 844 ASP A N 1
ATOM 6467 C CA . ASP A 1 844 ? -8.930 -45.267 -3.768 1.00 96.19 844 ASP A CA 1
ATOM 6468 C C . ASP A 1 844 ? -8.150 -44.446 -2.744 1.00 96.19 844 ASP A C 1
ATOM 6470 O O . ASP A 1 844 ? -8.666 -44.195 -1.654 1.00 96.19 844 ASP A O 1
ATOM 6474 N N . ILE A 1 845 ? -6.940 -43.989 -3.076 1.00 93.56 845 ILE A N 1
ATOM 6475 C CA . ILE A 1 845 ? -6.206 -43.024 -2.245 1.00 93.56 845 ILE A CA 1
ATOM 6476 C C . ILE A 1 845 ? -6.999 -41.715 -2.153 1.00 93.56 845 ILE A C 1
ATOM 6478 O O . ILE A 1 845 ? -7.285 -41.265 -1.044 1.00 93.56 845 ILE A O 1
ATOM 6482 N N . ALA A 1 846 ? -7.426 -41.150 -3.288 1.00 94.31 846 ALA A N 1
ATOM 6483 C CA . ALA A 1 846 ? -8.244 -39.936 -3.308 1.00 94.31 846 ALA A CA 1
ATOM 6484 C C . ALA A 1 846 ? -9.572 -40.122 -2.556 1.00 94.31 846 ALA A C 1
ATOM 6486 O O . ALA A 1 846 ? -9.985 -39.252 -1.795 1.00 94.31 846 ALA A O 1
ATOM 6487 N N . ARG A 1 847 ? -10.229 -41.278 -2.704 1.00 95.31 847 ARG A N 1
ATOM 6488 C CA . ARG A 1 847 ? -11.476 -41.605 -1.998 1.00 95.31 847 ARG A CA 1
ATOM 6489 C C . ARG A 1 847 ? -11.287 -41.697 -0.486 1.00 95.31 847 ARG A C 1
ATOM 6491 O O . ARG A 1 847 ? -12.101 -41.149 0.249 1.00 95.31 847 ARG A O 1
ATOM 6498 N N . LYS A 1 848 ? -10.219 -42.346 -0.014 1.00 92.31 848 LYS A N 1
ATOM 6499 C CA . LYS A 1 848 ? -9.884 -42.425 1.422 1.00 92.31 848 LYS A CA 1
ATOM 6500 C C . LYS A 1 848 ? -9.571 -41.058 2.026 1.00 92.31 848 LYS A C 1
ATOM 6502 O O . LYS A 1 848 ? -9.802 -40.869 3.213 1.00 92.31 848 LYS A O 1
ATOM 6507 N N . ALA A 1 849 ? -9.059 -40.140 1.214 1.00 87.19 849 ALA A N 1
ATOM 6508 C CA . ALA A 1 849 ? -8.812 -38.756 1.589 1.00 87.19 849 ALA A CA 1
ATOM 6509 C C . ALA A 1 849 ? -10.046 -37.847 1.420 1.00 87.19 849 ALA A C 1
ATOM 6511 O O . ALA A 1 849 ? -9.912 -36.642 1.559 1.00 87.19 849 ALA A O 1
ATOM 6512 N N . GLU A 1 850 ? -11.229 -38.384 1.086 1.00 91.12 850 GLU A N 1
ATOM 6513 C CA . GLU A 1 850 ? -12.457 -37.609 0.810 1.00 91.12 850 GLU A CA 1
ATOM 6514 C C . GLU A 1 850 ? -12.341 -36.635 -0.387 1.00 91.12 850 GLU A C 1
ATOM 6516 O O . GLU A 1 850 ? -13.135 -35.713 -0.554 1.00 91.12 850 GLU A O 1
ATOM 6521 N N . ALA A 1 851 ? -11.378 -36.866 -1.282 1.00 92.06 851 ALA A N 1
ATOM 6522 C CA . ALA A 1 851 ? -11.087 -36.029 -2.446 1.00 92.06 851 ALA A CA 1
ATOM 6523 C C . ALA A 1 851 ? -11.728 -36.519 -3.758 1.00 92.06 851 ALA A C 1
ATOM 6525 O O . ALA A 1 851 ? -11.511 -35.916 -4.808 1.00 92.06 851 ALA A O 1
ATOM 6526 N N . ILE A 1 852 ? -12.503 -37.612 -3.743 1.00 95.12 852 ILE A N 1
ATOM 6527 C CA . ILE A 1 852 ? -12.985 -38.267 -4.976 1.00 95.12 852 ILE A CA 1
ATOM 6528 C C . ILE A 1 852 ? -13.853 -37.358 -5.863 1.00 95.12 852 ILE A C 1
ATOM 6530 O O . ILE A 1 852 ? -13.774 -37.417 -7.087 1.00 95.12 852 ILE A O 1
ATOM 6534 N N . GLU A 1 853 ? -14.631 -36.454 -5.265 1.00 90.50 853 GLU A N 1
ATOM 6535 C CA . GLU A 1 853 ? -15.436 -35.468 -5.997 1.00 90.50 853 GLU A CA 1
ATOM 6536 C C . GLU A 1 853 ? -14.614 -34.324 -6.618 1.00 90.50 853 GLU A C 1
ATOM 6538 O O . GLU A 1 853 ? -15.163 -33.509 -7.361 1.00 90.50 853 GLU A O 1
ATOM 6543 N N . ARG A 1 854 ? -13.309 -34.270 -6.334 1.00 91.88 854 ARG A N 1
ATOM 6544 C CA . ARG A 1 854 ? -12.324 -33.328 -6.879 1.00 91.88 854 ARG A CA 1
ATOM 6545 C C . ARG A 1 854 ? -11.239 -34.064 -7.663 1.00 91.88 854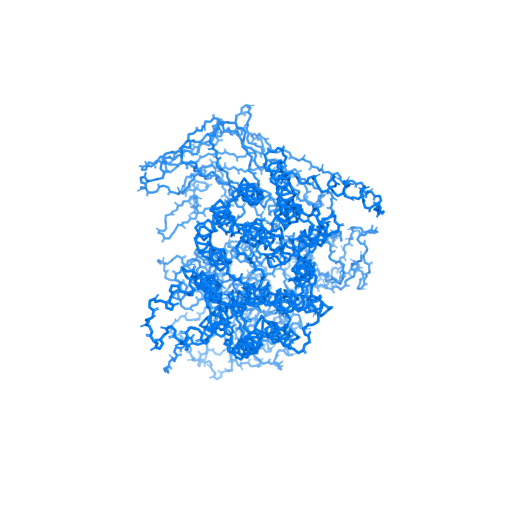 ARG A C 1
ATOM 6547 O O . ARG A 1 854 ? -10.106 -33.609 -7.710 1.00 91.88 854 ARG A O 1
ATOM 6554 N N . HIS A 1 855 ? -11.553 -35.213 -8.258 1.00 95.75 855 HIS A N 1
ATOM 6555 C CA .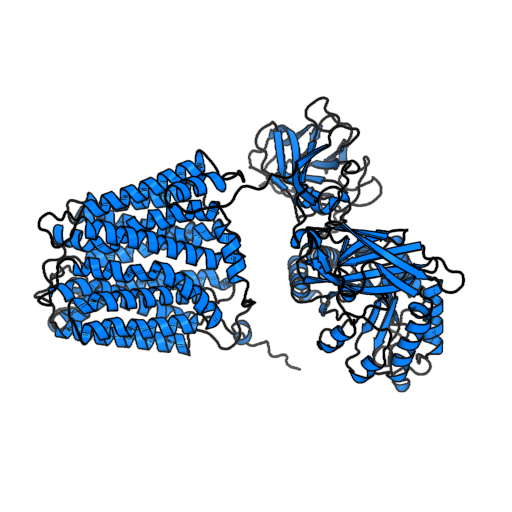 HIS A 1 855 ? -10.556 -36.071 -8.890 1.00 95.75 855 HIS A CA 1
ATOM 6556 C C . HIS A 1 855 ? -10.995 -36.573 -10.268 1.00 95.75 855 HIS A C 1
ATOM 6558 O O . HIS A 1 855 ? -12.043 -37.197 -10.398 1.00 95.75 855 HIS A O 1
ATOM 6564 N N . VAL A 1 856 ? -10.184 -36.338 -11.299 1.00 96.12 856 VAL A N 1
ATOM 6565 C CA . VAL A 1 856 ? -10.416 -36.861 -12.655 1.00 96.12 856 VAL A CA 1
ATOM 6566 C C . VAL A 1 856 ? -9.224 -37.661 -13.147 1.00 96.12 856 VAL A C 1
ATOM 6568 O O . VAL A 1 856 ? -8.092 -37.386 -12.770 1.00 96.12 856 VAL A O 1
ATOM 6571 N N . VAL A 1 857 ? -9.471 -38.617 -14.041 1.00 96.00 857 VAL A N 1
ATOM 6572 C CA . VAL A 1 857 ? -8.419 -39.417 -14.682 1.00 96.00 857 VAL A CA 1
ATOM 6573 C C . VAL A 1 857 ? -8.174 -38.914 -16.096 1.00 96.00 857 VAL A C 1
ATOM 6575 O O . VAL A 1 857 ? -9.121 -38.775 -16.870 1.00 96.00 857 VAL A O 1
ATOM 6578 N N . MET A 1 858 ? -6.910 -38.686 -16.445 1.00 92.44 858 MET A N 1
ATOM 6579 C CA . MET A 1 858 ? -6.489 -38.271 -17.776 1.00 92.44 858 MET A CA 1
ATOM 6580 C C . MET A 1 858 ? -5.980 -39.476 -18.577 1.00 92.44 858 MET A C 1
ATOM 6582 O O . MET A 1 858 ? -4.906 -40.002 -18.300 1.00 92.44 858 MET A O 1
ATOM 6586 N N . LEU A 1 859 ? -6.775 -39.952 -19.538 1.00 93.44 859 LEU A N 1
ATOM 6587 C CA . LEU A 1 859 ? -6.538 -41.197 -20.268 1.00 93.44 859 LEU A CA 1
ATOM 6588 C C . LEU A 1 859 ? -5.664 -40.997 -21.507 1.00 93.44 859 LEU A C 1
ATOM 6590 O O . LEU A 1 859 ? -6.097 -40.332 -22.443 1.00 93.44 859 LEU A O 1
ATOM 6594 N N . GLY A 1 860 ? -4.517 -41.685 -21.522 1.00 85.38 860 GLY A N 1
ATOM 6595 C CA . GLY A 1 860 ? -3.707 -42.075 -22.682 1.00 85.38 860 GLY A CA 1
ATOM 6596 C C . GLY A 1 860 ? -3.206 -40.948 -23.591 1.00 85.38 860 GLY A C 1
ATOM 6597 O O . GLY A 1 860 ? -3.795 -39.879 -23.697 1.00 85.38 860 GLY A O 1
ATOM 6598 N N . HIS A 1 861 ? -2.123 -41.204 -24.324 1.00 91.88 861 HIS A N 1
ATOM 6599 C CA . HIS A 1 861 ? -1.747 -40.352 -25.452 1.00 91.88 861 HIS A CA 1
ATOM 6600 C C . HIS A 1 861 ? -2.728 -40.590 -26.591 1.00 91.88 861 HIS A C 1
ATOM 6602 O O . HIS A 1 861 ? -2.868 -41.723 -27.041 1.00 91.88 861 HIS A O 1
ATOM 6608 N N . ILE A 1 862 ? -3.384 -39.537 -27.067 1.00 94.69 862 ILE A N 1
ATOM 6609 C CA . ILE A 1 862 ? -4.322 -39.530 -28.189 1.00 94.69 862 ILE A CA 1
ATOM 6610 C C . ILE A 1 862 ? -3.545 -39.157 -29.452 1.00 94.69 862 ILE A C 1
ATOM 6612 O O . ILE A 1 862 ? -3.382 -37.983 -29.798 1.00 94.69 862 ILE A O 1
ATOM 6616 N N . ALA A 1 863 ? -3.025 -40.175 -30.130 1.00 93.12 863 ALA A N 1
ATOM 6617 C CA . ALA A 1 863 ? -2.100 -40.050 -31.246 1.00 93.12 863 ALA A CA 1
ATOM 6618 C C . ALA A 1 863 ? -2.638 -40.759 -32.504 1.00 93.12 863 ALA A C 1
ATOM 6620 O O . ALA A 1 863 ? -3.535 -41.597 -32.414 1.00 93.12 863 ALA A O 1
ATOM 6621 N N . PRO A 1 864 ? -2.104 -40.446 -33.697 1.00 92.62 864 PRO A N 1
ATOM 6622 C CA . PRO A 1 864 ? -2.329 -41.259 -34.888 1.00 92.62 864 PRO A CA 1
ATOM 6623 C C . PRO A 1 864 ? -1.818 -42.695 -34.690 1.00 92.62 864 PRO A C 1
ATOM 6625 O O . PRO A 1 864 ? -0.810 -42.901 -34.008 1.00 92.62 864 PRO A O 1
ATOM 6628 N N . ALA A 1 865 ? -2.480 -43.682 -35.305 1.00 90.62 865 ALA A N 1
ATOM 6629 C CA . ALA A 1 865 ? -2.186 -45.108 -35.118 1.00 90.62 865 ALA A CA 1
ATOM 6630 C C . ALA A 1 865 ? -0.701 -45.447 -35.364 1.00 90.62 865 ALA A C 1
ATOM 6632 O O . ALA A 1 865 ? -0.078 -46.190 -34.610 1.00 90.62 865 ALA A O 1
ATOM 6633 N N . GLU A 1 866 ? -0.093 -44.824 -36.372 1.00 92.12 866 GLU A N 1
ATOM 6634 C CA . GLU A 1 866 ? 1.303 -45.010 -36.763 1.00 92.12 866 GLU A CA 1
ATOM 6635 C C . GLU A 1 866 ? 2.330 -44.535 -35.719 1.00 92.12 866 GLU A C 1
ATOM 6637 O O . GLU A 1 866 ? 3.504 -44.929 -35.789 1.00 92.12 866 GLU A O 1
ATOM 6642 N N . LYS A 1 867 ? 1.915 -43.702 -34.753 1.00 92.81 867 LYS A N 1
ATOM 6643 C CA . LYS A 1 867 ? 2.773 -43.216 -33.665 1.00 92.81 867 LYS A CA 1
ATOM 6644 C C . LYS A 1 867 ? 2.847 -44.173 -32.477 1.00 92.81 867 LYS A C 1
ATOM 6646 O O . LYS A 1 867 ? 3.761 -44.011 -31.670 1.00 92.81 867 LYS A O 1
ATOM 6651 N N . TYR A 1 868 ? 1.948 -45.147 -32.348 1.00 91.88 868 TYR A N 1
ATOM 6652 C CA . TYR A 1 868 ? 2.005 -46.132 -31.262 1.00 91.88 868 TYR A CA 1
ATOM 6653 C C . TYR A 1 868 ? 2.977 -47.265 -31.565 1.00 91.88 868 TYR A C 1
ATOM 6655 O O . TYR A 1 868 ? 3.283 -47.566 -32.720 1.00 91.88 868 TYR A O 1
ATOM 6663 N N . HIS A 1 869 ? 3.457 -47.923 -30.515 1.00 88.88 869 HIS A N 1
ATOM 6664 C CA . HIS A 1 869 ? 4.168 -49.189 -30.670 1.00 88.88 869 HIS A CA 1
ATOM 6665 C C . HIS A 1 869 ? 3.261 -50.221 -31.367 1.00 88.88 869 HIS A C 1
ATOM 6667 O O . HIS A 1 869 ? 2.064 -50.238 -31.079 1.00 88.88 869 HIS A O 1
ATOM 6673 N N . PRO A 1 870 ? 3.794 -51.071 -32.268 1.00 88.88 870 PRO A N 1
ATOM 6674 C CA . PRO A 1 870 ? 2.980 -52.058 -32.977 1.00 88.88 870 PRO A CA 1
ATOM 6675 C C . PRO A 1 870 ? 2.169 -52.939 -32.016 1.00 88.88 870 PRO A C 1
ATOM 6677 O O . PRO A 1 870 ? 2.752 -53.553 -31.122 1.00 88.88 870 PRO A O 1
ATOM 6680 N N . GLY A 1 871 ? 0.849 -53.012 -32.205 1.00 86.94 871 GLY A N 1
ATOM 6681 C CA . GLY A 1 871 ? -0.060 -53.803 -31.362 1.00 86.94 871 GLY A CA 1
ATOM 6682 C C . GLY A 1 871 ? -0.472 -53.137 -30.042 1.00 86.94 871 GLY A C 1
ATOM 6683 O O . GLY A 1 871 ? -1.155 -53.765 -29.235 1.00 86.94 871 GLY A O 1
ATOM 6684 N N . HIS A 1 872 ? -0.057 -51.891 -29.812 1.00 87.12 872 HIS A N 1
ATOM 6685 C CA . HIS A 1 872 ? -0.420 -51.072 -28.652 1.00 87.12 872 HIS A CA 1
ATOM 6686 C C . HIS A 1 872 ? -1.187 -49.804 -29.069 1.00 87.12 872 HIS A C 1
ATOM 6688 O O . HIS A 1 872 ? -1.147 -48.787 -28.374 1.00 87.12 872 HIS A O 1
ATOM 6694 N N . GLU A 1 873 ? -1.849 -49.831 -30.225 1.00 91.12 873 GLU A N 1
ATOM 6695 C CA . GLU A 1 873 ? -2.649 -48.720 -30.724 1.00 91.12 873 GLU A CA 1
ATOM 6696 C C . GLU A 1 873 ? -3.889 -48.505 -29.847 1.00 91.12 873 GLU A C 1
ATOM 6698 O O . GLU A 1 873 ? -4.663 -49.427 -29.585 1.00 91.12 873 GLU A O 1
ATOM 6703 N N . LEU A 1 874 ? -4.115 -47.262 -29.424 1.00 92.69 874 LEU A N 1
ATOM 6704 C CA . LEU A 1 874 ? -5.319 -46.904 -28.685 1.00 92.69 874 LEU A CA 1
ATOM 6705 C C . LEU A 1 874 ? -6.495 -46.727 -29.650 1.00 92.69 874 LEU A C 1
ATOM 6707 O O . LEU A 1 874 ? -6.446 -45.907 -30.566 1.00 92.69 874 LEU A O 1
ATOM 6711 N N . THR A 1 875 ? -7.567 -47.489 -29.436 1.00 94.12 875 THR A N 1
ATOM 6712 C CA . THR A 1 875 ? -8.773 -47.442 -30.276 1.00 94.12 875 THR A CA 1
ATOM 6713 C C . THR A 1 875 ? -9.963 -46.813 -29.541 1.00 94.12 875 THR A C 1
ATOM 6715 O O . THR A 1 875 ? -10.018 -46.851 -28.307 1.00 94.12 875 THR A O 1
ATOM 6718 N N . PRO A 1 876 ? -10.974 -46.298 -30.269 1.00 94.75 876 PRO A N 1
ATOM 6719 C CA . PRO A 1 876 ? -12.219 -45.812 -29.669 1.00 94.75 876 PRO A CA 1
ATOM 6720 C C . PRO A 1 876 ? -12.914 -46.808 -28.738 1.00 94.75 876 PRO A C 1
ATOM 6722 O O . PRO A 1 876 ? -13.390 -46.428 -27.672 1.00 94.75 876 PRO A O 1
ATOM 6725 N N . ALA A 1 877 ? -12.950 -48.090 -29.118 1.00 96.12 877 ALA A N 1
ATOM 6726 C CA . ALA A 1 877 ? -13.604 -49.134 -28.332 1.00 96.12 877 ALA A CA 1
ATOM 6727 C C . ALA A 1 877 ? -12.916 -49.341 -26.973 1.00 96.12 877 ALA A C 1
ATOM 6729 O O . ALA A 1 877 ? -13.591 -49.512 -25.960 1.00 96.12 877 ALA A O 1
ATOM 6730 N N . MET A 1 878 ? -11.583 -49.258 -26.943 1.00 95.50 878 MET A N 1
ATOM 6731 C CA . MET A 1 878 ? -10.800 -49.374 -25.711 1.00 95.50 878 MET A CA 1
ATOM 6732 C C . MET A 1 878 ? -11.004 -48.163 -24.796 1.00 95.50 878 MET A C 1
ATOM 6734 O O . MET A 1 878 ? -11.147 -48.330 -23.587 1.00 95.50 878 MET A O 1
ATOM 6738 N N . ILE A 1 879 ? -11.077 -46.947 -25.352 1.00 95.31 879 ILE A N 1
ATOM 6739 C CA . ILE A 1 879 ? -11.427 -45.746 -24.576 1.00 95.31 879 ILE A CA 1
ATOM 6740 C C . ILE A 1 879 ? -12.849 -45.850 -24.016 1.00 95.31 879 ILE A C 1
ATOM 6742 O O . ILE A 1 879 ? -13.070 -45.549 -22.845 1.00 95.31 879 ILE A O 1
ATOM 6746 N N . GLU A 1 880 ? -13.816 -46.307 -24.814 1.00 97.56 880 GLU A N 1
ATOM 6747 C CA . GLU A 1 880 ? -15.195 -46.510 -24.359 1.00 97.56 880 GLU A CA 1
ATOM 6748 C C . GLU A 1 880 ? -15.269 -47.512 -23.197 1.00 97.56 880 GLU A C 1
ATOM 6750 O O . GLU A 1 880 ? -15.981 -47.268 -22.220 1.00 97.56 880 GLU A O 1
ATOM 6755 N N . GLU A 1 881 ? -14.519 -48.612 -23.270 1.00 97.12 881 GLU A N 1
ATOM 6756 C CA . GLU A 1 881 ? -14.415 -49.593 -22.189 1.00 97.12 881 GLU A CA 1
ATOM 6757 C C . GLU A 1 881 ? -13.814 -48.981 -20.916 1.00 97.12 881 GLU A C 1
ATOM 6759 O O . GLU A 1 881 ? -14.398 -49.122 -19.839 1.00 97.12 881 GLU A O 1
ATOM 6764 N N . GLN A 1 882 ? -12.716 -48.227 -21.039 1.00 96.31 882 GLN A N 1
ATOM 6765 C CA . GLN A 1 882 ? -12.091 -47.523 -19.913 1.00 96.31 882 GLN A CA 1
ATOM 6766 C C . GLN A 1 882 ? -13.060 -46.521 -19.264 1.00 96.31 882 GLN A C 1
ATOM 6768 O O . GLN A 1 882 ? -13.206 -46.512 -18.043 1.00 96.31 882 GLN A O 1
ATOM 6773 N N . ILE A 1 883 ? -13.785 -45.726 -20.060 1.00 96.88 883 ILE A N 1
ATOM 6774 C CA . ILE A 1 883 ? -14.781 -44.766 -19.556 1.00 96.88 883 ILE A CA 1
ATOM 6775 C C . ILE A 1 883 ? -15.908 -45.482 -18.805 1.00 96.88 883 ILE A C 1
ATOM 6777 O O . ILE A 1 883 ? -16.269 -45.069 -17.702 1.00 96.88 883 ILE A O 1
ATOM 6781 N N . ARG A 1 884 ? -16.464 -46.562 -19.370 1.00 97.19 884 ARG A N 1
ATOM 6782 C CA . ARG A 1 884 ? -17.516 -47.354 -18.708 1.00 97.19 884 ARG A CA 1
ATOM 6783 C C . ARG A 1 884 ? -17.042 -47.918 -17.381 1.00 97.19 884 ARG A C 1
ATOM 6785 O O . ARG A 1 884 ? -17.782 -47.884 -16.398 1.00 97.19 884 ARG A O 1
ATOM 6792 N N . HIS A 1 885 ? -15.822 -48.441 -17.369 1.00 96.88 885 HIS A N 1
ATOM 6793 C CA . HIS A 1 885 ? -15.217 -49.004 -16.177 1.00 96.88 885 HIS A CA 1
ATOM 6794 C C . HIS A 1 885 ? -15.062 -47.944 -15.085 1.00 96.88 885 HIS A C 1
ATOM 6796 O O . HIS A 1 885 ? -15.536 -48.150 -13.971 1.00 96.88 885 HIS A O 1
ATOM 6802 N N . LEU A 1 886 ? -14.522 -46.769 -15.423 1.00 96.44 886 LEU A N 1
ATOM 6803 C CA . LEU A 1 886 ? -14.380 -45.650 -14.487 1.00 96.44 886 LEU A CA 1
ATOM 6804 C C . LEU A 1 886 ? -15.729 -45.134 -13.971 1.00 96.44 886 LEU A C 1
ATOM 6806 O O . LEU A 1 886 ? -15.873 -44.941 -12.768 1.00 96.44 886 LEU A O 1
ATOM 6810 N N . ARG A 1 887 ? -16.746 -44.975 -14.834 1.00 94.94 887 ARG A N 1
ATOM 6811 C CA . ARG A 1 887 ? -18.100 -44.568 -14.401 1.00 94.94 887 ARG A CA 1
ATOM 6812 C C . ARG A 1 887 ? -18.736 -45.574 -13.443 1.00 94.94 887 ARG A C 1
ATOM 6814 O O . ARG A 1 887 ? -19.520 -45.173 -12.593 1.00 94.94 887 ARG A O 1
ATOM 6821 N N . LYS A 1 888 ? -18.414 -46.865 -13.570 1.00 95.50 888 LYS A N 1
ATOM 6822 C CA . LYS A 1 888 ? -18.891 -47.907 -12.652 1.00 95.50 888 LYS A CA 1
ATOM 6823 C C . LYS A 1 888 ? -18.095 -47.933 -11.346 1.00 95.50 888 LYS A C 1
ATOM 6825 O O . LYS A 1 888 ? -18.685 -48.130 -10.291 1.00 95.50 888 LYS A O 1
ATOM 6830 N N . TYR A 1 889 ? -16.774 -47.783 -11.425 1.00 97.00 889 TYR A N 1
ATOM 6831 C CA . TYR A 1 889 ? -15.876 -47.895 -10.275 1.00 97.00 889 TYR A CA 1
ATOM 6832 C C . TYR A 1 889 ? -15.898 -46.655 -9.374 1.00 97.00 889 TYR A C 1
ATOM 6834 O O . TYR A 1 889 ? -15.800 -46.767 -8.153 1.00 97.00 889 TYR A O 1
ATOM 6842 N N . ALA A 1 890 ? -16.006 -45.472 -9.977 1.00 96.50 890 ALA A N 1
ATOM 6843 C CA . ALA A 1 890 ? -15.968 -44.183 -9.299 1.00 96.50 890 ALA A CA 1
ATOM 6844 C C . ALA A 1 890 ? -16.926 -43.176 -9.967 1.00 96.50 890 ALA A C 1
ATOM 6846 O O . ALA A 1 890 ? -16.483 -42.211 -10.602 1.00 96.50 890 ALA A O 1
ATOM 6847 N N . PRO A 1 891 ? -18.252 -43.400 -9.869 1.00 94.69 891 PRO A N 1
ATOM 6848 C CA . PRO A 1 891 ? -19.256 -42.500 -10.440 1.00 94.69 891 PRO A CA 1
ATOM 6849 C C . PRO A 1 891 ? -19.183 -41.068 -9.882 1.00 94.69 891 PRO A C 1
ATOM 6851 O O . PRO A 1 891 ? -19.619 -40.135 -10.559 1.00 94.69 891 PRO A O 1
ATOM 6854 N N . GLU A 1 892 ? -18.616 -40.880 -8.688 1.00 93.81 892 GLU A N 1
ATOM 6855 C CA . GLU A 1 892 ? -18.523 -39.603 -7.972 1.00 93.81 892 GLU A CA 1
ATOM 6856 C C . GLU A 1 892 ? -17.571 -38.602 -8.643 1.00 93.81 892 GLU A C 1
ATOM 6858 O O . GLU A 1 892 ? -17.738 -37.385 -8.484 1.00 93.81 892 GLU A O 1
ATOM 6863 N N . MET A 1 893 ? -16.603 -39.103 -9.425 1.00 95.19 893 MET A N 1
ATOM 6864 C CA . MET A 1 893 ? -15.610 -38.274 -10.107 1.00 95.19 893 MET A CA 1
ATOM 6865 C C . MET A 1 893 ? -16.289 -37.219 -10.992 1.00 95.19 893 MET A C 1
ATOM 6867 O O . MET A 1 893 ? -17.180 -37.541 -11.789 1.00 95.19 893 MET A O 1
ATOM 6871 N N . PRO A 1 894 ? -15.867 -35.946 -10.905 1.00 91.56 894 PRO A N 1
ATOM 6872 C CA . PRO A 1 894 ? -16.505 -34.843 -11.594 1.00 91.56 894 PRO A CA 1
ATOM 6873 C C . PRO A 1 894 ? -16.131 -34.769 -13.075 1.00 91.56 894 PRO A C 1
ATOM 6875 O O . PRO A 1 894 ? -16.380 -33.732 -13.669 1.00 91.56 894 PRO A O 1
ATOM 6878 N N . GLY A 1 895 ? -15.563 -35.801 -13.703 1.00 94.62 895 GLY A N 1
ATOM 6879 C CA . GLY A 1 895 ? -15.234 -35.769 -15.129 1.00 94.62 895 GLY A CA 1
ATOM 6880 C C . GLY A 1 895 ? -14.135 -36.745 -15.541 1.00 94.62 895 GLY A C 1
ATOM 6881 O O . GLY A 1 895 ? -13.957 -37.795 -14.923 1.00 94.62 895 GLY A O 1
ATOM 6882 N N . ILE A 1 896 ? -13.431 -36.396 -16.617 1.00 96.50 896 ILE A N 1
ATOM 6883 C CA . ILE A 1 896 ? -12.371 -37.191 -17.248 1.00 96.50 896 ILE A CA 1
ATOM 6884 C C . ILE A 1 896 ? -11.460 -36.273 -18.071 1.00 96.50 896 ILE A C 1
ATOM 6886 O O . ILE A 1 896 ? -11.869 -35.175 -18.438 1.00 96.50 896 ILE A O 1
ATOM 6890 N N . GLY A 1 897 ? -10.252 -36.703 -18.419 1.00 95.31 897 GLY A N 1
ATOM 6891 C CA . GLY A 1 897 ? -9.419 -35.974 -19.370 1.00 95.31 897 GLY A CA 1
ATOM 6892 C C . GLY A 1 897 ? -8.658 -36.850 -20.357 1.00 95.31 897 GLY A C 1
ATOM 6893 O O . GLY A 1 897 ? -8.722 -38.076 -20.285 1.00 95.31 897 GLY A O 1
ATOM 6894 N N . PHE A 1 898 ? -7.913 -36.206 -21.260 1.00 94.62 898 PHE A N 1
ATOM 6895 C CA . PHE A 1 898 ? -7.148 -36.858 -22.329 1.00 94.62 898 PHE A CA 1
ATOM 6896 C C . PHE A 1 898 ? -5.848 -36.094 -22.672 1.00 94.62 898 PHE A C 1
ATOM 6898 O O . PHE A 1 898 ? -5.829 -34.858 -22.637 1.00 94.62 898 PHE A O 1
ATOM 6905 N N . TYR A 1 899 ? -4.778 -36.807 -23.061 1.00 91.75 899 TYR A N 1
ATOM 6906 C CA . TYR A 1 899 ? -3.525 -36.197 -23.547 1.00 91.75 899 TYR A CA 1
ATOM 6907 C C . TYR A 1 899 ? -3.505 -36.132 -25.075 1.00 91.75 899 TYR A C 1
ATOM 6909 O O . TYR A 1 899 ? -3.412 -37.161 -25.736 1.00 91.75 899 TYR A O 1
ATOM 6917 N N . TYR A 1 900 ? -3.560 -34.949 -25.680 1.00 92.38 900 TYR A N 1
ATOM 6918 C CA . TYR A 1 900 ? -3.523 -34.840 -27.138 1.00 92.38 900 TYR A CA 1
ATOM 6919 C C . TYR A 1 900 ? -2.101 -34.911 -27.706 1.00 92.38 900 TYR A C 1
ATOM 6921 O O . TYR A 1 900 ? -1.267 -34.064 -27.413 1.00 92.38 900 TYR A O 1
ATOM 6929 N N . GLU A 1 901 ? -1.872 -35.866 -28.612 1.00 91.00 901 GLU A N 1
ATOM 6930 C CA . GLU A 1 901 ? -0.585 -36.134 -29.280 1.00 91.00 901 GLU A CA 1
ATOM 6931 C C . GLU A 1 901 ? -0.713 -36.159 -30.822 1.00 91.00 901 GLU A C 1
ATOM 6933 O O . GLU A 1 901 ? 0.016 -36.838 -31.564 1.00 91.00 901 GLU A O 1
ATOM 6938 N N . GLY A 1 902 ? -1.682 -35.392 -31.334 1.00 88.88 902 GLY A N 1
ATOM 6939 C CA . GLY A 1 902 ? -1.927 -35.203 -32.767 1.00 88.88 902 GLY A CA 1
ATOM 6940 C C . GLY A 1 902 ? -3.003 -36.105 -33.382 1.00 88.88 902 GLY A C 1
ATOM 6941 O O . GLY A 1 902 ? -3.264 -35.991 -34.579 1.00 88.88 902 GLY A O 1
ATOM 6942 N N . GLY A 1 903 ? -3.635 -36.998 -32.613 1.00 92.94 903 GLY A N 1
ATOM 6943 C CA . GLY A 1 903 ? -4.660 -37.926 -33.107 1.00 92.94 903 GLY A CA 1
ATOM 6944 C C . GLY A 1 903 ? -6.044 -37.284 -33.228 1.00 92.94 903 GLY A C 1
ATOM 6945 O O . GLY A 1 903 ? -6.884 -37.484 -32.357 1.00 92.94 903 GLY A O 1
ATOM 6946 N N . ARG A 1 904 ? -6.305 -36.514 -34.294 1.00 94.06 904 ARG A N 1
ATOM 6947 C CA . ARG A 1 904 ? -7.556 -35.731 -34.444 1.00 94.06 904 ARG A CA 1
ATOM 6948 C C . ARG A 1 904 ? -8.836 -36.564 -34.357 1.00 94.06 904 ARG A C 1
ATOM 6950 O O . ARG A 1 904 ? -9.720 -36.215 -33.582 1.00 94.06 904 ARG A O 1
ATOM 6957 N N . ASP A 1 905 ? -8.937 -37.635 -35.143 1.00 93.69 905 ASP A N 1
ATOM 6958 C CA . ASP A 1 905 ? -10.174 -38.423 -35.246 1.00 93.69 905 ASP A CA 1
ATOM 6959 C C . ASP A 1 905 ? -10.494 -39.126 -33.925 1.00 93.69 905 ASP A C 1
ATOM 6961 O O . ASP A 1 905 ? -11.630 -39.097 -33.454 1.00 93.69 905 ASP A O 1
ATOM 6965 N N . LEU A 1 906 ? -9.464 -39.681 -33.277 1.00 94.81 906 LEU A N 1
ATOM 6966 C CA . LEU A 1 906 ? -9.603 -40.278 -31.954 1.00 94.81 906 LEU A CA 1
ATOM 6967 C C . LEU A 1 906 ? -9.965 -39.224 -30.901 1.00 94.81 906 LEU A C 1
ATOM 6969 O O . LEU A 1 906 ? -10.788 -39.499 -30.039 1.00 94.81 906 LEU A O 1
ATOM 6973 N N . ALA A 1 907 ? -9.423 -38.006 -30.990 1.00 95.38 907 ALA A N 1
ATOM 6974 C CA . ALA A 1 907 ? -9.756 -36.937 -30.052 1.00 95.38 907 ALA A CA 1
ATOM 6975 C C . ALA A 1 907 ? -11.229 -36.499 -30.147 1.00 95.38 907 ALA A C 1
ATOM 6977 O O . ALA A 1 907 ? -11.884 -36.304 -29.123 1.00 95.38 907 ALA A O 1
ATOM 6978 N N . ILE A 1 908 ? -11.769 -36.391 -31.367 1.00 95.25 908 ILE A N 1
ATOM 6979 C CA . ILE A 1 908 ? -13.200 -36.122 -31.598 1.00 95.25 908 ILE A CA 1
ATOM 6980 C C . ILE A 1 908 ? -14.048 -37.240 -30.987 1.00 95.25 908 ILE A C 1
ATOM 6982 O O . ILE A 1 908 ? -15.059 -36.983 -30.331 1.00 95.25 908 ILE A O 1
ATOM 6986 N N . GLU A 1 909 ? -13.616 -38.483 -31.168 1.00 95.88 909 GLU A N 1
ATOM 6987 C CA . GLU A 1 909 ? -14.306 -39.649 -30.635 1.00 95.88 909 GLU A CA 1
ATOM 6988 C C . GLU A 1 909 ? -14.254 -39.714 -29.099 1.00 95.88 909 GLU A C 1
ATOM 6990 O O . GLU A 1 909 ? -15.263 -40.023 -28.468 1.00 95.88 909 GLU A O 1
ATOM 6995 N N . CYS A 1 910 ? -13.138 -39.327 -28.475 1.00 96.25 910 CYS A N 1
ATOM 6996 C CA . CYS A 1 910 ? -13.024 -39.167 -27.023 1.00 96.25 910 CYS A CA 1
ATOM 6997 C C . CYS A 1 910 ? -14.033 -38.142 -26.471 1.00 96.25 910 CYS A C 1
ATOM 6999 O O . CYS A 1 910 ? -14.733 -38.459 -25.509 1.00 96.25 910 CYS A O 1
ATOM 7001 N N . ASP A 1 911 ? -14.176 -36.955 -27.084 1.00 94.69 911 ASP A N 1
ATOM 7002 C CA . ASP A 1 911 ? -15.193 -35.964 -26.669 1.00 94.69 911 ASP A CA 1
ATOM 7003 C C . ASP A 1 911 ? -16.622 -36.503 -26.875 1.00 94.69 911 ASP A C 1
ATOM 7005 O O . ASP A 1 911 ? -17.485 -36.339 -26.009 1.00 94.69 911 ASP A O 1
ATOM 7009 N N . ARG A 1 912 ? -16.873 -37.239 -27.968 1.00 96.06 912 ARG A N 1
ATOM 7010 C CA . ARG A 1 912 ? -18.167 -37.899 -28.216 1.00 96.06 912 ARG A CA 1
ATOM 7011 C C . ARG A 1 912 ? -18.496 -38.945 -27.146 1.00 96.06 912 ARG A C 1
ATOM 7013 O O . ARG A 1 912 ? -19.646 -39.049 -26.714 1.00 96.06 912 ARG A O 1
ATOM 7020 N N . LEU A 1 913 ? -17.510 -39.726 -26.712 1.00 97.06 913 LEU A N 1
ATOM 7021 C CA . LEU A 1 913 ? -17.677 -40.717 -25.649 1.00 97.06 913 LEU A CA 1
ATOM 7022 C C . LEU A 1 913 ? -17.852 -40.047 -24.281 1.00 97.06 913 LEU A C 1
ATOM 7024 O O . LEU A 1 913 ? -18.740 -40.448 -23.529 1.00 97.06 913 LEU A O 1
ATOM 7028 N N . ALA A 1 914 ? -17.094 -38.989 -23.981 1.00 95.50 914 ALA A N 1
ATOM 7029 C CA . ALA A 1 914 ? -17.297 -38.182 -22.779 1.00 95.50 914 ALA A CA 1
ATOM 7030 C C . ALA A 1 914 ? -18.738 -37.648 -22.717 1.00 95.50 914 ALA A C 1
ATOM 7032 O O . ALA A 1 914 ? -19.412 -37.788 -21.695 1.00 95.50 914 ALA A O 1
ATOM 7033 N N . ARG A 1 915 ? -19.273 -37.159 -23.845 1.00 94.69 915 ARG A N 1
ATOM 7034 C CA . ARG A 1 915 ? -20.685 -36.777 -23.957 1.00 94.69 915 ARG A CA 1
ATOM 7035 C C . ARG A 1 915 ? -21.636 -37.912 -23.607 1.00 94.69 915 ARG A C 1
ATOM 7037 O O . ARG A 1 915 ? -22.483 -37.744 -22.734 1.00 94.69 915 ARG A O 1
ATOM 7044 N N . LYS A 1 916 ? -21.469 -39.060 -24.260 1.00 95.81 916 LYS A N 1
ATOM 7045 C CA . LYS A 1 916 ? -22.348 -40.225 -24.110 1.00 95.81 916 LYS A CA 1
ATOM 7046 C C . LYS A 1 916 ? -22.449 -40.713 -22.661 1.00 95.81 916 LYS A C 1
ATOM 7048 O O . LYS A 1 916 ? -23.518 -41.154 -22.253 1.00 95.81 916 LYS A O 1
ATOM 7053 N N . TYR A 1 917 ? -21.349 -40.670 -21.905 1.00 95.25 917 TYR A N 1
ATOM 7054 C CA . TYR A 1 917 ? -21.271 -41.278 -20.569 1.00 95.25 917 TYR A CA 1
ATOM 7055 C C . TYR A 1 917 ? -21.365 -40.307 -19.395 1.00 95.25 917 TYR A C 1
ATOM 7057 O O . TYR A 1 917 ? -21.710 -40.743 -18.297 1.00 95.25 917 TYR A O 1
ATOM 7065 N N . PHE A 1 918 ? -21.061 -39.027 -19.604 1.00 93.00 918 PHE A N 1
ATOM 7066 C CA . PHE A 1 918 ? -21.148 -38.010 -18.556 1.00 93.00 918 PHE A CA 1
ATOM 7067 C C . PHE A 1 918 ? -22.307 -37.040 -18.810 1.00 93.00 918 PHE A C 1
ATOM 7069 O O . PHE A 1 918 ? -23.103 -36.789 -17.914 1.00 93.00 918 PHE A O 1
ATOM 7076 N N . VAL A 1 919 ? -22.455 -36.524 -20.033 1.00 92.38 919 VAL A N 1
ATOM 7077 C CA . VAL A 1 919 ? -23.394 -35.424 -20.323 1.00 92.38 919 VAL A CA 1
ATOM 7078 C C . VAL A 1 919 ? -24.800 -35.917 -20.655 1.00 92.38 919 VAL A C 1
ATOM 7080 O O . VAL A 1 919 ? -25.773 -35.443 -20.077 1.00 92.38 919 VAL A O 1
ATOM 7083 N N . ASP A 1 920 ? -24.933 -36.862 -21.583 1.00 93.50 920 ASP A N 1
ATOM 7084 C CA . ASP A 1 920 ? -26.240 -37.331 -22.048 1.00 93.50 920 ASP A CA 1
ATOM 7085 C C . ASP A 1 920 ? -27.095 -37.984 -20.934 1.00 93.50 920 ASP A C 1
ATOM 7087 O O . ASP A 1 920 ? -28.310 -37.756 -20.945 1.00 93.50 920 ASP A O 1
ATOM 7091 N N . PRO A 1 921 ? -26.529 -38.721 -19.949 1.00 93.69 921 PRO A N 1
ATOM 7092 C CA . PRO A 1 921 ? -27.293 -39.293 -18.834 1.00 93.69 921 PRO A CA 1
ATOM 7093 C C . PRO A 1 921 ? -27.732 -38.281 -17.768 1.00 93.69 921 PRO A C 1
ATOM 7095 O O . PRO A 1 921 ? -28.574 -38.618 -16.942 1.00 93.69 921 PRO A O 1
ATOM 7098 N N . ALA A 1 922 ? -27.164 -37.071 -17.753 1.00 93.12 922 ALA A N 1
ATOM 7099 C CA . ALA A 1 922 ? -27.440 -36.083 -16.717 1.00 93.12 922 ALA A CA 1
ATOM 7100 C C . ALA A 1 922 ? -28.908 -35.624 -16.711 1.00 93.12 922 ALA A C 1
ATOM 7102 O O . ALA A 1 922 ? -29.536 -35.585 -17.778 1.00 93.12 922 ALA A O 1
ATOM 7103 N N . PRO A 1 923 ? -29.450 -35.241 -15.536 1.00 94.25 923 PRO A N 1
ATOM 7104 C CA . PRO A 1 923 ? -30.783 -34.653 -15.451 1.00 94.25 923 PRO A CA 1
ATOM 7105 C C . PRO A 1 923 ? -30.891 -33.408 -16.337 1.00 94.25 923 PRO A C 1
ATOM 7107 O O . PRO A 1 923 ? -29.894 -32.756 -16.645 1.00 94.25 923 PRO A O 1
ATOM 7110 N N . GLU A 1 924 ? -32.099 -33.032 -16.728 1.00 93.81 924 GLU A N 1
ATOM 7111 C CA . GLU A 1 924 ? -32.340 -31.708 -17.302 1.00 93.81 924 GLU A CA 1
ATOM 7112 C C . GLU A 1 924 ? -32.628 -30.747 -16.159 1.00 93.81 924 GLU A C 1
ATOM 7114 O O . GLU A 1 924 ? -33.385 -31.086 -15.257 1.00 93.81 924 GLU A O 1
ATOM 7119 N N . VAL A 1 925 ? -31.998 -29.577 -16.153 1.00 95.12 925 VAL A N 1
ATOM 7120 C CA . VAL A 1 925 ? -32.195 -28.581 -15.101 1.00 95.12 925 VAL A CA 1
ATOM 7121 C C . VAL A 1 925 ? -32.418 -27.217 -15.724 1.00 95.12 925 VAL A C 1
ATOM 7123 O O . VAL A 1 925 ? -31.748 -26.852 -16.689 1.00 95.12 925 VAL A O 1
ATOM 7126 N N . GLU A 1 926 ? -33.348 -26.463 -15.154 1.00 95.44 926 GLU A N 1
ATOM 7127 C CA . GLU A 1 926 ? -33.614 -25.069 -15.488 1.00 95.44 926 GLU A CA 1
ATOM 7128 C C . GLU A 1 926 ? -33.802 -24.253 -14.206 1.00 95.44 926 GLU A C 1
ATOM 7130 O O . GLU A 1 926 ? -34.258 -24.760 -13.180 1.00 95.44 926 GLU A O 1
ATOM 7135 N N . ILE A 1 927 ? -33.450 -22.967 -14.246 1.00 96.06 927 ILE A N 1
ATOM 7136 C CA . ILE A 1 927 ? -33.744 -22.045 -13.144 1.00 96.06 927 ILE A CA 1
ATOM 7137 C C . ILE A 1 927 ? -35.137 -21.463 -13.392 1.00 96.06 927 ILE A C 1
ATOM 7139 O O . ILE A 1 927 ? -35.320 -20.625 -14.272 1.00 96.06 927 ILE A O 1
ATOM 7143 N N . ALA A 1 928 ? -36.117 -21.919 -12.613 1.00 95.12 928 ALA A N 1
ATOM 7144 C CA . ALA A 1 928 ? -37.515 -21.506 -12.714 1.00 95.12 928 ALA A CA 1
ATOM 7145 C C . ALA A 1 928 ? -37.751 -20.078 -12.193 1.00 95.12 928 ALA A C 1
ATOM 7147 O O . ALA A 1 928 ? -38.651 -19.372 -12.647 1.00 95.12 928 ALA A O 1
ATOM 7148 N N . SER A 1 929 ? -36.961 -19.646 -11.206 1.00 93.25 929 SER A N 1
ATOM 7149 C CA . SER A 1 929 ? -36.991 -18.287 -10.663 1.00 93.25 929 SER A CA 1
ATOM 7150 C C . SER A 1 929 ? -35.640 -17.946 -10.030 1.00 93.25 929 SER A C 1
ATOM 7152 O O . SER A 1 929 ? -35.106 -18.787 -9.309 1.00 93.25 929 SER A O 1
ATOM 7154 N N . PRO A 1 930 ? -35.113 -16.722 -10.193 1.00 93.69 930 PRO A N 1
ATOM 7155 C CA . PRO A 1 930 ? -35.654 -15.639 -11.020 1.00 93.69 930 PRO A CA 1
ATOM 7156 C C . PRO A 1 930 ? -35.539 -15.937 -12.529 1.00 93.69 930 PRO A C 1
ATOM 7158 O O . PRO A 1 930 ? -34.831 -16.852 -12.928 1.00 93.69 930 PRO A O 1
ATOM 7161 N N . ALA A 1 931 ? -36.255 -15.185 -13.369 1.00 92.88 931 ALA A N 1
ATOM 7162 C CA . ALA A 1 931 ? -36.151 -15.313 -14.827 1.00 92.88 931 ALA A CA 1
ATOM 7163 C C . ALA A 1 931 ? -34.818 -14.752 -15.363 1.00 92.88 931 ALA A C 1
ATOM 7165 O O . ALA A 1 931 ? -34.179 -13.913 -14.724 1.00 92.88 931 ALA A O 1
ATOM 7166 N N . HIS A 1 932 ? -34.422 -15.173 -16.567 1.00 92.31 932 HIS A N 1
ATOM 7167 C CA . HIS A 1 932 ? -33.283 -14.585 -17.276 1.00 92.31 932 HIS A CA 1
ATOM 7168 C C . HIS A 1 932 ? -33.464 -13.064 -17.453 1.00 92.31 932 HIS A C 1
ATOM 7170 O O . HIS A 1 932 ? -34.550 -12.591 -17.781 1.00 92.31 932 HIS A O 1
ATOM 7176 N N . GLU A 1 933 ? -32.395 -12.311 -17.203 1.00 92.56 933 GLU A N 1
ATOM 7177 C CA . GLU A 1 933 ? -32.327 -10.847 -17.113 1.00 92.56 933 GLU A CA 1
ATOM 7178 C C . GLU A 1 933 ? -33.274 -10.193 -16.092 1.00 92.56 933 GLU A C 1
ATOM 7180 O O . GLU A 1 933 ? -33.507 -8.981 -16.151 1.00 92.56 933 GLU A O 1
ATOM 7185 N N . ALA A 1 934 ? -33.800 -10.949 -15.122 1.00 93.12 934 ALA A N 1
ATOM 7186 C CA . ALA A 1 934 ? -34.595 -10.371 -14.045 1.00 93.12 934 ALA A CA 1
ATOM 7187 C C . ALA A 1 934 ? -33.811 -9.279 -13.305 1.00 93.12 934 ALA A C 1
ATOM 7189 O O . ALA A 1 934 ? -32.627 -9.440 -12.999 1.00 93.12 934 ALA A O 1
ATOM 7190 N N . ARG A 1 935 ? -34.498 -8.176 -13.000 1.00 92.19 935 ARG A N 1
ATOM 7191 C CA . ARG A 1 935 ? -33.966 -7.082 -12.187 1.00 92.19 935 ARG A CA 1
ATOM 7192 C C . ARG A 1 935 ? -34.303 -7.333 -10.731 1.00 92.19 935 ARG A C 1
ATOM 7194 O O . ARG A 1 935 ? -35.476 -7.414 -10.369 1.00 92.19 935 ARG A O 1
ATOM 7201 N N . LEU A 1 936 ? -33.273 -7.478 -9.921 1.00 91.00 936 LEU A N 1
ATOM 7202 C CA . LEU A 1 936 ? -33.357 -7.816 -8.516 1.00 91.00 936 LEU A CA 1
ATOM 7203 C C . LEU A 1 936 ? -32.882 -6.608 -7.718 1.00 91.00 936 LEU A C 1
ATOM 7205 O O . LEU A 1 936 ? -31.782 -6.118 -7.936 1.00 91.00 936 LEU A O 1
ATOM 7209 N N . SER A 1 937 ? -33.721 -6.104 -6.820 1.00 82.44 937 SER A N 1
ATOM 7210 C CA . SER A 1 937 ? -33.399 -4.912 -6.040 1.00 82.44 937 SER A CA 1
ATOM 7211 C C . SER A 1 937 ? -32.942 -5.311 -4.646 1.00 82.44 937 SER A C 1
ATOM 7213 O O . SER A 1 937 ? -33.722 -5.867 -3.869 1.00 82.44 937 SER A O 1
ATOM 7215 N N . SER A 1 938 ? -31.697 -4.968 -4.321 1.00 68.94 938 SER A N 1
ATOM 7216 C CA . SER A 1 938 ? -31.104 -5.195 -2.997 1.00 68.94 938 SER A CA 1
ATOM 7217 C C . SER A 1 938 ? -31.838 -4.442 -1.875 1.00 68.94 938 SER A C 1
ATOM 7219 O O . SER A 1 938 ? -31.854 -4.889 -0.727 1.00 68.94 938 SER A O 1
ATOM 7221 N N . THR A 1 939 ? -32.500 -3.329 -2.208 1.00 67.19 939 THR A N 1
ATOM 7222 C CA . THR A 1 939 ? -33.253 -2.481 -1.271 1.00 67.19 939 THR A CA 1
ATOM 7223 C C . THR A 1 939 ? -34.715 -2.900 -1.121 1.00 67.19 939 THR A C 1
ATOM 7225 O O . THR A 1 939 ? -35.236 -2.891 -0.007 1.00 67.19 939 THR A O 1
ATOM 7228 N N . ALA A 1 940 ? -35.386 -3.292 -2.209 1.00 71.75 940 ALA A N 1
ATOM 7229 C CA . ALA A 1 940 ? -36.794 -3.690 -2.163 1.00 71.75 940 ALA A CA 1
ATOM 7230 C C . ALA A 1 940 ? -36.985 -5.164 -1.774 1.00 71.75 940 ALA A C 1
ATOM 7232 O O . ALA A 1 940 ? -37.938 -5.500 -1.075 1.00 71.75 940 ALA A O 1
ATOM 7233 N N . THR A 1 941 ? -36.102 -6.053 -2.243 1.00 73.06 941 THR A N 1
ATOM 7234 C CA . THR A 1 941 ? -36.183 -7.505 -2.012 1.00 73.06 941 THR A CA 1
ATOM 7235 C C . THR A 1 941 ? -34.797 -8.053 -1.658 1.00 73.06 941 THR A C 1
ATOM 7237 O O . THR A 1 941 ? -34.170 -8.728 -2.472 1.00 73.06 941 THR A O 1
ATOM 7240 N N . PRO A 1 942 ? -34.294 -7.778 -0.442 1.00 67.88 942 PRO A N 1
ATOM 7241 C CA . PRO A 1 942 ? -32.920 -8.102 -0.056 1.00 67.88 942 PRO A CA 1
ATOM 7242 C C . PRO A 1 942 ? -32.587 -9.597 -0.110 1.00 67.88 942 PRO A C 1
ATOM 7244 O O . PRO A 1 942 ? -31.423 -9.950 -0.238 1.00 67.88 942 PRO A O 1
ATOM 7247 N N . HIS A 1 943 ? -33.595 -10.469 -0.025 1.00 78.12 943 HIS A N 1
ATOM 7248 C CA . HIS A 1 943 ? -33.433 -11.915 -0.131 1.00 78.12 943 HIS A CA 1
ATOM 7249 C C . HIS A 1 943 ? -34.284 -12.446 -1.281 1.00 78.12 943 HIS A C 1
ATOM 7251 O O . HIS A 1 943 ? -35.510 -12.316 -1.267 1.00 78.12 943 HIS A O 1
ATOM 7257 N N . VAL A 1 944 ? -33.645 -13.082 -2.257 1.00 85.56 944 VAL A N 1
ATOM 7258 C CA . VAL A 1 944 ? -34.295 -13.698 -3.413 1.00 85.56 944 VAL A CA 1
ATOM 7259 C C . VAL A 1 944 ? -34.210 -15.206 -3.282 1.00 85.56 944 VAL A C 1
ATOM 7261 O O . VAL A 1 944 ? -33.133 -15.780 -3.167 1.00 85.56 944 VAL A O 1
ATOM 7264 N N . THR A 1 945 ? -35.357 -15.881 -3.319 1.00 87.94 945 THR A N 1
ATOM 7265 C CA . THR A 1 945 ? -35.362 -17.343 -3.419 1.00 87.94 945 THR A CA 1
ATOM 7266 C C . THR A 1 945 ? -35.121 -17.750 -4.867 1.00 87.94 945 THR A C 1
ATOM 7268 O O . THR A 1 945 ? -35.978 -17.531 -5.726 1.00 87.94 945 THR A O 1
ATOM 7271 N N . ILE A 1 946 ? -33.982 -18.382 -5.115 1.00 92.75 946 ILE A N 1
ATOM 7272 C CA . ILE A 1 946 ? -33.693 -19.079 -6.361 1.00 92.75 946 ILE A CA 1
ATOM 7273 C C . ILE A 1 946 ? -34.372 -20.451 -6.295 1.00 92.75 946 ILE A C 1
ATOM 7275 O O . ILE A 1 946 ? -34.299 -21.152 -5.282 1.00 92.75 946 ILE A O 1
ATOM 7279 N N . ARG A 1 947 ? -35.081 -20.818 -7.362 1.00 95.94 947 ARG A N 1
ATOM 7280 C CA . ARG A 1 947 ? -35.746 -22.112 -7.528 1.00 95.94 947 ARG A CA 1
ATOM 7281 C C . ARG A 1 947 ? -35.296 -22.741 -8.834 1.00 95.94 947 ARG A C 1
ATOM 7283 O O . ARG A 1 947 ? -35.327 -22.074 -9.865 1.00 95.94 947 ARG A O 1
ATOM 7290 N N . ALA A 1 948 ? -34.922 -24.010 -8.777 1.00 96.19 948 ALA A N 1
ATOM 7291 C CA . ALA A 1 948 ? -34.602 -24.808 -9.951 1.00 96.19 948 ALA A CA 1
ATOM 7292 C C . ALA A 1 948 ? -35.667 -25.884 -10.165 1.00 96.19 948 ALA A C 1
ATOM 7294 O O . ALA A 1 948 ? -36.202 -26.418 -9.200 1.00 96.19 948 ALA A O 1
ATOM 7295 N N . ASP A 1 949 ? -35.933 -26.231 -11.414 1.00 95.62 949 ASP A N 1
ATOM 7296 C CA . ASP A 1 949 ? -36.682 -27.429 -11.767 1.00 95.62 949 ASP A CA 1
ATOM 7297 C C . ASP A 1 949 ? -35.701 -28.398 -12.417 1.00 95.62 949 ASP A C 1
ATOM 7299 O O . ASP A 1 949 ? -35.015 -28.042 -13.374 1.00 95.62 949 ASP A O 1
ATOM 7303 N N . ALA A 1 950 ? -35.589 -29.605 -11.862 1.00 94.62 950 ALA A N 1
ATOM 7304 C CA . ALA A 1 950 ? -34.709 -30.636 -12.394 1.00 94.62 950 ALA A CA 1
ATOM 7305 C C . ALA A 1 950 ? -35.497 -31.917 -12.680 1.00 94.62 950 ALA A C 1
ATOM 7307 O O . ALA A 1 950 ? -36.188 -32.435 -11.802 1.00 94.62 950 ALA A O 1
ATOM 7308 N N . GLN A 1 951 ? -35.382 -32.421 -13.905 1.00 94.25 951 GLN A N 1
ATOM 7309 C CA . GLN A 1 951 ? -35.988 -33.664 -14.362 1.00 94.25 951 GLN A CA 1
ATOM 7310 C C . GLN A 1 951 ? -34.901 -34.741 -14.485 1.00 94.25 951 GLN A C 1
ATOM 7312 O O . GLN A 1 951 ? -34.029 -34.624 -15.350 1.00 94.25 951 GLN A O 1
ATOM 7317 N N . PRO A 1 952 ? -34.907 -35.780 -13.632 1.00 91.81 952 PRO A N 1
ATOM 7318 C CA . PRO A 1 952 ? -33.984 -36.896 -13.785 1.00 91.81 952 PRO A CA 1
ATOM 7319 C C . PRO A 1 952 ? -34.270 -37.683 -15.067 1.00 91.81 952 PRO A C 1
ATOM 7321 O O . PRO A 1 952 ? -35.392 -37.680 -15.579 1.00 91.81 952 PRO A O 1
ATOM 7324 N N . LYS A 1 953 ? -33.253 -38.377 -15.585 1.00 90.06 953 LYS A N 1
ATOM 7325 C CA . LYS A 1 953 ? -33.387 -39.239 -16.764 1.00 90.06 953 LYS A CA 1
ATOM 7326 C C . LYS A 1 953 ? -33.471 -40.704 -16.350 1.00 90.06 953 LYS A C 1
ATOM 7328 O O . LYS A 1 953 ? -32.688 -41.187 -15.540 1.00 90.06 953 LYS A O 1
ATOM 7333 N N . GLY A 1 954 ? -34.393 -41.439 -16.968 1.00 87.56 954 GLY A N 1
ATOM 7334 C CA . GLY A 1 954 ? -34.613 -42.847 -16.639 1.00 87.56 954 GLY A CA 1
ATOM 7335 C C . GLY A 1 954 ? -35.184 -43.014 -15.229 1.00 87.56 954 GLY A C 1
ATOM 7336 O O . GLY A 1 954 ? -36.183 -42.384 -14.894 1.00 87.56 954 GLY A O 1
ATOM 7337 N N . GLU A 1 955 ? -34.568 -43.880 -14.425 1.00 87.44 955 GLU A N 1
ATOM 7338 C CA . GLU A 1 955 ? -35.014 -44.208 -13.060 1.00 87.44 955 GLU A CA 1
ATOM 7339 C C . GLU A 1 955 ? -34.278 -43.416 -11.963 1.00 87.44 955 GLU A C 1
ATOM 7341 O O . GLU A 1 955 ? -34.540 -43.640 -10.779 1.00 87.44 955 GLU A O 1
ATOM 7346 N N . SER A 1 956 ? -33.364 -42.509 -12.333 1.00 90.75 956 SER A N 1
ATOM 7347 C CA . SER A 1 956 ? -32.566 -41.752 -11.364 1.00 90.75 956 SER A CA 1
ATOM 7348 C C . SER A 1 956 ? -33.397 -40.722 -10.596 1.00 90.75 956 SER A C 1
ATOM 7350 O O . SER A 1 956 ? -34.527 -40.376 -10.960 1.00 90.75 956 SER A O 1
ATOM 7352 N N . LYS A 1 957 ? -32.844 -40.224 -9.490 1.00 93.44 957 LYS A N 1
ATOM 7353 C CA . LYS A 1 957 ? -33.452 -39.168 -8.669 1.00 93.44 957 LYS A CA 1
ATOM 7354 C C . LYS A 1 957 ? -32.437 -38.083 -8.383 1.00 93.44 957 LYS A C 1
ATOM 7356 O O . LYS A 1 957 ? -31.316 -38.383 -7.999 1.00 93.44 957 LYS A O 1
ATOM 7361 N N . VAL A 1 958 ? -32.845 -36.821 -8.505 1.00 95.25 958 VAL A N 1
ATOM 7362 C CA . VAL A 1 958 ? -32.003 -35.691 -8.093 1.00 95.25 958 VAL A CA 1
ATOM 7363 C C . VAL A 1 958 ? -31.883 -35.696 -6.571 1.00 95.25 958 VAL A C 1
ATOM 7365 O O . VAL A 1 958 ? -32.895 -35.651 -5.874 1.00 95.25 958 VAL A O 1
ATOM 7368 N N . VAL A 1 959 ? -30.653 -35.774 -6.067 1.00 94.31 959 VAL A N 1
ATOM 7369 C CA . VAL A 1 959 ? -30.349 -35.879 -4.629 1.00 94.31 959 VAL A CA 1
ATOM 7370 C C . VAL A 1 959 ? -29.664 -34.636 -4.074 1.00 94.31 959 VAL A C 1
ATOM 7372 O O . VAL A 1 959 ? -29.597 -34.470 -2.858 1.00 94.31 959 VAL A O 1
ATOM 7375 N N . LYS A 1 960 ? -29.124 -33.774 -4.942 1.00 93.50 960 LYS A N 1
ATOM 7376 C CA . LYS A 1 960 ? -28.280 -32.654 -4.525 1.00 93.50 960 LYS A CA 1
ATOM 7377 C C . LYS A 1 960 ? -28.303 -31.515 -5.543 1.00 93.50 960 LYS A C 1
ATOM 7379 O O . LYS A 1 960 ? -28.268 -31.748 -6.753 1.00 93.50 960 LYS A O 1
ATOM 7384 N N . TYR A 1 961 ? -28.303 -30.288 -5.034 1.00 94.12 961 TYR A N 1
ATOM 7385 C CA . TYR A 1 961 ? -28.198 -29.047 -5.790 1.00 94.12 961 TYR A CA 1
ATOM 7386 C C . TYR A 1 961 ? -27.008 -28.231 -5.289 1.00 94.12 961 TYR A C 1
ATOM 7388 O O . TYR A 1 961 ? -26.870 -28.012 -4.087 1.00 94.12 961 TYR A O 1
ATOM 7396 N N . ARG A 1 962 ? -26.159 -27.758 -6.204 1.00 92.88 962 ARG A N 1
ATOM 7397 C CA . ARG A 1 962 ? -25.060 -26.827 -5.899 1.00 92.88 962 ARG A CA 1
ATOM 7398 C C . ARG A 1 962 ? -25.340 -25.475 -6.527 1.00 92.88 962 ARG A C 1
ATOM 7400 O O . ARG A 1 962 ? -25.593 -25.412 -7.727 1.00 92.88 962 ARG A O 1
ATOM 7407 N N . TRP A 1 963 ? -25.277 -24.413 -5.738 1.00 91.88 963 TRP A N 1
ATOM 7408 C CA . TRP A 1 963 ? -25.646 -23.062 -6.154 1.00 91.88 963 TRP A CA 1
ATOM 7409 C C . TRP A 1 963 ? -24.413 -22.186 -6.286 1.00 91.88 963 TRP A C 1
ATOM 7411 O O . TRP A 1 963 ? -23.568 -22.176 -5.389 1.00 91.88 963 TRP A O 1
ATOM 7421 N N . PHE A 1 964 ? -24.334 -21.426 -7.379 1.00 92.00 964 PHE A N 1
ATOM 7422 C CA . PHE A 1 964 ? -23.222 -20.528 -7.648 1.00 92.00 964 PHE A CA 1
ATOM 7423 C C . PHE A 1 964 ? -23.672 -19.136 -8.087 1.00 92.00 964 PHE A C 1
ATOM 7425 O O . PHE A 1 964 ? -24.631 -19.015 -8.851 1.00 92.00 964 PHE A O 1
ATOM 7432 N N . ILE A 1 965 ? -22.926 -18.109 -7.667 1.00 90.06 965 ILE A N 1
ATOM 7433 C CA . ILE A 1 965 ? -23.093 -16.712 -8.097 1.00 90.06 965 ILE A CA 1
ATOM 7434 C C . ILE A 1 965 ? -21.750 -16.176 -8.617 1.00 90.06 965 ILE A C 1
ATOM 7436 O O . ILE A 1 965 ? -20.788 -16.072 -7.859 1.00 90.06 965 ILE A O 1
ATOM 7440 N N . ASP A 1 966 ? -21.669 -15.858 -9.910 1.00 86.00 966 ASP A N 1
ATOM 7441 C CA . ASP A 1 966 ? -20.479 -15.333 -10.615 1.00 86.00 966 ASP A CA 1
ATOM 7442 C C . ASP A 1 966 ? -19.215 -16.186 -10.579 1.00 86.00 966 ASP A C 1
ATOM 7444 O O . ASP A 1 966 ? -18.161 -15.663 -10.916 1.00 86.00 966 ASP A O 1
ATOM 7448 N N . ASN A 1 967 ? -19.341 -17.476 -10.239 1.00 83.12 967 ASN A N 1
ATOM 7449 C CA . ASN A 1 967 ? -18.304 -18.475 -9.912 1.00 83.12 967 ASN A CA 1
ATOM 7450 C C . ASN A 1 967 ? -18.247 -18.891 -8.441 1.00 83.12 967 ASN A C 1
ATOM 7452 O O . ASN A 1 967 ? -17.639 -19.910 -8.135 1.00 83.12 967 ASN A O 1
ATOM 7456 N N . ARG A 1 968 ? -18.873 -18.164 -7.521 1.00 84.12 968 ARG A N 1
ATOM 7457 C CA . ARG A 1 968 ? -18.813 -18.484 -6.093 1.00 84.12 968 ARG A CA 1
ATOM 7458 C C . ARG A 1 968 ? -19.751 -19.624 -5.781 1.00 84.12 968 ARG A C 1
ATOM 7460 O O . ARG A 1 968 ? -20.946 -19.445 -5.960 1.00 84.12 968 ARG A O 1
ATOM 7467 N N . PHE A 1 969 ? -19.255 -20.754 -5.294 1.00 85.12 969 PHE A N 1
ATOM 7468 C CA . PHE A 1 969 ? -20.096 -21.792 -4.708 1.00 85.12 969 PHE A CA 1
ATOM 7469 C C . PHE A 1 969 ? -20.662 -21.268 -3.387 1.00 85.12 969 PHE A C 1
ATOM 7471 O O . PHE A 1 969 ? -19.913 -21.042 -2.441 1.00 85.12 969 PHE A O 1
ATOM 7478 N N . VAL A 1 970 ? -21.967 -21.006 -3.333 1.00 81.75 970 VAL A N 1
ATOM 7479 C CA . VAL A 1 970 ? -22.602 -20.323 -2.192 1.00 81.75 970 VAL A CA 1
ATOM 7480 C C . VAL A 1 970 ? -23.410 -21.258 -1.299 1.00 81.75 970 VAL A C 1
ATOM 7482 O O . VAL A 1 970 ? -23.604 -20.946 -0.128 1.00 81.75 970 VAL A O 1
ATOM 7485 N N . ALA A 1 971 ? -23.878 -22.397 -1.818 1.00 82.25 971 ALA A N 1
ATOM 7486 C CA . ALA A 1 971 ? -24.629 -23.374 -1.032 1.00 82.25 971 ALA A CA 1
ATOM 7487 C C . ALA A 1 971 ? -24.721 -24.744 -1.714 1.00 82.25 971 ALA A C 1
ATOM 7489 O O . ALA A 1 971 ? -24.796 -24.835 -2.941 1.00 82.25 971 ALA A O 1
ATOM 7490 N N . GLU A 1 972 ? -24.844 -25.791 -0.899 1.00 86.88 972 GLU A N 1
ATOM 7491 C CA . GLU A 1 972 ? -25.330 -27.114 -1.300 1.00 86.88 972 GLU A CA 1
ATOM 7492 C C . GLU A 1 972 ? -26.659 -27.395 -0.594 1.00 86.88 972 GLU A C 1
ATOM 7494 O O . GLU A 1 972 ? -26.779 -27.158 0.607 1.00 86.88 972 GLU A O 1
ATOM 7499 N N . THR A 1 973 ? -27.661 -27.884 -1.322 1.00 86.19 973 THR A N 1
ATOM 7500 C CA . THR A 1 973 ? -28.977 -28.218 -0.762 1.00 86.19 973 THR A CA 1
ATOM 7501 C C . THR A 1 973 ? -29.473 -29.560 -1.291 1.00 86.19 973 THR A C 1
ATOM 7503 O O . THR A 1 973 ? -29.175 -29.956 -2.415 1.00 86.19 973 THR A O 1
ATOM 7506 N N . ASP A 1 974 ? -30.271 -30.260 -0.492 1.00 88.19 974 ASP A N 1
ATOM 7507 C CA . ASP A 1 974 ? -31.035 -31.449 -0.896 1.00 88.19 974 ASP A CA 1
ATOM 7508 C C . ASP A 1 974 ? -32.387 -31.084 -1.544 1.00 88.19 974 ASP A C 1
ATOM 7510 O O . ASP A 1 974 ? -33.052 -31.916 -2.159 1.00 88.19 974 ASP A O 1
ATOM 7514 N N . THR A 1 975 ? -32.790 -29.815 -1.441 1.00 88.94 975 THR A N 1
ATOM 7515 C CA . THR A 1 975 ? -34.002 -29.263 -2.054 1.00 88.94 975 THR A CA 1
ATOM 7516 C C . THR A 1 975 ? -33.674 -28.337 -3.231 1.00 88.94 975 THR A C 1
ATOM 7518 O O . THR A 1 975 ? -32.622 -27.697 -3.236 1.00 88.94 975 THR A O 1
ATOM 7521 N N . PRO A 1 976 ? -34.585 -28.177 -4.211 1.00 93.69 976 PRO A N 1
ATOM 7522 C CA . PRO A 1 976 ? -34.385 -27.329 -5.395 1.00 93.69 976 PRO A CA 1
ATOM 7523 C C . PRO A 1 976 ? -34.480 -25.816 -5.111 1.00 93.69 976 PRO A C 1
ATOM 7525 O O . PRO A 1 976 ? -34.949 -25.038 -5.948 1.00 93.69 976 PRO A O 1
ATOM 7528 N N . ARG A 1 977 ? -34.126 -25.373 -3.900 1.00 89.50 977 ARG A N 1
ATOM 7529 C CA . ARG A 1 977 ? -34.304 -23.990 -3.450 1.00 89.50 977 ARG A CA 1
ATOM 7530 C C . ARG A 1 977 ? -33.087 -23.489 -2.692 1.00 89.50 977 ARG A C 1
ATOM 7532 O O . ARG A 1 977 ? -32.583 -24.173 -1.812 1.00 89.50 977 ARG A O 1
ATOM 7539 N N . TYR A 1 978 ? -32.716 -22.245 -2.966 1.00 89.12 978 TYR A N 1
ATOM 7540 C CA . TYR A 1 978 ? -31.692 -21.513 -2.231 1.00 89.12 978 TYR A CA 1
ATOM 7541 C C . TYR A 1 978 ? -32.137 -20.064 -2.015 1.00 89.12 978 TYR A C 1
ATOM 7543 O O . TYR A 1 978 ? -32.779 -19.471 -2.880 1.00 89.12 978 TYR A O 1
ATOM 7551 N N . VAL A 1 979 ? -31.837 -19.494 -0.849 1.00 83.19 979 VAL A N 1
ATOM 7552 C CA . VAL A 1 979 ? -32.149 -18.094 -0.532 1.00 83.19 979 VAL A CA 1
ATOM 7553 C C . VAL A 1 979 ? -30.875 -17.275 -0.684 1.00 83.19 979 VAL A C 1
ATOM 7555 O O . VAL A 1 979 ? -29.959 -17.398 0.120 1.00 83.19 979 VAL A O 1
ATOM 7558 N N . TRP A 1 980 ? -30.833 -16.438 -1.713 1.00 85.25 980 TRP A N 1
ATOM 7559 C CA . TRP A 1 980 ? -29.713 -15.558 -2.017 1.00 85.25 980 TRP A CA 1
ATOM 7560 C C . TRP A 1 980 ? -29.919 -14.176 -1.398 1.00 85.25 980 TRP A C 1
ATOM 7562 O O . TRP A 1 980 ? -30.951 -13.543 -1.619 1.00 85.25 980 TRP A O 1
ATOM 7572 N N . ASP A 1 981 ? -28.941 -13.708 -0.625 1.00 78.44 981 ASP A N 1
ATOM 7573 C CA . ASP A 1 981 ? -28.900 -12.350 -0.075 1.00 78.44 981 ASP A CA 1
ATOM 7574 C C . ASP A 1 981 ? -28.223 -11.389 -1.064 1.00 78.44 981 ASP A C 1
ATOM 7576 O O . ASP A 1 981 ? -27.022 -11.479 -1.309 1.00 78.44 981 ASP A O 1
ATOM 7580 N N . LEU A 1 982 ? -28.997 -10.457 -1.620 1.00 79.31 982 LEU A N 1
ATOM 7581 C CA . LEU A 1 982 ? -28.531 -9.483 -2.609 1.00 79.31 982 LEU A CA 1
ATOM 7582 C C . LEU A 1 982 ? -27.774 -8.308 -1.999 1.00 79.31 982 LEU A C 1
ATOM 7584 O O . LEU A 1 982 ? -27.159 -7.530 -2.726 1.00 79.31 982 LEU A O 1
ATOM 7588 N N . ARG A 1 983 ? -27.879 -8.091 -0.685 1.00 73.19 983 ARG A N 1
ATOM 7589 C CA . ARG A 1 983 ? -27.435 -6.829 -0.081 1.00 73.19 983 ARG A CA 1
ATOM 7590 C C . ARG A 1 983 ? -25.914 -6.660 -0.127 1.00 73.19 983 ARG A C 1
ATOM 7592 O O . ARG A 1 983 ? -25.438 -5.536 -0.005 1.00 73.19 983 ARG A O 1
ATOM 7599 N N . GLY A 1 984 ? -25.179 -7.755 -0.322 1.00 69.88 984 GLY A N 1
ATOM 7600 C CA . GLY A 1 984 ? -23.743 -7.739 -0.575 1.00 69.88 984 GLY A CA 1
ATOM 7601 C C . GLY A 1 984 ? -23.334 -8.086 -1.983 1.00 69.88 984 GLY A C 1
ATOM 7602 O O . GLY A 1 984 ? -22.217 -8.524 -2.175 1.00 69.88 984 GLY A O 1
ATOM 7603 N N . GLU A 1 985 ? -24.197 -7.907 -2.969 1.00 82.06 985 GLU A N 1
ATOM 7604 C CA . GLU A 1 985 ? -23.821 -8.088 -4.365 1.00 82.06 985 GLU A CA 1
ATOM 7605 C C . GLU A 1 985 ? -23.427 -6.744 -4.983 1.00 82.06 985 GLU A C 1
ATOM 7607 O O . GLU A 1 985 ? -24.007 -5.701 -4.671 1.00 82.06 985 GLU A O 1
ATOM 7612 N N . THR A 1 986 ? -22.403 -6.731 -5.841 1.00 81.50 986 THR A N 1
ATOM 7613 C CA . THR A 1 986 ? -22.082 -5.518 -6.609 1.00 81.50 986 THR A CA 1
ATOM 7614 C C . THR A 1 986 ? -23.256 -5.163 -7.516 1.00 81.50 986 THR A C 1
ATOM 7616 O O . THR A 1 986 ? -23.718 -6.044 -8.221 1.00 81.50 986 THR A O 1
ATOM 7619 N N . PRO A 1 987 ? -23.695 -3.902 -7.638 1.00 83.62 987 PRO A N 1
ATOM 7620 C CA . PRO A 1 987 ? -24.665 -3.552 -8.671 1.00 83.62 987 PRO A CA 1
ATOM 7621 C C . PRO A 1 987 ? -24.131 -3.929 -10.057 1.00 83.62 987 PRO A C 1
ATOM 7623 O O . PRO A 1 987 ? -23.000 -3.579 -10.408 1.00 83.62 987 PRO A O 1
ATOM 7626 N N . GLY A 1 988 ? -24.922 -4.648 -10.849 1.00 89.69 988 GLY A N 1
ATOM 7627 C CA . GLY A 1 988 ? -24.437 -5.189 -12.113 1.00 89.69 988 GLY A CA 1
ATOM 7628 C C . GLY A 1 988 ? -25.130 -6.464 -12.558 1.00 89.69 988 GLY A C 1
ATOM 7629 O O . GLY A 1 988 ? -26.209 -6.817 -12.092 1.00 89.69 988 GLY A O 1
ATOM 7630 N N . SER A 1 989 ? -24.522 -7.122 -13.543 1.00 91.44 989 SER A N 1
ATOM 7631 C CA . SER A 1 989 ? -25.020 -8.397 -14.054 1.00 91.44 989 SER A CA 1
ATOM 7632 C C . SER A 1 989 ? -24.322 -9.547 -13.343 1.00 91.44 989 SER A C 1
ATOM 7634 O O . SER A 1 989 ? -23.096 -9.539 -13.274 1.00 91.44 989 SER A O 1
ATOM 7636 N N . HIS A 1 990 ? -25.104 -10.518 -12.879 1.00 91.38 990 HIS A N 1
ATOM 7637 C CA . HIS A 1 990 ? -24.615 -11.693 -12.167 1.00 91.38 990 HIS A CA 1
ATOM 7638 C C . HIS A 1 990 ? -25.029 -12.980 -12.869 1.00 91.38 990 HIS A C 1
ATOM 7640 O O . HIS A 1 990 ? -26.172 -13.103 -13.319 1.00 91.38 990 HIS A O 1
ATOM 7646 N N . PHE A 1 991 ? -24.130 -13.958 -12.929 1.00 92.12 991 PHE A N 1
ATOM 7647 C CA . PHE A 1 991 ? -24.464 -15.313 -13.355 1.00 92.12 991 PHE A CA 1
ATOM 7648 C C . PHE A 1 991 ? -24.935 -16.134 -12.162 1.00 92.12 991 PHE A C 1
ATOM 7650 O O . PHE A 1 991 ? -24.148 -16.460 -11.276 1.00 92.12 991 PHE A O 1
ATOM 7657 N N . VAL A 1 992 ? -26.207 -16.525 -12.172 1.00 94.19 992 VAL A N 1
ATOM 7658 C CA . VAL A 1 992 ? -26.743 -17.523 -11.246 1.00 94.19 992 VAL A CA 1
ATOM 7659 C C . VAL A 1 992 ? -26.633 -18.878 -11.921 1.00 94.19 992 VAL A C 1
ATOM 7661 O O . VAL A 1 992 ? -27.230 -19.087 -12.977 1.00 94.19 992 VAL A O 1
ATOM 7664 N N . THR A 1 993 ? -25.877 -19.791 -11.318 1.00 94.88 993 THR A N 1
ATOM 7665 C CA . THR A 1 993 ? -25.702 -21.156 -11.821 1.00 94.88 993 THR A CA 1
ATOM 7666 C C . THR A 1 993 ? -26.186 -22.160 -10.782 1.00 94.88 993 THR A C 1
ATOM 7668 O O . THR A 1 993 ? -25.908 -22.013 -9.595 1.00 94.88 993 THR A O 1
ATOM 7671 N N . VAL A 1 994 ? -26.896 -23.197 -11.214 1.00 94.94 994 VAL A N 1
ATOM 7672 C CA . VAL A 1 994 ? -27.261 -24.345 -10.375 1.00 94.94 994 VAL A CA 1
ATOM 7673 C C . VAL A 1 994 ? -26.775 -25.621 -11.035 1.00 94.94 994 VAL A C 1
ATOM 7675 O O . VAL A 1 994 ? -26.990 -25.806 -12.230 1.00 94.94 994 VAL A O 1
ATOM 7678 N N . HIS A 1 995 ? -26.134 -26.502 -10.270 1.00 94.56 995 HIS A N 1
ATOM 7679 C CA . HIS A 1 995 ? -25.882 -27.876 -10.692 1.00 94.56 995 HIS A CA 1
ATOM 7680 C C . HIS A 1 995 ? -26.901 -28.791 -10.023 1.00 94.56 995 HIS A C 1
ATOM 7682 O O . HIS A 1 995 ? -27.030 -28.747 -8.802 1.00 94.56 995 HIS A O 1
ATOM 7688 N N . ALA A 1 996 ? -27.580 -29.632 -10.798 1.00 95.25 996 ALA A N 1
ATOM 7689 C CA . ALA A 1 996 ? -28.408 -30.717 -10.277 1.00 95.25 996 ALA A CA 1
ATOM 7690 C C . ALA A 1 996 ? -27.640 -32.035 -10.408 1.00 95.25 996 ALA A C 1
ATOM 7692 O O . ALA A 1 996 ? -27.087 -32.311 -11.473 1.00 95.25 996 ALA A O 1
ATOM 7693 N N . ILE A 1 997 ? -27.588 -32.823 -9.334 1.00 95.00 997 ILE A N 1
ATOM 7694 C CA . ILE A 1 997 ? -26.852 -34.090 -9.270 1.00 95.00 997 ILE A CA 1
ATOM 7695 C C . ILE A 1 997 ? -27.825 -35.204 -8.882 1.00 95.00 997 ILE A C 1
ATOM 7697 O O . ILE A 1 997 ? -28.545 -35.077 -7.886 1.00 95.00 997 ILE A O 1
ATOM 7701 N N . ASP A 1 998 ? -27.856 -36.278 -9.670 1.00 95.06 998 ASP A N 1
ATOM 7702 C CA . ASP A 1 998 ? -28.668 -37.462 -9.385 1.00 95.06 998 ASP A CA 1
ATOM 7703 C C . ASP A 1 998 ? -27.939 -38.520 -8.535 1.00 95.06 998 ASP A C 1
ATOM 7705 O O . ASP A 1 998 ? -26.750 -38.407 -8.237 1.00 95.06 998 ASP A O 1
ATOM 7709 N N . ASP A 1 999 ? -28.670 -39.544 -8.104 1.00 92.56 999 ASP A N 1
ATOM 7710 C CA . ASP A 1 999 ? -28.169 -40.685 -7.329 1.00 92.56 999 ASP A CA 1
ATOM 7711 C C . ASP A 1 999 ? -27.178 -41.584 -8.097 1.00 92.56 999 ASP A C 1
ATOM 7713 O O . ASP A 1 999 ? -26.469 -42.383 -7.485 1.00 92.56 999 ASP A O 1
ATOM 7717 N N . GLY A 1 1000 ? -27.064 -41.412 -9.417 1.00 91.31 1000 GLY A N 1
ATOM 7718 C CA . GLY A 1 1000 ? -26.006 -41.971 -10.261 1.00 91.31 1000 GLY A CA 1
ATOM 7719 C C . GLY A 1 1000 ? -24.804 -41.036 -10.451 1.00 91.31 1000 GLY A C 1
ATOM 7720 O O . GLY A 1 1000 ? -23.933 -41.317 -11.282 1.00 91.31 1000 GLY A O 1
ATOM 7721 N N . TRP A 1 1001 ? -24.750 -39.919 -9.717 1.00 92.50 1001 TRP A N 1
ATOM 7722 C CA . TRP A 1 1001 ? -23.748 -38.854 -9.839 1.00 92.50 1001 TRP A CA 1
ATOM 7723 C C . TRP A 1 1001 ? -23.700 -38.185 -11.216 1.00 92.50 1001 TRP A C 1
ATOM 7725 O O . TRP A 1 1001 ? -22.703 -37.537 -11.576 1.00 92.50 1001 TRP A O 1
ATOM 7735 N N . ASN A 1 1002 ? -24.772 -38.320 -11.998 1.00 93.69 1002 ASN A N 1
ATOM 7736 C CA . ASN A 1 1002 ? -24.918 -37.583 -13.235 1.00 93.69 1002 ASN A CA 1
ATOM 7737 C C . ASN A 1 1002 ? -25.290 -36.134 -12.925 1.00 93.69 1002 ASN A C 1
ATOM 7739 O O . ASN A 1 1002 ? -26.133 -35.876 -12.063 1.00 93.69 1002 ASN A O 1
ATOM 7743 N N . ARG A 1 1003 ? -24.644 -35.179 -13.599 1.00 93.25 1003 ARG A N 1
ATOM 7744 C CA . ARG A 1 1003 ? -24.783 -33.755 -13.274 1.00 93.25 1003 ARG A CA 1
ATOM 7745 C C . ARG A 1 1003 ? -24.909 -32.864 -14.496 1.00 93.25 1003 ARG A C 1
ATOM 7747 O O . ARG A 1 1003 ? -24.190 -33.018 -15.478 1.00 93.25 1003 ARG A O 1
ATOM 7754 N N . SER A 1 1004 ? -25.798 -31.892 -14.402 1.00 93.69 1004 SER A N 1
ATOM 7755 C CA . SER A 1 1004 ? -26.006 -30.851 -15.407 1.00 93.69 1004 SER A CA 1
ATOM 7756 C C . SER A 1 1004 ? -26.108 -29.500 -14.726 1.00 93.69 1004 SER A C 1
ATOM 7758 O O . SER A 1 1004 ? -26.280 -29.421 -13.507 1.00 93.69 1004 SER A O 1
ATOM 7760 N N . ALA A 1 1005 ? -25.951 -28.442 -15.514 1.00 94.12 1005 ALA A N 1
ATOM 7761 C CA . ALA A 1 1005 ? -26.014 -27.081 -15.028 1.00 94.12 1005 ALA A CA 1
ATOM 7762 C C . ALA A 1 1005 ? -27.028 -26.245 -15.810 1.00 94.12 1005 ALA A C 1
ATOM 7764 O O . ALA A 1 1005 ? -27.136 -26.351 -17.033 1.00 94.12 1005 ALA A O 1
ATOM 7765 N N . ALA A 1 1006 ? -27.725 -25.374 -15.085 1.00 94.31 1006 ALA A N 1
ATOM 7766 C CA . ALA A 1 1006 ? -28.464 -24.257 -15.650 1.00 94.31 1006 ALA A CA 1
ATOM 7767 C C . ALA A 1 1006 ? -27.812 -22.965 -15.196 1.00 94.31 1006 ALA A C 1
ATOM 7769 O O . ALA A 1 1006 ? -27.425 -22.830 -14.035 1.00 94.31 1006 ALA A O 1
ATOM 7770 N N . GLN A 1 1007 ? -27.726 -22.011 -16.114 1.00 93.81 1007 GLN A N 1
ATOM 7771 C CA . GLN A 1 1007 ? -27.142 -20.710 -15.861 1.00 93.81 1007 GLN A CA 1
ATOM 7772 C C . GLN A 1 1007 ? -28.040 -19.628 -16.447 1.00 93.81 1007 GLN A C 1
ATOM 7774 O O . GLN A 1 1007 ? -28.440 -19.699 -17.611 1.00 93.81 1007 GLN A O 1
ATOM 7779 N N . ILE A 1 1008 ? -28.332 -18.610 -15.648 1.00 94.50 1008 ILE A N 1
ATOM 7780 C CA . ILE A 1 1008 ? -29.034 -17.407 -16.089 1.00 94.50 1008 ILE A CA 1
ATOM 7781 C C . ILE A 1 1008 ? -28.217 -16.173 -15.723 1.00 94.50 1008 ILE A C 1
ATOM 7783 O O . ILE A 1 1008 ? -27.485 -16.163 -14.737 1.00 94.50 1008 ILE A O 1
ATOM 7787 N N . LEU A 1 1009 ? -28.368 -15.122 -16.521 1.00 93.44 1009 LEU A N 1
ATOM 7788 C CA . LEU A 1 1009 ? -27.908 -13.788 -16.175 1.00 93.44 1009 LEU A CA 1
ATOM 7789 C C . LEU A 1 1009 ? -29.038 -13.078 -15.431 1.00 93.44 1009 LEU A C 1
ATOM 7791 O O . LEU A 1 1009 ? -30.176 -13.132 -15.884 1.00 93.44 1009 LEU A O 1
ATOM 7795 N N . VAL A 1 1010 ? -28.747 -12.395 -14.335 1.00 94.69 1010 VAL A N 1
ATOM 7796 C CA . VAL A 1 1010 ? -29.682 -11.503 -13.628 1.00 94.69 1010 VAL A CA 1
ATOM 7797 C C . VAL A 1 1010 ? -29.025 -10.144 -13.433 1.00 94.69 1010 VAL A C 1
ATOM 7799 O O . VAL A 1 1010 ? -27.809 -10.028 -13.563 1.00 94.69 1010 VAL A O 1
ATOM 7802 N N . ARG A 1 1011 ? -29.804 -9.100 -13.143 1.00 93.00 1011 ARG A N 1
ATOM 7803 C CA . ARG A 1 1011 ? -29.282 -7.753 -12.882 1.00 93.00 1011 ARG A CA 1
ATOM 7804 C C . ARG A 1 1011 ? -29.616 -7.334 -11.460 1.00 93.00 1011 ARG A C 1
ATOM 7806 O O . ARG A 1 1011 ? -30.792 -7.189 -11.143 1.00 93.00 1011 ARG A O 1
ATOM 7813 N N . CYS A 1 1012 ? -28.602 -7.135 -10.633 1.00 88.88 1012 CYS A N 1
ATOM 7814 C CA . CYS A 1 1012 ? -28.755 -6.605 -9.286 1.00 88.88 1012 CYS A CA 1
ATOM 7815 C C . CYS A 1 1012 ? -28.668 -5.074 -9.332 1.00 88.88 1012 CYS A C 1
ATOM 7817 O O . CYS A 1 1012 ? -27.710 -4.524 -9.884 1.00 88.88 1012 CYS A O 1
ATOM 7819 N N . GLU A 1 1013 ? -29.687 -4.405 -8.790 1.00 82.44 1013 GLU A N 1
ATOM 7820 C CA . GLU A 1 1013 ? -29.822 -2.943 -8.701 1.00 82.44 1013 GLU A CA 1
ATOM 7821 C C . GLU A 1 1013 ? -29.774 -2.442 -7.245 1.00 82.44 1013 GLU A C 1
ATOM 7823 O O . GLU A 1 1013 ? -30.306 -3.120 -6.319 1.00 82.44 1013 GLU A O 1
#

Nearest PDB structures (foldseek):
  7da5-assembly1_A  TM=7.568E-01  e=1.286E-06  Homo sapiens
  8vzo-assembly1_A  TM=6.779E-01  e=1.185E-06  Mus musculus
  6eba-assembly1_A  TM=5.785E-01  e=2.018E-07  Hyphomonas neptunium ATCC 15444
  4oaa-assembly1_B  TM=7.009E-01  e=1.651E-05  Escherichia coli str. K-12 substr. DH10B
  8dl6-assembly1_A  TM=5.870E-01  e=1.524E-04  Homo sapiens

Sequence (1013 aa):
MTGVLPSQDASLAGTARLPVVVIVALTSFLFANMLEYALPLYFNALEGFPQDVWSQLVLWQVMPWIIAPFLAGLLARRFGERRVWSAALFGQSLVPIALFVAPEPWIVRPVALWSGLTGALMWVGGVSLVQVVPQHRKGLANGLMMMSMGVGSTIGPLLGRTVLWREHVADLVSKESLARAGAFLINLSPPPADAPLGNFQMMMAGLSGLAIFGAVLIGLFGQRPGQAPGDDQLPGQTVASLRELLATPRFWALTLALCLLGGPVFQATNQFLKYRAEDVGLIVGAQDRGWIWLQLLRTAMWIPGGLAVGLLAGRRAPGIAAVAMVGSFALAGSGIGWATSTGSLFAVVAVFEFVRQFMRWSHAGYLSEHLPNRLRSTAIGCAISLAGLGSTLYGALPLALMDPNESGFDSRLPFWISAGLGLAGAAGLFVFDRLKPIRQDRIAYSVLTLLVVISGGLCPAEEPLSPVSRHVIRGAEQVVDGWVSTGGGHSFDSSSQQLNGRPWAEYERGLMRFDLKAIDPARHGQLKRAVLRLHAATVENKKNVPTVVSASSVAWNHEATFLSPDGTSRWPADRNQAENLDYAAMALGSARQVVTKPGLVEFDVTEIVEAWLFQGQANHGFLLTMGPPIFGRPDAGAWGLEFASSEAKENGPELIVELEGTPPTPELAERRALTIYPSAALPPLKSPYAIVWYGVHDKELWKQFSTSNMSTYASIPEWLAQRGVLDMTWGEGGPIDWLPTEEAWEKYYLGIAARSRAYCMHEWHMSSDSNDAQWAVRAARLTEWKHPRCYSAFYYQGQREMADLAGKGELDLLIQEGYTHVTKEFPLAAGFTVGMPGIEERIDIARKAEAIERHVVMLGHIAPAEKYHPGHELTPAMIEEQIRHLRKYAPEMPGIGFYYEGGRDLAIECDRLARKYFVDPAPEVEIASPAHEARLSSTATPHVTIRADAQPKGESKVVKYRWFIDNRFVAETDTPRYVWDLRGETPGSHFVTVHAIDDGWNRSAAQILVRCE